Protein AF-A0A9E2CQJ9-F1 (afdb_monomer_lite)

pLDDT: mean 71.68, std 23.21, range [21.97, 98.38]

Structure (mmCIF, N/CA/C/O backbone):
data_AF-A0A9E2CQJ9-F1
#
_entry.id   AF-A0A9E2CQJ9-F1
#
loop_
_atom_site.group_PDB
_atom_site.id
_atom_site.type_symbol
_atom_site.label_atom_id
_atom_site.label_alt_id
_atom_site.label_comp_id
_atom_site.label_asym_id
_atom_site.label_entity_id
_atom_site.label_seq_id
_atom_site.pdbx_PDB_ins_code
_atom_site.Cartn_x
_atom_site.Cartn_y
_atom_site.Cartn_z
_atom_site.occupancy
_atom_site.B_iso_or_equiv
_atom_site.auth_seq_id
_atom_site.auth_comp_id
_atom_site.auth_asym_id
_atom_site.auth_atom_id
_atom_site.pdbx_PDB_model_num
ATOM 1 N N . MET A 1 1 ? 18.942 9.721 -8.033 1.00 93.25 1 MET A N 1
ATOM 2 C CA . MET A 1 1 ? 17.766 8.863 -8.284 1.00 93.25 1 MET A CA 1
ATOM 3 C C . MET A 1 1 ? 18.177 7.683 -9.151 1.00 93.25 1 MET A C 1
ATOM 5 O O . MET A 1 1 ? 19.062 7.837 -9.983 1.00 93.25 1 MET A O 1
ATOM 9 N N . VAL A 1 2 ? 17.564 6.520 -8.953 1.00 93.69 2 VAL A N 1
ATOM 10 C CA . VAL A 1 2 ? 17.642 5.381 -9.880 1.00 93.69 2 VAL A CA 1
ATOM 11 C C . VAL A 1 2 ? 16.269 5.170 -10.501 1.00 93.69 2 VAL A C 1
ATOM 13 O O . VAL A 1 2 ? 15.280 5.188 -9.774 1.00 93.69 2 VAL A O 1
ATOM 16 N N . ILE A 1 3 ? 16.231 4.956 -11.815 1.00 90.19 3 ILE A N 1
ATOM 17 C CA . ILE A 1 3 ? 15.055 4.466 -12.538 1.00 90.19 3 ILE A CA 1
ATOM 18 C C . ILE A 1 3 ? 15.462 3.139 -13.174 1.00 90.19 3 ILE A C 1
ATOM 20 O O . ILE A 1 3 ? 16.250 3.117 -14.122 1.00 90.19 3 ILE A O 1
ATOM 24 N N . GLN A 1 4 ? 14.974 2.043 -12.603 1.00 88.38 4 GLN A N 1
ATOM 25 C CA . GLN A 1 4 ? 15.188 0.702 -13.115 1.00 88.38 4 GLN A CA 1
ATOM 26 C C . GLN A 1 4 ? 14.208 0.451 -14.245 1.00 88.38 4 GLN A C 1
ATOM 28 O O . GLN A 1 4 ? 12.999 0.358 -14.057 1.00 88.38 4 GLN A O 1
ATOM 33 N N . GLN A 1 5 ? 14.778 0.378 -15.434 1.00 75.88 5 GLN A N 1
ATOM 34 C CA . GLN A 1 5 ? 14.078 0.083 -16.663 1.00 75.88 5 GLN A CA 1
ATOM 35 C C . GLN A 1 5 ? 15.041 -0.632 -17.607 1.00 75.88 5 GLN A C 1
ATOM 37 O O . GLN A 1 5 ? 16.269 -0.513 -17.460 1.00 75.88 5 GLN A O 1
ATOM 42 N N . PRO A 1 6 ? 14.519 -1.358 -18.597 1.00 66.25 6 PRO A N 1
ATOM 43 C CA . PRO A 1 6 ? 15.369 -1.929 -19.613 1.00 66.25 6 PRO A CA 1
ATOM 44 C C . PRO A 1 6 ? 15.963 -0.782 -20.450 1.00 66.25 6 PRO A C 1
ATOM 46 O O . PRO A 1 6 ? 15.295 0.185 -20.811 1.00 66.25 6 PRO A O 1
ATOM 49 N N . GLN A 1 7 ? 17.268 -0.846 -20.688 1.00 60.69 7 GLN A N 1
ATOM 50 C CA . GLN A 1 7 ? 18.031 0.230 -21.296 1.00 60.69 7 GLN A CA 1
ATOM 51 C C . GLN A 1 7 ? 17.856 0.236 -22.809 1.00 60.69 7 GLN A C 1
ATOM 53 O O . GLN A 1 7 ? 18.234 -0.706 -23.512 1.00 60.69 7 GLN A O 1
ATOM 58 N N . TYR A 1 8 ? 17.355 1.361 -23.305 1.00 55.41 8 TYR A N 1
ATOM 59 C CA . TYR A 1 8 ? 17.345 1.687 -24.717 1.00 55.41 8 TYR A CA 1
ATOM 60 C C . TYR A 1 8 ? 18.653 2.402 -25.070 1.00 55.41 8 TYR A C 1
ATOM 62 O O . TYR A 1 8 ? 18.799 3.601 -24.843 1.00 55.41 8 TYR A O 1
ATOM 70 N N . THR A 1 9 ? 19.643 1.684 -25.605 1.00 48.25 9 THR A N 1
ATOM 71 C CA . THR A 1 9 ? 20.829 2.357 -26.149 1.00 48.25 9 THR A CA 1
ATOM 72 C C . THR A 1 9 ? 20.501 2.870 -27.551 1.00 48.25 9 THR A C 1
ATOM 74 O O . THR A 1 9 ? 20.291 2.099 -28.482 1.00 48.25 9 THR A O 1
ATOM 77 N N . LEU A 1 10 ? 20.483 4.195 -27.734 1.00 43.69 10 LEU A N 1
ATOM 78 C CA . LEU A 1 10 ? 20.264 4.885 -29.023 1.00 43.69 10 LEU A CA 1
ATOM 79 C C . LEU A 1 10 ? 21.396 4.653 -30.058 1.00 43.69 10 LEU A C 1
ATOM 81 O O . LEU A 1 10 ? 21.592 5.444 -30.987 1.00 43.69 10 LEU A O 1
ATOM 85 N N . ALA A 1 11 ? 22.177 3.581 -29.929 1.00 40.38 11 ALA A N 1
ATOM 86 C CA . ALA A 1 11 ? 23.303 3.286 -30.797 1.00 40.38 11 ALA A CA 1
ATOM 87 C C . ALA A 1 11 ? 22.830 2.785 -32.177 1.00 40.38 11 ALA A C 1
ATOM 89 O O . ALA A 1 11 ? 22.640 1.597 -32.399 1.00 40.38 11 ALA A O 1
ATOM 90 N N . ALA A 1 12 ? 22.715 3.720 -33.125 1.00 41.38 12 ALA A N 1
ATOM 91 C CA . ALA A 1 12 ? 22.618 3.565 -34.587 1.00 41.38 12 ALA A CA 1
ATOM 92 C C . ALA A 1 12 ? 21.462 2.734 -35.189 1.00 41.38 12 ALA A C 1
ATOM 94 O O . ALA A 1 12 ? 21.178 2.940 -36.371 1.00 41.38 12 ALA A O 1
ATOM 95 N N . ASP A 1 13 ? 20.783 1.871 -34.434 1.00 47.75 13 ASP A N 1
ATOM 96 C CA . ASP A 1 13 ? 19.598 1.138 -34.884 1.00 47.75 13 ASP A CA 1
ATOM 97 C C . ASP A 1 13 ? 18.519 1.140 -33.780 1.00 47.75 13 ASP A C 1
ATOM 99 O O . ASP A 1 13 ? 18.658 0.417 -32.792 1.00 47.75 13 ASP A O 1
ATOM 103 N N . PRO A 1 14 ? 17.451 1.953 -33.900 1.00 47.41 14 PRO A N 1
ATOM 104 C CA . PRO A 1 14 ? 16.383 2.101 -32.901 1.00 47.41 14 PRO A CA 1
ATOM 105 C C . PRO A 1 14 ? 15.474 0.858 -32.767 1.00 47.41 14 PRO A C 1
ATOM 107 O O . PRO A 1 14 ? 14.301 0.961 -32.434 1.00 47.41 14 PRO A O 1
ATOM 110 N N . THR A 1 15 ? 15.976 -0.334 -33.079 1.00 46.72 15 THR A N 1
ATOM 111 C CA . THR A 1 15 ? 15.201 -1.583 -33.068 1.00 46.72 15 THR A CA 1
ATOM 112 C C . THR A 1 15 ? 15.815 -2.672 -32.195 1.00 46.72 15 THR A C 1
ATOM 114 O O . THR A 1 15 ? 15.273 -3.774 -32.145 1.00 46.72 15 THR A O 1
ATOM 117 N N . VAL A 1 16 ? 16.948 -2.417 -31.531 1.00 48.59 16 VAL A N 1
ATOM 118 C CA . VAL A 1 16 ? 17.657 -3.440 -30.749 1.00 48.59 16 VAL A CA 1
ATOM 119 C C . VAL A 1 16 ? 17.739 -3.023 -29.289 1.00 48.59 16 VAL A C 1
ATOM 121 O O . VAL A 1 16 ? 18.618 -2.270 -28.884 1.00 48.59 16 VAL A O 1
ATOM 124 N N . TRP A 1 17 ? 16.829 -3.561 -28.486 1.00 52.69 17 TRP A N 1
ATOM 125 C CA . TRP A 1 17 ? 16.977 -3.558 -27.037 1.00 52.69 17 TRP A CA 1
ATOM 126 C C . TRP A 1 17 ? 18.149 -4.462 -26.660 1.00 52.69 17 TRP A C 1
ATOM 128 O O . TRP A 1 17 ? 18.292 -5.560 -27.200 1.00 52.69 17 TRP A O 1
ATOM 138 N N . THR A 1 18 ? 19.002 -4.002 -25.752 1.00 55.12 18 THR A N 1
ATOM 139 C CA . THR A 1 18 ? 20.205 -4.743 -25.340 1.00 55.12 18 THR A CA 1
ATOM 140 C C . THR A 1 18 ? 20.079 -5.377 -23.956 1.00 55.12 18 THR A C 1
ATOM 142 O O . THR A 1 18 ? 21.020 -6.022 -23.507 1.00 55.12 18 THR A O 1
ATOM 145 N N . SER A 1 19 ? 18.949 -5.190 -23.264 1.00 59.41 19 SER A N 1
ATOM 146 C CA . SER A 1 19 ? 18.787 -5.547 -21.846 1.00 59.41 19 SER A CA 1
ATOM 147 C C . SER A 1 19 ? 17.474 -6.275 -21.522 1.00 59.41 19 SER A C 1
ATOM 149 O O . SER A 1 19 ? 16.901 -6.042 -20.459 1.00 59.41 19 SER A O 1
ATOM 151 N N . TYR A 1 20 ? 16.957 -7.085 -22.442 1.00 66.12 20 TYR A N 1
ATOM 152 C CA . TYR A 1 20 ? 15.921 -8.065 -22.109 1.00 66.12 20 TYR A CA 1
ATOM 153 C C . TYR A 1 20 ? 16.565 -9.410 -21.784 1.00 66.12 20 TYR A C 1
ATOM 155 O O . TYR A 1 20 ? 17.633 -9.721 -22.320 1.00 66.12 20 TYR A O 1
ATOM 163 N N . ASP A 1 21 ? 15.895 -10.206 -20.954 1.00 75.69 21 ASP A N 1
ATOM 164 C CA . ASP A 1 21 ? 16.340 -11.568 -20.650 1.00 75.69 21 ASP A CA 1
ATOM 165 C C . ASP A 1 21 ? 16.053 -12.473 -21.852 1.00 75.69 21 ASP A C 1
ATOM 167 O O . ASP A 1 21 ? 16.899 -13.255 -22.281 1.00 75.69 21 ASP A O 1
ATOM 171 N N . TRP A 1 22 ? 14.889 -12.299 -22.486 1.00 87.81 22 TRP A N 1
ATOM 172 C CA . TRP A 1 22 ? 14.509 -13.088 -23.653 1.00 87.81 22 TRP A CA 1
ATOM 173 C C . TRP A 1 22 ? 13.579 -12.328 -24.602 1.00 87.81 22 TRP A C 1
ATOM 175 O O . TRP A 1 22 ? 12.798 -11.475 -24.186 1.00 87.81 22 TRP A O 1
ATOM 185 N N . SER A 1 23 ? 13.659 -12.628 -25.898 1.00 90.56 23 SER A N 1
ATOM 186 C CA . SER A 1 23 ? 12.739 -12.086 -26.902 1.00 90.56 23 SER A CA 1
ATOM 187 C C . SER A 1 23 ? 12.505 -13.064 -28.048 1.00 90.56 23 SER A C 1
ATOM 189 O O . SER A 1 23 ? 13.381 -13.867 -28.391 1.00 90.56 23 SER A O 1
ATOM 191 N N . CYS A 1 24 ? 11.317 -12.999 -28.643 1.00 92.75 24 CYS A N 1
ATOM 192 C CA . CYS A 1 24 ? 10.911 -13.844 -29.764 1.00 92.75 24 CYS A CA 1
ATOM 193 C C . CYS A 1 24 ? 9.740 -13.233 -30.553 1.00 92.75 24 CYS A C 1
ATOM 195 O O . CYS A 1 24 ? 9.156 -12.218 -30.170 1.00 92.75 24 CYS A O 1
ATOM 197 N N . ARG A 1 25 ? 9.375 -13.871 -31.667 1.00 93.81 25 ARG A N 1
ATOM 198 C CA . ARG A 1 25 ? 8.110 -13.600 -32.360 1.00 93.81 25 ARG A CA 1
ATOM 199 C C . ARG A 1 25 ? 7.046 -14.579 -31.904 1.00 93.81 25 ARG A C 1
ATOM 201 O O . ARG A 1 25 ? 7.354 -15.740 -31.652 1.00 93.81 25 ARG A O 1
ATOM 208 N N . ILE A 1 26 ? 5.804 -14.130 -31.872 1.00 93.00 26 ILE A N 1
ATOM 209 C CA . ILE A 1 26 ? 4.653 -14.995 -31.624 1.00 93.00 26 ILE A CA 1
ATOM 210 C C . ILE A 1 26 ? 4.300 -15.729 -32.924 1.00 93.00 26 ILE A C 1
ATOM 212 O O . ILE A 1 26 ? 4.194 -15.115 -33.984 1.00 93.00 26 ILE A O 1
ATOM 216 N N . ASN A 1 27 ? 4.141 -17.050 -32.851 1.00 90.75 27 ASN A N 1
ATOM 217 C CA . ASN A 1 27 ? 3.881 -17.936 -33.987 1.00 90.75 27 ASN A CA 1
ATOM 218 C C . ASN A 1 27 ? 2.525 -18.628 -33.820 1.00 90.75 27 ASN A C 1
ATOM 220 O O . ASN A 1 27 ? 2.421 -19.784 -33.414 1.00 90.75 27 ASN A O 1
ATOM 224 N N . GLY A 1 28 ? 1.469 -17.886 -34.117 1.00 84.06 28 GLY A N 1
ATOM 225 C CA . GLY A 1 28 ? 0.084 -18.291 -33.935 1.00 84.06 28 GLY A CA 1
ATOM 226 C C . GLY A 1 28 ? -0.774 -17.112 -33.499 1.00 84.06 28 GLY A C 1
ATOM 227 O O . GLY A 1 28 ? -0.264 -16.092 -33.051 1.00 84.06 28 GLY A O 1
ATOM 228 N N . ASN A 1 29 ? -2.090 -17.246 -33.648 1.00 75.62 29 ASN A N 1
ATOM 229 C CA . ASN A 1 29 ? -3.021 -16.289 -33.061 1.00 75.62 29 ASN A CA 1
ATOM 230 C C . ASN A 1 29 ? -3.555 -16.865 -31.749 1.00 75.62 29 ASN A C 1
ATOM 232 O O . ASN A 1 29 ? -4.133 -17.956 -31.755 1.00 75.62 29 ASN A O 1
ATOM 236 N N . GLU A 1 30 ? -3.460 -16.085 -30.677 1.00 68.19 30 GLU A N 1
ATOM 237 C CA . GLU A 1 30 ? -4.161 -16.274 -29.401 1.00 68.19 30 GLU A CA 1
ATOM 238 C C . GLU A 1 30 ? -5.655 -15.987 -29.617 1.00 68.19 30 GLU A C 1
ATOM 240 O O . GLU A 1 30 ? -6.196 -14.939 -29.271 1.00 68.19 30 GLU A O 1
ATOM 245 N N . THR A 1 31 ? -6.326 -16.887 -30.335 1.00 54.38 31 THR A N 1
ATOM 246 C CA . THR A 1 31 ? -7.753 -16.720 -30.644 1.00 54.38 31 THR A CA 1
ATOM 247 C C . THR A 1 31 ? -8.645 -17.458 -29.663 1.00 54.38 31 THR A C 1
ATOM 249 O O . THR A 1 31 ? -9.755 -16.994 -29.440 1.00 54.38 31 THR A O 1
ATOM 252 N N . ASP A 1 32 ? -8.163 -18.535 -29.033 1.00 56.69 32 ASP A N 1
ATOM 253 C CA . ASP A 1 32 ? -8.992 -19.400 -28.188 1.00 56.69 32 ASP A CA 1
ATOM 254 C C . ASP A 1 32 ? -8.202 -20.257 -27.179 1.00 56.69 32 ASP A C 1
ATOM 256 O O . ASP A 1 32 ? -8.798 -21.172 -26.612 1.00 56.69 32 ASP A O 1
ATOM 260 N N . ASP A 1 33 ? -6.896 -20.040 -26.968 1.00 54.56 33 ASP A N 1
ATOM 261 C CA . ASP A 1 33 ? -6.081 -21.034 -26.258 1.00 54.56 33 ASP A CA 1
ATOM 262 C C . ASP A 1 33 ? -6.478 -21.150 -24.769 1.00 54.56 33 ASP A C 1
ATOM 264 O O . ASP A 1 33 ? -6.318 -20.198 -23.999 1.00 54.56 33 ASP A O 1
ATOM 268 N N . PRO A 1 34 ? -7.033 -22.297 -24.328 1.00 60.19 34 PRO A N 1
ATOM 269 C CA . PRO A 1 34 ? -7.339 -22.526 -22.926 1.00 60.19 34 PRO A CA 1
ATOM 270 C C . PRO A 1 34 ? -6.083 -22.849 -22.103 1.00 60.19 34 PRO A C 1
ATOM 272 O O . PRO A 1 34 ? -6.226 -23.181 -20.931 1.00 60.19 34 PRO A O 1
ATOM 275 N N . GLU A 1 35 ? -4.870 -22.829 -22.654 1.00 67.62 35 GLU A N 1
ATOM 276 C CA . GLU A 1 35 ? -3.666 -23.279 -21.939 1.00 67.62 35 GLU A CA 1
ATOM 277 C C . GLU A 1 35 ? -2.809 -22.142 -21.362 1.00 67.62 35 GLU A C 1
ATOM 279 O O . GLU A 1 35 ? -1.908 -22.431 -20.579 1.00 67.62 35 GLU A O 1
ATOM 284 N N . ALA A 1 36 ? -3.131 -20.867 -21.636 1.00 81.25 36 ALA A N 1
ATOM 285 C CA . ALA A 1 36 ? -2.325 -19.715 -21.196 1.00 81.25 36 ALA A CA 1
ATOM 286 C C . ALA A 1 36 ? -0.844 -19.852 -21.597 1.00 81.25 36 ALA A C 1
ATOM 288 O O . ALA A 1 36 ? 0.073 -19.628 -20.798 1.00 81.25 36 ALA A O 1
ATOM 289 N N . SER A 1 37 ? -0.626 -20.302 -22.832 1.00 88.50 37 SER A N 1
ATOM 290 C CA . SER A 1 37 ? 0.686 -20.581 -23.396 1.00 88.50 37 SER A CA 1
ATOM 291 C C . SER A 1 37 ? 0.758 -19.998 -24.799 1.00 88.50 37 SER A C 1
ATOM 293 O O . SER A 1 37 ? -0.071 -20.295 -25.658 1.00 88.50 37 SER A O 1
ATOM 295 N N . LEU A 1 38 ? 1.761 -19.163 -25.047 1.00 89.94 38 LEU A N 1
ATOM 296 C CA . LEU A 1 38 ? 1.999 -18.584 -26.360 1.00 89.94 38 LEU A CA 1
ATOM 297 C C . LEU A 1 38 ? 2.861 -19.526 -27.182 1.00 89.94 38 LEU A C 1
ATOM 299 O O . LEU A 1 38 ? 3.974 -19.853 -26.779 1.00 89.94 38 LEU A O 1
ATOM 303 N N . THR A 1 39 ? 2.406 -19.889 -28.381 1.00 91.69 39 THR A N 1
ATOM 304 C CA . THR A 1 39 ? 3.311 -20.488 -29.368 1.00 91.69 39 THR A CA 1
ATOM 305 C C . THR A 1 39 ? 4.248 -19.403 -29.892 1.00 91.69 39 THR A C 1
ATOM 307 O O . THR A 1 39 ? 3.805 -18.362 -30.377 1.00 91.69 39 THR A O 1
ATOM 310 N N . VAL A 1 40 ? 5.551 -19.642 -29.801 1.00 92.38 40 VAL A N 1
ATOM 311 C CA . VAL A 1 40 ? 6.601 -18.667 -30.124 1.00 92.38 40 VAL A CA 1
ATOM 312 C C . VAL A 1 40 ? 7.601 -19.247 -31.114 1.00 92.38 40 VAL A C 1
ATOM 314 O O . VAL A 1 40 ? 7.842 -20.455 -31.166 1.00 92.38 40 VAL A O 1
ATOM 317 N N . ASP A 1 41 ? 8.198 -18.379 -31.920 1.00 89.19 41 ASP A N 1
ATOM 318 C CA . ASP A 1 41 ? 9.393 -18.714 -32.680 1.00 89.19 41 ASP A CA 1
ATOM 319 C C . ASP A 1 41 ? 10.587 -18.877 -31.732 1.00 89.19 41 ASP A C 1
ATOM 321 O O . ASP A 1 41 ? 10.663 -18.223 -30.693 1.00 89.19 41 ASP A O 1
ATOM 325 N N . GLY A 1 42 ? 11.556 -19.715 -32.118 1.00 81.44 42 GLY A N 1
ATOM 326 C CA . GLY A 1 42 ? 12.783 -19.913 -31.342 1.00 81.44 42 GLY A CA 1
ATOM 327 C C . GLY A 1 42 ? 13.434 -18.575 -30.981 1.00 81.44 42 GLY A C 1
ATOM 328 O O . GLY A 1 42 ? 13.840 -17.819 -31.869 1.00 81.44 42 GLY A O 1
ATOM 329 N N . GLY A 1 43 ? 13.495 -18.277 -29.683 1.00 78.25 43 GLY A N 1
ATOM 330 C CA . GLY A 1 43 ? 13.876 -16.959 -29.191 1.00 78.25 43 GLY A CA 1
ATOM 331 C C . GLY A 1 43 ? 15.365 -16.650 -29.326 1.00 78.25 43 GLY A C 1
ATOM 332 O O . GLY A 1 43 ? 16.207 -17.515 -29.591 1.00 78.25 43 GLY A O 1
ATOM 333 N N . SER A 1 44 ? 15.714 -15.383 -29.130 1.00 72.88 44 SER A N 1
ATOM 334 C CA . SER A 1 44 ? 17.100 -14.920 -29.135 1.00 72.88 44 SER A CA 1
ATOM 335 C C . SER A 1 44 ? 17.632 -14.717 -27.717 1.00 72.88 44 SER A C 1
ATOM 337 O O . SER A 1 44 ? 17.528 -13.625 -27.172 1.00 72.88 44 SER A O 1
ATOM 339 N N . HIS A 1 45 ? 18.286 -15.746 -27.163 1.00 71.00 45 HIS A N 1
ATOM 340 C CA . HIS A 1 45 ? 19.276 -15.595 -26.089 1.00 71.00 45 HIS A CA 1
ATOM 341 C C . HIS A 1 45 ? 20.457 -16.564 -26.312 1.00 71.00 45 HIS A C 1
ATOM 343 O O . HIS A 1 45 ? 20.244 -17.775 -26.462 1.00 71.00 45 HIS A O 1
ATOM 349 N N . PRO A 1 46 ? 21.712 -16.086 -26.407 1.00 61.25 46 PRO A N 1
ATOM 350 C CA . PRO A 1 46 ? 22.867 -16.942 -26.659 1.00 61.25 46 PRO A CA 1
ATOM 351 C C . PRO A 1 46 ? 23.256 -17.738 -25.401 1.00 61.25 46 PRO A C 1
ATOM 353 O O . PRO A 1 46 ? 24.189 -17.372 -24.699 1.00 61.25 46 PRO A O 1
ATOM 356 N N . GLY A 1 47 ? 22.581 -18.863 -25.151 1.00 72.12 47 GLY A N 1
ATOM 357 C CA . GLY A 1 47 ? 22.930 -19.785 -24.057 1.00 72.12 47 GLY A CA 1
ATOM 358 C C . GLY A 1 47 ? 21.758 -20.405 -23.300 1.00 72.12 47 GLY A C 1
ATOM 359 O O . GLY A 1 47 ? 22.005 -21.243 -22.440 1.00 72.12 47 GLY A O 1
ATOM 360 N N . GLY A 1 48 ? 20.523 -20.029 -23.643 1.00 81.44 48 GLY A N 1
ATOM 361 C CA . GLY A 1 48 ? 19.368 -20.249 -22.774 1.00 81.44 48 GLY A CA 1
ATOM 362 C C . GLY A 1 48 ? 19.338 -19.233 -21.626 1.00 81.44 48 GLY A C 1
ATOM 363 O O . GLY A 1 48 ? 20.344 -18.565 -21.378 1.00 81.44 48 GLY A O 1
ATOM 364 N N . VAL A 1 49 ? 18.188 -19.061 -20.987 1.00 87.38 49 VAL A N 1
ATOM 365 C CA . VAL A 1 49 ? 17.996 -18.246 -19.779 1.00 87.38 49 VAL A CA 1
ATOM 366 C C . VAL A 1 49 ? 16.849 -18.838 -18.964 1.00 87.38 49 VAL A C 1
ATOM 368 O O . VAL A 1 49 ? 15.897 -19.380 -19.529 1.00 87.38 49 VAL A O 1
ATOM 371 N N . ASP A 1 50 ? 16.954 -18.760 -17.642 1.00 89.31 50 ASP A N 1
ATOM 372 C CA . ASP A 1 50 ? 15.871 -19.140 -16.741 1.00 89.31 50 ASP A CA 1
ATOM 373 C C . ASP A 1 50 ? 14.973 -17.923 -16.500 1.00 89.31 50 ASP A C 1
ATOM 375 O O . ASP A 1 50 ? 15.373 -16.952 -15.851 1.00 89.31 50 ASP A O 1
ATOM 379 N N . LEU A 1 51 ? 13.757 -17.981 -17.041 1.00 91.12 51 LEU A N 1
ATOM 380 C CA . LEU A 1 51 ? 12.693 -17.043 -16.715 1.00 91.12 51 LEU A CA 1
ATOM 381 C C . LEU A 1 51 ? 12.028 -17.493 -15.417 1.00 91.12 51 LEU A C 1
ATOM 383 O O . LEU A 1 51 ? 11.763 -18.680 -15.227 1.00 91.12 51 LEU A O 1
ATOM 387 N N . LEU A 1 52 ? 11.761 -16.543 -14.529 1.00 91.44 52 LEU A N 1
ATOM 388 C CA . LEU A 1 52 ? 11.144 -16.805 -13.233 1.00 91.44 52 LEU A CA 1
ATOM 389 C C . LEU A 1 52 ? 9.683 -16.356 -13.231 1.00 91.44 52 LEU A C 1
ATOM 391 O O . LEU A 1 52 ? 9.330 -15.370 -13.885 1.00 91.44 52 LEU A O 1
ATOM 395 N N . ASP A 1 53 ? 8.864 -17.037 -12.430 1.00 91.12 53 ASP A N 1
ATOM 396 C CA . ASP A 1 53 ? 7.470 -16.647 -12.192 1.00 91.12 53 ASP A CA 1
ATOM 397 C C . ASP A 1 53 ? 7.353 -15.172 -11.768 1.00 91.12 53 ASP A C 1
ATOM 399 O O . ASP A 1 53 ? 8.030 -14.729 -10.838 1.00 91.12 53 ASP A O 1
ATOM 403 N N . GLY A 1 54 ? 6.486 -14.410 -12.434 1.00 91.62 54 GLY A N 1
ATOM 404 C CA . GLY A 1 54 ? 6.243 -12.992 -12.147 1.00 91.62 54 GLY A CA 1
ATOM 405 C C . GLY A 1 54 ? 7.090 -11.994 -12.947 1.00 91.62 54 GLY A C 1
ATOM 406 O O . GLY A 1 54 ? 6.852 -10.788 -12.827 1.00 91.62 54 GLY A O 1
ATOM 407 N N . MET A 1 55 ? 8.036 -12.450 -13.779 1.00 93.31 55 MET A N 1
ATOM 408 C CA . MET A 1 55 ? 8.758 -11.575 -14.716 1.00 93.31 55 MET A CA 1
ATOM 409 C C . MET A 1 55 ? 7.810 -10.925 -15.723 1.00 93.31 55 MET A C 1
ATOM 411 O O . MET A 1 55 ? 6.916 -11.578 -16.251 1.00 93.31 55 MET A O 1
ATOM 415 N N . THR A 1 56 ? 8.020 -9.649 -16.033 1.00 93.38 56 THR A N 1
ATOM 416 C CA . THR A 1 56 ? 7.140 -8.882 -16.922 1.00 93.38 56 THR A CA 1
ATOM 417 C C . THR A 1 56 ? 7.342 -9.267 -18.384 1.00 93.38 56 THR A C 1
ATOM 419 O O . THR A 1 56 ? 8.467 -9.325 -18.877 1.00 93.38 56 THR A O 1
ATOM 422 N N . VAL A 1 57 ? 6.238 -9.464 -19.100 1.00 93.50 57 VAL A N 1
ATOM 423 C CA . VAL A 1 57 ? 6.209 -9.751 -20.536 1.00 93.50 57 VAL A CA 1
ATOM 424 C C . VAL A 1 57 ? 5.525 -8.597 -21.260 1.00 93.50 57 VAL A C 1
ATOM 426 O O . VAL A 1 57 ? 4.405 -8.215 -20.917 1.00 93.50 57 VAL A O 1
ATOM 429 N N . LEU A 1 58 ? 6.202 -8.053 -22.269 1.00 92.62 58 LEU A N 1
ATOM 430 C CA . LEU A 1 58 ? 5.694 -7.012 -23.158 1.00 92.62 58 LEU A CA 1
ATOM 431 C C . LEU A 1 58 ? 5.412 -7.609 -24.536 1.00 92.62 58 LEU A C 1
ATOM 433 O O . LEU A 1 58 ? 6.284 -8.270 -25.110 1.00 92.62 58 LEU A O 1
ATOM 437 N N . ILE A 1 59 ? 4.216 -7.356 -25.069 1.00 93.38 59 ILE A N 1
ATOM 438 C CA . ILE A 1 59 ? 3.796 -7.823 -26.392 1.00 93.38 59 ILE A CA 1
ATOM 439 C C . ILE A 1 59 ? 3.388 -6.630 -27.256 1.00 93.38 59 ILE A C 1
ATOM 441 O O . ILE A 1 59 ? 2.604 -5.777 -26.836 1.00 93.38 59 ILE A O 1
ATOM 445 N N . SER A 1 60 ? 3.906 -6.579 -28.481 1.00 93.75 60 SER A N 1
ATOM 446 C CA . SER A 1 60 ? 3.712 -5.463 -29.407 1.00 93.75 60 SER A CA 1
ATOM 447 C C . SER A 1 60 ? 3.517 -5.918 -30.841 1.00 93.75 60 SER A C 1
ATOM 449 O O . SER A 1 60 ? 4.209 -6.818 -31.307 1.00 93.75 60 SER A O 1
ATOM 451 N N . SER A 1 61 ? 2.682 -5.205 -31.593 1.00 93.94 61 SER A N 1
ATOM 452 C CA . SER A 1 61 ? 2.562 -5.390 -33.044 1.00 93.94 61 SER A CA 1
ATOM 453 C C . SER A 1 61 ? 3.650 -4.651 -33.846 1.00 93.94 61 SER A C 1
ATOM 455 O O . SER A 1 61 ? 3.857 -4.901 -35.038 1.00 93.94 61 SER A O 1
ATOM 457 N N . VAL A 1 62 ? 4.379 -3.729 -33.205 1.00 92.25 62 VAL A N 1
ATOM 458 C CA . VAL A 1 62 ? 5.251 -2.746 -33.864 1.00 92.25 62 VAL A CA 1
ATOM 459 C C . VAL A 1 62 ? 6.725 -3.133 -33.801 1.00 92.25 62 VAL A C 1
ATOM 461 O O . VAL A 1 62 ? 7.387 -3.190 -34.846 1.00 92.25 62 VAL A O 1
ATOM 464 N N . ALA A 1 63 ? 7.255 -3.371 -32.599 1.00 89.50 63 ALA A N 1
ATOM 465 C CA . ALA A 1 63 ? 8.671 -3.658 -32.373 1.00 89.50 63 ALA A CA 1
ATOM 466 C C . ALA A 1 63 ? 8.920 -4.308 -31.004 1.00 89.50 63 ALA A C 1
ATOM 468 O O . ALA A 1 63 ? 8.111 -4.199 -30.088 1.00 89.50 63 ALA A O 1
ATOM 469 N N . TYR A 1 64 ? 10.088 -4.939 -30.839 1.00 87.00 64 TYR A N 1
ATOM 470 C CA . TYR A 1 64 ? 10.529 -5.424 -29.531 1.00 87.00 64 TYR A CA 1
ATOM 471 C C . TYR A 1 64 ? 10.523 -4.294 -28.495 1.00 87.00 64 TYR A C 1
ATOM 473 O O . TYR A 1 64 ? 10.931 -3.176 -28.807 1.00 87.00 64 TYR A O 1
ATOM 481 N N . GLY A 1 65 ? 10.047 -4.610 -27.288 1.00 81.50 65 GLY A N 1
ATOM 482 C CA . GLY A 1 65 ? 10.021 -3.752 -26.100 1.00 81.50 65 GLY A CA 1
ATOM 483 C C . GLY A 1 65 ? 8.974 -2.635 -26.109 1.00 81.50 65 GLY A C 1
ATOM 484 O O . GLY A 1 65 ? 8.856 -1.898 -25.137 1.00 81.50 65 GLY A O 1
ATOM 485 N N . HIS A 1 66 ? 8.179 -2.533 -27.172 1.00 87.38 66 HIS A N 1
ATOM 486 C CA . HIS A 1 66 ? 6.889 -1.849 -27.116 1.00 87.38 66 HIS A CA 1
ATOM 487 C C . HIS A 1 66 ? 5.846 -2.772 -26.458 1.00 87.38 66 HIS A C 1
ATOM 489 O O . HIS A 1 66 ? 6.089 -3.970 -26.297 1.00 87.38 66 HIS A O 1
ATOM 495 N N . TRP A 1 67 ? 4.681 -2.230 -26.097 1.00 90.25 67 TRP A N 1
ATOM 496 C CA . TRP A 1 67 ? 3.608 -2.983 -25.431 1.00 90.25 67 TRP A CA 1
ATOM 497 C C . TRP A 1 67 ? 2.196 -2.585 -25.892 1.00 90.25 67 TRP A C 1
ATOM 499 O O . TRP A 1 67 ? 1.244 -2.602 -25.119 1.00 90.25 67 TRP A O 1
ATOM 509 N N . ASP A 1 68 ? 2.045 -2.183 -27.154 1.00 91.00 68 ASP A N 1
ATOM 510 C CA . ASP A 1 68 ? 0.747 -1.769 -27.706 1.00 91.00 68 ASP A CA 1
ATOM 511 C C . ASP A 1 68 ? -0.289 -2.901 -27.787 1.00 91.00 68 ASP A C 1
ATOM 513 O O . ASP A 1 68 ? -1.478 -2.597 -27.873 1.00 91.00 68 ASP A O 1
ATOM 517 N N . SER A 1 69 ? 0.136 -4.172 -27.754 1.00 91.56 69 SER A N 1
ATOM 518 C CA . SER A 1 69 ? -0.786 -5.313 -27.783 1.00 91.56 69 SER A CA 1
ATOM 519 C C . SER A 1 69 ? -1.197 -5.749 -26.378 1.00 91.56 69 SER A C 1
ATOM 521 O O . SER A 1 69 ? -2.390 -5.839 -26.108 1.00 91.56 69 SER A O 1
ATOM 523 N N . ALA A 1 70 ? -0.233 -6.050 -25.497 1.00 91.81 70 ALA A N 1
ATOM 524 C CA . ALA A 1 70 ? -0.520 -6.553 -24.152 1.00 91.81 70 ALA A CA 1
ATOM 525 C C . ALA A 1 70 ? 0.673 -6.421 -23.195 1.00 91.81 70 ALA A C 1
ATOM 527 O O . ALA A 1 70 ? 1.838 -6.454 -23.612 1.00 91.81 70 ALA A O 1
ATOM 528 N N . VAL A 1 71 ? 0.371 -6.383 -21.894 1.00 91.38 71 VAL A N 1
ATOM 529 C CA . VAL A 1 71 ? 1.344 -6.543 -20.810 1.00 91.38 71 VAL A CA 1
ATOM 530 C C . VAL A 1 71 ? 0.889 -7.680 -19.889 1.00 91.38 71 VAL A C 1
ATOM 532 O O . VAL A 1 71 ? -0.245 -7.715 -19.422 1.00 91.38 71 VAL A O 1
ATOM 535 N N . CYS A 1 72 ? 1.772 -8.636 -19.609 1.00 92.50 72 CYS A N 1
ATOM 536 C CA . CYS A 1 72 ? 1.473 -9.771 -18.729 1.00 92.50 72 CYS A CA 1
ATOM 537 C C . CYS A 1 72 ? 2.712 -10.192 -17.923 1.00 92.50 72 CYS A C 1
ATOM 539 O O . CYS A 1 72 ? 3.684 -9.433 -17.840 1.00 92.50 72 CYS A O 1
ATOM 541 N N . HIS A 1 73 ? 2.679 -11.358 -17.274 1.00 93.25 73 HIS A N 1
ATOM 542 C CA . HIS A 1 73 ? 3.854 -11.930 -16.619 1.00 93.25 73 HIS A CA 1
ATOM 543 C C . HIS A 1 73 ? 4.105 -13.384 -17.025 1.00 93.25 73 HIS A C 1
ATOM 545 O O . HIS A 1 73 ? 3.190 -14.084 -17.457 1.00 93.25 73 HIS A O 1
ATOM 551 N N . VAL A 1 74 ? 5.358 -13.819 -16.894 1.00 93.12 74 VAL A N 1
ATOM 552 C CA . VAL A 1 74 ? 5.770 -15.220 -17.021 1.00 93.12 74 VAL A CA 1
ATOM 553 C C . VAL A 1 74 ? 5.123 -16.005 -15.895 1.00 93.12 74 VAL A C 1
ATOM 555 O O . VAL A 1 74 ? 5.220 -15.598 -14.737 1.00 93.12 74 VAL A O 1
ATOM 558 N N . ARG A 1 75 ? 4.484 -17.120 -16.239 1.00 90.25 75 ARG A N 1
ATOM 559 C CA . ARG A 1 75 ? 3.837 -18.006 -15.277 1.00 90.25 75 ARG A CA 1
ATOM 560 C C . ARG A 1 75 ? 4.727 -19.210 -15.007 1.00 90.25 75 ARG A C 1
ATOM 562 O O . ARG A 1 75 ? 5.059 -19.947 -15.934 1.00 90.25 75 ARG A O 1
ATOM 569 N N . GLY A 1 76 ? 5.085 -19.417 -13.746 1.00 87.19 76 GLY A N 1
ATOM 570 C CA . GLY A 1 76 ? 6.002 -20.483 -13.348 1.00 87.19 76 GLY A CA 1
ATOM 571 C C . GLY A 1 76 ? 7.427 -20.286 -13.881 1.00 87.19 76 GLY A C 1
ATOM 572 O O . GLY A 1 76 ? 7.688 -19.490 -14.781 1.00 87.19 76 GLY A O 1
ATOM 573 N N . ASP A 1 77 ? 8.377 -21.027 -13.315 1.00 89.69 77 ASP A N 1
ATOM 574 C CA . ASP A 1 77 ? 9.757 -20.989 -13.799 1.00 89.69 77 ASP A CA 1
ATOM 575 C C . ASP A 1 77 ? 9.898 -21.760 -15.109 1.00 89.69 77 ASP A C 1
ATOM 577 O O . ASP A 1 77 ? 9.474 -22.915 -15.215 1.00 89.69 77 ASP A O 1
ATOM 581 N N . GLN A 1 78 ? 10.554 -21.151 -16.092 1.00 91.50 78 GLN A N 1
ATOM 582 C CA . GLN A 1 78 ? 10.712 -21.720 -17.424 1.00 91.50 78 GLN A CA 1
ATOM 583 C C . GLN A 1 78 ? 12.128 -21.496 -17.941 1.00 91.50 78 GLN A C 1
ATOM 585 O O . GLN A 1 78 ? 12.616 -20.371 -18.008 1.00 91.50 78 GLN A O 1
ATOM 590 N N . HIS A 1 79 ? 12.778 -22.574 -18.377 1.00 91.94 79 HIS A N 1
ATOM 591 C CA . HIS A 1 79 ? 14.024 -22.460 -19.125 1.00 91.94 79 HIS A CA 1
ATOM 592 C C . HIS A 1 79 ? 13.706 -22.203 -20.595 1.00 91.94 79 HIS A C 1
ATOM 594 O O . HIS A 1 79 ? 13.083 -23.046 -21.251 1.00 91.94 79 HIS A O 1
ATOM 600 N N . VAL A 1 80 ? 14.158 -21.068 -21.123 1.00 90.75 80 VAL A N 1
ATOM 601 C CA . VAL A 1 80 ? 13.945 -20.702 -22.524 1.00 90.75 80 VAL A CA 1
ATOM 602 C C . VAL A 1 80 ? 15.260 -20.590 -23.280 1.00 90.75 80 VAL A C 1
ATOM 604 O O . VAL A 1 80 ? 16.248 -20.064 -22.779 1.00 90.75 80 VAL A O 1
ATOM 607 N N . ASP A 1 81 ? 15.285 -21.069 -24.518 1.00 89.50 81 ASP A N 1
ATOM 608 C CA . ASP A 1 81 ? 16.430 -20.994 -25.417 1.00 89.50 81 ASP A CA 1
ATOM 609 C C . ASP A 1 81 ? 15.980 -20.750 -26.871 1.00 89.50 81 ASP A C 1
ATOM 611 O O . ASP A 1 81 ? 14.852 -20.337 -27.146 1.00 89.50 81 ASP A O 1
ATOM 615 N N . ASN A 1 82 ? 16.880 -20.961 -27.834 1.00 88.19 82 ASN A N 1
ATOM 616 C CA . ASN A 1 82 ? 16.568 -20.794 -29.257 1.00 88.19 82 ASN A CA 1
ATOM 617 C C . ASN A 1 82 ? 15.733 -21.940 -29.860 1.00 88.19 82 ASN A C 1
ATOM 619 O O . ASN A 1 82 ? 15.451 -21.928 -31.060 1.00 88.19 82 ASN A O 1
ATOM 623 N N . THR A 1 83 ? 15.381 -22.941 -29.057 1.00 89.44 83 THR A N 1
ATOM 624 C CA . THR A 1 83 ? 14.518 -24.074 -29.401 1.00 89.44 83 THR A CA 1
ATOM 625 C C . THR A 1 83 ? 13.169 -24.035 -28.693 1.00 89.44 83 THR A C 1
ATOM 627 O O . THR A 1 83 ? 12.313 -24.858 -29.018 1.00 89.44 83 THR A O 1
ATOM 630 N N . THR A 1 84 ? 12.954 -23.083 -27.781 1.00 90.69 84 THR A N 1
ATOM 631 C CA . THR A 1 84 ? 11.657 -22.833 -27.147 1.00 90.69 84 THR A CA 1
ATOM 632 C C . THR A 1 84 ? 10.597 -22.537 -28.200 1.00 90.69 84 THR A C 1
ATOM 634 O O . THR A 1 84 ? 10.788 -21.683 -29.062 1.00 90.69 84 THR A O 1
ATOM 637 N N . VAL A 1 85 ? 9.490 -23.277 -28.127 1.00 91.50 85 VAL A N 1
ATOM 638 C CA . VAL A 1 85 ? 8.333 -23.154 -29.031 1.00 91.50 85 VAL A CA 1
ATOM 639 C C . VAL A 1 85 ? 7.051 -22.757 -28.304 1.00 91.50 85 VAL A C 1
ATOM 641 O O . VAL A 1 85 ? 6.051 -22.476 -28.958 1.00 91.50 85 VAL A O 1
ATOM 644 N N . SER A 1 86 ? 7.080 -22.720 -26.972 1.00 91.81 86 SER A N 1
ATOM 645 C CA . SER A 1 86 ? 5.974 -22.287 -26.123 1.00 91.81 86 SER A CA 1
ATOM 646 C C . SER A 1 86 ? 6.502 -21.463 -24.949 1.00 91.81 86 SER A C 1
ATOM 648 O O . SER A 1 86 ? 7.569 -21.783 -24.423 1.00 91.81 86 SER A O 1
ATOM 650 N N . LEU A 1 87 ? 5.770 -20.424 -24.554 1.00 92.50 87 LEU A N 1
ATOM 651 C CA . LEU A 1 87 ? 6.019 -19.643 -23.343 1.00 92.50 87 LEU A CA 1
ATOM 652 C C . LEU A 1 87 ? 4.729 -19.573 -22.527 1.00 92.50 87 LEU A C 1
ATOM 654 O O . LEU A 1 87 ? 3.735 -19.027 -23.008 1.00 92.50 87 LEU A O 1
ATOM 658 N N . ASP A 1 88 ? 4.762 -20.059 -21.291 1.00 92.12 88 ASP A N 1
ATOM 659 C CA . ASP A 1 88 ? 3.613 -19.978 -20.394 1.00 92.12 88 ASP A CA 1
ATOM 660 C C . ASP A 1 88 ? 3.541 -18.582 -19.764 1.00 92.12 88 ASP A C 1
ATOM 662 O O . ASP A 1 88 ? 4.498 -18.086 -19.162 1.00 92.12 88 ASP A O 1
ATOM 666 N N . ILE A 1 89 ? 2.397 -17.926 -19.922 1.00 91.75 89 ILE A N 1
ATOM 667 C CA . ILE A 1 89 ? 2.163 -16.564 -19.442 1.00 91.75 89 ILE A CA 1
ATOM 668 C C . ILE A 1 89 ? 0.893 -16.511 -18.601 1.00 91.75 89 ILE A C 1
ATOM 670 O O . ILE A 1 89 ? 0.056 -17.412 -18.629 1.00 91.75 89 ILE A O 1
ATOM 674 N N . SER A 1 90 ? 0.729 -15.434 -17.847 1.00 88.75 90 SER A N 1
ATOM 675 C CA . SER A 1 90 ? -0.523 -15.148 -17.163 1.00 88.75 90 SER A CA 1
ATOM 676 C C . SER A 1 90 ? -1.608 -14.733 -18.153 1.00 88.75 90 SER A C 1
ATOM 678 O O . SER A 1 90 ? -1.365 -13.886 -19.016 1.00 88.75 90 SER A O 1
ATOM 680 N N . THR A 1 91 ? -2.830 -15.226 -17.976 1.00 78.38 91 THR A N 1
ATOM 681 C CA . THR A 1 91 ? -3.977 -14.763 -18.766 1.00 78.38 91 THR A CA 1
ATOM 682 C C . THR A 1 91 ? -4.529 -13.448 -18.233 1.00 78.38 91 THR A C 1
ATOM 684 O O . THR A 1 91 ? -4.783 -13.329 -17.036 1.00 78.38 91 THR A O 1
ATOM 687 N N . SER A 1 92 ? -4.828 -12.509 -19.125 1.00 77.19 92 SER A N 1
ATOM 688 C CA . SER A 1 92 ? -5.661 -11.339 -18.833 1.00 77.19 92 SER A CA 1
ATOM 689 C C . SER A 1 92 ? -6.553 -11.021 -20.036 1.00 77.19 92 SER A C 1
ATOM 691 O O . SER A 1 92 ? -6.345 -11.539 -21.140 1.00 77.19 92 SER A O 1
ATOM 693 N N . SER A 1 93 ? -7.548 -10.152 -19.844 1.00 74.81 93 SER A N 1
ATOM 694 C CA . SER A 1 93 ? -8.322 -9.602 -20.964 1.00 74.81 93 SER A CA 1
ATOM 695 C C . SER A 1 93 ? -7.455 -8.816 -21.950 1.00 74.81 93 SER A C 1
ATOM 697 O O . SER A 1 93 ? -7.848 -8.681 -23.100 1.00 74.81 93 SER A O 1
ATOM 699 N N . GLU A 1 94 ? -6.286 -8.329 -21.522 1.00 77.75 94 GLU A N 1
ATOM 700 C CA . GLU A 1 94 ? -5.342 -7.622 -22.394 1.00 77.75 94 GLU A CA 1
ATOM 701 C C . GLU A 1 94 ? -4.604 -8.570 -23.338 1.00 77.75 94 GLU A C 1
ATOM 703 O O . GLU A 1 94 ? -4.224 -8.165 -24.424 1.00 77.75 94 GLU A O 1
ATOM 708 N N . VAL A 1 95 ? -4.414 -9.837 -22.964 1.00 82.19 95 VAL A N 1
ATOM 709 C CA . VAL A 1 95 ? -3.797 -10.839 -23.849 1.00 82.19 95 VAL A CA 1
ATOM 710 C C . VAL A 1 95 ? -4.835 -11.370 -24.843 1.00 82.19 95 VAL A C 1
ATOM 712 O O . VAL A 1 95 ? -4.595 -11.451 -26.053 1.00 82.19 95 VAL A O 1
ATOM 715 N N . ARG A 1 96 ? -6.025 -11.715 -24.339 1.00 81.12 96 ARG A N 1
ATOM 716 C CA . ARG A 1 96 ? -7.029 -12.455 -25.105 1.00 81.12 96 ARG A CA 1
ATOM 717 C C . ARG A 1 96 ? -7.635 -11.607 -26.226 1.00 81.12 96 ARG A C 1
ATOM 719 O O . ARG A 1 96 ? -8.375 -10.664 -25.973 1.00 81.12 96 ARG A O 1
ATOM 726 N N . GLY A 1 97 ? -7.395 -12.005 -27.475 1.00 80.56 97 GLY A N 1
ATOM 727 C CA . GLY A 1 97 ? -7.933 -11.330 -28.664 1.00 80.56 97 GLY A CA 1
ATOM 728 C C . GLY A 1 97 ? -7.136 -10.109 -29.136 1.00 80.56 97 GLY A C 1
ATOM 729 O O . GLY A 1 97 ? -7.486 -9.534 -30.166 1.00 80.56 97 GLY A O 1
ATOM 730 N N . HIS A 1 98 ? -6.062 -9.748 -28.431 1.00 86.31 98 HIS A N 1
ATOM 731 C CA . HIS A 1 98 ? -5.161 -8.651 -28.798 1.00 86.31 98 HIS A CA 1
ATOM 732 C C . HIS A 1 98 ? -3.811 -9.147 -29.327 1.00 86.31 98 HIS A C 1
ATOM 734 O O . HIS A 1 98 ? -3.173 -8.456 -30.118 1.00 86.31 98 HIS A O 1
ATOM 740 N N . VAL A 1 99 ? -3.404 -10.360 -28.947 1.00 89.94 99 VAL A N 1
ATOM 741 C CA . VAL A 1 99 ? -2.150 -10.976 -29.387 1.00 89.94 99 VAL A CA 1
ATOM 742 C C . VAL A 1 99 ? -2.327 -11.709 -30.721 1.00 89.94 99 VAL A C 1
ATOM 744 O O . VAL A 1 99 ? -3.164 -12.606 -30.865 1.00 89.94 99 VAL A O 1
ATOM 747 N N . SER A 1 100 ? -1.518 -11.333 -31.710 1.00 92.12 100 SER A N 1
ATOM 748 C CA . SER A 1 100 ? -1.571 -11.854 -33.079 1.00 92.12 100 SER A CA 1
ATOM 749 C C . SER A 1 100 ? -0.279 -12.556 -33.501 1.00 92.12 100 SER A C 1
ATOM 751 O O . SER A 1 100 ? 0.798 -12.347 -32.946 1.00 92.12 100 SER A O 1
ATOM 753 N N . ASN A 1 101 ? -0.380 -13.380 -34.545 1.00 93.62 101 ASN A N 1
ATOM 754 C CA . ASN A 1 101 ? 0.783 -13.964 -35.199 1.00 93.62 101 ASN A CA 1
ATOM 755 C C . ASN A 1 101 ? 1.724 -12.867 -35.711 1.00 93.62 101 ASN A C 1
ATOM 757 O O . ASN A 1 101 ? 1.271 -11.886 -36.298 1.00 93.62 101 ASN A O 1
ATOM 761 N N . ASP A 1 102 ? 3.024 -13.117 -35.590 1.00 93.75 102 ASP A N 1
ATOM 762 C CA . ASP A 1 102 ? 4.130 -12.202 -35.876 1.00 93.75 102 ASP A CA 1
ATOM 763 C C . ASP A 1 102 ? 4.270 -11.019 -34.902 1.00 93.75 102 ASP A C 1
ATOM 765 O O . ASP A 1 102 ? 5.159 -10.190 -35.113 1.00 93.75 102 ASP A O 1
ATOM 769 N N . ASP A 1 103 ? 3.499 -10.935 -33.814 1.00 94.56 103 ASP A N 1
ATOM 770 C CA . ASP A 1 103 ? 3.757 -9.938 -32.767 1.00 94.56 103 ASP A CA 1
ATOM 771 C C . ASP A 1 103 ? 5.142 -10.158 -32.125 1.00 94.56 103 ASP A C 1
ATOM 773 O O . ASP A 1 103 ? 5.703 -11.259 -32.104 1.00 94.56 103 ASP A O 1
ATOM 777 N N . TYR A 1 104 ? 5.735 -9.073 -31.642 1.00 93.75 104 TYR A N 1
ATOM 778 C CA . TYR A 1 104 ? 6.996 -9.052 -30.915 1.00 93.75 104 TYR A CA 1
ATOM 779 C C . TYR A 1 104 ? 6.736 -9.314 -29.438 1.00 93.75 104 TYR A C 1
ATOM 781 O O . TYR A 1 104 ? 5.918 -8.630 -28.830 1.00 93.75 104 TYR A O 1
ATOM 789 N N . LEU A 1 105 ? 7.491 -10.239 -28.852 1.00 93.50 105 LEU A N 1
ATOM 790 C CA . LEU A 1 105 ? 7.457 -10.530 -27.426 1.00 93.50 105 LEU A CA 1
ATOM 791 C C . LEU A 1 105 ? 8.823 -10.268 -26.802 1.00 93.50 105 LEU A C 1
ATOM 793 O O . LEU A 1 105 ? 9.859 -10.677 -27.338 1.00 93.50 105 LEU A O 1
ATOM 797 N N . VAL A 1 106 ? 8.818 -9.600 -25.651 1.00 92.06 106 VAL A N 1
ATOM 798 C CA . VAL A 1 106 ? 10.002 -9.377 -24.818 1.00 92.06 106 VAL A CA 1
ATOM 799 C C . VAL A 1 106 ? 9.689 -9.733 -23.373 1.00 92.06 106 VAL A C 1
ATOM 801 O O . VAL A 1 106 ? 8.686 -9.282 -22.831 1.00 92.06 106 VAL A O 1
ATOM 804 N N . VAL A 1 107 ? 10.578 -10.494 -22.741 1.00 91.94 107 VAL A N 1
ATOM 805 C CA . VAL A 1 107 ? 10.564 -10.746 -21.299 1.00 91.94 107 VAL A CA 1
ATOM 806 C C . VAL A 1 107 ? 11.611 -9.861 -20.641 1.00 91.94 107 VAL A C 1
ATOM 808 O O . VAL A 1 107 ? 12.794 -9.888 -20.999 1.00 91.94 107 VAL A O 1
ATOM 811 N N . LEU A 1 108 ? 11.154 -9.045 -19.701 1.00 89.88 108 LEU A N 1
ATOM 812 C CA . LEU A 1 108 ? 11.982 -8.148 -18.917 1.00 89.88 108 LEU A CA 1
ATOM 813 C C . LEU A 1 108 ? 12.370 -8.813 -17.602 1.00 89.88 108 LEU A C 1
ATOM 815 O O . LEU A 1 108 ? 11.543 -9.449 -16.948 1.00 89.88 108 LEU A O 1
ATOM 819 N N . ASP A 1 109 ? 13.602 -8.555 -17.172 1.00 87.56 109 ASP A N 1
ATOM 820 C CA . ASP A 1 109 ? 14.041 -8.785 -15.799 1.00 87.56 109 ASP A CA 1
ATOM 821 C C . ASP A 1 109 ? 13.395 -7.756 -14.858 1.00 87.56 109 ASP A C 1
ATOM 823 O O . ASP A 1 109 ? 14.043 -6.856 -14.316 1.00 87.56 109 ASP A O 1
ATOM 827 N N . GLU A 1 110 ? 12.075 -7.826 -14.736 1.00 90.75 110 GLU A N 1
ATOM 828 C CA . GLU A 1 110 ? 11.261 -6.880 -13.993 1.00 90.75 110 GLU A CA 1
ATOM 829 C C . GLU A 1 110 ? 10.077 -7.582 -13.328 1.00 90.75 110 GLU A C 1
ATOM 831 O O . GLU A 1 110 ? 9.214 -8.132 -14.011 1.00 90.75 110 GLU A O 1
ATOM 836 N N . PHE A 1 111 ? 9.990 -7.495 -11.999 1.00 93.38 111 PHE A N 1
ATOM 837 C CA . PHE A 1 111 ? 8.868 -8.030 -11.220 1.00 93.38 111 PHE A CA 1
ATOM 838 C C . PHE A 1 111 ? 7.955 -6.899 -10.767 1.00 93.38 111 PHE A C 1
ATOM 840 O O . PHE A 1 111 ? 8.392 -5.990 -10.056 1.00 93.38 111 PHE A O 1
ATOM 847 N N . ARG A 1 112 ? 6.684 -6.961 -11.159 1.00 92.19 112 ARG A N 1
ATOM 848 C CA . ARG A 1 112 ? 5.658 -5.961 -10.825 1.00 92.19 112 ARG A CA 1
ATOM 849 C C . ARG A 1 112 ? 4.588 -6.551 -9.923 1.00 92.19 112 ARG A C 1
ATOM 851 O O . ARG A 1 112 ? 4.460 -7.778 -9.828 1.00 92.19 112 ARG A O 1
ATOM 858 N N . LEU A 1 113 ? 3.800 -5.680 -9.293 1.00 93.44 113 LEU A N 1
ATOM 859 C CA . LEU A 1 113 ? 2.572 -6.134 -8.667 1.00 93.44 113 LEU A CA 1
ATOM 860 C C . LEU A 1 113 ? 1.614 -6.556 -9.776 1.00 93.44 113 LEU A C 1
ATOM 862 O O . LEU A 1 113 ? 1.356 -5.813 -10.714 1.00 93.44 113 LEU A O 1
ATOM 866 N N . ARG A 1 114 ? 1.108 -7.776 -9.683 1.00 91.00 114 ARG A N 1
ATOM 867 C CA . ARG A 1 114 ? 0.129 -8.340 -10.599 1.00 91.00 114 ARG A CA 1
ATOM 868 C C . ARG A 1 114 ? -0.926 -9.051 -9.784 1.00 91.00 114 ARG A C 1
ATOM 870 O O . ARG A 1 114 ? -0.635 -9.659 -8.752 1.00 91.00 114 ARG A O 1
ATOM 877 N N . GLN A 1 115 ? -2.149 -8.993 -10.283 1.00 90.44 115 GLN A N 1
ATOM 878 C CA . GLN A 1 115 ? -3.201 -9.884 -9.841 1.00 90.44 115 GLN A CA 1
ATOM 879 C C . GLN A 1 115 ? -2.978 -11.273 -10.455 1.00 90.44 115 GLN A C 1
ATOM 881 O O . GLN A 1 115 ? -2.611 -11.387 -11.626 1.00 90.44 115 GLN A O 1
ATOM 886 N N . ARG A 1 116 ? -3.226 -12.323 -9.671 1.00 87.69 116 ARG A N 1
ATOM 887 C CA . ARG A 1 116 ? -3.273 -13.708 -10.148 1.00 87.69 116 ARG A CA 1
ATOM 888 C C . ARG A 1 116 ? -4.714 -14.146 -10.346 1.00 87.69 116 ARG A C 1
ATOM 890 O O . ARG A 1 116 ? -5.566 -13.953 -9.473 1.00 87.69 116 ARG A O 1
ATOM 897 N N . TYR A 1 117 ? -4.973 -14.758 -11.494 1.00 82.31 117 TYR A N 1
ATOM 898 C CA . TYR A 1 117 ? -6.308 -15.175 -11.900 1.00 82.31 117 TYR A CA 1
ATOM 899 C C . TYR A 1 117 ? -6.525 -16.651 -11.567 1.00 82.31 117 TYR A C 1
ATOM 901 O O . TYR A 1 117 ? -5.720 -17.518 -11.910 1.00 82.31 117 TYR A O 1
ATOM 909 N N . GLY A 1 118 ? -7.635 -16.941 -10.888 1.00 82.25 118 GLY A N 1
ATOM 910 C CA . GLY A 1 118 ? -8.107 -18.311 -10.722 1.00 82.25 118 GLY A CA 1
ATOM 911 C C . GLY A 1 118 ? -8.863 -18.771 -11.966 1.00 82.25 118 GLY A C 1
ATOM 912 O O . GLY A 1 118 ? -9.577 -17.983 -12.588 1.00 82.25 118 GLY A O 1
ATOM 913 N N . ARG A 1 119 ? -8.752 -20.055 -12.304 1.00 85.25 119 ARG A N 1
ATOM 914 C CA . ARG A 1 119 ? -9.552 -20.689 -13.360 1.00 85.25 119 ARG A CA 1
ATOM 915 C C . ARG A 1 119 ? -10.469 -21.733 -12.742 1.00 85.25 119 ARG A C 1
ATOM 917 O O . ARG A 1 119 ? -10.069 -22.485 -11.860 1.00 85.25 119 ARG A O 1
ATOM 924 N N . ILE A 1 120 ? -11.705 -21.791 -13.227 1.00 85.75 120 ILE A N 1
ATOM 925 C CA . ILE A 1 120 ? -12.668 -22.829 -12.859 1.00 85.75 120 ILE A CA 1
ATOM 926 C C . ILE A 1 120 ? -12.982 -23.625 -14.117 1.00 85.75 120 ILE A C 1
ATOM 928 O O . ILE A 1 120 ? -13.465 -23.065 -15.101 1.00 85.75 120 ILE A O 1
ATOM 932 N N . GLU A 1 121 ? -12.734 -24.929 -14.086 1.00 87.81 121 GLU A N 1
ATOM 933 C CA . GLU A 1 121 ? -13.081 -25.831 -15.179 1.00 87.81 121 GLU A CA 1
ATOM 934 C C . GLU A 1 121 ? -14.137 -26.840 -14.737 1.00 87.81 121 GLU A C 1
ATOM 936 O O . GLU A 1 121 ? -14.087 -27.381 -13.635 1.00 87.81 121 GLU A O 1
ATOM 941 N N . VAL A 1 122 ? -15.107 -27.108 -15.615 1.00 86.62 122 VAL A N 1
ATOM 942 C CA . VAL A 1 122 ? -16.116 -28.147 -15.392 1.00 86.62 122 VAL A CA 1
ATOM 943 C C . VAL A 1 122 ? -15.809 -29.343 -16.289 1.00 86.62 122 VAL A C 1
ATOM 945 O O . VAL A 1 122 ? -16.292 -29.427 -17.421 1.00 86.62 122 VAL A O 1
ATOM 948 N N . VAL A 1 123 ? -15.020 -30.294 -15.786 1.00 85.62 123 VAL A N 1
ATOM 949 C CA . VAL A 1 123 ? -14.635 -31.507 -16.523 1.00 85.62 123 VAL A CA 1
ATOM 950 C C . VAL A 1 123 ? -15.526 -32.665 -16.094 1.00 85.62 123 VAL A C 1
ATOM 952 O O . VAL A 1 123 ? -15.526 -33.096 -14.947 1.00 85.62 123 VAL A O 1
ATOM 955 N N . GLY A 1 124 ? -16.341 -33.190 -17.012 1.00 87.19 124 GLY A N 1
ATOM 956 C CA . GLY A 1 124 ? -17.176 -34.366 -16.723 1.00 87.19 124 GLY A CA 1
ATOM 957 C C . GLY A 1 124 ? -18.242 -34.160 -15.632 1.00 87.19 124 GLY A C 1
ATOM 958 O O . GLY A 1 124 ? -18.781 -35.143 -15.127 1.00 87.19 124 GLY A O 1
ATOM 959 N N . GLY A 1 125 ? -18.570 -32.906 -15.298 1.00 87.81 125 GLY A N 1
ATOM 960 C CA . GLY A 1 125 ? -19.505 -32.538 -14.227 1.00 87.81 125 GLY A CA 1
ATOM 961 C C . GLY A 1 125 ? -18.850 -32.313 -12.860 1.00 87.81 125 GLY A C 1
ATOM 962 O O . GLY A 1 125 ? -19.562 -31.985 -11.913 1.00 87.81 125 GLY A O 1
ATOM 963 N N . GLU A 1 126 ? -17.531 -32.471 -12.759 1.00 85.94 126 GLU A N 1
ATOM 964 C CA . GLU A 1 126 ? -16.729 -32.075 -11.602 1.00 85.94 126 GLU A CA 1
ATOM 965 C C . GLU A 1 126 ? -16.199 -30.655 -11.809 1.00 85.94 126 GLU A C 1
ATOM 967 O O . GLU A 1 126 ? -15.829 -30.293 -12.925 1.00 85.94 126 GLU A O 1
ATOM 972 N N . ILE A 1 127 ? -16.224 -29.841 -10.752 1.00 84.62 127 ILE A N 1
ATOM 973 C CA . ILE A 1 127 ? -15.714 -28.468 -10.771 1.00 84.62 127 ILE A CA 1
ATOM 974 C C . ILE A 1 127 ? -14.297 -28.507 -10.206 1.00 84.62 127 ILE A C 1
ATOM 976 O O . ILE A 1 127 ? -14.127 -28.754 -9.012 1.00 84.62 127 ILE A O 1
ATOM 980 N N . VAL A 1 128 ? -13.304 -28.249 -11.051 1.00 84.94 128 VAL A N 1
ATOM 981 C CA . VAL A 1 128 ? -11.897 -28.145 -10.658 1.00 84.94 128 VAL A CA 1
ATOM 982 C C . VAL A 1 128 ? -11.522 -26.672 -10.598 1.00 84.94 128 VAL A C 1
ATOM 984 O O . VAL A 1 128 ? -11.793 -25.905 -11.523 1.00 84.94 128 VAL A O 1
ATOM 987 N N . TRP A 1 129 ? -10.933 -26.275 -9.476 1.00 84.31 129 TRP A N 1
ATOM 988 C CA . TRP A 1 129 ? -10.450 -24.923 -9.239 1.00 84.31 129 TRP A CA 1
ATOM 989 C C . TRP A 1 129 ? -8.931 -24.914 -9.358 1.00 84.31 129 TRP A C 1
ATOM 991 O O . TRP A 1 129 ? -8.253 -25.710 -8.706 1.00 84.31 129 TRP A O 1
ATOM 1001 N N . TYR A 1 130 ? -8.422 -23.979 -10.145 1.00 85.88 130 TYR A N 1
ATOM 1002 C CA . TYR A 1 130 ? -7.004 -23.761 -10.376 1.00 85.88 130 TYR A CA 1
ATOM 1003 C C . TYR A 1 130 ? -6.590 -22.395 -9.827 1.00 85.88 130 TYR A C 1
ATOM 1005 O O . TYR A 1 130 ? -7.336 -21.414 -9.962 1.00 85.88 130 TYR A O 1
ATOM 1013 N N . LYS A 1 131 ? -5.396 -22.313 -9.236 1.00 84.81 131 LYS A N 1
ATOM 1014 C CA . LYS A 1 131 ? -4.722 -21.034 -8.960 1.00 84.81 131 LYS A CA 1
ATOM 1015 C C . LYS A 1 131 ? -3.725 -20.731 -10.059 1.00 84.81 131 LYS A C 1
ATOM 1017 O O . LYS A 1 131 ? -3.154 -21.651 -10.631 1.00 84.81 131 LYS A O 1
ATOM 1022 N N . ASP A 1 132 ? -3.552 -19.438 -10.327 1.00 80.38 132 ASP A N 1
ATOM 1023 C CA . ASP A 1 132 ? -2.610 -18.939 -11.332 1.00 80.38 132 ASP A CA 1
ATOM 1024 C C . ASP A 1 132 ? -2.732 -19.702 -12.666 1.00 80.38 132 ASP A C 1
ATOM 1026 O O . ASP A 1 132 ? -1.749 -20.071 -13.287 1.00 80.38 132 ASP A O 1
ATOM 1030 N N . TRP A 1 133 ? -3.979 -19.976 -13.072 1.00 82.44 133 TRP A N 1
ATOM 1031 C CA . TRP A 1 133 ? -4.403 -20.780 -14.228 1.00 82.44 133 TRP A CA 1
ATOM 1032 C C . TRP A 1 133 ? -4.326 -22.317 -14.158 1.00 82.44 133 TRP A C 1
ATOM 1034 O O . TRP A 1 133 ? -5.316 -22.945 -14.537 1.00 82.44 133 TRP A O 1
ATOM 1044 N N . ASP A 1 134 ? -3.225 -22.934 -13.721 1.00 78.81 134 ASP A N 1
ATOM 1045 C CA . ASP A 1 134 ? -3.004 -24.393 -13.858 1.00 78.81 134 ASP A CA 1
ATOM 1046 C C . ASP A 1 134 ? -2.599 -25.132 -12.586 1.00 78.81 134 ASP A C 1
ATOM 1048 O O . ASP A 1 134 ? -2.441 -26.349 -12.630 1.00 78.81 134 ASP A O 1
ATOM 1052 N N . ILE A 1 135 ? -2.492 -24.450 -11.449 1.00 80.94 135 ILE A N 1
ATOM 1053 C CA . ILE A 1 135 ? -2.140 -25.131 -10.205 1.00 80.94 135 ILE A CA 1
ATOM 1054 C C . ILE A 1 135 ? -3.395 -25.754 -9.629 1.00 80.94 135 ILE A C 1
ATOM 1056 O O . ILE A 1 135 ? -4.257 -25.065 -9.063 1.00 80.94 135 ILE A O 1
ATOM 1060 N N . GLU A 1 136 ? -3.496 -27.071 -9.770 1.00 80.94 136 GLU A N 1
ATOM 1061 C CA . GLU A 1 136 ? -4.566 -27.840 -9.162 1.00 80.94 136 GLU A CA 1
ATOM 1062 C C . GLU A 1 136 ? -4.379 -27.890 -7.651 1.00 80.94 136 GLU A C 1
ATOM 1064 O O . GLU A 1 136 ? -3.270 -27.896 -7.116 1.00 80.94 136 GLU A O 1
ATOM 1069 N N . TRP A 1 137 ? -5.498 -27.997 -6.939 1.00 76.38 137 TRP A N 1
ATOM 1070 C CA . TRP A 1 137 ? -5.474 -28.257 -5.501 1.00 76.38 137 TRP A CA 1
ATOM 1071 C C . TRP A 1 137 ? -4.612 -29.482 -5.149 1.00 76.38 137 TRP A C 1
ATOM 1073 O O . TRP A 1 137 ? -3.871 -29.489 -4.164 1.00 76.38 137 TRP A O 1
ATOM 1083 N N . ASP A 1 138 ? -4.682 -30.516 -5.988 1.00 74.69 138 ASP A N 1
ATOM 1084 C CA . ASP A 1 138 ? -3.990 -31.781 -5.779 1.00 74.69 138 ASP A CA 1
ATOM 1085 C C . ASP A 1 138 ? -2.471 -31.700 -6.028 1.00 74.69 138 ASP A C 1
ATOM 1087 O O . ASP A 1 138 ? -1.724 -32.516 -5.464 1.00 74.69 138 ASP A O 1
ATOM 1091 N N . ASP A 1 139 ? -1.997 -30.691 -6.770 1.00 71.81 139 ASP A N 1
ATOM 1092 C CA . ASP A 1 139 ? -0.570 -30.461 -7.046 1.00 71.81 139 ASP A CA 1
ATOM 1093 C C . ASP A 1 139 ? 0.208 -30.046 -5.793 1.00 71.81 139 ASP A C 1
ATOM 1095 O O . ASP A 1 139 ? 1.406 -30.319 -5.677 1.00 71.81 139 ASP A O 1
ATOM 1099 N N . LEU A 1 140 ? -0.485 -29.508 -4.783 1.00 67.44 140 LEU A N 1
ATOM 1100 C CA . LEU A 1 140 ? 0.071 -29.253 -3.449 1.00 67.44 140 LEU A CA 1
ATOM 1101 C C . LEU A 1 140 ? 0.336 -30.548 -2.653 1.00 67.44 140 LEU A C 1
ATOM 1103 O O . LEU A 1 140 ? 0.843 -30.514 -1.534 1.00 67.44 140 LEU A O 1
ATOM 1107 N N . GLY A 1 141 ? 0.043 -31.722 -3.224 1.00 58.53 141 GLY A N 1
ATOM 1108 C CA . GLY A 1 141 ? 0.336 -33.026 -2.637 1.00 58.53 141 GLY A CA 1
ATOM 1109 C C . GLY A 1 141 ? -0.874 -33.685 -1.981 1.00 58.53 141 GLY A C 1
ATOM 1110 O O . GLY A 1 141 ? -0.779 -34.120 -0.832 1.00 58.53 141 GLY A O 1
ATOM 1111 N N . ALA A 1 142 ? -1.959 -33.834 -2.748 1.00 53.12 142 ALA A N 1
ATOM 1112 C CA . ALA A 1 142 ? -3.306 -34.349 -2.434 1.00 53.12 142 ALA A CA 1
ATOM 1113 C C . ALA A 1 142 ? -3.485 -35.385 -1.295 1.00 53.12 142 ALA A C 1
ATOM 1115 O O . ALA A 1 142 ? -4.548 -35.448 -0.669 1.00 53.12 142 ALA A O 1
ATOM 1116 N N . ASN A 1 143 ? -2.479 -36.221 -1.019 1.00 55.97 143 ASN A N 1
ATOM 1117 C CA . ASN A 1 143 ? -2.558 -37.362 -0.101 1.00 55.97 143 ASN A CA 1
ATOM 1118 C C . ASN A 1 143 ? -1.837 -37.175 1.243 1.00 55.97 143 ASN A C 1
ATOM 1120 O O . ASN A 1 143 ? -1.840 -38.110 2.048 1.00 55.97 143 ASN A O 1
ATOM 1124 N N . ASP A 1 144 ? -1.221 -36.019 1.498 1.00 62.28 144 ASP A N 1
ATOM 1125 C CA . ASP A 1 144 ? -0.550 -35.743 2.768 1.00 62.28 144 ASP A CA 1
ATOM 1126 C C . ASP A 1 144 ? -1.266 -34.615 3.531 1.00 62.28 144 ASP A C 1
ATOM 1128 O O . ASP A 1 144 ? -1.150 -33.450 3.156 1.00 62.28 144 ASP A O 1
ATOM 1132 N N . PRO A 1 145 ? -2.008 -34.922 4.612 1.00 58.91 145 PRO A N 1
ATOM 1133 C CA . PRO A 1 145 ? -2.588 -33.907 5.487 1.00 58.91 145 PRO A CA 1
ATOM 1134 C C . PRO A 1 145 ? -1.556 -32.910 6.035 1.00 58.91 145 PRO A C 1
ATOM 1136 O O . PRO A 1 145 ? -1.916 -31.768 6.293 1.00 58.91 145 PRO A O 1
ATOM 1139 N N . ALA A 1 146 ? -0.281 -33.300 6.170 1.00 57.47 146 ALA A N 1
ATOM 1140 C CA . ALA A 1 146 ? 0.786 -32.372 6.547 1.00 57.47 146 ALA A CA 1
ATOM 1141 C C . ALA A 1 146 ? 1.102 -31.363 5.428 1.00 57.47 146 ALA A C 1
ATOM 1143 O O . ALA A 1 146 ? 1.456 -30.229 5.715 1.00 57.47 146 ALA A O 1
ATOM 1144 N N . ARG A 1 147 ? 0.890 -31.721 4.156 1.00 59.44 147 ARG A N 1
ATOM 1145 C CA . ARG A 1 147 ? 1.011 -30.783 3.026 1.00 59.44 147 ARG A CA 1
ATOM 1146 C C . ARG A 1 147 ? -0.201 -29.870 2.861 1.00 59.44 147 ARG A C 1
ATOM 1148 O O . ARG A 1 147 ? -0.077 -28.803 2.278 1.00 59.44 147 ARG A O 1
ATOM 1155 N N . ARG A 1 148 ? -1.355 -30.236 3.428 1.00 57.53 148 ARG A N 1
ATOM 1156 C CA . ARG A 1 148 ? -2.519 -29.335 3.527 1.00 57.53 148 ARG A CA 1
ATOM 1157 C C . ARG A 1 148 ? -2.301 -28.214 4.552 1.00 57.53 148 ARG A C 1
ATOM 1159 O O . ARG A 1 148 ? -2.887 -27.155 4.406 1.00 57.53 148 ARG A O 1
ATOM 1166 N N . LEU A 1 149 ? -1.419 -28.396 5.542 1.00 52.78 149 LEU A N 1
ATOM 1167 C CA . LEU A 1 149 ? -0.918 -27.281 6.366 1.00 52.78 149 LEU A CA 1
ATOM 1168 C C . LEU A 1 149 ? 0.013 -26.359 5.561 1.00 52.78 149 LEU A C 1
ATOM 1170 O O . LEU A 1 149 ? -0.031 -25.142 5.713 1.00 52.78 149 LEU A O 1
ATOM 1174 N N . ALA A 1 150 ? 0.727 -26.928 4.588 1.00 53.50 150 ALA A N 1
ATOM 1175 C CA . ALA A 1 150 ? 1.583 -26.216 3.646 1.00 53.50 150 ALA A CA 1
ATOM 1176 C C . ALA A 1 150 ? 0.812 -25.435 2.547 1.00 53.50 150 ALA A C 1
ATOM 1178 O O . ALA A 1 150 ? 1.404 -24.962 1.576 1.00 53.50 150 ALA A O 1
ATOM 1179 N N . MET A 1 151 ? -0.507 -25.255 2.717 1.00 67.06 151 MET A N 1
ATOM 1180 C CA . MET A 1 151 ? -1.353 -24.311 1.967 1.00 67.06 151 MET A CA 1
ATOM 1181 C C . MET A 1 151 ? -0.842 -22.871 1.999 1.00 67.06 151 MET A C 1
ATOM 1183 O O . MET A 1 151 ? -1.235 -22.041 1.175 1.00 67.06 151 MET A O 1
ATOM 1187 N N . MET A 1 152 ? -0.033 -22.545 3.000 1.00 81.00 152 MET A N 1
ATOM 1188 C CA . MET A 1 152 ? 0.479 -21.208 3.200 1.00 81.00 152 MET A CA 1
ATOM 1189 C C . MET A 1 152 ? 1.984 -21.219 2.963 1.00 81.00 152 MET A C 1
ATOM 1191 O O . MET A 1 152 ? 2.722 -21.631 3.854 1.00 81.00 152 MET A O 1
ATOM 1195 N N . PRO A 1 153 ? 2.467 -20.772 1.791 1.00 83.81 153 PRO A N 1
ATOM 1196 C CA . PRO A 1 153 ? 3.902 -20.717 1.564 1.00 83.81 153 PRO A CA 1
ATOM 1197 C C . PRO A 1 153 ? 4.556 -19.792 2.603 1.00 83.81 153 PRO A C 1
ATOM 1199 O O . PRO A 1 153 ? 3.958 -18.757 2.952 1.00 83.81 153 PRO A O 1
ATOM 1202 N N . PRO A 1 154 ? 5.776 -20.109 3.075 1.00 88.00 154 PRO A N 1
ATOM 1203 C CA . PRO A 1 154 ? 6.484 -19.260 4.022 1.00 88.00 154 PRO A CA 1
ATOM 1204 C C . PRO A 1 154 ? 6.707 -17.870 3.423 1.00 88.00 154 PRO A C 1
ATOM 1206 O O . PRO A 1 154 ? 6.735 -17.699 2.201 1.00 88.00 154 PRO A O 1
ATOM 1209 N N . VAL A 1 155 ? 6.799 -16.863 4.285 1.00 91.44 155 VAL A N 1
ATOM 1210 C CA . VAL A 1 155 ? 6.924 -15.458 3.901 1.00 91.44 155 VAL A CA 1
ATOM 1211 C C . VAL A 1 155 ? 8.405 -15.086 3.832 1.00 91.44 155 VAL A C 1
ATOM 1213 O O . VAL A 1 155 ? 9.069 -15.071 4.873 1.00 91.44 155 VAL A O 1
ATOM 1216 N N . PRO A 1 156 ? 8.931 -14.770 2.637 1.00 92.56 156 PRO A N 1
ATOM 1217 C CA . PRO A 1 156 ? 10.279 -14.248 2.494 1.00 92.56 156 PRO A CA 1
ATOM 1218 C C . PRO A 1 156 ? 10.325 -12.795 2.963 1.00 92.56 156 PRO A C 1
ATOM 1220 O O . PRO A 1 156 ? 9.578 -11.950 2.474 1.00 92.56 156 PRO A O 1
ATOM 1223 N N . ILE A 1 157 ? 11.230 -12.506 3.894 1.00 94.06 157 ILE A N 1
ATOM 1224 C CA . ILE A 1 157 ? 11.572 -11.147 4.314 1.00 94.06 157 ILE A CA 1
ATOM 1225 C C . ILE A 1 157 ? 13.044 -10.942 3.983 1.00 94.06 157 ILE A C 1
ATOM 1227 O O . ILE A 1 157 ? 13.892 -11.673 4.490 1.00 94.06 157 ILE A O 1
ATOM 1231 N N . MET A 1 158 ? 13.354 -9.985 3.111 1.00 91.31 158 MET A N 1
ATOM 1232 C CA . MET A 1 158 ? 14.732 -9.747 2.654 1.00 91.31 158 MET A CA 1
ATOM 1233 C C . MET A 1 158 ? 15.205 -8.300 2.799 1.00 91.31 158 MET A C 1
ATOM 1235 O O . MET A 1 158 ? 16.382 -8.012 2.567 1.00 91.31 158 MET A O 1
ATOM 1239 N N . GLY A 1 159 ? 14.318 -7.393 3.205 1.00 93.31 159 GLY A N 1
ATOM 1240 C CA . GLY A 1 159 ? 14.560 -5.960 3.211 1.00 93.31 159 GLY A CA 1
ATOM 1241 C C . GLY A 1 159 ? 14.232 -5.316 1.860 1.00 93.31 159 GLY A C 1
ATOM 1242 O O . GLY A 1 159 ? 13.927 -6.000 0.881 1.00 93.31 159 GLY A O 1
ATOM 1243 N N . PRO A 1 160 ? 14.296 -3.979 1.776 1.00 95.06 160 PRO A N 1
ATOM 1244 C CA . PRO A 1 160 ? 13.994 -3.245 0.554 1.00 95.06 160 PRO A CA 1
ATOM 1245 C C . PRO A 1 160 ? 15.135 -3.334 -0.474 1.00 95.06 160 PRO A C 1
ATOM 1247 O O . PRO A 1 160 ? 16.236 -3.827 -0.189 1.00 95.06 160 PRO A O 1
ATOM 1250 N N . HIS A 1 161 ? 14.878 -2.791 -1.669 1.00 95.88 161 HIS A N 1
ATOM 1251 C CA . HIS A 1 161 ? 15.896 -2.535 -2.698 1.00 95.88 161 HIS A CA 1
ATOM 1252 C C . HIS A 1 161 ? 17.103 -1.793 -2.107 1.00 95.88 161 HIS A C 1
ATOM 1254 O O . HIS A 1 161 ? 16.961 -1.102 -1.104 1.00 95.88 161 HIS A O 1
ATOM 1260 N N . ALA A 1 162 ? 18.290 -1.926 -2.700 1.00 95.19 162 ALA A N 1
ATOM 1261 C CA . ALA A 1 162 ? 19.523 -1.347 -2.152 1.00 95.19 162 ALA A CA 1
ATOM 1262 C C . ALA A 1 162 ? 20.281 -0.532 -3.197 1.00 95.19 162 ALA A C 1
ATOM 1264 O O . ALA A 1 162 ? 20.331 -0.928 -4.355 1.00 95.19 162 ALA A O 1
ATOM 1265 N N . VAL A 1 163 ? 20.937 0.555 -2.794 1.00 95.19 163 VAL A N 1
ATOM 1266 C CA . VAL A 1 163 ? 21.835 1.321 -3.671 1.00 95.19 163 VAL A CA 1
ATOM 1267 C C . VAL A 1 163 ? 23.151 1.534 -2.942 1.00 95.19 163 VAL A C 1
ATOM 1269 O O . VAL A 1 163 ? 23.146 2.074 -1.839 1.00 95.19 163 VAL A O 1
ATOM 1272 N N . GLU A 1 164 ? 24.259 1.144 -3.565 1.00 94.06 164 GLU A N 1
ATOM 1273 C CA . GLU A 1 164 ? 25.612 1.315 -3.037 1.00 94.06 164 GLU A CA 1
ATOM 1274 C C . GLU A 1 164 ? 26.540 1.933 -4.086 1.00 94.06 164 GLU A C 1
ATOM 1276 O O . GLU A 1 164 ? 26.438 1.665 -5.288 1.00 94.06 164 GLU A O 1
ATOM 1281 N N . PHE A 1 165 ? 27.474 2.764 -3.620 1.00 92.69 165 PHE A N 1
ATOM 1282 C CA . PHE A 1 165 ? 28.490 3.371 -4.476 1.00 92.69 165 PHE A CA 1
ATOM 1283 C C . PHE A 1 165 ? 29.794 2.574 -4.459 1.00 92.69 165 PHE A C 1
ATOM 1285 O O . PHE A 1 165 ? 30.282 2.173 -3.404 1.00 92.69 165 PHE A O 1
ATOM 1292 N N . VAL A 1 166 ? 30.407 2.428 -5.633 1.00 91.12 166 VAL A N 1
ATOM 1293 C CA . VAL A 1 166 ? 31.719 1.802 -5.817 1.00 91.12 166 VAL A CA 1
ATOM 1294 C C . VAL A 1 166 ? 32.776 2.874 -6.077 1.00 91.12 166 VAL A C 1
ATOM 1296 O O . VAL A 1 166 ? 32.733 3.578 -7.088 1.00 91.12 166 VAL A O 1
ATOM 1299 N N . ASP A 1 167 ? 33.764 2.963 -5.185 1.00 84.50 167 ASP A N 1
ATOM 1300 C CA . ASP A 1 167 ? 34.876 3.913 -5.298 1.00 84.50 167 ASP A CA 1
ATOM 1301 C C . ASP A 1 167 ? 35.721 3.699 -6.572 1.00 84.50 167 ASP A C 1
ATOM 1303 O O . ASP A 1 167 ? 35.861 2.581 -7.081 1.00 84.50 167 ASP A O 1
ATOM 1307 N N . ILE A 1 168 ? 36.353 4.775 -7.060 1.00 78.31 168 ILE A N 1
ATOM 1308 C CA . ILE A 1 168 ? 37.253 4.748 -8.227 1.00 78.31 168 ILE A CA 1
ATOM 1309 C C . ILE A 1 168 ? 38.363 3.700 -8.043 1.00 78.31 168 ILE A C 1
ATOM 1311 O O . ILE A 1 168 ? 39.102 3.708 -7.056 1.00 78.31 168 ILE A O 1
ATOM 1315 N N . GLY A 1 169 ? 38.528 2.821 -9.036 1.00 77.69 169 GLY A N 1
ATOM 1316 C CA . GLY A 1 169 ? 39.501 1.725 -9.010 1.00 77.69 169 GLY A CA 1
ATOM 1317 C C . GLY A 1 169 ? 39.022 0.461 -8.285 1.00 77.69 169 GLY A C 1
ATOM 1318 O O . GLY A 1 169 ? 39.712 -0.558 -8.348 1.00 77.69 169 GLY A O 1
ATOM 1319 N N . GLY A 1 170 ? 37.854 0.508 -7.639 1.00 80.94 170 GLY A N 1
ATOM 1320 C CA . GLY A 1 170 ? 37.077 -0.658 -7.230 1.00 80.94 170 GLY A CA 1
ATOM 1321 C C . GLY A 1 170 ? 36.041 -1.044 -8.289 1.00 80.94 170 GLY A C 1
ATOM 1322 O O . GLY A 1 170 ? 35.661 -0.231 -9.137 1.00 80.94 170 GLY A O 1
ATOM 1323 N N . ALA A 1 171 ? 35.595 -2.297 -8.224 1.00 76.06 171 ALA A N 1
ATOM 1324 C CA . ALA A 1 171 ? 34.461 -2.808 -8.997 1.00 76.06 171 ALA A CA 1
ATOM 1325 C C . ALA A 1 171 ? 33.413 -3.501 -8.109 1.00 76.06 171 ALA A C 1
ATOM 1327 O O . ALA A 1 171 ? 32.340 -3.832 -8.593 1.00 76.06 171 ALA A O 1
ATOM 1328 N N . SER A 1 172 ? 33.705 -3.691 -6.815 1.00 86.88 172 SER A N 1
ATOM 1329 C CA . SER A 1 172 ? 32.851 -4.454 -5.915 1.00 86.88 172 SER A CA 1
ATOM 1330 C C . SER A 1 172 ? 31.995 -3.589 -4.999 1.00 86.88 172 SER A C 1
ATOM 1332 O O . SER A 1 172 ? 32.503 -2.624 -4.425 1.00 86.88 172 SER A O 1
ATOM 1334 N N . ALA A 1 173 ? 30.744 -3.998 -4.806 1.00 90.50 173 ALA A N 1
ATOM 1335 C CA . ALA A 1 173 ? 29.838 -3.472 -3.791 1.00 90.50 173 ALA A CA 1
ATOM 1336 C C . ALA A 1 173 ? 29.377 -4.608 -2.871 1.00 90.50 173 ALA A C 1
ATOM 1338 O O . ALA A 1 173 ? 29.124 -5.721 -3.337 1.00 90.50 173 ALA A O 1
ATOM 1339 N N . ASP A 1 174 ? 29.258 -4.303 -1.581 1.00 91.19 174 ASP A N 1
ATOM 1340 C CA . ASP A 1 174 ? 28.777 -5.227 -0.561 1.00 91.19 174 ASP A CA 1
ATOM 1341 C C . ASP A 1 174 ? 27.368 -4.818 -0.127 1.00 91.19 174 ASP A C 1
ATOM 1343 O O . ASP A 1 174 ? 27.143 -3.689 0.302 1.00 91.19 174 ASP A O 1
ATOM 1347 N N . PHE A 1 175 ? 26.430 -5.756 -0.186 1.00 91.75 175 PHE A N 1
ATOM 1348 C CA . PHE A 1 175 ? 25.054 -5.577 0.254 1.00 91.75 175 PHE A CA 1
ATOM 1349 C C . PHE A 1 175 ? 24.783 -6.485 1.446 1.00 91.75 175 PHE A C 1
ATOM 1351 O O . PHE A 1 175 ? 24.959 -7.702 1.375 1.00 91.75 175 PHE A O 1
ATOM 1358 N N . TYR A 1 176 ? 24.346 -5.901 2.557 1.00 91.06 176 TYR A N 1
ATOM 1359 C CA . TYR A 1 176 ? 23.879 -6.678 3.698 1.00 91.06 176 TYR A CA 1
ATOM 1360 C C . TYR A 1 176 ? 22.411 -7.038 3.516 1.00 91.06 176 TYR A C 1
ATOM 1362 O O . TYR A 1 176 ? 21.608 -6.170 3.154 1.00 91.06 176 TYR A O 1
ATOM 1370 N N . PHE A 1 177 ? 22.062 -8.286 3.810 1.00 89.44 177 PHE A N 1
ATOM 1371 C CA . PHE A 1 177 ? 20.680 -8.722 3.902 1.00 89.44 177 PHE A CA 1
ATOM 1372 C C . PHE A 1 177 ? 20.424 -9.458 5.217 1.00 89.44 177 PHE A C 1
ATOM 1374 O O . PHE A 1 177 ? 21.239 -10.270 5.668 1.00 89.44 177 PHE A O 1
ATOM 1381 N N . ASP A 1 178 ? 19.264 -9.178 5.804 1.00 88.50 178 ASP A N 1
ATOM 1382 C CA . ASP A 1 178 ? 18.757 -9.853 6.990 1.00 88.50 178 ASP A CA 1
ATOM 1383 C C . ASP A 1 178 ? 17.453 -10.552 6.647 1.00 88.50 178 ASP A C 1
ATOM 1385 O O . ASP A 1 178 ? 16.476 -9.902 6.286 1.00 88.50 178 ASP A O 1
ATOM 1389 N N . TRP A 1 179 ? 17.474 -11.880 6.709 1.00 88.75 179 TRP A N 1
ATOM 1390 C CA . TRP A 1 179 ? 16.304 -12.700 6.409 1.00 88.75 179 TRP A CA 1
ATOM 1391 C C . TRP A 1 179 ? 15.770 -13.422 7.636 1.00 88.75 179 TRP A C 1
ATOM 1393 O O . TRP A 1 179 ? 14.888 -14.274 7.513 1.00 88.75 179 TRP A O 1
ATOM 1403 N N . SER A 1 180 ? 16.319 -13.109 8.814 1.00 88.19 180 SER A N 1
ATOM 1404 C CA . SER A 1 180 ? 15.929 -13.748 10.071 1.00 88.19 180 SER A CA 1
ATOM 1405 C C . SER A 1 180 ? 14.484 -13.444 10.470 1.00 88.19 180 SER A C 1
ATOM 1407 O O . SER A 1 180 ? 13.903 -14.205 11.239 1.00 88.19 180 SER A O 1
ATOM 1409 N N . ASP A 1 181 ? 13.900 -12.401 9.879 1.00 91.44 181 ASP A N 1
ATOM 1410 C CA . ASP A 1 181 ? 12.493 -12.036 10.017 1.00 91.44 181 ASP A CA 1
ATOM 1411 C C . ASP A 1 181 ? 11.553 -12.860 9.112 1.00 91.44 181 ASP A C 1
ATOM 1413 O O . ASP A 1 181 ? 10.340 -12.720 9.228 1.00 91.44 181 ASP A O 1
ATOM 1417 N N . SER A 1 182 ? 12.064 -13.712 8.209 1.00 92.75 182 SER A N 1
ATOM 1418 C CA . SER A 1 182 ? 11.206 -14.608 7.411 1.00 92.75 182 SER A CA 1
ATOM 1419 C C . SER A 1 182 ? 10.488 -15.608 8.320 1.00 92.75 182 SER A C 1
ATOM 1421 O O . SER A 1 182 ? 11.092 -16.148 9.249 1.00 92.75 182 SER A O 1
ATOM 1423 N N . TYR A 1 183 ? 9.219 -15.905 8.039 1.00 91.50 183 TYR A N 1
ATOM 1424 C CA . TYR A 1 183 ? 8.389 -16.732 8.920 1.00 91.50 183 TYR A CA 1
ATOM 1425 C C . TYR A 1 183 ? 7.469 -17.686 8.154 1.00 91.50 183 TYR A C 1
ATOM 1427 O O . TYR A 1 183 ? 7.123 -17.458 6.996 1.00 91.50 183 TYR A O 1
ATOM 1435 N N . ALA A 1 184 ? 7.053 -18.763 8.822 1.00 88.56 184 ALA A N 1
ATOM 1436 C CA . ALA A 1 184 ? 6.013 -19.660 8.338 1.00 88.56 184 ALA A CA 1
ATOM 1437 C C . ALA A 1 184 ? 4.674 -19.272 9.006 1.00 88.56 184 ALA A C 1
ATOM 1439 O O . ALA A 1 184 ? 4.596 -19.249 10.234 1.00 88.56 184 ALA A O 1
ATOM 1440 N N . PRO A 1 185 ? 3.626 -18.932 8.238 1.00 82.25 185 PRO A N 1
ATOM 1441 C CA . PRO A 1 185 ? 2.328 -18.485 8.771 1.00 82.25 185 PRO A CA 1
ATOM 1442 C C . PRO A 1 185 ? 1.492 -19.621 9.400 1.00 82.25 185 PRO A C 1
ATOM 1444 O O . PRO A 1 185 ? 0.491 -19.376 10.083 1.00 82.25 185 PRO A O 1
ATOM 1447 N N . ALA A 1 186 ? 1.865 -20.880 9.170 1.00 73.81 186 ALA A N 1
ATOM 1448 C CA . ALA A 1 186 ? 1.200 -22.025 9.772 1.00 73.81 186 ALA A CA 1
ATOM 1449 C C . ALA A 1 186 ? 1.706 -22.295 11.205 1.00 73.81 186 ALA A C 1
ATOM 1451 O O . ALA A 1 186 ? 2.858 -22.076 11.574 1.00 73.81 186 ALA A O 1
ATOM 1452 N N . VAL A 1 187 ? 0.788 -22.723 12.074 1.00 66.44 187 VAL A N 1
ATOM 1453 C CA . VAL A 1 187 ? 0.995 -22.777 13.527 1.00 66.44 187 VAL A CA 1
ATOM 1454 C C . VAL A 1 187 ? 1.932 -23.927 13.860 1.00 66.44 187 VAL A C 1
ATOM 1456 O O . VAL A 1 187 ? 1.650 -25.086 13.570 1.00 66.44 187 VAL A O 1
ATOM 1459 N N . GLY A 1 188 ? 3.020 -23.595 14.553 1.00 69.75 188 GLY A N 1
ATOM 1460 C CA . GLY A 1 188 ? 4.043 -24.564 14.939 1.00 69.75 188 GLY A CA 1
ATOM 1461 C C . GLY A 1 188 ? 5.053 -24.868 13.835 1.00 69.75 188 GLY A C 1
ATOM 1462 O O . GLY A 1 188 ? 5.930 -25.701 14.063 1.00 69.75 188 GLY A O 1
ATOM 1463 N N . GLU A 1 189 ? 4.955 -24.189 12.692 1.00 76.12 189 GLU A N 1
ATOM 1464 C CA . GLU A 1 189 ? 5.932 -24.268 11.613 1.00 76.12 189 GLU A CA 1
ATOM 1465 C C . GLU A 1 189 ? 7.040 -23.233 11.817 1.00 76.12 189 GLU A C 1
ATOM 1467 O O . GLU A 1 189 ? 6.848 -22.176 12.425 1.00 76.12 189 GLU A O 1
ATOM 1472 N N . THR A 1 190 ? 8.237 -23.565 11.349 1.00 83.06 190 THR A N 1
ATOM 1473 C CA . THR A 1 190 ? 9.408 -22.692 11.396 1.00 83.06 190 THR A CA 1
ATOM 1474 C C . THR A 1 190 ? 10.070 -22.696 10.039 1.00 83.06 190 THR A C 1
ATOM 1476 O O . THR A 1 190 ? 10.028 -23.699 9.338 1.00 83.06 190 THR A O 1
ATOM 1479 N N . VAL A 1 191 ? 10.724 -21.595 9.688 1.00 86.75 191 VAL A N 1
ATOM 1480 C CA . VAL A 1 191 ? 11.617 -21.595 8.533 1.00 86.75 191 VAL A CA 1
ATOM 1481 C C . VAL A 1 191 ? 12.800 -22.520 8.826 1.00 86.75 191 VAL A C 1
ATOM 1483 O O . VAL A 1 191 ? 13.520 -22.330 9.810 1.00 86.75 191 VAL A O 1
ATOM 1486 N N . ASP A 1 192 ? 12.981 -23.520 7.972 1.00 84.62 192 ASP A N 1
ATOM 1487 C CA . ASP A 1 192 ? 14.024 -24.538 8.066 1.00 84.62 192 ASP A CA 1
ATOM 1488 C C . ASP A 1 192 ? 15.287 -24.121 7.309 1.00 84.62 192 ASP A C 1
ATOM 1490 O O . ASP A 1 192 ? 16.407 -24.417 7.742 1.00 84.62 192 ASP A O 1
ATOM 1494 N N . SER A 1 193 ? 15.129 -23.435 6.174 1.00 86.00 193 SER A N 1
ATOM 1495 C CA . SER A 1 193 ? 16.261 -22.943 5.393 1.00 86.00 193 SER A CA 1
ATOM 1496 C C . SER A 1 193 ? 15.925 -21.719 4.551 1.00 86.00 193 SER A C 1
ATOM 1498 O O . SER A 1 193 ? 14.769 -21.447 4.232 1.00 86.00 193 SER A O 1
ATOM 1500 N N . TRP A 1 194 ? 16.983 -21.010 4.173 1.00 87.06 194 TRP A N 1
ATOM 1501 C CA . TRP A 1 194 ? 16.934 -19.889 3.257 1.00 87.06 194 TRP A CA 1
ATOM 1502 C C . TRP A 1 194 ? 17.979 -20.102 2.171 1.00 87.06 194 TRP A C 1
ATOM 1504 O O . TRP A 1 194 ? 19.132 -20.422 2.473 1.00 87.06 194 TRP A O 1
ATOM 1514 N N . GLU A 1 195 ? 17.597 -19.874 0.926 1.00 86.75 195 GLU A N 1
ATOM 1515 C CA . GLU A 1 195 ? 18.497 -19.895 -0.217 1.00 86.75 195 GLU A CA 1
ATOM 1516 C C . GLU A 1 195 ? 18.396 -18.552 -0.933 1.00 86.75 195 GLU A C 1
ATOM 1518 O O . GLU A 1 195 ? 17.305 -18.119 -1.279 1.00 86.75 195 GLU A O 1
ATOM 1523 N N . SER A 1 196 ? 19.520 -17.871 -1.162 1.00 85.44 196 SER A N 1
ATOM 1524 C CA . SER A 1 196 ? 19.522 -16.723 -2.072 1.00 85.44 196 SER A CA 1
ATOM 1525 C C . SER A 1 196 ? 20.564 -16.852 -3.142 1.00 85.44 196 SER A C 1
ATOM 1527 O O . SER A 1 196 ? 21.668 -17.348 -2.899 1.00 85.44 196 SER A O 1
ATOM 1529 N N . TRP A 1 197 ? 20.262 -16.226 -4.261 1.00 85.56 197 TRP A N 1
ATOM 1530 C CA . TRP A 1 197 ? 21.186 -16.046 -5.352 1.00 85.56 197 TRP A CA 1
ATOM 1531 C C . TRP A 1 197 ? 20.908 -14.709 -6.033 1.00 85.56 197 TRP A C 1
ATOM 1533 O O . TRP A 1 197 ? 19.789 -14.194 -6.028 1.00 85.56 197 TRP A O 1
ATOM 1543 N N . GLY A 1 198 ? 21.963 -14.133 -6.592 1.00 80.31 198 GLY A N 1
ATOM 1544 C CA . GLY A 1 198 ? 21.854 -13.023 -7.522 1.00 80.31 198 GLY A CA 1
ATOM 1545 C C . GLY A 1 198 ? 21.846 -13.539 -8.953 1.00 80.31 198 GLY A C 1
ATOM 1546 O O . GLY A 1 198 ? 22.280 -14.658 -9.232 1.00 80.31 198 GLY A O 1
ATOM 1547 N N . GLU A 1 199 ? 21.367 -12.706 -9.860 1.00 78.50 199 GLU A N 1
ATOM 1548 C CA . GLU A 1 199 ? 21.521 -12.909 -11.295 1.00 78.50 199 GLU A CA 1
ATOM 1549 C C . GLU A 1 199 ? 23.009 -12.996 -11.691 1.00 78.50 199 GLU A C 1
ATOM 1551 O O . GLU A 1 199 ? 23.839 -12.219 -11.212 1.00 78.50 199 GLU A O 1
ATOM 1556 N N . THR A 1 200 ? 23.353 -13.931 -12.581 1.00 63.81 200 THR A N 1
ATOM 1557 C CA . THR A 1 200 ? 24.735 -14.163 -13.042 1.00 63.81 200 THR A CA 1
ATOM 1558 C C . THR A 1 200 ? 25.001 -13.748 -14.489 1.00 63.81 200 THR A C 1
ATOM 1560 O O . THR A 1 200 ? 26.162 -13.670 -14.895 1.00 63.81 200 THR A O 1
ATOM 1563 N N . ASP A 1 201 ? 23.962 -13.478 -15.281 1.00 54.44 201 ASP A N 1
ATOM 1564 C CA . ASP A 1 201 ? 24.057 -13.727 -16.724 1.00 54.44 201 ASP A CA 1
ATOM 1565 C C . ASP A 1 201 ? 24.249 -12.472 -17.592 1.00 54.44 201 ASP A C 1
ATOM 1567 O O . ASP A 1 201 ? 24.744 -12.595 -18.714 1.00 54.44 201 ASP A O 1
ATOM 1571 N N . HIS A 1 202 ? 23.975 -11.258 -17.090 1.00 58.09 202 HIS A N 1
ATOM 1572 C CA . HIS A 1 202 ? 23.889 -10.089 -17.981 1.00 58.09 202 HIS A CA 1
ATOM 1573 C C . HIS A 1 202 ? 24.847 -8.910 -17.725 1.00 58.09 202 HIS A C 1
ATOM 1575 O O . HIS A 1 202 ? 25.132 -8.177 -18.673 1.00 58.09 202 HIS A O 1
ATOM 1581 N N . ALA A 1 203 ? 25.402 -8.709 -16.521 1.00 56.25 203 ALA A N 1
ATOM 1582 C CA . ALA A 1 203 ? 26.351 -7.600 -16.275 1.00 56.25 203 ALA A CA 1
ATOM 1583 C C . ALA A 1 203 ? 27.837 -8.010 -16.344 1.00 56.25 203 ALA A C 1
ATOM 1585 O O . ALA A 1 203 ? 28.722 -7.195 -16.087 1.00 56.25 203 ALA A O 1
ATOM 1586 N N . GLY A 1 204 ? 28.137 -9.277 -16.655 1.00 56.59 204 GLY A N 1
ATOM 1587 C CA . GLY A 1 204 ? 29.511 -9.799 -16.674 1.00 56.59 204 GLY A CA 1
ATOM 1588 C C . GLY A 1 204 ? 30.202 -9.840 -15.301 1.00 56.59 204 GLY A C 1
ATOM 1589 O O . GLY A 1 204 ? 31.408 -10.083 -15.248 1.00 56.59 204 GLY A O 1
ATOM 1590 N N . GLY A 1 205 ? 29.449 -9.605 -14.220 1.00 65.31 205 GLY A N 1
ATOM 1591 C CA . GLY A 1 205 ? 29.895 -9.704 -12.833 1.00 65.31 205 GLY A CA 1
ATOM 1592 C C . GLY A 1 205 ? 29.555 -11.052 -12.204 1.00 65.31 205 GLY A C 1
ATOM 1593 O O . GLY A 1 205 ? 28.583 -11.705 -12.574 1.00 65.31 205 GLY A O 1
ATOM 1594 N N . THR A 1 206 ? 30.362 -11.466 -11.237 1.00 74.69 206 THR A N 1
ATOM 1595 C CA . THR A 1 206 ? 30.118 -12.627 -10.388 1.00 74.69 206 THR A CA 1
ATOM 1596 C C . THR A 1 206 ? 29.402 -12.179 -9.122 1.00 74.69 206 THR A C 1
ATOM 1598 O O . THR A 1 206 ? 29.974 -11.487 -8.277 1.00 74.69 206 THR A O 1
ATOM 1601 N N . TRP A 1 207 ? 28.169 -12.644 -8.940 1.00 82.25 207 TRP A N 1
ATOM 1602 C CA . TRP A 1 207 ? 27.508 -12.559 -7.646 1.00 82.25 207 TRP A CA 1
ATOM 1603 C C . TRP A 1 207 ? 28.119 -13.586 -6.688 1.00 82.25 207 TRP A C 1
ATOM 1605 O O . TRP A 1 207 ? 28.012 -14.797 -6.896 1.00 82.25 207 TRP A O 1
ATOM 1615 N N . THR A 1 208 ? 28.799 -13.119 -5.643 1.00 80.00 208 THR A N 1
ATOM 1616 C CA . THR A 1 208 ? 29.410 -13.993 -4.638 1.00 80.00 208 THR A CA 1
ATOM 1617 C C . THR A 1 208 ? 28.544 -14.022 -3.387 1.00 80.00 208 THR A C 1
ATOM 1619 O O . THR A 1 208 ? 28.497 -13.065 -2.613 1.00 80.00 208 THR A O 1
ATOM 1622 N N . TYR A 1 209 ? 27.889 -15.162 -3.171 1.00 73.31 209 TYR A N 1
ATOM 1623 C CA . TYR A 1 209 ? 27.141 -15.451 -1.954 1.00 73.31 209 TYR A CA 1
ATOM 1624 C C . TYR A 1 209 ? 28.043 -16.099 -0.894 1.00 73.31 209 TYR A C 1
ATOM 1626 O O . TYR A 1 209 ? 28.783 -17.047 -1.178 1.00 73.31 209 TYR A O 1
ATOM 1634 N N . ASN A 1 210 ? 27.973 -15.606 0.345 1.00 67.69 210 ASN A N 1
ATOM 1635 C CA . ASN A 1 210 ? 28.624 -16.241 1.485 1.00 67.69 210 ASN A CA 1
ATOM 1636 C C . ASN A 1 210 ? 27.657 -17.223 2.163 1.00 67.69 210 ASN A C 1
ATOM 1638 O O . ASN A 1 210 ? 26.887 -16.837 3.038 1.00 67.69 210 ASN A O 1
ATOM 1642 N N . ALA A 1 211 ? 27.739 -18.498 1.773 1.00 58.34 211 ALA A N 1
ATOM 1643 C CA . ALA A 1 211 ? 26.851 -19.567 2.242 1.00 58.34 211 ALA A CA 1
ATOM 1644 C C . ALA A 1 211 ? 26.845 -19.818 3.761 1.00 58.34 211 ALA A C 1
ATOM 1646 O O . ALA A 1 211 ? 25.956 -20.503 4.257 1.00 58.34 211 ALA A O 1
ATOM 1647 N N . ASP A 1 212 ? 27.804 -19.260 4.504 1.00 56.19 212 ASP A N 1
ATOM 1648 C CA . ASP A 1 212 ? 27.900 -19.417 5.958 1.00 56.19 212 ASP A CA 1
ATOM 1649 C C . ASP A 1 212 ? 27.231 -18.267 6.751 1.00 56.19 212 ASP A C 1
ATOM 1651 O O . ASP A 1 212 ? 27.295 -18.266 7.984 1.00 56.19 212 ASP A O 1
ATOM 1655 N N . ALA A 1 213 ? 26.620 -17.270 6.095 1.00 55.66 213 ALA A N 1
ATOM 1656 C CA . ALA A 1 213 ? 26.092 -16.065 6.745 1.00 55.66 213 ALA A CA 1
ATOM 1657 C C . ALA A 1 213 ? 24.572 -15.898 6.537 1.00 55.66 213 ALA A C 1
ATOM 1659 O O . ALA A 1 213 ? 24.130 -15.406 5.502 1.00 55.66 213 ALA A O 1
ATOM 1660 N N . ILE A 1 214 ? 23.776 -16.275 7.544 1.00 65.69 214 ILE A N 1
ATOM 1661 C CA . ILE A 1 214 ? 22.341 -15.956 7.638 1.00 65.69 214 ILE A CA 1
ATOM 1662 C C . ILE A 1 214 ? 22.108 -15.302 9.008 1.00 65.69 214 ILE A C 1
ATOM 1664 O O . ILE A 1 214 ? 22.188 -16.014 10.018 1.00 65.69 214 ILE A O 1
ATOM 1668 N N . PRO A 1 215 ? 21.846 -13.981 9.106 1.00 75.56 215 PRO A N 1
ATOM 1669 C CA . PRO A 1 215 ? 22.006 -12.886 8.121 1.00 75.56 215 PRO A CA 1
ATOM 1670 C C . PRO A 1 215 ? 23.427 -12.726 7.557 1.00 75.56 215 PRO A C 1
ATOM 1672 O O . PRO A 1 215 ? 24.393 -13.171 8.187 1.00 75.56 215 PRO A O 1
ATOM 1675 N N . GLY A 1 216 ? 23.590 -12.052 6.410 1.00 83.19 216 GLY A N 1
ATOM 1676 C CA . GLY A 1 216 ? 24.895 -12.004 5.746 1.00 83.19 216 GLY A CA 1
ATOM 1677 C C . GLY A 1 216 ? 25.121 -10.927 4.688 1.00 83.19 216 GLY A C 1
ATOM 1678 O O . GLY A 1 216 ? 24.200 -10.341 4.128 1.00 83.19 216 GLY A O 1
ATOM 1679 N N . TRP A 1 217 ? 26.407 -10.694 4.414 1.00 88.25 217 TRP A N 1
ATOM 1680 C CA . TRP A 1 217 ? 26.882 -9.853 3.317 1.00 88.25 217 TRP A CA 1
ATOM 1681 C C . TRP A 1 217 ? 26.951 -10.652 2.016 1.00 88.25 217 TRP A C 1
ATOM 1683 O O . TRP A 1 217 ? 27.436 -11.787 2.006 1.00 88.25 217 TRP A O 1
ATOM 1693 N N . GLN A 1 218 ? 26.522 -10.026 0.927 1.00 87.69 218 GLN A N 1
ATOM 1694 C CA . GLN A 1 218 ? 26.674 -10.512 -0.439 1.00 87.69 218 GLN A CA 1
ATOM 1695 C C . GLN A 1 218 ? 27.435 -9.482 -1.254 1.00 87.69 218 GLN A C 1
ATOM 1697 O O . GLN A 1 218 ? 27.232 -8.282 -1.077 1.00 87.69 218 GLN A O 1
ATOM 1702 N N . THR A 1 219 ? 28.301 -9.950 -2.142 1.00 88.56 219 THR A N 1
ATOM 1703 C CA . THR A 1 219 ? 29.199 -9.075 -2.894 1.00 88.56 219 THR A CA 1
ATOM 1704 C C . THR A 1 219 ? 28.954 -9.257 -4.382 1.00 88.56 219 THR A C 1
ATOM 1706 O O . THR A 1 219 ? 28.967 -10.382 -4.883 1.00 88.56 219 THR A O 1
ATOM 1709 N N . THR A 1 220 ? 28.800 -8.149 -5.099 1.00 88.00 220 THR A N 1
ATOM 1710 C CA . THR A 1 220 ? 28.976 -8.108 -6.556 1.00 88.00 220 THR A CA 1
ATOM 1711 C C . THR A 1 220 ? 30.357 -7.550 -6.860 1.00 88.00 220 THR A C 1
ATOM 1713 O O . THR A 1 220 ? 30.834 -6.693 -6.120 1.00 88.00 220 THR A O 1
ATOM 1716 N N . ASP A 1 221 ? 31.018 -8.029 -7.911 1.00 87.19 221 ASP A N 1
ATOM 1717 C CA . ASP A 1 221 ? 32.306 -7.516 -8.397 1.00 87.19 221 ASP A CA 1
ATOM 1718 C C . ASP A 1 221 ? 32.172 -6.641 -9.657 1.00 87.19 221 ASP A C 1
ATOM 1720 O O . ASP A 1 221 ? 33.179 -6.341 -10.306 1.00 87.19 221 ASP A O 1
ATOM 1724 N N . ALA A 1 222 ? 30.946 -6.217 -9.983 1.00 86.62 222 ALA A N 1
ATOM 1725 C CA . ALA A 1 222 ? 30.653 -5.355 -11.119 1.00 86.62 222 ALA A CA 1
ATOM 1726 C C . ALA A 1 222 ? 29.680 -4.217 -10.776 1.00 86.62 222 ALA A C 1
ATOM 1728 O O . ALA A 1 222 ? 28.940 -4.244 -9.789 1.00 86.62 222 ALA A O 1
ATOM 1729 N N . ILE A 1 223 ? 29.672 -3.210 -11.650 1.00 88.50 223 ILE A N 1
ATOM 1730 C CA . ILE A 1 223 ? 28.748 -2.074 -11.626 1.00 88.50 223 ILE A CA 1
ATOM 1731 C C . ILE A 1 223 ? 27.511 -2.443 -12.440 1.00 88.50 223 ILE A C 1
ATOM 1733 O O . ILE A 1 223 ? 27.621 -2.735 -13.629 1.00 88.50 223 ILE A O 1
ATOM 1737 N N . SER A 1 224 ? 26.340 -2.418 -11.807 1.00 87.12 224 SER A N 1
ATOM 1738 C CA . SER A 1 224 ? 25.061 -2.740 -12.452 1.00 87.12 224 SER A CA 1
ATOM 1739 C C . SER A 1 224 ? 24.544 -1.621 -13.355 1.00 87.12 224 SER A C 1
ATOM 1741 O O . SER A 1 224 ? 23.696 -1.852 -14.217 1.00 87.12 224 SER A O 1
ATOM 1743 N N . GLY A 1 225 ? 24.975 -0.381 -13.095 1.00 87.56 225 GLY A N 1
ATOM 1744 C CA . GLY A 1 225 ? 24.301 0.809 -13.611 1.00 87.56 225 GLY A CA 1
ATOM 1745 C C . GLY A 1 225 ? 22.840 0.873 -13.152 1.00 87.56 225 GLY A C 1
ATOM 1746 O O . GLY A 1 225 ? 22.453 0.208 -12.184 1.00 87.56 225 GLY A O 1
ATOM 1747 N N . LEU A 1 226 ? 22.011 1.639 -13.863 1.00 87.94 226 LEU A N 1
ATOM 1748 C CA . LEU A 1 226 ? 20.594 1.825 -13.508 1.00 87.94 226 LEU A CA 1
ATOM 1749 C C . LEU A 1 226 ? 19.716 0.587 -13.734 1.00 87.94 226 LEU A C 1
ATOM 1751 O O . LEU A 1 226 ? 18.573 0.590 -13.299 1.00 87.94 226 LEU A O 1
ATOM 1755 N N . ARG A 1 227 ? 20.217 -0.474 -14.384 1.00 84.38 227 ARG A N 1
ATOM 1756 C CA . ARG A 1 227 ? 19.459 -1.734 -14.493 1.00 84.38 227 ARG A CA 1
ATOM 1757 C C . ARG A 1 227 ? 19.332 -2.423 -13.129 1.00 84.38 227 ARG A C 1
ATOM 1759 O O . ARG A 1 227 ? 18.280 -2.971 -12.823 1.00 84.38 227 ARG A O 1
ATOM 1766 N N . GLY A 1 228 ? 20.390 -2.375 -12.320 1.00 88.44 228 GLY A N 1
ATOM 1767 C CA . GLY A 1 228 ? 20.477 -3.150 -11.081 1.00 88.44 228 GLY A CA 1
ATOM 1768 C C . GLY A 1 228 ? 20.777 -4.633 -11.317 1.00 88.44 228 GLY A C 1
ATOM 1769 O O . GLY A 1 228 ? 20.758 -5.114 -12.446 1.00 88.44 228 GLY A O 1
ATOM 1770 N N . PHE A 1 229 ? 21.085 -5.336 -10.231 1.00 88.69 229 PHE A N 1
ATOM 1771 C CA . PHE A 1 229 ? 21.127 -6.793 -10.149 1.00 88.69 229 PHE A CA 1
ATOM 1772 C C . PHE A 1 229 ? 19.856 -7.293 -9.477 1.00 88.69 229 PHE A C 1
ATOM 1774 O O . PHE A 1 229 ? 19.493 -6.790 -8.407 1.00 88.69 229 PHE A O 1
ATOM 1781 N N . ARG A 1 230 ? 19.223 -8.316 -10.052 1.00 91.12 230 ARG A N 1
ATOM 1782 C CA . ARG A 1 230 ? 18.181 -9.076 -9.362 1.00 91.12 230 ARG A CA 1
ATOM 1783 C C . ARG A 1 230 ? 18.803 -9.957 -8.279 1.00 91.12 230 ARG A C 1
ATOM 1785 O O . ARG A 1 230 ? 19.735 -10.713 -8.545 1.00 91.12 230 ARG A O 1
ATOM 1792 N N . VAL A 1 231 ? 18.246 -9.902 -7.075 1.00 91.06 231 VAL A N 1
ATOM 1793 C CA . VAL A 1 231 ? 18.548 -10.801 -5.956 1.00 91.06 231 VAL A CA 1
ATOM 1794 C C . VAL A 1 231 ? 17.265 -11.505 -5.553 1.00 91.06 231 VAL A C 1
ATOM 1796 O O . VAL A 1 231 ? 16.253 -10.852 -5.299 1.00 91.06 231 VAL A O 1
ATOM 1799 N N . VAL A 1 232 ? 17.316 -12.831 -5.491 1.00 91.19 232 VAL A N 1
ATOM 1800 C CA . VAL A 1 232 ? 16.188 -13.689 -5.126 1.00 91.19 232 VAL A CA 1
ATOM 1801 C C . VAL A 1 232 ? 16.469 -14.318 -3.769 1.00 91.19 232 VAL A C 1
ATOM 1803 O O . VAL A 1 232 ? 17.583 -14.776 -3.525 1.00 91.19 232 VAL A O 1
ATOM 1806 N N . LEU A 1 233 ? 15.466 -14.337 -2.897 1.00 90.94 233 LEU A N 1
ATOM 1807 C CA . LEU A 1 233 ? 15.436 -15.116 -1.664 1.00 90.94 233 LEU A CA 1
ATOM 1808 C C . LEU A 1 233 ? 14.336 -16.163 -1.783 1.00 90.94 233 LEU A C 1
ATOM 1810 O O . LEU A 1 233 ? 13.188 -15.802 -2.001 1.00 90.94 233 LEU A O 1
ATOM 1814 N N . GLU A 1 234 ? 14.664 -17.425 -1.567 1.00 89.31 234 GLU A N 1
ATOM 1815 C CA . GLU A 1 234 ? 13.731 -18.533 -1.433 1.00 89.31 234 GLU A CA 1
ATOM 1816 C C . GLU A 1 234 ? 13.750 -19.055 0.006 1.00 89.31 234 GLU A C 1
ATOM 1818 O O . GLU A 1 234 ? 14.814 -19.265 0.595 1.00 89.31 234 GLU A O 1
ATOM 1823 N N . VAL A 1 235 ? 12.565 -19.243 0.586 1.00 88.19 235 VAL A N 1
ATOM 1824 C CA . VAL A 1 235 ? 12.398 -19.707 1.969 1.00 88.19 235 VAL A CA 1
ATOM 1825 C C . VAL A 1 235 ? 11.750 -21.087 1.984 1.00 88.19 235 VAL A C 1
ATOM 1827 O O . VAL A 1 235 ? 10.756 -21.319 1.300 1.00 88.19 235 VAL A O 1
ATOM 1830 N N . ASP A 1 236 ? 12.295 -22.008 2.777 1.00 85.38 236 ASP A N 1
ATOM 1831 C CA . ASP A 1 236 ? 11.744 -23.353 2.971 1.00 85.38 236 ASP A CA 1
ATOM 1832 C C . ASP A 1 236 ? 11.378 -23.571 4.442 1.00 85.38 236 ASP A C 1
ATOM 1834 O O . ASP A 1 236 ? 12.174 -23.277 5.333 1.00 85.38 236 ASP A O 1
ATOM 1838 N N . ASP A 1 237 ? 10.188 -24.107 4.691 1.00 81.00 237 ASP A N 1
ATOM 1839 C CA . ASP A 1 237 ? 9.669 -24.495 6.009 1.00 81.00 237 ASP A CA 1
ATOM 1840 C C . ASP A 1 237 ? 9.901 -25.985 6.329 1.00 81.00 237 ASP A C 1
ATOM 1842 O O . ASP A 1 237 ? 9.528 -26.463 7.398 1.00 81.00 237 ASP A O 1
ATOM 1846 N N . GLY A 1 238 ? 10.510 -26.739 5.405 1.00 74.19 238 GLY A N 1
ATOM 1847 C CA . GLY A 1 238 ? 10.851 -28.148 5.591 1.00 74.19 238 GLY A CA 1
ATOM 1848 C C . GLY A 1 238 ? 9.689 -29.125 5.429 1.00 74.19 238 GLY A C 1
ATOM 1849 O O . GLY A 1 238 ? 9.904 -30.342 5.487 1.00 74.19 238 GLY A O 1
ATOM 1850 N N . ASN A 1 239 ? 8.474 -28.653 5.136 1.00 66.25 239 ASN A N 1
ATOM 1851 C CA . ASN A 1 239 ? 7.269 -29.487 5.055 1.00 66.25 239 ASN A CA 1
ATOM 1852 C C . ASN A 1 239 ? 7.123 -30.266 3.736 1.00 66.25 239 ASN A C 1
ATOM 1854 O O . ASN A 1 239 ? 6.063 -30.795 3.399 1.00 66.25 239 ASN A O 1
ATOM 1858 N N . GLY A 1 240 ? 8.216 -30.419 2.984 1.00 55.84 240 GLY A N 1
ATOM 1859 C CA . GLY A 1 240 ? 8.249 -31.259 1.788 1.00 55.84 240 GLY A CA 1
ATOM 1860 C C . GLY A 1 240 ? 7.548 -30.649 0.572 1.00 55.84 240 GLY A C 1
ATOM 1861 O O . GLY A 1 240 ? 7.294 -31.388 -0.385 1.00 55.84 240 GLY A O 1
ATOM 1862 N N . ASN A 1 241 ? 7.309 -29.332 0.598 1.00 55.25 241 ASN A N 1
ATOM 1863 C CA . ASN A 1 241 ? 6.965 -28.478 -0.550 1.00 55.25 241 ASN A CA 1
ATOM 1864 C C . ASN A 1 241 ? 8.202 -28.055 -1.370 1.00 55.25 241 ASN A C 1
ATOM 1866 O O . ASN A 1 241 ? 8.117 -27.219 -2.266 1.00 55.25 241 ASN A O 1
ATOM 1870 N N . ALA A 1 242 ? 9.351 -28.664 -1.070 1.00 48.06 242 ALA A N 1
ATOM 1871 C CA . ALA A 1 242 ? 10.691 -28.186 -1.379 1.00 48.06 242 ALA A CA 1
ATOM 1872 C C . ALA A 1 242 ? 11.083 -28.059 -2.865 1.00 48.06 242 ALA A C 1
ATOM 1874 O O . ALA A 1 242 ? 12.245 -27.771 -3.134 1.00 48.06 242 ALA A O 1
ATOM 1875 N N . THR A 1 243 ? 10.200 -28.317 -3.837 1.00 48.78 243 THR A N 1
ATOM 1876 C CA . THR A 1 243 ? 10.649 -28.468 -5.235 1.00 48.78 243 THR A CA 1
ATOM 1877 C C . THR A 1 243 ? 9.810 -27.822 -6.333 1.00 48.78 243 THR A C 1
ATOM 1879 O O . THR A 1 243 ? 10.266 -27.874 -7.469 1.00 48.78 243 THR A O 1
ATOM 1882 N N . THR A 1 244 ? 8.625 -27.251 -6.082 1.00 54.03 244 THR A N 1
ATOM 1883 C CA . THR A 1 244 ? 7.749 -26.851 -7.213 1.00 54.03 244 THR A CA 1
ATOM 1884 C C . THR A 1 244 ? 6.943 -25.564 -7.064 1.00 54.03 244 THR A C 1
ATOM 1886 O O . THR A 1 244 ? 6.305 -25.179 -8.036 1.00 54.03 244 THR A O 1
ATOM 1889 N N . LEU A 1 245 ? 6.945 -24.878 -5.917 1.00 64.44 245 LEU A N 1
ATOM 1890 C CA . LEU A 1 245 ? 6.080 -23.704 -5.737 1.00 64.44 245 LEU A CA 1
ATOM 1891 C C . LEU A 1 245 ? 6.899 -22.401 -5.701 1.00 64.44 245 LEU A C 1
ATOM 1893 O O . LEU A 1 245 ? 7.588 -22.158 -4.706 1.00 64.44 245 LEU A O 1
ATOM 1897 N N . PRO A 1 246 ? 6.806 -21.532 -6.729 1.00 63.72 246 PRO A N 1
ATOM 1898 C CA . PRO A 1 246 ? 7.541 -20.261 -6.786 1.00 63.72 246 PRO A CA 1
ATOM 1899 C C . PRO A 1 246 ? 7.102 -19.248 -5.707 1.00 63.72 246 PRO A C 1
ATOM 1901 O O . PRO A 1 246 ? 7.777 -18.254 -5.458 1.00 63.72 246 PRO A O 1
ATOM 1904 N N . TYR A 1 247 ? 6.004 -19.519 -4.996 1.00 73.56 247 TYR A N 1
ATOM 1905 C CA . TYR A 1 247 ? 5.331 -18.612 -4.051 1.00 73.56 247 TYR A CA 1
ATOM 1906 C C . TYR A 1 247 ? 6.020 -18.414 -2.694 1.00 73.56 247 TYR A C 1
ATOM 1908 O O . TYR A 1 247 ? 5.488 -17.736 -1.812 1.00 73.56 247 TYR A O 1
ATOM 1916 N N . ARG A 1 248 ? 7.210 -18.994 -2.530 1.00 82.69 248 ARG A N 1
ATOM 1917 C CA . ARG A 1 248 ? 8.084 -18.840 -1.359 1.00 82.69 248 ARG A CA 1
ATOM 1918 C C . ARG A 1 248 ? 9.274 -17.908 -1.618 1.00 82.69 248 ARG A C 1
ATOM 1920 O O . ARG A 1 248 ? 10.228 -17.894 -0.839 1.00 82.69 248 ARG A O 1
ATOM 1927 N N . ARG A 1 249 ? 9.232 -17.170 -2.735 1.00 89.81 249 ARG A N 1
ATOM 1928 C CA . ARG A 1 249 ? 10.304 -16.281 -3.181 1.00 89.81 249 ARG A CA 1
ATOM 1929 C C . ARG A 1 249 ? 10.002 -14.812 -2.956 1.00 89.81 249 ARG A C 1
ATOM 1931 O O . ARG A 1 249 ? 8.873 -14.373 -3.144 1.00 89.81 249 ARG A O 1
ATOM 1938 N N . GLY A 1 250 ? 11.040 -14.073 -2.594 1.00 93.31 250 GLY A N 1
ATOM 1939 C CA . GLY A 1 250 ? 11.103 -12.620 -2.642 1.00 93.31 250 GLY A CA 1
ATOM 1940 C C . GLY A 1 250 ? 12.184 -12.187 -3.630 1.00 93.31 250 GLY A C 1
ATOM 1941 O O . GLY A 1 250 ? 13.206 -12.857 -3.774 1.00 93.31 250 GLY A O 1
ATOM 1942 N N . VAL A 1 251 ? 11.969 -11.067 -4.313 1.00 93.88 251 VAL A N 1
ATOM 1943 C CA . VAL A 1 251 ? 12.890 -10.489 -5.292 1.00 93.88 251 VAL A CA 1
ATOM 1944 C C . VAL A 1 251 ? 13.150 -9.025 -4.968 1.00 93.88 251 VAL A C 1
ATOM 1946 O O . VAL A 1 251 ? 12.220 -8.228 -4.835 1.00 93.88 251 VAL A O 1
ATOM 1949 N N . ARG A 1 252 ? 14.424 -8.634 -4.893 1.00 93.81 252 ARG A N 1
ATOM 1950 C CA . ARG A 1 252 ? 14.842 -7.226 -4.807 1.00 93.81 252 ARG A CA 1
ATOM 1951 C C . ARG A 1 252 ? 15.862 -6.904 -5.877 1.00 93.81 252 ARG A C 1
ATOM 1953 O O . ARG A 1 252 ? 16.640 -7.751 -6.299 1.00 93.81 252 ARG A O 1
ATOM 1960 N N . TYR A 1 253 ? 15.894 -5.631 -6.238 1.00 94.06 253 TYR A N 1
ATOM 1961 C CA . TYR A 1 253 ? 16.962 -5.060 -7.048 1.00 94.06 253 TYR A CA 1
ATOM 1962 C C . TYR A 1 253 ? 17.979 -4.368 -6.158 1.00 94.06 253 TYR A C 1
ATOM 1964 O O . TYR A 1 253 ? 17.612 -3.608 -5.254 1.00 94.06 253 TYR A O 1
ATOM 1972 N N . VAL A 1 254 ? 19.252 -4.610 -6.439 1.00 93.44 254 VAL A N 1
ATOM 1973 C CA . VAL A 1 254 ? 20.356 -3.858 -5.850 1.00 93.44 254 VAL A CA 1
ATOM 1974 C C . VAL A 1 254 ? 21.151 -3.146 -6.930 1.00 93.44 254 VAL A C 1
ATOM 1976 O O . VAL A 1 254 ? 21.363 -3.682 -8.013 1.00 93.44 254 VAL A O 1
ATOM 1979 N N . PHE A 1 255 ? 21.602 -1.934 -6.641 1.00 93.69 255 PHE A N 1
ATOM 1980 C CA . PHE A 1 255 ? 22.286 -1.083 -7.604 1.00 93.69 255 PHE A CA 1
ATOM 1981 C C . PHE A 1 255 ? 23.698 -0.793 -7.111 1.00 93.69 255 PHE A C 1
ATOM 1983 O O . PHE A 1 255 ? 23.873 -0.178 -6.061 1.00 93.69 255 PHE A O 1
ATOM 1990 N N . SER A 1 256 ? 24.702 -1.232 -7.868 1.00 92.56 256 SER A N 1
ATOM 1991 C CA . SER A 1 256 ? 26.100 -0.844 -7.679 1.00 92.56 256 SER A CA 1
ATOM 1992 C C . SER A 1 256 ? 26.451 0.223 -8.712 1.00 92.56 256 SER A C 1
ATOM 1994 O O . SER A 1 256 ? 26.465 -0.037 -9.917 1.00 92.56 256 SER A O 1
ATOM 1996 N N . LEU A 1 257 ? 26.690 1.447 -8.242 1.00 93.31 257 LEU A N 1
ATOM 1997 C CA . LEU A 1 257 ? 26.831 2.637 -9.087 1.00 93.31 257 LEU A CA 1
ATOM 1998 C C . LEU A 1 257 ? 28.174 3.339 -8.866 1.00 93.31 257 LEU A C 1
ATOM 2000 O O . LEU A 1 257 ? 28.793 3.232 -7.807 1.00 93.31 257 LEU A O 1
ATOM 2004 N N . ARG A 1 258 ? 28.605 4.127 -9.849 1.00 92.81 258 ARG A N 1
ATOM 2005 C CA . ARG A 1 258 ? 29.592 5.196 -9.669 1.00 92.81 258 ARG A CA 1
ATOM 2006 C C . ARG A 1 258 ? 28.926 6.410 -9.043 1.00 92.81 258 ARG A C 1
ATOM 2008 O O . ARG A 1 258 ? 27.735 6.659 -9.247 1.00 92.81 258 ARG A O 1
ATOM 2015 N N . ARG A 1 259 ? 29.704 7.197 -8.300 1.00 92.38 259 ARG A N 1
ATOM 2016 C CA . ARG A 1 259 ? 29.246 8.539 -7.932 1.00 92.38 259 ARG A CA 1
ATOM 2017 C C . ARG A 1 259 ? 29.218 9.427 -9.179 1.00 92.38 259 ARG A C 1
ATOM 2019 O O . ARG A 1 259 ? 29.982 9.174 -10.109 1.00 92.38 259 ARG A O 1
ATOM 2026 N N . PRO A 1 260 ? 28.384 10.478 -9.186 1.00 90.81 260 PRO A N 1
ATOM 2027 C CA . PRO A 1 260 ? 28.328 11.418 -10.299 1.00 90.81 260 PRO A CA 1
ATOM 2028 C C . PRO A 1 260 ? 29.714 11.975 -10.666 1.00 90.81 260 PRO A C 1
ATOM 2030 O O . PRO A 1 260 ? 30.403 12.552 -9.820 1.00 90.81 260 PRO A O 1
ATOM 2033 N N . GLY A 1 261 ? 30.119 11.805 -11.925 1.00 89.44 261 GLY A N 1
ATOM 2034 C CA . GLY A 1 261 ? 31.418 12.209 -12.469 1.00 89.44 261 GLY A CA 1
ATOM 2035 C C . GLY A 1 261 ? 32.590 11.243 -12.232 1.00 89.44 261 GLY A C 1
ATOM 2036 O O . GLY A 1 261 ? 33.723 11.601 -12.567 1.00 89.44 261 GLY A O 1
ATOM 2037 N N . GLU A 1 262 ? 32.369 10.052 -11.667 1.00 90.75 262 GLU A N 1
ATOM 2038 C CA . GLU A 1 262 ? 33.412 9.055 -11.354 1.00 90.75 262 GLU A CA 1
ATOM 2039 C C . GLU A 1 262 ? 33.541 7.919 -12.398 1.00 90.75 262 GLU A C 1
ATOM 2041 O O . GLU A 1 262 ? 34.073 6.855 -12.079 1.00 90.75 262 GLU A O 1
ATOM 2046 N N . THR A 1 263 ? 33.110 8.121 -13.650 1.00 84.25 263 THR A N 1
ATOM 2047 C CA . THR A 1 263 ? 33.217 7.105 -14.724 1.00 84.25 263 THR A CA 1
ATOM 2048 C C . THR A 1 263 ? 34.642 6.577 -14.963 1.00 84.25 263 THR A C 1
ATOM 2050 O O . THR A 1 263 ? 35.607 7.348 -15.027 1.00 84.25 263 THR A O 1
ATOM 2053 N N . GLN A 1 264 ? 34.766 5.274 -15.218 1.00 88.31 264 GLN A N 1
ATOM 2054 C CA . GLN A 1 264 ? 35.994 4.573 -15.598 1.00 88.31 264 GLN A CA 1
ATOM 2055 C C . GLN A 1 264 ? 35.819 3.806 -16.926 1.00 88.31 264 GLN A C 1
ATOM 2057 O O . GLN A 1 264 ? 34.735 3.330 -17.251 1.00 88.31 264 GLN A O 1
ATOM 2062 N N . ASP A 1 265 ? 36.907 3.641 -17.693 1.00 87.88 265 ASP A N 1
ATOM 2063 C CA . ASP A 1 265 ? 36.920 2.775 -18.882 1.00 87.88 265 ASP A CA 1
ATOM 2064 C C . ASP A 1 265 ? 36.428 1.356 -18.530 1.00 87.88 265 ASP A C 1
ATOM 2066 O O . ASP A 1 265 ? 37.060 0.653 -17.735 1.00 87.88 265 ASP A O 1
ATOM 2070 N N . GLY A 1 266 ? 35.335 0.928 -19.168 1.00 84.44 266 GLY A N 1
ATOM 2071 C CA . GLY A 1 266 ? 34.698 -0.375 -18.951 1.00 84.44 266 GLY A CA 1
ATOM 2072 C C . GLY A 1 266 ? 33.448 -0.339 -18.071 1.00 84.44 266 GLY A C 1
ATOM 2073 O O . GLY A 1 266 ? 32.747 -1.346 -18.015 1.00 84.44 266 GLY A O 1
ATOM 2074 N N . ASP A 1 267 ? 33.145 0.794 -17.435 1.00 86.25 267 ASP A N 1
ATOM 2075 C CA . ASP A 1 267 ? 31.859 0.995 -16.770 1.00 86.25 267 ASP A CA 1
ATOM 2076 C C . ASP A 1 267 ? 30.710 1.009 -17.807 1.00 86.25 267 ASP A C 1
ATOM 2078 O O . ASP A 1 267 ? 30.919 1.434 -18.953 1.00 86.25 267 ASP A O 1
ATOM 2082 N N . PRO A 1 268 ? 29.493 0.566 -17.439 1.00 83.88 268 PRO A N 1
ATOM 2083 C CA . PRO A 1 268 ? 28.327 0.695 -18.308 1.00 83.88 268 PRO A CA 1
ATOM 2084 C C . PRO A 1 268 ? 27.974 2.173 -18.556 1.00 83.88 268 PRO A C 1
ATOM 2086 O O . PRO A 1 268 ? 28.266 3.046 -17.740 1.00 83.88 268 PRO A O 1
ATOM 2089 N N . GLU A 1 269 ? 27.299 2.465 -19.673 1.00 80.44 269 GLU A N 1
ATOM 2090 C CA . GLU A 1 269 ? 26.944 3.836 -20.100 1.00 80.44 269 GLU A CA 1
ATOM 2091 C C . GLU A 1 269 ? 26.100 4.609 -19.069 1.00 80.44 269 GLU A C 1
ATOM 2093 O O . GLU A 1 269 ? 26.093 5.840 -19.027 1.00 80.44 269 GLU A O 1
ATOM 2098 N N . ASN A 1 270 ? 25.423 3.884 -18.187 1.00 84.88 270 ASN A N 1
ATOM 2099 C CA . ASN A 1 270 ? 24.597 4.414 -17.118 1.00 84.88 270 ASN A CA 1
ATOM 2100 C C . ASN A 1 270 ? 25.069 3.961 -15.729 1.00 84.88 270 ASN A C 1
ATOM 2102 O O . ASN A 1 270 ? 24.265 3.651 -14.852 1.00 84.88 270 ASN A O 1
ATOM 2106 N N . ALA A 1 271 ? 26.386 3.909 -15.542 1.00 88.06 271 ALA A N 1
ATOM 2107 C CA . ALA A 1 271 ? 27.011 3.599 -14.263 1.00 88.06 271 ALA A CA 1
ATOM 2108 C C . ALA A 1 271 ? 26.671 4.596 -13.143 1.00 88.06 271 ALA A C 1
ATOM 2110 O O . ALA A 1 271 ? 26.862 4.267 -11.979 1.00 88.06 271 ALA A O 1
ATOM 2111 N N . GLU A 1 272 ? 26.191 5.795 -13.471 1.00 91.81 272 GLU A N 1
ATOM 2112 C CA . GLU A 1 272 ? 25.890 6.868 -12.519 1.00 91.81 272 GLU A CA 1
ATOM 2113 C C . GLU A 1 272 ? 24.373 7.027 -12.297 1.00 91.81 272 GLU A C 1
ATOM 2115 O O . GLU A 1 272 ? 23.590 6.742 -13.208 1.00 91.81 272 GLU A O 1
ATOM 2120 N N . PRO A 1 273 ? 23.937 7.477 -11.102 1.00 93.06 273 PRO A N 1
ATOM 2121 C CA . PRO A 1 273 ? 22.536 7.799 -10.838 1.00 93.06 273 PRO A CA 1
ATOM 2122 C C . PRO A 1 273 ? 22.095 9.060 -11.593 1.00 93.06 273 PRO A C 1
ATOM 2124 O O . PRO A 1 273 ? 22.910 9.943 -11.846 1.00 93.06 273 PRO A O 1
ATOM 2127 N N . LEU A 1 274 ? 20.786 9.206 -11.824 1.00 91.50 274 LEU A N 1
ATOM 2128 C CA . LEU A 1 274 ? 20.217 10.461 -12.321 1.00 91.50 274 LEU A CA 1
ATOM 2129 C C . LEU A 1 274 ? 20.340 11.538 -11.236 1.00 91.50 274 LEU A C 1
ATOM 2131 O O . LEU A 1 274 ? 19.904 11.326 -10.092 1.00 91.50 274 LEU A O 1
ATOM 2135 N N . THR A 1 275 ? 20.923 12.681 -11.585 1.00 90.38 275 THR A N 1
ATOM 2136 C CA . THR A 1 275 ? 21.147 13.822 -10.678 1.00 90.38 275 THR A CA 1
ATOM 2137 C C . THR A 1 275 ? 20.404 15.087 -11.092 1.00 90.38 275 THR A C 1
ATOM 2139 O O . THR A 1 275 ? 20.183 15.945 -10.239 1.00 90.38 275 THR A O 1
ATOM 2142 N N . GLU A 1 276 ? 19.981 15.199 -12.352 1.00 89.44 276 GLU A N 1
ATOM 2143 C CA . GLU A 1 276 ? 19.258 16.367 -12.863 1.00 89.44 276 GLU A CA 1
ATOM 2144 C C . GLU A 1 276 ? 17.745 16.138 -12.784 1.00 89.44 276 GLU A C 1
ATOM 2146 O O . GLU A 1 276 ? 17.073 15.807 -13.761 1.00 89.44 276 GLU A O 1
ATOM 2151 N N . PHE A 1 277 ? 17.208 16.293 -11.575 1.00 91.50 277 PHE A N 1
ATOM 2152 C CA . PHE A 1 277 ? 15.774 16.232 -11.311 1.00 91.50 277 PHE A CA 1
ATOM 2153 C C . PHE A 1 277 ? 15.397 17.125 -10.124 1.00 91.50 277 PHE A C 1
ATOM 2155 O O . PHE A 1 277 ? 16.247 17.507 -9.315 1.00 91.50 277 PHE A O 1
ATOM 2162 N N . GLU A 1 278 ? 14.108 17.412 -9.983 1.00 92.12 278 GLU A N 1
ATOM 2163 C CA . GLU A 1 278 ? 13.528 18.033 -8.794 1.00 92.12 278 GLU A CA 1
ATOM 2164 C C . GLU A 1 278 ? 12.343 17.225 -8.257 1.00 92.12 278 GLU A C 1
ATOM 2166 O O . GLU A 1 278 ? 11.687 16.476 -8.984 1.00 92.12 278 GLU A O 1
ATOM 2171 N N . LEU A 1 279 ? 12.070 17.387 -6.962 1.00 93.69 279 LEU A N 1
ATOM 2172 C CA . LEU A 1 279 ? 10.835 16.911 -6.348 1.00 93.69 279 LEU A CA 1
ATOM 2173 C C . LEU A 1 279 ? 9.792 18.021 -6.485 1.00 93.69 279 LEU A C 1
ATOM 2175 O O . LEU A 1 279 ? 9.811 18.987 -5.723 1.00 93.69 279 LEU A O 1
ATOM 2179 N N . ALA A 1 280 ? 8.911 17.897 -7.476 1.00 92.94 280 ALA A N 1
ATOM 2180 C CA . ALA A 1 280 ? 7.819 18.842 -7.695 1.00 92.94 280 ALA A CA 1
ATOM 2181 C C . ALA A 1 280 ? 6.794 18.800 -6.549 1.00 92.94 280 ALA A C 1
ATOM 2183 O O . ALA A 1 280 ? 6.146 19.804 -6.254 1.00 92.94 280 ALA A O 1
ATOM 2184 N N . GLU A 1 281 ? 6.676 17.650 -5.881 1.00 95.44 281 GLU A N 1
ATOM 2185 C CA . GLU A 1 281 ? 5.943 17.491 -4.626 1.00 95.44 281 GLU A CA 1
ATOM 2186 C C . GLU A 1 281 ? 6.828 16.769 -3.598 1.00 95.44 281 GLU A C 1
ATOM 2188 O O . GLU A 1 281 ? 7.602 15.886 -3.980 1.00 95.44 281 GLU A O 1
ATOM 2193 N N . PRO A 1 282 ? 6.733 17.101 -2.296 1.00 96.56 282 PRO A N 1
ATOM 2194 C CA . PRO A 1 282 ? 7.463 16.393 -1.247 1.00 96.56 282 PRO A CA 1
ATOM 2195 C C . PRO A 1 282 ? 7.217 14.877 -1.259 1.00 96.56 282 PRO A C 1
ATOM 2197 O O . PRO A 1 282 ? 6.192 14.400 -1.743 1.00 96.56 282 PRO A O 1
ATOM 2200 N N . VAL A 1 283 ? 8.140 14.108 -0.678 1.00 97.44 283 VAL A N 1
ATOM 2201 C CA . VAL A 1 283 ? 7.909 12.678 -0.423 1.00 97.44 283 VAL A CA 1
ATOM 2202 C C . VAL A 1 283 ? 7.050 12.560 0.825 1.00 97.44 283 VAL A C 1
ATOM 2204 O O . VAL A 1 283 ? 7.546 12.812 1.923 1.00 97.44 283 VAL A O 1
ATOM 2207 N N . ALA A 1 284 ? 5.781 12.199 0.663 1.00 98.06 284 ALA A N 1
ATOM 2208 C CA . ALA A 1 284 ? 4.803 12.213 1.742 1.00 98.06 284 ALA A CA 1
ATOM 2209 C C . ALA A 1 284 ? 4.073 10.874 1.883 1.00 98.06 284 ALA A C 1
ATOM 2211 O O . ALA A 1 284 ? 3.786 10.200 0.892 1.00 98.06 284 ALA A O 1
ATOM 2212 N N . GLY A 1 285 ? 3.761 10.513 3.124 1.00 98.06 285 GLY A N 1
ATOM 2213 C CA . GLY A 1 285 ? 2.915 9.380 3.479 1.00 98.06 285 GLY A CA 1
ATOM 2214 C C . GLY A 1 285 ? 2.053 9.731 4.685 1.00 98.06 285 GLY A C 1
ATOM 2215 O O . GLY A 1 285 ? 2.473 10.489 5.563 1.00 98.06 285 GLY A O 1
ATOM 2216 N N . SER A 1 286 ? 0.836 9.194 4.735 1.00 97.94 286 SER A N 1
ATOM 2217 C CA . SER A 1 286 ? -0.062 9.347 5.884 1.00 97.94 286 SER A CA 1
ATOM 2218 C C . SER A 1 286 ? -0.673 8.010 6.274 1.00 97.94 286 SER A C 1
ATOM 2220 O O . SER A 1 286 ? -0.864 7.149 5.426 1.00 97.94 286 SER A O 1
ATOM 2222 N N . PHE A 1 287 ? -0.986 7.840 7.553 1.00 97.38 287 PHE A N 1
ATOM 2223 C CA . PHE A 1 287 ? -1.647 6.666 8.112 1.00 97.38 287 PHE A CA 1
ATOM 2224 C C . PHE A 1 287 ? -3.038 6.463 7.505 1.00 97.38 287 PHE A C 1
ATOM 2226 O O . PHE A 1 287 ? -3.432 5.334 7.245 1.00 97.38 287 PHE A O 1
ATOM 2233 N N . GLU A 1 288 ? -3.755 7.556 7.228 1.00 96.00 288 GLU A N 1
ATOM 2234 C CA . GLU A 1 288 ? -5.090 7.488 6.631 1.00 96.00 288 GLU A CA 1
ATOM 2235 C C . GLU A 1 288 ? -5.050 6.944 5.201 1.00 96.00 288 GLU A C 1
ATOM 2237 O O . GLU A 1 288 ? -5.865 6.099 4.838 1.00 96.00 288 GLU A O 1
ATOM 2242 N N . GLN A 1 289 ? -4.068 7.393 4.415 1.00 95.69 289 GLN A N 1
ATOM 2243 C CA . GLN A 1 289 ? -3.813 6.881 3.070 1.00 95.69 289 GLN A CA 1
ATOM 2244 C C . GLN A 1 289 ? -3.130 5.503 3.087 1.00 95.69 289 GLN A C 1
ATOM 2246 O O . GLN A 1 289 ? -3.328 4.710 2.177 1.00 95.69 289 GLN A O 1
ATOM 2251 N N . GLY A 1 290 ? -2.292 5.266 4.095 1.00 97.44 290 GLY A N 1
ATOM 2252 C CA . GLY A 1 290 ? -1.527 4.054 4.369 1.00 97.44 290 GLY A CA 1
ATOM 2253 C C . GLY A 1 290 ? -0.401 3.722 3.384 1.00 97.44 290 GLY A C 1
ATOM 2254 O O . GLY A 1 290 ? 0.151 2.627 3.437 1.00 97.44 290 GLY A O 1
ATOM 2255 N N . TYR A 1 291 ? -0.001 4.650 2.513 1.00 97.50 291 TYR A N 1
ATOM 2256 C CA . TYR A 1 291 ? 1.138 4.486 1.600 1.00 97.50 291 TYR A CA 1
ATOM 2257 C C . TYR A 1 291 ? 1.813 5.829 1.272 1.00 97.50 291 TYR A C 1
ATOM 2259 O O . TYR A 1 291 ? 1.369 6.883 1.730 1.00 97.50 291 TYR A O 1
ATOM 2267 N N . TRP A 1 292 ? 2.890 5.798 0.475 1.00 97.94 292 TRP A N 1
ATOM 2268 C CA . TRP A 1 292 ? 3.722 6.964 0.153 1.00 97.94 292 TRP A CA 1
ATOM 2269 C C . TRP A 1 292 ? 3.633 7.377 -1.315 1.00 97.94 292 TRP A C 1
ATOM 2271 O O . TRP A 1 292 ? 3.519 6.531 -2.207 1.00 97.94 292 TRP A O 1
ATOM 2281 N N . ARG A 1 293 ? 3.735 8.685 -1.572 1.00 97.25 293 ARG A N 1
ATOM 2282 C CA . ARG A 1 293 ? 3.769 9.276 -2.918 1.00 97.25 293 ARG A CA 1
ATOM 2283 C C . ARG A 1 293 ? 4.696 10.489 -2.994 1.00 97.25 293 ARG A C 1
ATOM 2285 O O . ARG A 1 293 ? 5.028 11.112 -1.987 1.00 97.25 293 ARG A O 1
ATOM 2292 N N . THR A 1 294 ? 5.110 10.815 -4.212 1.00 96.94 294 THR A N 1
ATOM 2293 C CA . THR A 1 294 ? 5.811 12.055 -4.572 1.00 96.94 294 THR A CA 1
ATOM 2294 C C . THR A 1 294 ? 5.641 12.321 -6.066 1.00 96.94 294 THR A C 1
ATOM 2296 O O . THR A 1 294 ? 5.231 11.432 -6.817 1.00 96.94 294 THR A O 1
ATOM 2299 N N . ARG A 1 295 ? 6.005 13.522 -6.512 1.00 95.25 295 ARG A N 1
ATOM 2300 C CA . ARG A 1 295 ? 6.071 13.887 -7.926 1.00 95.25 295 ARG A CA 1
ATOM 2301 C C . ARG A 1 295 ? 7.480 14.338 -8.269 1.00 95.25 295 ARG A C 1
ATOM 2303 O O . ARG A 1 295 ? 8.044 15.186 -7.577 1.00 95.25 295 ARG A O 1
ATOM 2310 N N . VAL A 1 296 ? 8.027 13.788 -9.346 1.00 93.38 296 VAL A N 1
ATOM 2311 C CA . VAL A 1 296 ? 9.397 14.039 -9.803 1.00 93.38 296 VAL A CA 1
ATOM 2312 C C . VAL A 1 296 ? 9.365 14.679 -11.184 1.00 93.38 296 VAL A C 1
ATOM 2314 O O . VAL A 1 296 ? 8.611 14.237 -12.048 1.00 93.38 296 VAL A O 1
ATOM 2317 N N . THR A 1 297 ? 10.208 15.687 -11.399 1.00 91.81 297 THR A N 1
ATOM 2318 C CA . THR A 1 297 ? 10.493 16.245 -12.728 1.00 91.81 297 THR A CA 1
ATOM 2319 C C . THR A 1 297 ? 11.950 15.975 -13.078 1.00 91.81 297 THR A C 1
ATOM 2321 O O . THR A 1 297 ? 12.838 16.382 -12.334 1.00 91.81 297 THR A O 1
ATOM 2324 N N . VAL A 1 298 ? 12.201 15.292 -14.194 1.00 90.69 298 VAL A N 1
ATOM 2325 C CA . VAL A 1 298 ? 13.538 15.017 -14.743 1.00 90.69 298 VAL A CA 1
ATOM 2326 C C . VAL A 1 298 ? 13.805 15.968 -15.903 1.00 90.69 298 VAL A C 1
ATOM 2328 O O . VAL A 1 298 ? 12.959 16.103 -16.787 1.00 90.69 298 VAL A O 1
ATOM 2331 N N . PHE A 1 299 ? 14.972 16.613 -15.911 1.00 89.00 299 PHE A N 1
ATOM 2332 C CA . PHE A 1 299 ? 15.305 17.623 -16.920 1.00 89.00 299 PHE A CA 1
ATOM 2333 C C . PHE A 1 299 ? 15.797 17.002 -18.245 1.00 89.00 299 PHE A C 1
ATOM 2335 O O . PHE A 1 299 ? 16.289 15.869 -18.246 1.00 89.00 299 PHE A O 1
ATOM 2342 N N . ALA A 1 300 ? 15.667 17.717 -19.376 1.00 79.19 300 ALA A N 1
ATOM 2343 C CA . ALA A 1 300 ? 15.861 17.172 -20.740 1.00 79.19 300 ALA A CA 1
ATOM 2344 C C . ALA A 1 300 ? 17.056 16.253 -20.968 1.00 79.19 300 ALA A C 1
ATOM 2346 O O . ALA A 1 300 ? 16.900 15.214 -21.615 1.00 79.19 300 ALA A O 1
ATOM 2347 N N . ASP A 1 301 ? 18.255 16.664 -20.554 1.00 80.62 301 ASP A N 1
ATOM 2348 C CA . ASP A 1 301 ? 19.481 15.950 -20.918 1.00 80.62 301 ASP A CA 1
ATOM 2349 C C . ASP A 1 301 ? 19.457 14.524 -20.341 1.00 80.62 301 ASP A C 1
ATOM 2351 O O . ASP A 1 301 ? 19.822 13.566 -21.024 1.00 80.62 301 ASP A O 1
ATOM 2355 N N . GLU A 1 302 ? 18.911 14.362 -19.135 1.00 82.25 302 GLU A N 1
ATOM 2356 C CA . GLU A 1 302 ? 18.684 13.065 -18.499 1.00 82.25 302 GLU A CA 1
ATOM 2357 C C . GLU A 1 302 ? 17.416 12.380 -19.039 1.00 82.25 302 GLU A C 1
ATOM 2359 O O . GLU A 1 302 ? 17.449 11.200 -19.398 1.00 82.25 302 GLU A O 1
ATOM 2364 N N . ALA A 1 303 ? 16.300 13.102 -19.164 1.00 79.12 303 ALA A N 1
ATOM 2365 C CA . ALA A 1 303 ? 15.028 12.525 -19.606 1.00 79.12 303 ALA A CA 1
ATOM 2366 C C . ALA A 1 303 ? 15.120 11.911 -21.018 1.00 79.12 303 ALA A C 1
ATOM 2368 O O . ALA A 1 303 ? 14.668 10.787 -21.254 1.00 79.12 303 ALA A O 1
ATOM 2369 N N . SER A 1 304 ? 15.770 12.617 -21.947 1.00 73.81 304 SER A N 1
ATOM 2370 C CA . SER A 1 304 ? 15.977 12.164 -23.328 1.00 73.81 304 SER A CA 1
ATOM 2371 C C . SER A 1 304 ? 16.989 11.023 -23.447 1.00 73.81 304 SER A C 1
ATOM 2373 O O . SER A 1 304 ? 16.860 10.180 -24.336 1.00 73.81 304 SER A O 1
ATOM 2375 N N . LYS A 1 305 ? 17.976 10.966 -22.545 1.00 76.00 305 LYS A N 1
ATOM 2376 C CA . LYS A 1 305 ? 18.996 9.912 -22.512 1.00 76.00 305 LYS A CA 1
ATOM 2377 C C . LYS A 1 305 ? 18.412 8.563 -22.110 1.00 76.00 305 LYS A C 1
ATOM 2379 O O . LYS A 1 305 ? 18.843 7.541 -22.639 1.00 76.00 305 LYS A O 1
ATOM 2384 N N . TYR A 1 306 ? 17.458 8.555 -21.180 1.00 73.81 306 TYR A N 1
ATOM 2385 C CA . TYR A 1 306 ? 16.986 7.319 -20.560 1.00 73.81 306 TYR A CA 1
ATOM 2386 C C . TYR A 1 306 ? 15.651 6.797 -21.088 1.00 73.81 306 TYR A C 1
ATOM 2388 O O . TYR A 1 306 ? 15.353 5.642 -20.810 1.00 73.81 306 TYR A O 1
ATOM 2396 N N . ASN A 1 307 ? 14.878 7.581 -21.851 1.00 75.56 307 ASN A N 1
ATOM 2397 C CA . ASN A 1 307 ? 13.556 7.183 -22.362 1.00 75.56 307 ASN A CA 1
ATOM 2398 C C . ASN A 1 307 ? 12.694 6.516 -21.272 1.00 75.56 307 ASN A C 1
ATOM 2400 O O . ASN A 1 307 ? 12.383 5.329 -21.352 1.00 75.56 307 ASN A O 1
ATOM 2404 N N . ILE A 1 308 ? 12.414 7.284 -20.217 1.00 80.94 308 ILE A N 1
ATOM 2405 C CA . ILE A 1 308 ? 11.758 6.822 -18.988 1.00 80.94 308 ILE A CA 1
ATOM 2406 C C . ILE A 1 308 ? 10.437 6.112 -19.318 1.00 80.94 308 ILE A C 1
ATOM 2408 O O . ILE A 1 308 ? 9.545 6.703 -19.923 1.00 80.94 308 ILE A O 1
ATOM 2412 N N . MET A 1 309 ? 10.321 4.844 -18.923 1.00 79.94 309 MET A N 1
ATOM 2413 C CA . MET A 1 309 ? 9.128 4.029 -19.147 1.00 79.94 309 MET A CA 1
ATOM 2414 C C . MET A 1 309 ? 8.104 4.204 -18.024 1.00 79.94 309 MET A C 1
ATOM 2416 O O . MET A 1 309 ? 8.489 4.266 -16.853 1.00 79.94 309 MET A O 1
ATOM 2420 N N . PRO A 1 310 ? 6.799 4.196 -18.347 1.00 84.81 310 PRO A N 1
ATOM 2421 C CA . PRO A 1 310 ? 5.749 4.028 -17.350 1.00 84.81 310 PRO A CA 1
ATOM 2422 C C . PRO A 1 310 ? 5.968 2.764 -16.513 1.00 84.81 310 PRO A C 1
ATOM 2424 O O . PRO A 1 310 ? 6.544 1.784 -16.986 1.00 84.81 310 PRO A O 1
ATOM 2427 N N . GLU A 1 311 ? 5.501 2.791 -15.266 1.00 88.56 311 GLU A N 1
ATOM 2428 C CA . GLU A 1 311 ? 5.622 1.704 -14.286 1.00 88.56 311 GLU A CA 1
ATOM 2429 C C . GLU A 1 311 ? 7.048 1.320 -13.878 1.00 88.56 311 GLU A C 1
ATOM 2431 O O . GLU A 1 311 ? 7.195 0.466 -13.007 1.00 88.56 311 GLU A O 1
ATOM 2436 N N . ALA A 1 312 ? 8.096 1.964 -14.407 1.00 90.31 312 ALA A N 1
ATOM 2437 C CA . ALA A 1 312 ? 9.478 1.691 -14.017 1.00 90.31 312 ALA A CA 1
ATOM 2438 C C . ALA A 1 312 ? 9.691 1.870 -12.503 1.00 90.31 312 ALA A C 1
ATOM 2440 O O . ALA A 1 312 ? 9.123 2.771 -11.876 1.00 90.31 312 ALA A O 1
ATOM 2441 N N . LEU A 1 313 ? 10.532 1.016 -11.911 1.00 94.75 313 LEU A N 1
ATOM 2442 C CA . LEU A 1 313 ? 10.892 1.100 -10.495 1.00 94.75 313 LEU A CA 1
ATOM 2443 C C . LEU A 1 313 ? 11.800 2.311 -10.266 1.00 94.75 313 LEU A C 1
ATOM 2445 O O . LEU A 1 313 ? 12.850 2.457 -10.886 1.00 94.75 313 LEU A O 1
ATOM 2449 N N . VAL A 1 314 ? 11.423 3.158 -9.320 1.00 95.69 314 VAL A N 1
ATOM 2450 C CA . VAL A 1 314 ? 12.157 4.349 -8.910 1.00 95.69 314 VAL A CA 1
ATOM 2451 C C . VAL A 1 314 ? 12.657 4.171 -7.483 1.00 95.69 314 VAL A C 1
ATOM 2453 O O . VAL A 1 314 ? 11.888 3.902 -6.559 1.00 95.69 314 VAL A O 1
ATOM 2456 N N . VAL A 1 315 ? 13.959 4.382 -7.293 1.00 97.44 315 VAL A N 1
ATOM 2457 C CA . VAL A 1 315 ? 14.575 4.477 -5.966 1.00 97.44 315 VAL A CA 1
ATOM 2458 C C . VAL A 1 315 ? 15.148 5.878 -5.787 1.00 97.44 315 VAL A C 1
ATOM 2460 O O . VAL A 1 315 ? 16.136 6.276 -6.421 1.00 97.44 315 VAL A O 1
ATOM 2463 N N . LEU A 1 316 ? 14.518 6.645 -4.900 1.00 96.31 316 LEU A N 1
ATOM 2464 C CA . LEU A 1 316 ? 15.044 7.912 -4.409 1.00 96.31 316 LEU A CA 1
ATOM 2465 C C . LEU A 1 316 ? 15.953 7.625 -3.219 1.00 96.31 316 LEU A C 1
ATOM 2467 O O . LEU A 1 316 ? 15.560 6.951 -2.269 1.00 96.31 316 LEU A O 1
ATOM 2471 N N . PHE A 1 317 ? 17.173 8.148 -3.263 1.00 95.31 317 PHE A N 1
ATOM 2472 C CA . PHE A 1 317 ? 18.177 7.940 -2.228 1.00 95.31 317 PHE A CA 1
ATOM 2473 C C . PHE A 1 317 ? 19.084 9.167 -2.110 1.00 95.31 317 PHE A C 1
ATOM 2475 O O . PHE A 1 317 ? 19.117 10.009 -3.012 1.00 95.31 317 PHE A O 1
ATOM 2482 N N . THR A 1 318 ? 19.828 9.262 -1.011 1.00 92.06 318 THR A N 1
ATOM 2483 C CA . THR A 1 318 ? 20.734 10.381 -0.728 1.00 92.06 318 THR A CA 1
ATOM 2484 C C . THR A 1 318 ? 22.117 9.905 -0.280 1.00 92.06 318 THR A C 1
ATOM 2486 O O . THR A 1 318 ? 22.289 8.786 0.200 1.00 92.06 318 THR A O 1
ATOM 2489 N N . GLU A 1 319 ? 23.109 10.790 -0.380 1.00 88.94 319 GLU A N 1
ATOM 2490 C CA . GLU A 1 319 ? 24.392 10.658 0.317 1.00 88.94 319 GLU A CA 1
ATOM 2491 C C . GLU A 1 319 ? 24.476 11.786 1.356 1.00 88.94 319 GLU A C 1
ATOM 2493 O O . GLU A 1 319 ? 24.611 12.956 0.997 1.00 88.94 319 GLU A O 1
ATOM 2498 N N . ASP A 1 320 ? 24.356 11.459 2.647 1.00 86.69 320 ASP A N 1
ATOM 2499 C CA . ASP A 1 320 ? 24.309 12.490 3.691 1.00 86.69 320 ASP A CA 1
ATOM 2500 C C . ASP A 1 320 ? 25.705 12.832 4.221 1.00 86.69 320 ASP A C 1
ATOM 2502 O O . ASP A 1 320 ? 26.570 11.973 4.419 1.00 86.69 320 ASP A O 1
ATOM 2506 N N . THR A 1 321 ? 25.917 14.121 4.485 1.00 82.56 321 THR A N 1
ATOM 2507 C CA . THR A 1 321 ? 27.167 14.667 5.018 1.00 82.56 321 THR A CA 1
ATOM 2508 C C . THR A 1 321 ? 26.870 15.549 6.229 1.00 82.56 321 THR A C 1
ATOM 2510 O O . THR A 1 321 ? 26.194 16.566 6.105 1.00 82.56 321 THR A O 1
ATOM 2513 N N . TYR A 1 322 ? 27.390 15.182 7.407 1.00 75.06 322 TYR A N 1
ATOM 2514 C CA . TYR A 1 322 ? 27.036 15.833 8.683 1.00 75.06 322 TYR A CA 1
ATOM 2515 C C . TYR A 1 322 ? 28.081 16.825 9.225 1.00 75.06 322 TYR A C 1
ATOM 2517 O O . TYR A 1 322 ? 27.879 17.407 10.291 1.00 75.06 322 TYR A O 1
ATOM 2525 N N . THR A 1 323 ? 29.206 17.038 8.535 1.00 68.50 323 THR A N 1
ATOM 2526 C CA . THR A 1 323 ? 30.260 17.963 8.988 1.00 68.50 323 THR A CA 1
ATOM 2527 C C . THR A 1 323 ? 30.825 18.793 7.837 1.00 68.50 323 THR A C 1
ATOM 2529 O O . THR A 1 323 ? 30.995 18.309 6.723 1.00 68.50 323 THR A O 1
ATOM 2532 N N . SER A 1 324 ? 31.147 20.059 8.122 1.00 62.19 324 SER A N 1
ATOM 2533 C CA . SER A 1 324 ? 31.808 20.984 7.187 1.00 62.19 324 SER A CA 1
ATOM 2534 C C . SER A 1 324 ? 33.341 20.895 7.211 1.00 62.19 324 SER A C 1
ATOM 2536 O O . SER A 1 324 ? 34.016 21.685 6.550 1.00 62.19 324 SER A O 1
ATOM 2538 N N . ASP A 1 325 ? 33.900 20.008 8.037 1.00 54.03 325 ASP A N 1
ATOM 2539 C CA . ASP A 1 325 ? 35.345 19.853 8.190 1.00 54.03 325 ASP A CA 1
ATOM 2540 C C . ASP A 1 325 ? 35.945 19.064 7.017 1.00 54.03 325 ASP A C 1
ATOM 2542 O O . ASP A 1 325 ? 35.249 18.380 6.275 1.00 54.03 325 ASP A O 1
ATOM 2546 N N . CYS A 1 326 ? 37.267 19.145 6.854 1.00 52.84 326 CYS A N 1
ATOM 2547 C CA . CYS A 1 326 ? 38.035 18.527 5.766 1.00 52.84 326 CYS A CA 1
ATOM 2548 C C . CYS A 1 326 ? 37.990 16.983 5.694 1.00 52.84 326 CYS A C 1
ATOM 2550 O O . CYS A 1 326 ? 38.687 16.406 4.860 1.00 52.84 326 CYS A O 1
ATOM 2552 N N . ASP A 1 327 ? 37.184 16.343 6.541 1.00 56.66 327 ASP A N 1
ATOM 2553 C CA . ASP A 1 327 ? 36.818 14.929 6.495 1.00 56.66 327 ASP A CA 1
ATOM 2554 C C . ASP A 1 327 ? 35.310 14.817 6.824 1.00 56.66 327 ASP A C 1
ATOM 2556 O O . ASP A 1 327 ? 34.935 14.693 7.998 1.00 56.66 327 ASP A O 1
ATOM 2560 N N . PRO A 1 328 ? 34.424 15.020 5.827 1.00 65.94 328 PRO A N 1
ATOM 2561 C CA . PRO A 1 328 ? 32.985 14.963 6.032 1.00 65.94 328 PRO A CA 1
ATOM 2562 C C . PRO A 1 328 ? 32.585 13.581 6.549 1.00 65.94 328 PRO A C 1
ATOM 2564 O O . PRO A 1 328 ? 32.865 12.566 5.910 1.00 65.94 328 PRO A O 1
ATOM 2567 N N . LEU A 1 329 ? 31.898 13.525 7.693 1.00 70.88 329 LEU A N 1
ATOM 2568 C CA . LEU A 1 329 ? 31.336 12.270 8.181 1.00 70.88 329 LEU A CA 1
ATOM 2569 C C . LEU A 1 329 ? 30.173 11.873 7.261 1.00 70.88 329 LEU A C 1
ATOM 2571 O O . LEU A 1 329 ? 29.046 12.339 7.444 1.00 70.88 329 LEU A O 1
ATOM 2575 N N . LYS A 1 330 ? 30.472 11.021 6.277 1.00 76.00 330 LYS A N 1
ATOM 2576 C CA . LYS A 1 330 ? 29.491 10.364 5.414 1.00 76.00 330 LYS A CA 1
ATOM 2577 C C . LYS A 1 330 ? 28.861 9.209 6.175 1.00 76.00 330 LYS A C 1
ATOM 2579 O O . LYS A 1 330 ? 29.495 8.183 6.424 1.00 76.00 330 LYS A O 1
ATOM 2584 N N . ARG A 1 331 ? 27.631 9.410 6.617 1.00 79.19 331 ARG A N 1
ATOM 2585 C CA . ARG A 1 331 ? 26.779 8.388 7.229 1.00 79.19 331 ARG A CA 1
ATOM 2586 C C . ARG A 1 331 ? 25.383 8.637 6.740 1.00 79.19 331 ARG A C 1
ATOM 2588 O O . ARG A 1 331 ? 25.082 9.767 6.404 1.00 79.19 331 ARG A O 1
ATOM 2595 N N . SER A 1 332 ? 24.548 7.619 6.746 1.00 82.56 332 SER A N 1
ATOM 2596 C CA . SER A 1 332 ? 23.148 7.799 6.435 1.00 82.56 332 SER A CA 1
ATOM 2597 C C . SER A 1 332 ? 22.285 7.448 7.640 1.00 82.56 332 SER A C 1
ATOM 2599 O O . SER A 1 332 ? 22.702 6.663 8.493 1.00 82.56 332 SER A O 1
ATOM 2601 N N . VAL A 1 333 ? 21.131 8.102 7.757 1.00 84.56 333 VAL A N 1
ATOM 2602 C CA . VAL A 1 333 ? 20.183 7.907 8.858 1.00 84.56 333 VAL A CA 1
ATOM 2603 C C . VAL A 1 333 ? 18.857 7.434 8.279 1.00 84.56 333 VAL A C 1
ATOM 2605 O O . VAL A 1 333 ? 18.262 8.107 7.443 1.00 84.56 333 VAL A O 1
ATOM 2608 N N . GLY A 1 334 ? 18.386 6.282 8.745 1.00 88.06 334 GLY A N 1
ATOM 2609 C CA . GLY A 1 334 ? 17.151 5.660 8.290 1.00 88.06 334 GLY A CA 1
ATOM 2610 C C . GLY A 1 334 ? 16.717 4.544 9.232 1.00 88.06 334 GLY A C 1
ATOM 2611 O O . GLY A 1 334 ? 17.437 4.183 10.162 1.00 88.06 334 GLY A O 1
ATOM 2612 N N . ALA A 1 335 ? 15.505 4.041 9.011 1.00 89.00 335 ALA A N 1
ATOM 2613 C CA . ALA A 1 335 ? 14.870 3.054 9.885 1.00 89.00 335 ALA A CA 1
ATOM 2614 C C . ALA A 1 335 ? 15.347 1.620 9.607 1.00 89.00 335 ALA A C 1
ATOM 2616 O O . ALA A 1 335 ? 15.244 0.753 10.473 1.00 89.00 335 ALA A O 1
ATOM 2617 N N . VAL A 1 336 ? 15.866 1.374 8.402 1.00 92.62 336 VAL A N 1
ATOM 2618 C CA . VAL A 1 336 ? 16.337 0.064 7.956 1.00 92.62 336 VAL A CA 1
ATOM 2619 C C . VAL A 1 336 ? 17.855 0.087 7.870 1.00 92.62 336 VAL A C 1
ATOM 2621 O O . VAL A 1 336 ? 18.431 0.887 7.133 1.00 92.62 336 VAL A O 1
ATOM 2624 N N . ASN A 1 337 ? 18.492 -0.797 8.634 1.00 90.56 337 ASN A N 1
ATOM 2625 C CA . ASN A 1 337 ? 19.944 -0.906 8.676 1.00 90.56 337 ASN A CA 1
ATOM 2626 C C . ASN A 1 337 ? 20.503 -1.276 7.290 1.00 90.56 337 ASN A C 1
ATOM 2628 O O . ASN A 1 337 ? 19.959 -2.155 6.619 1.00 90.56 337 ASN A O 1
ATOM 2632 N N . HIS A 1 338 ? 21.589 -0.628 6.873 1.00 91.31 338 HIS A N 1
ATOM 2633 C CA . HIS A 1 338 ? 22.205 -0.751 5.540 1.00 91.31 338 HIS A CA 1
ATOM 2634 C C . HIS A 1 338 ? 21.306 -0.345 4.361 1.00 91.31 338 HIS A C 1
ATOM 2636 O O . HIS A 1 338 ? 21.567 -0.726 3.219 1.00 91.31 338 HIS A O 1
ATOM 2642 N N . ARG A 1 339 ? 20.216 0.373 4.629 1.00 93.69 339 ARG A N 1
ATOM 2643 C CA . ARG A 1 339 ? 19.281 0.944 3.643 1.00 93.69 339 ARG A CA 1
ATOM 2644 C C . ARG A 1 339 ? 18.879 2.359 4.047 1.00 93.69 339 ARG A C 1
ATOM 2646 O O . ARG A 1 339 ? 17.875 2.900 3.590 1.00 93.69 339 ARG A O 1
ATOM 2653 N N . GLU A 1 340 ? 19.663 2.968 4.932 1.00 93.31 340 GLU A N 1
ATOM 2654 C CA . GLU A 1 340 ? 19.372 4.260 5.530 1.00 93.31 340 GLU A CA 1
ATOM 2655 C C . GLU A 1 340 ? 19.375 5.380 4.492 1.00 93.31 340 GLU A C 1
ATOM 2657 O O . GLU A 1 340 ? 18.707 6.398 4.679 1.00 93.31 340 GLU A O 1
ATOM 2662 N N . ASN A 1 341 ? 20.107 5.182 3.390 1.00 93.25 341 ASN A N 1
ATOM 2663 C CA . ASN A 1 341 ? 20.228 6.106 2.267 1.00 93.25 341 ASN A CA 1
ATOM 2664 C C . ASN A 1 341 ? 18.925 6.296 1.484 1.00 93.25 341 ASN A C 1
ATOM 2666 O O . ASN A 1 341 ? 18.795 7.290 0.774 1.00 93.25 341 ASN A O 1
ATOM 2670 N N . ILE A 1 342 ? 17.961 5.388 1.616 1.00 95.38 342 ILE A N 1
ATOM 2671 C CA . ILE A 1 342 ? 16.730 5.397 0.828 1.00 95.38 342 ILE A CA 1
ATOM 2672 C C . ILE A 1 342 ? 15.724 6.405 1.389 1.00 95.38 342 ILE A C 1
ATOM 2674 O O . ILE A 1 342 ? 15.427 6.460 2.587 1.00 95.38 342 ILE A O 1
ATOM 2678 N N . LEU A 1 343 ? 15.182 7.213 0.483 1.00 95.50 343 LEU A N 1
ATOM 2679 C CA . LEU A 1 343 ? 14.126 8.177 0.754 1.00 95.50 343 LEU A CA 1
ATOM 2680 C C . LEU A 1 343 ? 12.750 7.624 0.377 1.00 95.50 343 LEU A C 1
ATOM 2682 O O . LEU A 1 343 ? 11.821 7.797 1.160 1.00 95.50 343 LEU A O 1
ATOM 2686 N N . LEU A 1 344 ? 12.646 6.978 -0.789 1.00 97.31 344 LEU A N 1
ATOM 2687 C CA . LEU A 1 344 ? 11.423 6.357 -1.297 1.00 97.31 344 LEU A CA 1
ATOM 2688 C C . LEU A 1 344 ? 11.763 5.228 -2.278 1.00 97.31 344 LEU A C 1
ATOM 2690 O O . LEU A 1 344 ? 12.629 5.398 -3.140 1.00 97.31 344 LEU A O 1
ATOM 2694 N N . VAL A 1 345 ? 11.028 4.126 -2.186 1.00 97.62 345 VAL A N 1
ATOM 2695 C CA . VAL A 1 345 ? 10.914 3.094 -3.221 1.00 97.62 345 VAL A CA 1
ATOM 2696 C C . VAL A 1 345 ? 9.494 3.134 -3.768 1.00 97.62 345 VAL A C 1
ATOM 2698 O O . VAL A 1 345 ? 8.529 3.058 -3.006 1.00 97.62 345 VAL A O 1
ATOM 2701 N N . GLY A 1 346 ? 9.358 3.229 -5.085 1.00 96.50 346 GLY A N 1
ATOM 2702 C CA . GLY A 1 346 ? 8.055 3.218 -5.734 1.00 96.50 346 GLY A CA 1
ATOM 2703 C C . GLY A 1 346 ? 8.140 2.976 -7.230 1.00 96.50 346 GLY A C 1
ATOM 2704 O O . GLY A 1 346 ? 9.216 2.727 -7.760 1.00 96.50 346 GLY A O 1
ATOM 2705 N N . ARG A 1 347 ? 7.008 3.059 -7.919 1.00 95.12 347 ARG A N 1
ATOM 2706 C CA . ARG A 1 347 ? 6.906 2.941 -9.376 1.00 95.12 347 ARG A CA 1
ATOM 2707 C C . ARG A 1 347 ? 6.228 4.161 -9.974 1.00 95.12 347 ARG A C 1
ATOM 2709 O O . ARG A 1 347 ? 5.509 4.884 -9.281 1.00 95.12 347 AR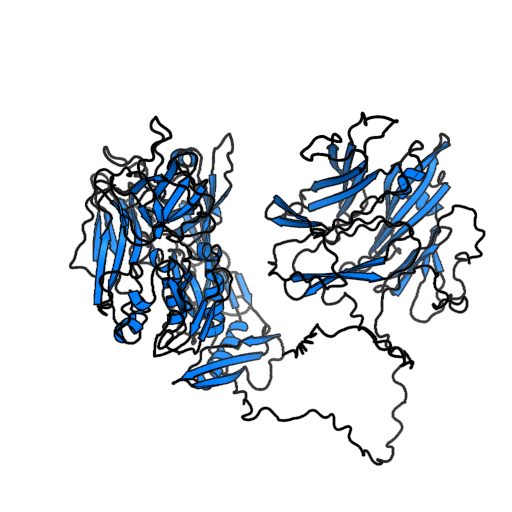G A O 1
ATOM 2716 N N . ILE A 1 348 ? 6.482 4.388 -11.257 1.00 93.81 348 ILE A N 1
ATOM 2717 C CA . ILE A 1 348 ? 5.841 5.455 -12.028 1.00 93.81 348 ILE A CA 1
ATOM 2718 C C . ILE A 1 348 ? 4.384 5.070 -12.308 1.00 93.81 348 ILE A C 1
ATOM 2720 O O . ILE A 1 348 ? 4.145 4.114 -13.034 1.00 93.81 348 ILE A O 1
ATOM 2724 N N . ILE A 1 349 ? 3.413 5.798 -11.754 1.00 90.44 349 ILE A N 1
ATOM 2725 C CA . ILE A 1 349 ? 1.978 5.454 -11.886 1.00 90.44 349 ILE A CA 1
ATOM 2726 C C . ILE A 1 349 ? 1.222 6.342 -12.876 1.00 90.44 349 ILE A C 1
ATOM 2728 O O . ILE A 1 349 ? 0.376 5.871 -13.625 1.00 90.44 349 ILE A O 1
ATOM 2732 N N . ASN A 1 350 ? 1.540 7.633 -12.891 1.00 82.12 350 ASN A N 1
ATOM 2733 C CA . ASN A 1 350 ? 0.984 8.609 -13.809 1.00 82.12 350 ASN A CA 1
ATOM 2734 C C . ASN A 1 350 ? 2.163 9.351 -14.405 1.00 82.12 350 ASN A C 1
ATOM 2736 O O . ASN A 1 350 ? 3.034 9.819 -13.671 1.00 82.12 350 ASN A O 1
ATOM 2740 N N . ASP A 1 351 ? 2.162 9.507 -15.716 1.00 66.88 351 ASP A N 1
ATOM 2741 C CA . ASP A 1 351 ? 3.121 10.359 -16.392 1.00 66.88 351 ASP A CA 1
ATOM 2742 C C . ASP A 1 351 ? 2.363 11.497 -17.068 1.00 66.88 351 ASP A C 1
ATOM 2744 O O . ASP A 1 351 ? 1.333 11.295 -17.717 1.00 66.88 351 ASP A O 1
ATOM 2748 N N . THR A 1 352 ? 2.846 12.719 -16.886 1.00 65.25 352 THR A N 1
ATOM 2749 C CA . THR A 1 352 ? 2.503 13.813 -17.781 1.00 65.25 352 THR A CA 1
ATOM 2750 C C . THR A 1 352 ? 3.782 14.229 -18.480 1.00 65.25 352 THR A C 1
ATOM 2752 O O . THR A 1 352 ? 4.536 15.073 -17.992 1.00 65.25 352 THR A O 1
ATOM 2755 N N . ILE A 1 353 ? 3.977 13.696 -19.683 1.00 58.88 353 ILE A N 1
ATOM 2756 C CA . ILE A 1 353 ? 5.074 14.117 -20.546 1.00 58.88 353 ILE A CA 1
ATOM 2757 C C . ILE A 1 353 ? 4.771 15.538 -21.032 1.00 58.88 353 ILE A C 1
ATOM 2759 O O . ILE A 1 353 ? 4.058 15.757 -22.016 1.00 58.88 353 ILE A O 1
ATOM 2763 N N . ARG A 1 354 ? 5.294 16.536 -20.318 1.00 61.22 354 ARG A N 1
ATOM 2764 C CA . ARG A 1 354 ? 5.271 17.935 -20.745 1.00 61.22 354 ARG A CA 1
ATOM 2765 C C . ARG A 1 354 ? 6.552 18.244 -21.493 1.00 61.22 354 ARG A C 1
ATOM 2767 O O . ARG A 1 354 ? 7.477 18.810 -20.934 1.00 61.22 354 ARG A O 1
ATOM 2774 N N . VAL A 1 355 ? 6.564 17.927 -22.785 1.00 53.56 355 VAL A N 1
ATOM 2775 C CA . VAL A 1 355 ? 7.667 18.341 -23.655 1.00 53.56 355 VAL A CA 1
ATOM 2776 C C . VAL A 1 355 ? 7.598 19.854 -23.853 1.00 53.56 355 VAL A C 1
ATOM 2778 O O . VAL A 1 355 ? 6.877 20.350 -24.722 1.00 53.56 355 VAL A O 1
ATOM 2781 N N . ASP A 1 356 ? 8.342 20.597 -23.042 1.00 62.06 356 ASP A N 1
ATOM 2782 C CA . ASP A 1 356 ? 8.670 21.979 -23.362 1.00 62.06 356 ASP A CA 1
ATOM 2783 C C . ASP A 1 356 ? 9.683 21.955 -24.525 1.00 62.06 356 ASP A C 1
ATOM 2785 O O . ASP A 1 356 ? 10.746 21.350 -24.400 1.00 62.06 356 ASP A O 1
ATOM 2789 N N . PRO A 1 357 ? 9.393 22.557 -25.689 1.00 57.53 357 PRO A N 1
ATOM 2790 C CA . PRO A 1 357 ? 10.334 22.573 -26.808 1.00 57.53 357 PRO A CA 1
ATOM 2791 C C . PRO A 1 357 ? 11.643 23.326 -26.506 1.00 57.53 357 PRO A C 1
ATOM 2793 O O . PRO A 1 357 ? 12.596 23.188 -27.276 1.00 57.53 357 PRO A O 1
ATOM 2796 N N . GLU A 1 358 ? 11.700 24.123 -25.434 1.00 67.00 358 GLU A N 1
ATOM 2797 C CA . GLU A 1 358 ? 12.920 24.771 -24.948 1.00 67.00 358 GLU A CA 1
ATOM 2798 C C . GLU A 1 358 ? 13.660 23.938 -23.890 1.00 67.00 358 GLU A C 1
ATOM 2800 O O . GLU A 1 358 ? 14.893 23.946 -23.914 1.00 67.00 358 GLU A O 1
ATOM 2805 N N . THR A 1 359 ? 12.954 23.223 -22.997 1.00 71.94 359 THR A N 1
ATOM 2806 C CA . THR A 1 359 ? 13.581 22.520 -21.853 1.00 71.94 359 THR A CA 1
ATOM 2807 C C . THR A 1 359 ? 13.494 21.001 -21.866 1.00 71.94 359 THR A C 1
ATOM 2809 O O . THR A 1 359 ? 14.328 20.404 -21.218 1.00 71.94 359 THR A O 1
ATOM 2812 N N . GLY A 1 360 ? 12.568 20.374 -22.602 1.00 75.81 360 GLY A N 1
ATOM 2813 C CA . GLY A 1 360 ? 12.447 18.921 -22.813 1.00 75.81 360 GLY A CA 1
ATOM 2814 C C . GLY A 1 360 ? 12.245 18.054 -21.561 1.00 75.81 360 GLY A C 1
ATOM 2815 O O . GLY A 1 360 ? 12.631 16.887 -21.571 1.00 75.81 360 GLY A O 1
ATOM 2816 N N . ASP A 1 361 ? 11.652 18.609 -20.506 1.00 85.25 361 ASP A N 1
ATOM 2817 C CA . ASP A 1 361 ? 11.487 17.945 -19.207 1.00 85.25 361 ASP A CA 1
ATOM 2818 C C . ASP A 1 361 ? 10.376 16.871 -19.204 1.00 85.25 361 ASP A C 1
ATOM 2820 O O . ASP A 1 361 ? 9.452 16.890 -20.020 1.00 85.25 361 ASP A O 1
ATOM 2824 N N . VAL A 1 362 ? 10.441 15.929 -18.256 1.00 86.38 362 VAL A N 1
ATOM 2825 C CA . VAL A 1 362 ? 9.414 14.892 -18.038 1.00 86.38 362 VAL A CA 1
ATOM 2826 C C . VAL A 1 362 ? 8.999 14.887 -16.570 1.00 86.38 362 VAL A C 1
ATOM 2828 O O . VAL A 1 362 ? 9.858 14.825 -15.691 1.00 86.38 362 VAL A O 1
ATOM 2831 N N . THR A 1 363 ? 7.692 14.937 -16.294 1.00 90.31 363 THR A N 1
ATOM 2832 C CA . THR A 1 363 ? 7.146 14.974 -14.929 1.00 90.31 363 THR A CA 1
ATOM 2833 C C . THR A 1 363 ? 6.200 13.806 -14.687 1.00 90.31 363 THR A C 1
ATOM 2835 O O . THR A 1 363 ? 5.190 13.671 -15.376 1.00 90.31 363 THR A O 1
ATOM 2838 N N . PHE A 1 364 ? 6.462 13.028 -13.639 1.00 92.19 364 PHE A N 1
ATOM 2839 C CA . PHE A 1 364 ? 5.669 11.849 -13.298 1.00 92.19 364 PHE A CA 1
ATOM 2840 C C . PHE A 1 364 ? 5.467 11.671 -11.790 1.00 92.19 364 PHE A C 1
ATOM 2842 O O . PHE A 1 364 ? 6.237 12.162 -10.959 1.00 92.19 364 PHE A O 1
ATOM 2849 N N . ASP A 1 365 ? 4.410 10.939 -11.447 1.00 94.94 365 ASP A N 1
ATOM 2850 C CA . ASP A 1 365 ? 4.078 10.537 -10.084 1.00 94.94 365 ASP A CA 1
ATOM 2851 C C . ASP A 1 365 ? 4.784 9.224 -9.745 1.00 94.94 365 ASP A C 1
ATOM 2853 O O . ASP A 1 365 ? 4.667 8.235 -10.474 1.00 94.94 365 ASP A O 1
ATOM 2857 N N . VAL A 1 366 ? 5.469 9.201 -8.604 1.00 95.69 366 VAL A N 1
ATOM 2858 C CA . VAL A 1 366 ? 6.081 7.996 -8.039 1.00 95.69 366 VAL A CA 1
ATOM 2859 C C . VAL A 1 366 ? 5.278 7.568 -6.820 1.00 95.69 366 VAL A C 1
ATOM 2861 O O . VAL A 1 366 ? 5.060 8.354 -5.894 1.00 95.69 366 VAL A O 1
ATOM 2864 N N . ALA A 1 367 ? 4.855 6.309 -6.805 1.00 96.12 367 ALA A N 1
ATOM 2865 C CA . ALA A 1 367 ? 4.002 5.750 -5.764 1.00 96.12 367 ALA A CA 1
ATOM 2866 C C . ALA A 1 367 ? 4.631 4.495 -5.167 1.00 96.12 367 ALA A C 1
ATOM 2868 O O . ALA A 1 367 ? 5.146 3.659 -5.908 1.00 96.12 367 ALA A O 1
ATOM 2869 N N . SER A 1 368 ? 4.592 4.345 -3.842 1.00 97.19 368 SER A N 1
ATOM 2870 C CA . SER A 1 368 ? 5.066 3.113 -3.206 1.00 97.19 368 SER A CA 1
ATOM 2871 C C . SER A 1 368 ? 4.195 1.910 -3.607 1.00 97.19 368 SER A C 1
ATOM 2873 O O . SER A 1 368 ? 3.059 2.099 -4.055 1.00 97.19 368 SER A O 1
ATOM 2875 N N . PRO A 1 369 ? 4.669 0.666 -3.414 1.00 96.38 369 PRO A N 1
ATOM 2876 C CA . PRO A 1 369 ? 3.889 -0.535 -3.720 1.00 96.38 369 PRO A CA 1
ATOM 2877 C C . PRO A 1 369 ? 2.479 -0.561 -3.100 1.00 96.38 369 PRO A C 1
ATOM 2879 O O . PRO A 1 369 ? 1.570 -1.161 -3.664 1.00 96.38 369 PRO A O 1
ATOM 2882 N N . GLY A 1 370 ? 2.254 0.110 -1.960 1.00 96.06 370 GLY A N 1
ATOM 2883 C CA . GLY A 1 370 ? 0.914 0.246 -1.370 1.00 96.06 370 GLY A CA 1
ATOM 2884 C C . GLY A 1 370 ? -0.051 1.061 -2.232 1.00 96.06 370 GLY A C 1
ATOM 2885 O O . GLY A 1 370 ? -1.204 0.679 -2.400 1.00 96.06 370 GLY A O 1
ATOM 2886 N N . ALA A 1 371 ? 0.436 2.139 -2.850 1.00 95.25 371 ALA A N 1
ATOM 2887 C CA . ALA A 1 371 ? -0.350 2.926 -3.793 1.00 95.25 371 ALA A CA 1
ATOM 2888 C C . ALA A 1 371 ? -0.623 2.157 -5.090 1.00 95.25 371 ALA A C 1
ATOM 2890 O O . ALA A 1 371 ? -1.695 2.312 -5.664 1.00 95.25 371 ALA A O 1
ATOM 2891 N N . GLU A 1 372 ? 0.347 1.358 -5.543 1.00 94.19 372 GLU A N 1
ATOM 2892 C CA . GLU A 1 372 ? 0.209 0.467 -6.697 1.00 94.19 372 GLU A CA 1
ATOM 2893 C C . GLU A 1 372 ? -0.861 -0.605 -6.426 1.00 94.19 372 GLU A C 1
ATOM 2895 O O . GLU A 1 372 ? -1.731 -0.836 -7.261 1.00 94.19 372 GLU A O 1
ATOM 2900 N N . ALA A 1 373 ? -0.887 -1.192 -5.226 1.00 95.50 373 ALA A N 1
ATOM 2901 C CA . ALA A 1 373 ? -1.916 -2.152 -4.825 1.00 95.50 373 ALA A CA 1
ATOM 2902 C C . ALA A 1 373 ? -3.341 -1.575 -4.850 1.00 95.50 373 ALA A C 1
ATOM 2904 O O . ALA A 1 373 ? -4.283 -2.310 -5.131 1.00 95.50 373 ALA A O 1
ATOM 2905 N N . ALA A 1 374 ? -3.504 -0.270 -4.629 1.00 94.94 374 ALA A N 1
ATOM 2906 C CA . ALA A 1 374 ? -4.799 0.402 -4.745 1.00 94.94 374 ALA A CA 1
ATOM 2907 C C . ALA A 1 374 ? -5.263 0.615 -6.202 1.00 94.94 374 ALA A C 1
ATOM 2909 O O . ALA A 1 374 ? -6.383 1.061 -6.436 1.00 94.94 374 ALA A O 1
ATOM 2910 N N . MET A 1 375 ? -4.408 0.336 -7.193 1.00 92.06 375 MET A N 1
ATOM 2911 C CA . MET A 1 375 ? -4.731 0.471 -8.622 1.00 92.06 375 MET A CA 1
ATOM 2912 C C . MET A 1 375 ? -5.159 -0.846 -9.260 1.00 92.06 375 MET A C 1
ATOM 2914 O O . MET A 1 375 ? -5.832 -0.842 -10.289 1.00 92.06 375 MET A O 1
ATOM 2918 N N . TYR A 1 376 ? -4.768 -1.970 -8.663 1.00 91.12 376 TYR A N 1
ATOM 2919 C CA . TYR A 1 376 ? -5.087 -3.288 -9.183 1.00 91.12 376 TYR A CA 1
ATOM 2920 C C . TYR A 1 376 ? -6.398 -3.791 -8.598 1.00 91.12 376 TYR A C 1
ATOM 2922 O O . TYR A 1 376 ? -6.565 -3.905 -7.384 1.00 91.12 376 TYR A O 1
ATOM 2930 N N . HIS A 1 377 ? -7.307 -4.133 -9.500 1.00 90.81 377 HIS A N 1
ATOM 2931 C CA . HIS A 1 377 ? -8.560 -4.791 -9.181 1.00 90.81 377 HIS A CA 1
ATOM 2932 C C . HIS A 1 377 ? -8.330 -6.175 -8.558 1.00 90.81 377 HIS A C 1
ATOM 2934 O O . HIS A 1 377 ? -7.314 -6.828 -8.812 1.00 90.81 377 HIS A O 1
ATOM 2940 N N . ASN A 1 378 ? -9.281 -6.636 -7.750 1.00 88.69 378 ASN A N 1
ATOM 2941 C CA . ASN A 1 378 ? -9.330 -7.998 -7.247 1.00 88.69 378 ASN A CA 1
ATOM 2942 C C . ASN A 1 378 ? -10.650 -8.699 -7.605 1.00 88.69 378 ASN A C 1
ATOM 2944 O O . ASN A 1 378 ? -11.652 -8.063 -7.901 1.00 88.69 378 ASN A O 1
ATOM 2948 N N . TYR A 1 379 ? -10.658 -10.030 -7.532 1.00 86.38 379 TYR A N 1
ATOM 2949 C CA . TYR A 1 379 ? -11.888 -10.816 -7.641 1.00 86.38 379 TYR A CA 1
ATOM 2950 C C . TYR A 1 379 ? -12.394 -11.213 -6.265 1.00 86.38 379 TYR A C 1
ATOM 2952 O O . TYR A 1 379 ? -11.584 -11.360 -5.342 1.00 86.38 379 TYR A O 1
ATOM 2960 N N . PRO A 1 380 ? -13.706 -11.472 -6.135 1.00 89.81 380 PRO A N 1
ATOM 2961 C CA . PRO A 1 380 ? -14.243 -11.962 -4.889 1.00 89.81 380 PRO A CA 1
ATOM 2962 C C . PRO A 1 380 ? -13.680 -13.350 -4.573 1.00 89.81 380 PRO A C 1
ATOM 2964 O O . PRO A 1 380 ? -13.671 -14.251 -5.418 1.00 89.81 380 PRO A O 1
ATOM 2967 N N . ILE A 1 381 ? -13.206 -13.525 -3.343 1.00 90.50 381 ILE A N 1
ATOM 2968 C CA . ILE A 1 381 ? -12.566 -14.753 -2.869 1.00 90.50 381 ILE A CA 1
ATOM 2969 C C . ILE A 1 381 ? -13.216 -15.153 -1.558 1.00 90.50 381 ILE A C 1
ATOM 2971 O O . ILE A 1 381 ? -13.249 -14.378 -0.607 1.00 90.50 381 ILE A O 1
ATOM 2975 N N . VAL A 1 382 ? -13.685 -16.393 -1.502 1.00 91.75 382 VAL A N 1
ATOM 2976 C CA . VAL A 1 382 ? -14.253 -16.984 -0.294 1.00 91.75 382 VAL A CA 1
ATOM 2977 C C . VAL A 1 382 ? -13.236 -17.941 0.297 1.00 91.75 382 VAL A C 1
ATOM 2979 O O . VAL A 1 382 ? -12.711 -18.804 -0.409 1.00 91.75 382 VAL A O 1
ATOM 2982 N N . ILE A 1 383 ? -12.984 -17.801 1.592 1.00 93.12 383 ILE A N 1
ATOM 2983 C CA . ILE A 1 383 ? -12.200 -18.754 2.371 1.00 93.12 383 ILE A CA 1
ATOM 2984 C C . ILE A 1 383 ? -12.933 -19.108 3.659 1.00 93.12 383 ILE A C 1
ATOM 2986 O O . ILE A 1 383 ? -13.573 -18.267 4.291 1.00 93.12 383 ILE A O 1
ATOM 2990 N N . GLN A 1 384 ? -12.829 -20.363 4.068 1.00 93.25 384 GLN A N 1
ATOM 2991 C CA . GLN A 1 384 ? -13.451 -20.894 5.270 1.00 93.25 384 GLN A CA 1
ATOM 2992 C C . GLN A 1 384 ? -12.473 -21.751 6.061 1.00 93.25 384 GLN A C 1
ATOM 2994 O O . GLN A 1 384 ? -11.515 -22.302 5.522 1.00 93.25 384 GLN A O 1
ATOM 2999 N N . ASN A 1 385 ? -12.735 -21.855 7.357 1.00 91.44 385 ASN A N 1
ATOM 3000 C CA . ASN A 1 385 ? -11.971 -22.683 8.263 1.00 91.44 385 ASN A CA 1
ATOM 3001 C C . ASN A 1 385 ? -12.472 -24.130 8.209 1.00 91.44 385 ASN A C 1
ATOM 3003 O O . ASN A 1 385 ? -13.561 -24.426 8.708 1.00 91.44 385 ASN A O 1
ATOM 3007 N N . ASP A 1 386 ? -11.680 -25.017 7.609 1.00 88.25 386 ASP A N 1
ATOM 3008 C CA . ASP A 1 386 ? -11.956 -26.454 7.562 1.00 88.25 386 ASP A CA 1
ATOM 3009 C C . ASP A 1 386 ? -10.661 -27.264 7.726 1.00 88.25 386 ASP A C 1
ATOM 3011 O O . ASP A 1 386 ? -9.765 -27.231 6.880 1.00 88.25 386 ASP A O 1
ATOM 3015 N N . ASP A 1 387 ? -10.601 -28.046 8.807 1.00 82.00 387 ASP A N 1
ATOM 3016 C CA . ASP A 1 387 ? -9.493 -28.945 9.148 1.00 82.00 387 ASP A CA 1
ATOM 3017 C C . ASP A 1 387 ? -9.217 -29.997 8.060 1.00 82.00 387 ASP A C 1
ATOM 3019 O O . ASP A 1 387 ? -8.129 -30.578 8.002 1.00 82.00 387 ASP A O 1
ATOM 3023 N N . ALA A 1 388 ? -10.212 -30.313 7.225 1.00 79.38 388 ALA A N 1
ATOM 3024 C CA . ALA A 1 388 ? -10.070 -31.320 6.188 1.00 79.38 388 ALA A CA 1
ATOM 3025 C C . ALA A 1 388 ? -9.272 -30.816 4.981 1.00 79.38 388 ALA A C 1
ATOM 3027 O O . ALA A 1 388 ? -8.620 -31.650 4.346 1.00 79.38 388 ALA A O 1
ATOM 3028 N N . GLY A 1 389 ? -9.309 -29.517 4.656 1.00 75.12 389 GLY A N 1
ATOM 3029 C CA . GLY A 1 389 ? -8.645 -28.944 3.478 1.00 75.12 389 GLY A CA 1
ATOM 3030 C C . GLY A 1 389 ? -8.958 -29.732 2.201 1.00 75.12 389 GLY A C 1
ATOM 3031 O O . GLY A 1 389 ? -8.115 -30.492 1.717 1.00 75.12 389 GLY A O 1
ATOM 3032 N N . THR A 1 390 ? -10.189 -29.664 1.690 1.00 79.69 390 THR A N 1
ATOM 3033 C CA . THR A 1 390 ? -10.591 -30.459 0.510 1.00 79.69 390 THR A CA 1
ATOM 3034 C C . THR A 1 390 ? -10.614 -29.672 -0.789 1.00 79.69 390 THR A C 1
ATOM 3036 O O . THR A 1 390 ? -10.757 -30.267 -1.855 1.00 79.69 390 THR A O 1
ATOM 3039 N N . SER A 1 391 ? -10.476 -28.356 -0.707 1.00 83.56 391 SER A N 1
ATOM 3040 C CA . SER A 1 391 ? -10.573 -27.447 -1.835 1.00 83.56 391 SER A CA 1
ATOM 3041 C C . SER A 1 391 ? -9.834 -26.145 -1.542 1.00 83.56 391 SER A C 1
ATOM 3043 O O . SER A 1 391 ? -9.528 -25.843 -0.392 1.00 83.56 391 SER A O 1
ATOM 3045 N N . TRP A 1 392 ? -9.621 -25.325 -2.574 1.00 85.75 392 TRP A N 1
ATOM 3046 C CA . TRP A 1 392 ? -8.964 -24.025 -2.426 1.00 85.75 392 TRP A CA 1
ATOM 3047 C C . TRP A 1 392 ? -9.642 -23.085 -1.428 1.00 85.75 392 TRP A C 1
ATOM 3049 O O . TRP A 1 392 ? -8.963 -22.215 -0.893 1.00 85.75 392 TRP A O 1
ATOM 3059 N N . ILE A 1 393 ? -10.940 -23.236 -1.168 1.00 88.94 393 ILE A N 1
ATOM 3060 C CA . ILE A 1 393 ? -11.657 -22.387 -0.209 1.00 88.94 393 ILE A CA 1
ATOM 3061 C C . ILE A 1 393 ? -11.433 -22.824 1.248 1.00 88.94 393 ILE A C 1
ATOM 3063 O O . ILE A 1 393 ? -11.727 -22.058 2.157 1.00 88.94 393 ILE A O 1
ATOM 3067 N N . ASP A 1 394 ? -10.896 -24.021 1.488 1.00 87.62 394 ASP A N 1
ATOM 3068 C CA . ASP A 1 394 ? -10.754 -24.618 2.818 1.00 87.62 394 ASP A CA 1
ATOM 3069 C C . ASP A 1 394 ? -9.352 -24.359 3.372 1.00 87.62 394 ASP A C 1
ATOM 3071 O O . ASP A 1 394 ? -8.399 -24.959 2.890 1.00 87.62 394 ASP A O 1
ATOM 3075 N N . THR A 1 395 ? -9.210 -23.512 4.395 1.00 86.75 395 THR A N 1
ATOM 3076 C CA . THR A 1 395 ? -7.931 -23.255 5.085 1.00 86.75 395 THR A CA 1
ATOM 3077 C C . THR A 1 395 ? -8.009 -23.717 6.545 1.00 86.75 395 THR A C 1
ATOM 3079 O O . THR A 1 395 ? -8.821 -23.168 7.288 1.00 86.75 395 THR A O 1
ATOM 3082 N N . PRO A 1 396 ? -7.186 -24.677 7.007 1.00 84.31 396 PRO A N 1
ATOM 3083 C CA . PRO A 1 396 ? -7.186 -25.096 8.410 1.00 84.31 396 PRO A CA 1
ATOM 3084 C C . PRO A 1 396 ? -6.693 -23.962 9.320 1.00 84.31 396 PRO A C 1
ATOM 3086 O O . PRO A 1 396 ? -5.906 -23.117 8.886 1.00 84.31 396 PRO A O 1
ATOM 3089 N N . ASP A 1 397 ? -7.159 -23.935 10.573 1.00 87.25 397 ASP A N 1
ATOM 3090 C CA . ASP A 1 397 ? -6.916 -22.889 11.589 1.00 87.25 397 ASP A CA 1
ATOM 3091 C C . ASP A 1 397 ? -6.883 -21.458 11.017 1.00 87.25 397 ASP A C 1
ATOM 3093 O O . ASP A 1 397 ? -5.963 -20.678 11.273 1.00 87.25 397 ASP A O 1
ATOM 3097 N N . LEU A 1 398 ? -7.864 -21.112 10.182 1.00 91.75 398 LEU A N 1
ATOM 3098 C CA . LEU A 1 398 ? -7.920 -19.808 9.530 1.00 91.75 398 LEU A CA 1
ATOM 3099 C C . LEU A 1 398 ? -7.940 -18.673 10.572 1.00 91.75 398 LEU A C 1
ATOM 3101 O O . LEU A 1 398 ? -8.920 -18.514 11.295 1.00 91.75 398 LEU A O 1
ATOM 3105 N N . THR A 1 399 ? -6.877 -17.866 10.626 1.00 93.81 399 THR A N 1
ATOM 3106 C CA . THR A 1 399 ? -6.794 -16.602 11.382 1.00 93.81 399 THR A CA 1
ATOM 3107 C C . THR A 1 399 ? -6.877 -15.400 10.441 1.00 93.81 399 THR A C 1
ATOM 3109 O O . THR A 1 399 ? -6.860 -15.561 9.218 1.00 93.81 399 THR A O 1
ATOM 3112 N N . VAL A 1 400 ? -6.941 -14.182 10.989 1.00 95.00 400 VAL A N 1
ATOM 3113 C CA . VAL A 1 400 ? -6.888 -12.947 10.184 1.00 95.00 400 VAL A CA 1
ATOM 3114 C C . VAL A 1 400 ? -5.582 -12.866 9.388 1.00 95.00 400 VAL A C 1
ATOM 3116 O O . VAL A 1 400 ? -5.610 -12.644 8.181 1.00 95.00 400 VAL A O 1
ATOM 3119 N N . ASP A 1 401 ? -4.447 -13.143 10.025 1.00 94.75 401 ASP A N 1
ATOM 3120 C CA . ASP A 1 401 ? -3.146 -13.144 9.354 1.00 94.75 401 ASP A CA 1
ATOM 3121 C C . ASP A 1 401 ? -3.058 -14.219 8.263 1.00 94.75 401 ASP A C 1
ATOM 3123 O O . ASP A 1 401 ? -2.605 -13.944 7.147 1.00 94.75 401 ASP A O 1
ATOM 3127 N N . ARG A 1 402 ? -3.564 -15.433 8.524 1.00 92.06 402 ARG A N 1
ATOM 3128 C CA . ARG A 1 402 ? -3.641 -16.477 7.491 1.00 92.06 402 ARG A CA 1
ATOM 3129 C C . ARG A 1 402 ? -4.537 -16.044 6.332 1.00 92.06 402 ARG A C 1
ATOM 3131 O O . ARG A 1 402 ? -4.152 -16.215 5.183 1.00 92.06 402 ARG A O 1
ATOM 3138 N N . ALA A 1 403 ? -5.681 -15.421 6.589 1.00 94.56 403 ALA A N 1
ATOM 3139 C CA . ALA A 1 403 ? -6.533 -14.896 5.523 1.00 94.56 403 ALA A CA 1
ATOM 3140 C C . ALA A 1 403 ? -5.786 -13.882 4.634 1.00 94.56 403 ALA A C 1
ATOM 3142 O O . ALA A 1 403 ? -5.804 -14.013 3.408 1.00 94.56 403 ALA A O 1
ATOM 3143 N N . VAL A 1 404 ? -5.055 -12.934 5.236 1.00 95.06 404 VAL A N 1
ATOM 3144 C CA . VAL A 1 404 ? -4.221 -11.964 4.501 1.00 95.06 404 VAL A CA 1
ATOM 3145 C C . VAL A 1 404 ? -3.126 -12.665 3.695 1.00 95.06 404 VAL A C 1
ATOM 3147 O O . VAL A 1 404 ? -2.942 -12.368 2.515 1.00 95.06 404 VAL A O 1
ATOM 3150 N N . ARG A 1 405 ? -2.408 -13.628 4.287 1.00 93.12 405 ARG A N 1
ATOM 3151 C CA . ARG A 1 405 ? -1.347 -14.358 3.576 1.00 93.12 405 ARG A CA 1
ATOM 3152 C C . ARG A 1 405 ? -1.892 -15.203 2.439 1.00 93.12 405 ARG A C 1
ATOM 3154 O O . ARG A 1 405 ? -1.278 -15.217 1.378 1.00 93.12 405 ARG A O 1
ATOM 3161 N N . TYR A 1 406 ? -3.018 -15.882 2.640 1.00 91.81 406 TYR A N 1
ATOM 3162 C CA . TYR A 1 406 ? -3.677 -16.658 1.595 1.00 91.81 406 TYR A CA 1
ATOM 3163 C C . TYR A 1 406 ? -3.963 -15.759 0.394 1.00 91.81 406 TYR A C 1
ATOM 3165 O O . TYR A 1 406 ? -3.598 -16.078 -0.737 1.00 91.81 406 TYR A O 1
ATOM 3173 N N . TYR A 1 407 ? -4.560 -14.599 0.661 1.00 93.44 407 TYR A N 1
ATOM 3174 C CA . TYR A 1 407 ? -4.888 -13.621 -0.359 1.00 93.44 407 TYR A CA 1
ATOM 3175 C C . TYR A 1 407 ? -3.627 -13.128 -1.090 1.00 93.44 407 TYR A C 1
ATOM 3177 O O . TYR A 1 407 ? -3.535 -13.212 -2.313 1.00 93.44 407 TYR A O 1
ATOM 3185 N N . ILE A 1 408 ? -2.611 -12.676 -0.352 1.00 93.12 408 ILE A N 1
ATOM 3186 C CA . ILE A 1 408 ? -1.376 -12.124 -0.927 1.00 93.12 408 ILE A CA 1
ATOM 3187 C C . ILE A 1 408 ? -0.559 -13.173 -1.693 1.00 93.12 408 ILE A C 1
ATOM 3189 O O . ILE A 1 408 ? 0.062 -12.837 -2.694 1.00 93.12 408 ILE A O 1
ATOM 3193 N N . ALA A 1 409 ? -0.524 -14.424 -1.236 1.00 89.94 409 ALA A N 1
ATOM 3194 C CA . ALA A 1 409 ? 0.262 -15.473 -1.880 1.00 89.94 409 ALA A CA 1
ATOM 3195 C C . ALA A 1 409 ? -0.408 -15.993 -3.158 1.00 89.94 409 ALA A C 1
ATOM 3197 O O . ALA A 1 409 ? 0.261 -16.178 -4.173 1.00 89.94 409 ALA A O 1
ATOM 3198 N N . TRP A 1 410 ? -1.723 -16.225 -3.119 1.00 89.19 410 TRP A N 1
ATOM 3199 C CA . TRP A 1 410 ? -2.426 -16.952 -4.180 1.00 89.19 410 TRP A CA 1
ATOM 3200 C C . TRP A 1 410 ? -3.165 -16.061 -5.176 1.00 89.19 410 TRP A C 1
ATOM 3202 O O . TRP A 1 410 ? -3.531 -16.535 -6.249 1.00 89.19 410 TRP A O 1
ATOM 3212 N N . HIS A 1 411 ? -3.393 -14.790 -4.842 1.00 90.88 411 HIS A N 1
ATOM 3213 C CA . HIS A 1 411 ? -4.159 -13.864 -5.682 1.00 90.88 411 HIS A CA 1
ATOM 3214 C C . HIS A 1 411 ? -3.374 -12.640 -6.134 1.00 90.88 411 HIS A C 1
ATOM 3216 O O . HIS A 1 411 ? -3.880 -11.856 -6.937 1.00 90.88 411 HIS A O 1
ATOM 3222 N N . THR A 1 412 ? -2.137 -12.475 -5.666 1.00 93.06 412 THR A N 1
ATOM 3223 C CA . THR A 1 412 ? -1.269 -11.377 -6.085 1.00 93.06 412 THR A CA 1
ATOM 3224 C C . THR A 1 412 ? 0.188 -11.834 -6.159 1.00 93.06 412 THR A C 1
ATOM 3226 O O . THR A 1 412 ? 0.554 -12.884 -5.632 1.00 93.06 412 THR A O 1
ATOM 3229 N N . THR A 1 413 ? 1.041 -11.036 -6.795 1.00 93.00 413 THR A N 1
ATOM 3230 C CA . THR A 1 413 ? 2.506 -11.176 -6.729 1.00 93.00 413 THR A CA 1
ATOM 3231 C C . THR A 1 413 ? 3.120 -10.299 -5.631 1.00 93.00 413 THR A C 1
ATOM 3233 O O . THR A 1 413 ? 4.334 -10.122 -5.590 1.00 93.00 413 THR A O 1
ATOM 3236 N N . LEU A 1 414 ? 2.325 -9.743 -4.707 1.00 94.31 414 LEU A N 1
ATOM 3237 C CA . LEU A 1 414 ? 2.804 -8.735 -3.755 1.00 94.31 414 LEU A CA 1
ATOM 3238 C C . LEU A 1 414 ? 3.951 -9.247 -2.875 1.00 94.31 414 LEU A C 1
ATOM 3240 O O . LEU A 1 414 ? 4.959 -8.563 -2.722 1.00 94.31 414 LEU A O 1
ATOM 3244 N N . SER A 1 415 ? 3.841 -10.476 -2.361 1.00 91.62 415 SER A N 1
ATOM 3245 C CA . SER A 1 415 ? 4.912 -11.071 -1.541 1.00 91.62 415 SER A CA 1
ATOM 3246 C C . SER A 1 415 ? 6.199 -11.390 -2.304 1.00 91.62 415 SER A C 1
ATOM 3248 O O . SER A 1 415 ? 7.235 -11.605 -1.681 1.00 91.62 415 SER A O 1
ATOM 3250 N N . LEU A 1 416 ? 6.151 -11.387 -3.639 1.00 92.81 416 LEU A N 1
ATOM 3251 C CA . LEU A 1 416 ? 7.342 -11.518 -4.468 1.00 92.81 416 LEU A CA 1
ATOM 3252 C C . LEU A 1 416 ? 8.146 -10.215 -4.452 1.00 92.81 416 LEU A C 1
ATOM 3254 O O . LEU A 1 416 ? 9.365 -10.240 -4.337 1.00 92.81 416 LEU A O 1
ATOM 3258 N N . ILE A 1 417 ? 7.480 -9.062 -4.515 1.00 94.69 417 ILE A N 1
ATOM 3259 C CA . ILE A 1 417 ? 8.144 -7.763 -4.710 1.00 94.69 417 ILE A CA 1
ATOM 3260 C C . ILE A 1 417 ? 8.300 -6.927 -3.435 1.00 94.69 417 ILE A C 1
ATOM 3262 O O . ILE A 1 417 ? 9.089 -5.986 -3.429 1.00 94.69 417 ILE A O 1
ATOM 3266 N N . ALA A 1 418 ? 7.596 -7.270 -2.354 1.00 96.06 418 ALA A N 1
ATOM 3267 C CA . ALA A 1 418 ? 7.603 -6.515 -1.104 1.00 96.06 418 ALA A CA 1
ATOM 3268 C C . ALA A 1 418 ? 7.621 -7.435 0.125 1.00 96.06 418 ALA A C 1
ATOM 3270 O O . ALA A 1 418 ? 7.109 -8.553 0.090 1.00 96.06 418 ALA A O 1
ATOM 3271 N N . ASP A 1 419 ? 8.231 -6.961 1.216 1.00 96.62 419 ASP A N 1
ATOM 3272 C CA . ASP A 1 419 ? 8.170 -7.644 2.512 1.00 96.62 419 ASP A CA 1
ATOM 3273 C C . ASP A 1 419 ? 6.792 -7.366 3.121 1.00 96.62 419 ASP A C 1
ATOM 3275 O O . ASP A 1 419 ? 6.337 -6.222 3.086 1.00 96.62 419 ASP A O 1
ATOM 3279 N N . VAL A 1 420 ? 6.131 -8.379 3.685 1.00 96.38 420 VAL A N 1
ATOM 3280 C CA . VAL A 1 420 ? 4.813 -8.226 4.323 1.00 96.38 420 VAL A CA 1
ATOM 3281 C C . VAL A 1 420 ? 4.879 -8.753 5.752 1.00 96.38 420 VAL A C 1
ATOM 3283 O O . VAL A 1 420 ? 4.952 -9.962 5.990 1.00 96.38 420 VAL A O 1
ATOM 3286 N N . TYR A 1 421 ? 4.832 -7.836 6.710 1.00 96.62 421 TYR A N 1
ATOM 3287 C CA . TYR A 1 421 ? 4.753 -8.131 8.135 1.00 96.62 421 TYR A CA 1
ATOM 3288 C C . TYR A 1 421 ? 3.287 -8.259 8.566 1.00 96.62 421 TYR A C 1
ATOM 3290 O O . TYR A 1 421 ? 2.428 -7.493 8.124 1.00 96.62 421 TYR A O 1
ATOM 3298 N N . GLN A 1 422 ? 3.006 -9.247 9.410 1.00 94.69 422 GLN A N 1
ATOM 3299 C CA . GLN A 1 422 ? 1.666 -9.583 9.898 1.00 94.69 422 GLN A CA 1
ATOM 3300 C C . GLN A 1 422 ? 1.384 -9.008 11.292 1.00 94.69 422 GLN A C 1
ATOM 3302 O O . GLN A 1 422 ? 2.282 -8.464 11.931 1.00 94.69 422 GLN A O 1
ATOM 3307 N N . THR A 1 423 ? 0.136 -9.127 11.759 1.00 94.88 423 THR A N 1
ATOM 3308 C CA . THR A 1 423 ? -0.281 -8.597 13.073 1.00 94.88 423 THR A CA 1
ATOM 3309 C C . THR A 1 423 ? 0.132 -9.477 14.260 1.00 94.88 423 THR A C 1
ATOM 3311 O O . THR A 1 423 ? -0.015 -9.051 15.408 1.00 94.88 423 THR A O 1
ATOM 3314 N N . ASP A 1 424 ? 0.615 -10.694 13.994 1.00 92.19 424 ASP A N 1
ATOM 3315 C CA . ASP A 1 424 ? 0.792 -11.795 14.951 1.00 92.19 424 ASP A CA 1
ATOM 3316 C C . ASP A 1 424 ? -0.529 -12.227 15.630 1.00 92.19 424 ASP A C 1
ATOM 3318 O O . ASP A 1 424 ? -0.557 -12.732 16.764 1.00 92.19 424 ASP A O 1
ATOM 3322 N N . ASP A 1 425 ? -1.660 -12.031 14.947 1.00 91.25 425 ASP A N 1
ATOM 3323 C CA . ASP A 1 425 ? -2.969 -12.437 15.428 1.00 91.25 425 ASP A CA 1
ATOM 3324 C C . ASP A 1 425 ? -3.184 -13.948 15.298 1.00 91.25 425 ASP A C 1
ATOM 3326 O O . ASP A 1 425 ? -3.096 -14.569 14.238 1.00 91.25 425 ASP A O 1
ATOM 3330 N N . THR A 1 426 ? -3.553 -14.544 16.427 1.00 91.88 426 THR A N 1
ATOM 3331 C CA . THR A 1 426 ? -3.778 -15.987 16.563 1.00 91.88 426 THR A CA 1
ATOM 3332 C C . THR A 1 426 ? -5.256 -16.339 16.713 1.00 91.88 426 THR A C 1
ATOM 3334 O O . THR A 1 426 ? -5.584 -17.481 17.036 1.00 91.88 426 THR A O 1
ATOM 3337 N N . LYS A 1 427 ? -6.171 -15.375 16.546 1.00 92.38 427 LYS A N 1
ATOM 3338 C CA . LYS A 1 427 ? -7.603 -15.619 16.730 1.00 92.38 427 LYS A CA 1
ATOM 3339 C C . LYS A 1 427 ? -8.157 -16.258 15.465 1.00 92.38 427 LYS A C 1
ATOM 3341 O O . LYS A 1 427 ? -8.075 -15.693 14.377 1.00 92.38 427 LYS A O 1
ATOM 3346 N N . GLU A 1 428 ? -8.751 -17.432 15.622 1.00 92.19 428 GLU A N 1
ATOM 3347 C CA . GLU A 1 428 ? -9.407 -18.106 14.510 1.00 92.19 428 GLU A CA 1
ATOM 3348 C C . GLU A 1 428 ? -10.694 -17.375 14.105 1.00 92.19 428 GLU A C 1
ATOM 3350 O O . GLU A 1 428 ? -11.462 -16.884 14.942 1.00 92.19 428 GLU A O 1
ATOM 3355 N N . ILE A 1 429 ? -10.950 -17.353 12.803 1.00 94.38 429 ILE A N 1
ATOM 3356 C CA . ILE A 1 429 ? -12.185 -16.897 12.176 1.00 94.38 429 ILE A CA 1
ATOM 3357 C C . ILE A 1 429 ? -12.843 -18.078 11.459 1.00 94.38 429 ILE A C 1
ATOM 3359 O O . ILE A 1 429 ? -12.178 -19.021 11.040 1.00 94.38 429 ILE A O 1
ATOM 3363 N N . TYR A 1 430 ? -14.171 -18.045 11.349 1.00 93.81 430 TYR A N 1
ATOM 3364 C CA . TYR A 1 430 ? -14.928 -19.123 10.708 1.00 93.81 430 TYR A CA 1
ATOM 3365 C C . TYR A 1 430 ? -14.806 -19.085 9.182 1.00 93.81 430 TYR A C 1
ATOM 3367 O O . TYR A 1 430 ? -14.555 -20.107 8.556 1.00 93.81 430 TYR A O 1
ATOM 3375 N N . ALA A 1 431 ? -15.009 -17.910 8.592 1.00 93.62 431 ALA A N 1
ATOM 3376 C CA . ALA A 1 431 ? -14.923 -17.681 7.159 1.00 93.62 431 ALA A CA 1
ATOM 3377 C C . ALA A 1 431 ? -14.723 -16.189 6.880 1.00 93.62 431 ALA A C 1
ATOM 3379 O O . ALA A 1 431 ? -15.068 -15.343 7.717 1.00 93.62 431 ALA A O 1
ATOM 3380 N N . GLN A 1 432 ? -14.189 -15.887 5.703 1.00 94.25 432 GLN A N 1
ATOM 3381 C CA . GLN A 1 432 ? -14.071 -14.542 5.168 1.00 94.25 432 GLN A CA 1
ATOM 3382 C C . GLN A 1 432 ? -14.385 -14.541 3.676 1.00 94.25 432 GLN A C 1
ATOM 3384 O O . GLN A 1 432 ? -13.829 -15.333 2.916 1.00 94.25 432 GLN A O 1
ATOM 3389 N N . ASP A 1 433 ? -15.195 -13.564 3.282 1.00 93.56 433 ASP A N 1
ATOM 3390 C CA . ASP A 1 433 ? -15.433 -13.227 1.887 1.00 93.56 433 ASP A CA 1
ATOM 3391 C C . ASP A 1 433 ? -14.685 -11.926 1.595 1.00 93.56 433 ASP A C 1
ATOM 3393 O O . ASP A 1 433 ? -15.019 -10.865 2.127 1.00 93.56 433 ASP A O 1
ATOM 3397 N N . PHE A 1 434 ? -13.627 -11.995 0.799 1.00 93.69 434 PHE A N 1
ATOM 3398 C CA . PHE A 1 434 ? -13.038 -10.808 0.194 1.00 93.69 434 PHE A CA 1
ATOM 3399 C C . PHE A 1 434 ? -13.935 -10.418 -0.969 1.00 93.69 434 PHE A C 1
ATOM 3401 O O . PHE A 1 434 ? -14.143 -11.223 -1.874 1.00 93.69 434 PHE A O 1
ATOM 3408 N N . LEU A 1 435 ? -14.526 -9.230 -0.906 1.00 91.56 435 LEU A N 1
ATOM 3409 C CA . LEU A 1 435 ? -15.373 -8.721 -1.976 1.00 91.56 435 LEU A CA 1
ATOM 3410 C C . LEU A 1 435 ? -14.519 -8.159 -3.115 1.00 91.56 435 LEU A C 1
ATOM 3412 O O . LEU A 1 435 ? -13.323 -7.920 -2.961 1.00 91.56 435 LEU A O 1
ATOM 3416 N N . GLU A 1 436 ? -15.173 -7.969 -4.253 1.00 92.06 436 GLU A N 1
ATOM 3417 C CA . GLU A 1 436 ? -14.611 -7.283 -5.409 1.00 92.06 436 GLU A CA 1
ATOM 3418 C C . GLU A 1 436 ? -14.342 -5.798 -5.093 1.00 92.06 436 GLU A C 1
ATOM 3420 O O . GLU A 1 436 ? -15.166 -5.124 -4.469 1.00 92.06 436 GLU A O 1
ATOM 3425 N N . GLY A 1 437 ? -13.193 -5.295 -5.532 1.00 93.44 437 GLY A N 1
ATOM 3426 C CA . GLY A 1 437 ? -12.632 -3.989 -5.200 1.00 93.44 437 GLY A CA 1
ATOM 3427 C C . GLY A 1 437 ? -11.202 -3.857 -5.733 1.00 93.44 437 GLY A C 1
ATOM 3428 O O . GLY A 1 437 ? -10.836 -4.497 -6.719 1.00 93.44 437 GLY A O 1
ATOM 3429 N N . ASP A 1 438 ? -10.384 -3.015 -5.106 1.00 94.94 438 ASP A N 1
ATOM 3430 C CA . ASP A 1 438 ? -8.932 -3.016 -5.307 1.00 94.94 438 ASP A CA 1
ATOM 3431 C C . ASP A 1 438 ? -8.221 -3.844 -4.222 1.00 94.94 438 ASP A C 1
ATOM 3433 O O . ASP A 1 438 ? -8.759 -4.095 -3.135 1.00 94.94 438 ASP A O 1
ATOM 3437 N N . ILE A 1 439 ? -7.006 -4.307 -4.530 1.00 95.19 439 ILE A N 1
ATOM 3438 C CA . ILE A 1 439 ? -6.218 -5.181 -3.648 1.00 95.19 439 ILE A CA 1
ATOM 3439 C C . ILE A 1 439 ? -5.962 -4.520 -2.290 1.00 95.19 439 ILE A C 1
ATOM 3441 O O . ILE A 1 439 ? -6.049 -5.197 -1.262 1.00 95.19 439 ILE A O 1
ATOM 3445 N N . TYR A 1 440 ? -5.642 -3.226 -2.276 1.00 96.75 440 TYR A N 1
ATOM 3446 C CA . TYR A 1 440 ? -5.281 -2.513 -1.056 1.00 96.75 440 TYR A CA 1
ATOM 3447 C C . TYR A 1 440 ? -6.492 -2.309 -0.140 1.00 96.75 440 TYR A C 1
ATOM 3449 O O . TYR A 1 440 ? -6.476 -2.784 0.995 1.00 96.75 440 TYR A O 1
ATOM 3457 N N . SER A 1 441 ? -7.561 -1.673 -0.623 1.00 95.88 441 SER A N 1
ATOM 3458 C CA . SER A 1 441 ? -8.758 -1.381 0.171 1.00 95.88 441 SER A CA 1
ATOM 3459 C C . SER A 1 441 ? -9.481 -2.642 0.625 1.00 95.88 441 SER A C 1
ATOM 3461 O O . SER A 1 441 ? -10.043 -2.653 1.717 1.00 95.88 441 SER A O 1
ATOM 3463 N N . THR A 1 442 ? -9.422 -3.730 -0.148 1.00 96.12 442 THR A N 1
ATOM 3464 C CA . THR A 1 442 ? -9.992 -5.013 0.287 1.00 96.12 442 THR A CA 1
ATOM 3465 C C . THR A 1 442 ? -9.247 -5.590 1.493 1.00 96.12 442 THR A C 1
ATOM 3467 O O . THR A 1 442 ? -9.876 -6.053 2.446 1.00 96.12 442 THR A O 1
ATOM 3470 N N . LEU A 1 443 ? -7.911 -5.553 1.480 1.00 96.75 443 LEU A N 1
ATOM 3471 C CA . LEU A 1 443 ? -7.097 -6.030 2.601 1.00 96.75 443 LEU A CA 1
ATOM 3472 C C . LEU A 1 443 ? -7.168 -5.088 3.809 1.00 96.75 443 LEU A C 1
ATOM 3474 O O . LEU A 1 443 ? -7.324 -5.566 4.932 1.00 96.75 443 LEU A O 1
ATOM 3478 N N . ASP A 1 444 ? -7.084 -3.773 3.589 1.00 97.38 444 ASP A N 1
ATOM 3479 C CA . ASP A 1 444 ? -7.174 -2.757 4.645 1.00 97.38 444 ASP A CA 1
ATOM 3480 C C . ASP A 1 444 ? -8.546 -2.792 5.331 1.00 97.38 444 ASP A C 1
ATOM 3482 O O . ASP A 1 444 ? -8.618 -2.866 6.555 1.00 97.38 444 ASP A O 1
ATOM 3486 N N . GLY A 1 445 ? -9.636 -2.856 4.557 1.00 96.06 445 GLY A N 1
ATOM 3487 C CA . GLY A 1 445 ? -10.996 -2.985 5.084 1.00 96.06 445 GLY A CA 1
ATOM 3488 C C . GLY A 1 445 ? -11.192 -4.272 5.886 1.00 96.06 445 GLY A C 1
ATOM 3489 O O . GLY A 1 445 ? -11.720 -4.237 6.995 1.00 96.06 445 GLY A O 1
ATOM 3490 N N . PHE A 1 446 ? -10.681 -5.405 5.390 1.00 96.44 446 PHE A N 1
ATOM 3491 C CA . PHE A 1 446 ? -10.713 -6.666 6.135 1.00 96.44 446 PHE A CA 1
ATOM 3492 C C . PHE A 1 446 ? -9.960 -6.577 7.473 1.00 96.44 446 PHE A C 1
ATOM 3494 O O . PHE A 1 446 ? -10.480 -6.999 8.509 1.00 96.44 446 PHE A O 1
ATOM 3501 N N . LEU A 1 447 ? -8.747 -6.021 7.473 1.00 97.38 447 LEU A N 1
ATOM 3502 C CA . LEU A 1 447 ? -7.951 -5.824 8.687 1.00 97.38 447 LEU A CA 1
ATOM 3503 C C . LEU A 1 447 ? -8.645 -4.877 9.675 1.00 97.38 447 LEU A C 1
ATOM 3505 O O . LEU A 1 447 ? -8.665 -5.151 10.884 1.00 97.38 447 LEU A O 1
ATOM 3509 N N . HIS A 1 448 ? -9.259 -3.809 9.170 1.00 96.44 448 HIS A N 1
ATOM 3510 C CA . HIS A 1 448 ? -9.987 -2.838 9.975 1.00 96.44 448 HIS A CA 1
ATOM 3511 C C . HIS A 1 448 ? -11.206 -3.478 10.644 1.00 96.44 448 HIS A C 1
ATOM 3513 O O . HIS A 1 448 ? -11.336 -3.424 11.869 1.00 96.44 448 HIS A O 1
ATOM 3519 N N . ASP A 1 449 ? -12.033 -4.183 9.873 1.00 95.56 449 ASP A N 1
ATOM 3520 C CA . ASP A 1 449 ? -13.264 -4.814 10.354 1.00 95.56 449 ASP A CA 1
ATOM 3521 C C . ASP A 1 449 ? -13.002 -5.959 11.342 1.00 95.56 449 ASP A C 1
ATOM 3523 O O . ASP A 1 449 ? -13.818 -6.233 12.228 1.00 95.56 449 ASP A O 1
ATOM 3527 N N . ARG A 1 450 ? -11.870 -6.665 11.209 1.00 96.44 450 ARG A N 1
ATOM 3528 C CA . ARG A 1 450 ? -11.548 -7.801 12.087 1.00 96.44 450 ARG A CA 1
ATOM 3529 C C . ARG A 1 450 ? -10.757 -7.417 13.327 1.00 96.44 450 ARG A C 1
ATOM 3531 O O . ARG A 1 450 ? -10.995 -8.025 14.373 1.00 96.44 450 ARG A O 1
ATOM 3538 N N . LEU A 1 451 ? -9.830 -6.464 13.239 1.00 96.62 451 LEU A N 1
ATOM 3539 C CA . LEU A 1 451 ? -8.853 -6.193 14.303 1.00 96.62 451 LEU A CA 1
ATOM 3540 C C . LEU A 1 451 ? -8.673 -4.707 14.646 1.00 96.62 451 LEU A C 1
ATOM 3542 O O . LEU A 1 451 ? -7.860 -4.412 15.522 1.00 96.62 451 LEU A O 1
ATOM 3546 N N . PHE A 1 452 ? -9.382 -3.784 13.985 1.00 96.81 452 PHE A N 1
ATOM 3547 C CA . PHE A 1 452 ? -8.989 -2.367 13.917 1.00 96.81 452 PHE A CA 1
ATOM 3548 C C . PHE A 1 452 ? -7.532 -2.191 13.460 1.00 96.81 452 PHE A C 1
ATOM 3550 O O . PHE A 1 452 ? -6.810 -1.301 13.915 1.00 96.81 452 PHE A O 1
ATOM 3557 N N . ALA A 1 453 ? -7.082 -3.093 12.590 1.00 97.44 453 ALA A N 1
ATOM 3558 C CA . ALA A 1 453 ? -5.774 -3.023 11.973 1.00 97.44 453 ALA A CA 1
ATOM 3559 C C . ALA A 1 453 ? -5.843 -2.281 10.642 1.00 97.44 453 ALA A C 1
ATOM 3561 O O . ALA A 1 453 ? -6.914 -2.117 10.063 1.00 97.44 453 ALA A O 1
ATOM 3562 N N . ARG A 1 454 ? -4.688 -1.819 10.178 1.00 97.69 454 ARG A N 1
ATOM 3563 C CA . ARG A 1 454 ? -4.511 -1.206 8.864 1.00 97.69 454 ARG A CA 1
ATOM 3564 C C . ARG A 1 454 ? -3.419 -1.941 8.102 1.00 97.69 454 ARG A C 1
ATOM 3566 O O . ARG A 1 454 ? -2.497 -2.493 8.710 1.00 97.69 454 ARG A O 1
ATOM 3573 N N . LEU A 1 455 ? -3.520 -1.926 6.780 1.00 98.06 455 LEU A N 1
ATOM 3574 C CA . LEU A 1 455 ? -2.437 -2.307 5.883 1.00 98.06 455 LEU A CA 1
ATOM 3575 C C . LEU A 1 455 ? -1.609 -1.060 5.569 1.00 98.06 455 LEU A C 1
ATOM 3577 O O . LEU A 1 455 ? -2.044 -0.203 4.812 1.00 98.06 455 LEU A O 1
ATOM 3581 N N . LEU A 1 456 ? -0.405 -0.943 6.115 1.00 98.38 456 LEU A N 1
ATOM 3582 C CA . LEU A 1 456 ? 0.446 0.229 5.905 1.00 98.38 456 LEU A CA 1
ATOM 3583 C C . LEU A 1 456 ? 1.670 -0.135 5.070 1.00 98.38 456 LEU A C 1
ATOM 3585 O O . LEU A 1 456 ? 2.309 -1.148 5.321 1.00 98.38 456 LEU A O 1
ATOM 3589 N N . CYS A 1 457 ? 2.034 0.701 4.107 1.00 98.12 457 CYS A N 1
ATOM 3590 C CA . CYS A 1 457 ? 3.276 0.597 3.353 1.00 98.12 457 CYS A CA 1
ATOM 3591 C C . CYS A 1 457 ? 4.235 1.691 3.823 1.00 98.12 457 CYS A C 1
ATOM 3593 O O . CYS A 1 457 ? 3.906 2.873 3.738 1.00 98.12 457 CYS A O 1
ATOM 3595 N N . ASP A 1 458 ? 5.430 1.313 4.271 1.00 97.81 458 ASP A N 1
ATOM 3596 C CA . ASP A 1 458 ? 6.489 2.272 4.586 1.00 97.81 458 ASP A CA 1
ATOM 3597 C C . ASP A 1 458 ? 7.109 2.861 3.304 1.00 97.81 458 ASP A C 1
ATOM 3599 O O . ASP A 1 458 ? 6.846 2.400 2.183 1.00 97.81 458 ASP A O 1
ATOM 3603 N N . LYS A 1 459 ? 7.956 3.887 3.436 1.00 96.62 459 LYS A N 1
ATOM 3604 C CA . LYS A 1 459 ? 8.592 4.514 2.259 1.00 96.62 459 LYS A CA 1
ATOM 3605 C C . LYS A 1 459 ? 9.645 3.624 1.595 1.00 96.62 459 LYS A C 1
ATOM 3607 O O . LYS A 1 459 ? 10.101 3.928 0.496 1.00 96.62 459 LYS A O 1
ATOM 3612 N N . TYR A 1 460 ? 10.061 2.546 2.256 1.00 97.19 460 TYR A N 1
ATOM 3613 C CA . TYR A 1 460 ? 10.998 1.562 1.720 1.00 97.19 460 TYR A CA 1
ATOM 3614 C C . TYR A 1 460 ? 10.283 0.486 0.885 1.00 97.19 460 TYR A C 1
ATOM 3616 O O . TYR A 1 460 ? 10.951 -0.357 0.287 1.00 97.19 460 TYR A O 1
ATOM 3624 N N . GLY A 1 461 ? 8.948 0.527 0.809 1.00 96.56 461 GLY A N 1
ATOM 3625 C CA . GLY A 1 461 ? 8.129 -0.412 0.047 1.00 96.56 461 GLY A CA 1
ATOM 3626 C C . GLY A 1 461 ? 7.804 -1.707 0.791 1.00 96.56 461 GLY A C 1
ATOM 3627 O O . GLY A 1 461 ? 7.514 -2.712 0.148 1.00 96.56 461 GLY A O 1
ATOM 3628 N N . ARG A 1 462 ? 7.873 -1.711 2.127 1.00 97.44 462 ARG A N 1
ATOM 3629 C CA . ARG A 1 462 ? 7.496 -2.852 2.976 1.00 97.44 462 ARG A CA 1
ATOM 3630 C C . ARG A 1 462 ? 6.103 -2.638 3.557 1.00 97.44 462 ARG A C 1
ATOM 3632 O O . ARG A 1 462 ? 5.773 -1.531 3.979 1.00 97.44 462 ARG A O 1
ATOM 3639 N N . PHE A 1 463 ? 5.311 -3.700 3.612 1.00 98.19 463 PHE A N 1
ATOM 3640 C CA . PHE A 1 463 ? 3.961 -3.697 4.161 1.00 98.19 463 PHE A CA 1
ATOM 3641 C C . PHE A 1 463 ? 3.941 -4.169 5.606 1.00 98.19 463 PHE A C 1
ATOM 3643 O O . PHE A 1 463 ? 4.612 -5.131 5.967 1.00 98.19 463 PHE A O 1
ATOM 3650 N N . PHE A 1 464 ? 3.100 -3.535 6.407 1.00 98.19 464 PHE A N 1
ATOM 3651 C CA . PHE A 1 464 ? 2.868 -3.829 7.808 1.00 98.19 464 PHE A CA 1
ATOM 3652 C C . PHE A 1 464 ? 1.364 -3.931 8.029 1.00 98.19 464 PHE A C 1
ATOM 3654 O O . PHE A 1 464 ? 0.634 -2.959 7.841 1.00 98.19 464 PHE A O 1
ATOM 3661 N N . CYS A 1 465 ? 0.898 -5.112 8.418 1.00 97.88 465 CYS A N 1
ATOM 3662 C CA . CYS A 1 465 ? -0.438 -5.281 8.969 1.00 97.88 465 CYS A CA 1
ATOM 3663 C C . CYS A 1 465 ? -0.332 -4.986 10.465 1.00 97.88 465 CYS A C 1
ATOM 3665 O O . CYS A 1 465 ? 0.252 -5.774 11.206 1.00 97.88 465 CYS A O 1
ATOM 3667 N N . GLU A 1 466 ? -0.858 -3.853 10.920 1.00 97.12 466 GLU A N 1
ATOM 3668 C CA . GLU A 1 466 ? -0.724 -3.434 12.318 1.00 97.12 466 GLU A CA 1
ATOM 3669 C C . GLU A 1 466 ? -2.058 -2.961 12.876 1.00 97.12 466 GLU A C 1
ATOM 3671 O O . GLU A 1 466 ? -2.764 -2.178 12.244 1.00 97.12 466 GLU A O 1
ATOM 3676 N N . VAL A 1 467 ? -2.380 -3.391 14.099 1.00 97.31 467 VAL A N 1
ATOM 3677 C CA . VAL A 1 467 ? -3.449 -2.769 14.893 1.00 97.31 467 VAL A CA 1
ATOM 3678 C C . VAL A 1 467 ? -3.111 -1.290 15.067 1.00 97.31 467 VAL A C 1
ATOM 3680 O O . VAL A 1 467 ? -1.964 -0.972 15.395 1.00 97.31 467 VAL A O 1
ATOM 3683 N N . ASP A 1 468 ? -4.072 -0.388 14.858 1.00 97.25 468 ASP A N 1
ATOM 3684 C CA . ASP A 1 468 ? -3.853 1.046 15.077 1.00 97.25 468 ASP A CA 1
ATOM 3685 C C . ASP A 1 468 ? -3.251 1.271 16.473 1.00 97.25 468 ASP A C 1
ATOM 3687 O O . ASP A 1 468 ? -3.753 0.759 17.475 1.00 97.25 468 ASP A O 1
ATOM 3691 N N . ALA A 1 469 ? -2.156 2.022 16.542 1.00 96.75 469 ALA A N 1
ATOM 3692 C CA . ALA A 1 469 ? -1.478 2.405 17.770 1.00 96.75 469 ALA A CA 1
ATOM 3693 C C . ALA A 1 469 ? -2.431 2.985 18.833 1.00 96.75 469 ALA A C 1
ATOM 3695 O O . ALA A 1 469 ? -2.204 2.755 20.019 1.00 96.75 469 ALA A O 1
ATOM 3696 N N . GLN A 1 470 ? -3.514 3.668 18.438 1.00 95.88 470 GLN A N 1
ATOM 3697 C CA . GLN A 1 470 ? -4.540 4.153 19.376 1.00 95.88 470 GLN A CA 1
ATOM 3698 C C . GLN A 1 470 ? -5.430 3.046 19.964 1.00 95.88 470 GLN A C 1
ATOM 3700 O O . GLN A 1 470 ? -6.030 3.232 21.021 1.00 95.88 470 GLN A O 1
ATOM 3705 N N . GLU A 1 471 ? -5.534 1.900 19.294 1.00 96.00 471 GLU A N 1
ATOM 3706 C CA . GLU A 1 471 ? -6.333 0.742 19.722 1.00 96.00 471 GLU A CA 1
ATOM 3707 C C . GLU A 1 471 ? -5.509 -0.277 20.524 1.00 96.00 471 GLU A C 1
ATOM 3709 O O . GLU A 1 471 ? -6.045 -1.172 21.200 1.00 96.00 471 GLU A O 1
ATOM 3714 N N . GLN A 1 472 ? -4.184 -0.138 20.479 1.00 95.31 472 GLN A N 1
ATOM 3715 C CA . GLN A 1 472 ? -3.260 -0.908 21.296 1.00 95.31 472 GLN A CA 1
ATOM 3716 C C . GLN A 1 472 ? -3.321 -0.474 22.767 1.00 95.31 472 GLN A C 1
ATOM 3718 O O . GLN A 1 472 ? -3.937 0.519 23.147 1.00 95.31 472 GLN A O 1
ATOM 3723 N N . ALA A 1 473 ? -2.718 -1.274 23.648 1.00 94.44 473 ALA A N 1
ATOM 3724 C CA . ALA A 1 473 ? -2.651 -0.899 25.055 1.00 94.44 473 ALA A CA 1
ATOM 3725 C C . ALA A 1 473 ? -1.700 0.292 25.242 1.00 94.44 473 ALA A C 1
ATOM 3727 O O . ALA A 1 473 ? -0.587 0.272 24.710 1.00 94.44 473 ALA A O 1
ATOM 3728 N N . PHE A 1 474 ? -2.093 1.275 26.051 1.00 93.88 474 PHE A N 1
ATOM 3729 C CA . PHE A 1 474 ? -1.278 2.471 26.279 1.00 93.88 474 PHE A CA 1
ATOM 3730 C C . PHE A 1 474 ? 0.170 2.134 26.679 1.00 93.88 474 PHE A C 1
ATOM 3732 O O . PHE A 1 474 ? 0.418 1.359 27.613 1.00 93.88 474 PHE A O 1
ATOM 3739 N N . GLY A 1 475 ? 1.131 2.751 25.994 1.00 91.69 475 GLY A N 1
ATOM 3740 C CA . GLY A 1 475 ? 2.564 2.613 26.242 1.00 91.69 475 GLY A CA 1
ATOM 3741 C C . GLY A 1 475 ? 3.188 1.325 25.700 1.00 91.69 475 GLY A C 1
ATOM 3742 O O . GLY A 1 475 ? 4.324 1.013 26.063 1.00 91.69 475 GLY A O 1
ATOM 3743 N N . THR A 1 476 ? 2.469 0.560 24.872 1.00 94.69 476 THR A N 1
ATOM 3744 C CA . THR A 1 476 ? 3.032 -0.606 24.163 1.00 94.69 476 THR A CA 1
ATOM 3745 C C . THR A 1 476 ? 3.673 -0.241 22.829 1.00 94.69 476 THR A C 1
ATOM 3747 O O . THR A 1 476 ? 4.611 -0.918 22.402 1.00 94.69 476 THR A O 1
ATOM 3750 N N . VAL A 1 477 ? 3.243 0.865 22.218 1.00 95.69 477 VAL A N 1
ATOM 3751 C CA . VAL A 1 477 ? 3.833 1.382 20.984 1.00 95.69 477 VAL A CA 1
ATOM 3752 C C . VAL A 1 477 ? 5.249 1.877 21.272 1.00 95.69 477 VAL A C 1
ATOM 3754 O O . VAL A 1 477 ? 5.514 2.584 22.246 1.00 95.69 477 VAL A O 1
ATOM 3757 N N . THR A 1 478 ? 6.203 1.480 20.432 1.00 96.25 478 THR A N 1
ATOM 3758 C CA . THR A 1 478 ? 7.613 1.793 20.685 1.00 96.25 478 THR A CA 1
ATOM 3759 C C . THR A 1 478 ? 7.894 3.277 20.481 1.00 96.25 478 THR A C 1
ATOM 3761 O O . THR A 1 478 ? 7.575 3.843 19.434 1.00 96.25 478 THR A O 1
ATOM 3764 N N . THR A 1 479 ? 8.573 3.889 21.452 1.00 96.44 479 THR A N 1
ATOM 3765 C CA . THR A 1 479 ? 9.075 5.258 21.327 1.00 96.44 479 THR A CA 1
ATOM 3766 C C . THR A 1 479 ? 10.249 5.326 20.354 1.00 96.44 479 THR A C 1
ATOM 3768 O O . THR A 1 479 ? 11.280 4.696 20.583 1.00 96.44 479 THR A O 1
ATOM 3771 N N . LEU A 1 480 ? 10.099 6.119 19.294 1.00 95.38 480 LEU A N 1
ATOM 3772 C CA . LEU A 1 480 ? 11.123 6.362 18.284 1.00 95.38 480 LEU A CA 1
ATOM 3773 C C . LEU A 1 480 ? 12.223 7.287 18.819 1.00 95.38 480 LEU A C 1
ATOM 3775 O O . LEU A 1 480 ? 13.405 6.956 18.763 1.00 95.38 480 LEU A O 1
ATOM 3779 N N . PHE A 1 481 ? 11.829 8.431 19.377 1.00 94.44 481 PHE A N 1
ATOM 3780 C CA . PHE A 1 481 ? 12.725 9.374 20.041 1.00 94.44 481 PHE A CA 1
ATOM 3781 C C . PHE A 1 481 ? 11.971 10.210 21.082 1.00 94.44 481 PHE A C 1
ATOM 3783 O O . PHE A 1 481 ? 10.738 10.259 21.106 1.00 94.44 481 PHE A O 1
ATOM 3790 N N . THR A 1 482 ? 12.729 10.861 21.964 1.00 94.38 482 THR A N 1
ATOM 3791 C CA . THR A 1 482 ? 12.207 11.862 22.899 1.00 94.38 482 THR A CA 1
ATOM 3792 C C . THR A 1 482 ? 12.550 13.243 22.370 1.00 94.38 482 THR A C 1
ATOM 3794 O O . THR A 1 482 ? 13.730 13.556 22.232 1.00 94.38 482 THR A O 1
ATOM 3797 N N . MET A 1 483 ? 11.532 14.052 22.104 1.00 91.81 483 MET A N 1
ATOM 3798 C CA . MET A 1 483 ? 11.678 15.414 21.606 1.00 91.81 483 MET A CA 1
ATOM 3799 C C . MET A 1 483 ? 12.177 16.353 22.713 1.00 91.81 483 MET A C 1
ATOM 3801 O O . MET A 1 483 ? 11.639 16.366 23.828 1.00 91.81 483 MET A O 1
ATOM 3805 N N . MET A 1 484 ? 13.205 17.137 22.399 1.00 88.19 484 MET A N 1
ATOM 3806 C CA . MET A 1 484 ? 13.825 18.150 23.254 1.00 88.19 484 MET A CA 1
ATOM 3807 C C . MET A 1 484 ? 13.713 19.548 22.634 1.00 88.19 484 MET A C 1
ATOM 3809 O O . MET A 1 484 ? 13.557 19.698 21.424 1.00 88.19 484 MET A O 1
ATOM 3813 N N . ASP A 1 485 ? 13.840 20.586 23.468 1.00 83.00 485 ASP A N 1
ATOM 3814 C CA . ASP A 1 485 ? 13.904 21.975 23.001 1.00 83.00 485 ASP A CA 1
ATOM 3815 C C . ASP A 1 485 ? 15.008 22.147 21.944 1.00 83.00 485 ASP A C 1
ATOM 3817 O O . ASP A 1 485 ? 16.194 21.957 22.231 1.00 83.00 485 ASP A O 1
ATOM 3821 N N . GLY A 1 486 ? 14.612 22.568 20.740 1.00 85.44 486 GLY A N 1
ATOM 3822 C CA . GLY A 1 486 ? 15.507 22.775 19.598 1.00 85.44 486 GLY A CA 1
ATOM 3823 C C . GLY A 1 486 ? 15.523 21.642 18.569 1.00 85.44 486 GLY A C 1
ATOM 3824 O O . GLY A 1 486 ? 16.188 21.800 17.548 1.00 85.44 486 GLY A O 1
ATOM 3825 N N . ASP A 1 487 ? 14.786 20.549 18.797 1.00 90.62 487 ASP A N 1
ATOM 3826 C CA . ASP A 1 487 ? 14.619 19.465 17.813 1.00 90.62 487 ASP A CA 1
ATOM 3827 C C . ASP A 1 487 ? 13.602 19.802 16.710 1.00 90.62 487 ASP A C 1
ATOM 3829 O O . ASP A 1 487 ? 13.513 19.082 15.719 1.00 90.62 487 ASP A O 1
ATOM 3833 N N . TRP A 1 488 ? 12.845 20.892 16.851 1.00 91.12 488 TRP A N 1
ATOM 3834 C CA . TRP A 1 488 ? 11.926 21.410 15.836 1.00 91.12 488 TRP A CA 1
ATOM 3835 C C . TRP A 1 488 ? 12.338 22.813 15.377 1.00 91.12 488 TRP A C 1
ATOM 3837 O O . TRP A 1 488 ? 13.040 23.546 16.084 1.00 91.12 488 TRP A O 1
ATOM 3847 N N . LEU A 1 489 ? 11.911 23.175 14.174 1.00 89.38 489 LEU A N 1
ATOM 3848 C CA . LEU A 1 489 ? 12.066 24.493 13.575 1.00 89.38 489 LEU A CA 1
ATOM 3849 C C . LEU A 1 489 ? 10.785 25.302 13.767 1.00 89.38 489 LEU A C 1
ATOM 3851 O O . LEU A 1 489 ? 9.698 24.748 13.899 1.00 89.38 489 LEU A O 1
ATOM 3855 N N . ASP A 1 490 ? 10.950 26.622 13.776 1.00 87.69 490 ASP A N 1
ATOM 3856 C CA . ASP A 1 490 ? 9.864 27.598 13.767 1.00 87.69 490 ASP A CA 1
ATOM 3857 C C . ASP A 1 490 ? 8.761 27.344 14.815 1.00 87.69 490 ASP A C 1
ATOM 3859 O O . ASP A 1 490 ? 9.037 27.359 16.022 1.00 87.69 490 ASP A O 1
ATOM 3863 N N . GLU A 1 491 ? 7.507 27.219 14.378 1.00 90.19 491 GLU A N 1
ATOM 3864 C CA . GLU A 1 491 ? 6.333 27.060 15.233 1.00 90.19 491 GLU A CA 1
ATOM 3865 C C . GLU A 1 491 ? 5.820 25.617 15.244 1.00 90.19 491 GLU A C 1
ATOM 3867 O O . GLU A 1 491 ? 5.876 24.913 14.243 1.00 90.19 491 GLU A O 1
ATOM 3872 N N . VAL A 1 492 ? 5.304 25.190 16.399 1.00 91.75 492 VAL A N 1
ATOM 3873 C CA . VAL A 1 492 ? 4.565 23.930 16.543 1.00 91.75 492 VAL A CA 1
ATOM 3874 C C . VAL A 1 492 ? 3.085 24.277 16.522 1.00 91.75 492 VAL A C 1
ATOM 3876 O O . VAL A 1 492 ? 2.629 25.028 17.395 1.00 91.75 492 VAL A O 1
ATOM 3879 N N . ASP A 1 493 ? 2.340 23.739 15.558 1.00 94.06 493 ASP A N 1
ATOM 3880 C CA . ASP A 1 493 ? 0.883 23.866 15.557 1.00 94.06 493 ASP A CA 1
ATOM 3881 C C . ASP A 1 493 ? 0.286 22.774 16.444 1.00 94.06 493 ASP A C 1
ATOM 3883 O O . ASP A 1 493 ? 0.616 21.598 16.317 1.00 94.06 493 ASP A O 1
ATOM 3887 N N . VAL A 1 494 ? -0.568 23.170 17.385 1.00 94.56 494 VAL A N 1
ATOM 3888 C CA . VAL A 1 494 ? -1.221 22.251 18.319 1.00 94.56 494 VAL A CA 1
ATOM 3889 C C . VAL A 1 494 ? -2.710 22.514 18.298 1.00 94.56 494 VAL A C 1
ATOM 3891 O O . VAL A 1 494 ? -3.200 23.557 18.757 1.00 94.56 494 VAL A O 1
ATOM 3894 N N . ARG A 1 495 ? -3.458 21.502 17.877 1.00 95.12 495 ARG A N 1
ATOM 3895 C CA . ARG A 1 495 ? -4.912 21.524 17.871 1.00 95.12 495 ARG A CA 1
ATOM 3896 C C . ARG A 1 495 ? -5.457 20.726 19.048 1.00 95.12 495 ARG A C 1
ATOM 3898 O O . ARG A 1 495 ? -5.210 19.537 19.185 1.00 95.12 495 ARG A O 1
ATOM 3905 N N . GLN A 1 496 ? -6.253 21.392 19.887 1.00 94.75 496 GLN A N 1
ATOM 3906 C CA . GLN A 1 496 ? -6.936 20.774 21.028 1.00 94.75 496 GLN A CA 1
ATOM 3907 C C . GLN A 1 496 ? -8.429 20.561 20.755 1.00 94.75 496 GLN A C 1
ATOM 3909 O O . GLN A 1 496 ? -9.171 21.515 20.475 1.00 94.75 496 GLN A O 1
ATOM 3914 N N . PHE A 1 497 ? -8.904 19.339 20.975 1.00 93.38 497 PHE A N 1
ATOM 3915 C CA . PHE A 1 497 ? -10.313 18.967 20.913 1.00 93.38 497 PHE A CA 1
ATOM 3916 C C . PHE A 1 497 ? -10.967 19.073 22.294 1.00 93.38 497 PHE A C 1
ATOM 3918 O O . PHE A 1 497 ? -10.881 18.195 23.141 1.00 93.38 497 PHE A O 1
ATOM 3925 N N . ASN A 1 498 ? -11.691 20.171 22.523 1.00 90.12 498 ASN A N 1
ATOM 3926 C CA . ASN A 1 498 ? -12.342 20.443 23.815 1.00 90.12 498 ASN A CA 1
ATOM 3927 C C . ASN A 1 498 ? -13.687 19.716 24.016 1.00 90.12 498 ASN A C 1
ATOM 3929 O O . ASN A 1 498 ? -14.367 19.927 25.023 1.00 90.12 498 ASN A O 1
ATOM 3933 N N . GLN A 1 499 ? -14.147 18.951 23.026 1.00 92.25 499 GLN A N 1
ATOM 3934 C CA . GLN A 1 499 ? -15.446 18.282 23.051 1.00 92.25 499 GLN A CA 1
ATOM 3935 C C . GLN A 1 499 ? -15.296 16.860 22.527 1.00 92.25 499 GLN A C 1
ATOM 3937 O O . GLN A 1 499 ? -14.612 16.650 21.530 1.00 92.25 499 GLN A O 1
ATOM 3942 N N . SER A 1 500 ? -15.980 15.909 23.168 1.00 93.94 500 SER A N 1
ATOM 3943 C CA . SER A 1 500 ? -16.054 14.540 22.664 1.00 93.94 500 SER A CA 1
ATOM 3944 C C . SER A 1 500 ? -16.719 14.524 21.288 1.00 93.94 500 SER A C 1
ATOM 3946 O O . SER A 1 500 ? -17.836 15.025 21.130 1.00 93.94 500 SER A O 1
ATOM 3948 N N . ARG A 1 501 ? -16.015 13.954 20.311 1.00 95.50 501 ARG A N 1
ATOM 3949 C CA . ARG A 1 501 ? -16.506 13.721 18.948 1.00 95.50 501 ARG A CA 1
ATOM 3950 C C . ARG A 1 501 ? -17.452 12.532 18.909 1.00 95.50 501 ARG A C 1
ATOM 3952 O O . ARG A 1 501 ? -18.461 12.584 18.215 1.00 95.50 501 ARG A O 1
ATOM 3959 N N . VAL A 1 502 ? -17.161 11.516 19.721 1.00 97.56 502 VAL A N 1
ATOM 3960 C CA . VAL A 1 502 ? -17.950 10.287 19.829 1.00 97.56 502 VAL A CA 1
ATOM 3961 C C . VAL A 1 502 ? -18.462 10.138 21.253 1.00 97.56 502 VAL A C 1
ATOM 3963 O O . VAL A 1 502 ? -17.697 10.213 22.219 1.00 97.56 502 VAL A O 1
ATOM 3966 N N . ASN A 1 503 ? -19.775 9.976 21.399 1.00 96.81 503 ASN A N 1
ATOM 3967 C CA . ASN A 1 503 ? -20.417 9.913 22.706 1.00 96.81 503 ASN A CA 1
ATOM 3968 C C . ASN A 1 503 ? -20.510 8.490 23.268 1.00 96.81 503 ASN A C 1
ATOM 3970 O O . ASN A 1 503 ? -20.517 8.323 24.492 1.00 96.81 503 ASN A O 1
ATOM 3974 N N . ALA A 1 504 ? -20.578 7.498 22.386 1.00 97.19 504 ALA A N 1
ATOM 3975 C CA . ALA A 1 504 ? -20.669 6.088 22.700 1.00 97.19 504 ALA A CA 1
ATOM 3976 C C . ALA A 1 504 ? -20.229 5.249 21.501 1.00 97.19 504 ALA A C 1
ATOM 3978 O O . ALA A 1 504 ? -20.402 5.653 20.351 1.00 97.19 504 ALA A O 1
ATOM 3979 N N . VAL A 1 505 ? -19.696 4.074 21.809 1.00 97.69 505 VAL A N 1
ATOM 3980 C CA . VAL A 1 505 ? -19.303 3.055 20.839 1.00 97.69 505 VAL A CA 1
ATOM 3981 C C . VAL A 1 505 ? -20.009 1.760 21.211 1.00 97.69 505 VAL A C 1
ATOM 3983 O O . VAL A 1 505 ? -19.999 1.379 22.386 1.00 97.69 505 VAL A O 1
ATOM 3986 N N . GLU A 1 506 ? -20.588 1.077 20.231 1.00 97.38 506 GLU A N 1
ATOM 3987 C CA . GLU A 1 506 ? -21.036 -0.311 20.365 1.00 97.38 506 GLU A CA 1
ATOM 3988 C C . GLU A 1 506 ? -20.131 -1.215 19.519 1.00 97.38 506 GLU A C 1
ATOM 3990 O O . GLU A 1 506 ? -19.945 -0.981 18.330 1.00 97.38 506 GLU A O 1
ATOM 3995 N N . CYS A 1 507 ? -19.528 -2.230 20.140 1.00 97.56 507 CYS A N 1
ATOM 3996 C CA . CYS A 1 507 ? -18.664 -3.184 19.451 1.00 97.56 507 CYS A CA 1
ATOM 3997 C C . CYS A 1 507 ? -19.293 -4.577 19.454 1.00 97.56 507 CYS A C 1
ATOM 3999 O O . CYS A 1 507 ? -19.675 -5.091 20.511 1.00 97.56 507 CYS A O 1
ATOM 4001 N N . GLY A 1 508 ? -19.333 -5.216 18.291 1.00 97.31 508 GLY A N 1
ATOM 4002 C CA . GLY A 1 508 ? -19.718 -6.606 18.104 1.00 97.31 508 GLY A CA 1
ATOM 4003 C C . GLY A 1 508 ? -18.563 -7.439 17.568 1.00 97.31 508 GLY A C 1
ATOM 4004 O O . GLY A 1 508 ? -17.820 -7.002 16.696 1.00 97.31 508 GLY A O 1
ATOM 4005 N N . GLY A 1 509 ? -18.422 -8.657 18.085 1.00 95.94 509 GLY A N 1
ATOM 4006 C CA . GLY A 1 509 ? -17.389 -9.584 17.639 1.00 95.94 509 GLY A CA 1
ATOM 4007 C C . GLY A 1 509 ? -17.807 -11.043 17.750 1.00 95.94 509 GLY A C 1
ATOM 4008 O O . GLY A 1 509 ? -18.772 -11.388 18.443 1.00 95.94 509 GLY A O 1
ATOM 4009 N N . LEU A 1 510 ? -17.062 -11.905 17.069 1.00 95.88 510 LEU A N 1
ATOM 4010 C CA . LEU A 1 510 ? -17.272 -13.347 17.036 1.00 95.88 510 LEU A CA 1
ATOM 4011 C C . LEU A 1 510 ? -16.086 -14.062 17.686 1.00 95.88 510 LEU A C 1
ATOM 4013 O O . LEU A 1 510 ? -14.928 -13.753 17.414 1.00 95.88 510 LEU A O 1
ATOM 4017 N N . ILE A 1 511 ? -16.391 -15.035 18.545 1.00 95.75 511 ILE A N 1
ATOM 4018 C CA . ILE A 1 511 ? -15.425 -16.036 19.001 1.00 95.75 511 ILE A CA 1
ATOM 4019 C C . ILE A 1 511 ? -15.687 -17.294 18.181 1.00 95.75 511 ILE A C 1
ATOM 4021 O O . ILE A 1 511 ? -16.789 -17.845 18.267 1.00 95.75 511 ILE A O 1
ATOM 4025 N N . TYR A 1 512 ? -14.696 -17.753 17.424 1.00 94.25 512 TYR A N 1
ATOM 4026 C CA . TYR A 1 512 ? -14.722 -19.066 16.794 1.00 94.25 512 TYR A CA 1
ATOM 4027 C C . TYR A 1 512 ? -13.780 -20.004 17.547 1.00 94.25 512 TYR A C 1
ATOM 4029 O O . TYR A 1 512 ? -12.620 -19.677 17.778 1.00 94.25 512 TYR A O 1
ATOM 4037 N N . ALA A 1 513 ? -14.309 -21.134 18.016 1.00 89.12 513 ALA A N 1
ATOM 4038 C CA . ALA A 1 513 ? -13.515 -22.154 18.691 1.00 89.12 513 ALA A CA 1
ATOM 4039 C C . ALA A 1 513 ? -14.141 -23.535 18.483 1.00 89.12 513 ALA A C 1
ATOM 4041 O O . ALA A 1 513 ? -15.310 -23.744 18.825 1.00 89.12 513 ALA A O 1
ATOM 4042 N N . ALA A 1 514 ? -13.355 -24.482 17.963 1.00 84.12 514 ALA A N 1
ATOM 4043 C CA . ALA A 1 514 ? -13.758 -25.878 17.760 1.00 84.12 514 ALA A CA 1
ATOM 4044 C C . ALA A 1 514 ? -15.114 -26.021 17.033 1.00 84.12 514 ALA A C 1
ATOM 4046 O O . ALA A 1 514 ? -16.024 -26.707 17.510 1.00 84.12 514 ALA A O 1
ATOM 4047 N N . GLY A 1 515 ? -15.282 -25.305 15.916 1.00 85.69 515 GLY A N 1
ATOM 4048 C CA . GLY A 1 515 ? -16.503 -25.339 15.104 1.00 85.69 515 GLY A CA 1
ATOM 4049 C C . GLY A 1 515 ? -17.702 -24.583 15.687 1.00 85.69 515 GLY A C 1
ATOM 4050 O O . GLY A 1 515 ? -18.783 -24.611 15.104 1.00 85.69 515 GLY A O 1
ATOM 4051 N N . THR A 1 516 ? -17.559 -23.916 16.838 1.00 90.94 516 THR A N 1
ATOM 4052 C CA . THR A 1 516 ? -18.643 -23.145 17.466 1.00 90.94 516 THR A CA 1
ATOM 4053 C C . THR A 1 516 ? -18.405 -21.648 17.302 1.00 90.94 516 THR A C 1
ATOM 4055 O O . THR A 1 516 ? -17.400 -21.123 17.779 1.00 90.94 516 THR A O 1
ATOM 4058 N N . VAL A 1 517 ? -19.366 -20.947 16.693 1.00 94.25 517 VAL A N 1
ATOM 4059 C CA . VAL A 1 517 ? -19.390 -19.479 16.602 1.00 94.25 517 VAL A CA 1
ATOM 4060 C C . VAL A 1 517 ? -20.203 -18.917 17.767 1.00 94.25 517 VAL A C 1
ATOM 4062 O O . VAL A 1 517 ? -21.377 -19.246 17.930 1.00 94.25 517 VAL A O 1
ATOM 4065 N N . THR A 1 518 ? -19.596 -18.060 18.589 1.00 95.25 518 THR A N 1
ATOM 4066 C CA . THR A 1 518 ? -20.274 -17.390 19.708 1.00 95.25 518 THR A CA 1
ATOM 4067 C C . THR A 1 518 ? -20.214 -15.869 19.540 1.00 95.25 518 THR A C 1
ATOM 4069 O O . THR A 1 518 ? -19.139 -15.293 19.738 1.00 95.25 518 THR A O 1
ATOM 4072 N N . PRO A 1 519 ? -21.338 -15.191 19.249 1.00 95.38 519 PRO A N 1
ATOM 4073 C CA . PRO A 1 519 ? -21.362 -13.737 19.160 1.00 95.38 519 PRO A CA 1
ATOM 4074 C C . PRO A 1 519 ? -21.235 -13.084 20.541 1.00 95.38 519 PRO A C 1
ATOM 4076 O O . PRO A 1 519 ? -21.680 -13.628 21.562 1.00 95.38 519 PRO A O 1
ATOM 4079 N N . LYS A 1 520 ? -20.616 -11.903 20.574 1.00 96.88 520 LYS A N 1
ATOM 4080 C CA . LYS A 1 520 ? -20.465 -11.045 21.755 1.00 96.88 520 LYS A CA 1
ATOM 4081 C C . LYS A 1 520 ? -20.711 -9.593 21.374 1.00 96.88 520 LYS A C 1
ATOM 4083 O O . LYS A 1 520 ? -20.335 -9.168 20.287 1.00 96.88 520 LYS A O 1
ATOM 4088 N N . LEU A 1 521 ? -21.301 -8.843 22.300 1.00 97.38 521 LEU A N 1
ATOM 4089 C CA . LEU A 1 521 ? -21.587 -7.420 22.146 1.00 97.38 521 LEU A CA 1
ATOM 4090 C C . LEU A 1 521 ? -21.086 -6.651 23.373 1.00 97.38 521 LEU A C 1
ATOM 4092 O O . LEU A 1 521 ? -21.152 -7.142 24.508 1.00 97.38 521 LEU A O 1
ATOM 4096 N N . SER A 1 522 ? -20.591 -5.440 23.156 1.00 97.69 522 SER A N 1
ATOM 4097 C CA . SER A 1 522 ? -20.130 -4.523 24.196 1.00 97.69 522 SER A CA 1
ATOM 4098 C C . SER A 1 522 ? -20.496 -3.083 23.862 1.00 97.69 522 SER A C 1
ATOM 4100 O O . SER A 1 522 ? -20.676 -2.744 22.697 1.00 97.69 522 SER A O 1
ATOM 4102 N N . ARG A 1 523 ? -20.585 -2.232 24.886 1.00 97.56 523 ARG A N 1
ATOM 4103 C CA . ARG A 1 523 ? -20.799 -0.791 24.733 1.00 97.56 523 ARG A CA 1
ATOM 4104 C C . ARG A 1 523 ? -19.962 0.024 25.705 1.00 97.56 523 ARG A C 1
ATOM 4106 O O . ARG A 1 523 ? -19.981 -0.237 26.909 1.00 97.56 523 ARG A O 1
ATOM 4113 N N . ALA A 1 524 ? -19.302 1.064 25.211 1.00 97.25 524 ALA A N 1
ATOM 4114 C CA . ALA A 1 524 ? -18.543 2.034 25.999 1.00 97.25 524 ALA A CA 1
ATOM 4115 C C . ALA A 1 524 ? -19.177 3.440 25.891 1.00 97.25 524 ALA A C 1
ATOM 4117 O O . ALA A 1 524 ? -19.723 3.775 24.840 1.00 97.25 524 ALA A O 1
ATOM 4118 N N . PRO A 1 525 ? -19.135 4.287 26.946 1.00 93.75 525 PRO A N 1
ATOM 4119 C CA . PRO A 1 525 ? -18.446 4.110 28.233 1.00 93.75 525 PRO A CA 1
ATOM 4120 C C . PRO A 1 525 ? -19.285 3.364 29.293 1.00 93.75 525 PRO A C 1
ATOM 4122 O O . PRO A 1 525 ? -19.012 3.455 30.491 1.00 93.75 525 PRO A O 1
ATOM 4125 N N . GLY A 1 526 ? -20.347 2.667 28.886 1.00 89.12 526 GLY A N 1
ATOM 4126 C CA . GLY A 1 526 ? -21.225 1.919 29.777 1.00 89.12 526 GLY A CA 1
ATOM 4127 C C . GLY A 1 526 ? -22.678 1.963 29.314 1.00 89.12 526 GLY A C 1
ATOM 4128 O O . GLY A 1 526 ? -22.963 1.958 28.123 1.00 89.12 526 GLY A O 1
ATOM 4129 N N . LEU A 1 527 ? -23.612 2.034 30.269 1.00 86.25 527 LEU A N 1
ATOM 4130 C CA . LEU A 1 527 ? -25.054 2.114 29.981 1.00 86.25 527 LEU A CA 1
ATOM 4131 C C . LEU A 1 527 ? -25.532 3.511 29.553 1.00 86.25 527 LEU A C 1
ATOM 4133 O O . LEU A 1 527 ? -26.646 3.645 29.052 1.00 86.25 527 LEU A O 1
ATOM 4137 N N . TYR A 1 528 ? -24.727 4.547 29.795 1.00 91.06 528 TYR A N 1
ATOM 4138 C CA . TYR A 1 528 ? -25.083 5.937 29.528 1.00 91.06 528 TYR A CA 1
ATOM 4139 C C . TYR A 1 528 ? -24.053 6.572 28.601 1.00 91.06 528 TYR A C 1
ATOM 4141 O O . TYR A 1 528 ? -22.850 6.456 28.840 1.00 91.06 528 TYR A O 1
ATOM 4149 N N . ASP A 1 529 ? -24.545 7.268 27.581 1.00 94.50 529 ASP A N 1
ATOM 4150 C CA . ASP A 1 529 ? -23.713 7.945 26.589 1.00 94.50 529 ASP A CA 1
ATOM 4151 C C . ASP A 1 529 ? -23.100 9.223 27.179 1.00 94.50 529 ASP A C 1
ATOM 4153 O O . ASP A 1 529 ? -23.638 9.824 28.121 1.00 94.50 529 ASP A O 1
ATOM 4157 N N . ARG A 1 530 ? -21.971 9.674 26.620 1.00 94.44 530 ARG A N 1
ATOM 4158 C CA . ARG A 1 530 ? -21.438 11.008 26.934 1.00 94.44 530 ARG A CA 1
ATOM 4159 C C . ARG A 1 530 ? -22.423 12.082 26.448 1.00 94.44 530 ARG A C 1
ATOM 4161 O O . ARG A 1 530 ? -23.246 11.870 25.564 1.00 94.44 530 ARG A O 1
ATOM 4168 N N . TYR A 1 531 ? -22.326 13.281 27.019 1.00 93.81 531 TYR A N 1
ATOM 4169 C CA . TYR A 1 531 ? -23.267 14.371 26.725 1.00 93.81 531 TYR A CA 1
ATOM 4170 C C . TYR A 1 531 ? -23.189 14.904 25.276 1.00 93.81 531 TYR A C 1
ATOM 4172 O O . TYR A 1 531 ? -24.146 15.509 24.799 1.00 93.81 531 TYR A O 1
ATOM 4180 N N . ARG A 1 532 ? -22.051 14.733 24.588 1.00 93.56 532 ARG A N 1
ATOM 4181 C CA . ARG A 1 532 ? -21.796 15.234 23.225 1.00 93.56 532 ARG A CA 1
ATOM 4182 C C . ARG A 1 532 ? -21.055 14.199 22.393 1.00 93.56 532 ARG A C 1
ATOM 4184 O O . ARG A 1 532 ? -20.299 13.414 22.961 1.00 93.56 532 ARG A O 1
ATOM 4191 N N . GLY A 1 533 ? -21.253 14.282 21.082 1.00 95.19 533 GLY A N 1
ATOM 4192 C CA . GLY A 1 533 ? -20.655 13.413 20.074 1.00 95.19 533 GLY A CA 1
ATOM 4193 C C . GLY A 1 533 ? -21.705 12.573 19.350 1.00 95.19 533 GLY A C 1
ATOM 4194 O O . GLY A 1 533 ? -22.860 12.522 19.779 1.00 95.19 533 GLY A O 1
ATOM 4195 N N . SER A 1 534 ? -21.306 11.938 18.254 1.00 96.31 534 SER A N 1
ATOM 4196 C CA . SER A 1 534 ? -22.103 10.918 17.566 1.00 96.31 534 SER A CA 1
ATOM 4197 C C . SER A 1 534 ? -21.901 9.542 18.204 1.00 96.31 534 SER A C 1
ATOM 4199 O O . SER A 1 534 ? -20.913 9.313 18.904 1.00 96.31 534 SER A O 1
ATOM 4201 N N . ARG A 1 535 ? -22.847 8.629 17.977 1.00 96.25 535 ARG A N 1
ATOM 4202 C CA . ARG A 1 535 ? -22.655 7.207 18.271 1.00 96.25 535 ARG A CA 1
ATOM 4203 C C . ARG A 1 535 ? -21.897 6.565 17.111 1.00 96.25 535 ARG A C 1
ATOM 4205 O O . ARG A 1 535 ? -22.151 6.925 15.965 1.00 96.25 535 ARG A O 1
ATOM 4212 N N . GLN A 1 536 ? -21.002 5.639 17.428 1.00 97.50 536 GLN A N 1
ATOM 4213 C CA . GLN A 1 536 ? -20.295 4.803 16.461 1.00 97.50 536 GLN A CA 1
ATOM 4214 C C . GLN A 1 536 ? -20.545 3.328 16.761 1.00 97.50 536 GLN A C 1
ATOM 4216 O O . GLN A 1 536 ? -20.827 2.955 17.905 1.00 97.50 536 GLN A O 1
ATOM 4221 N N . GLU A 1 537 ? -20.433 2.498 15.735 1.00 96.25 537 GLU A N 1
ATOM 4222 C CA . GLU A 1 537 ? -20.611 1.056 15.835 1.00 96.25 537 GLU A CA 1
ATOM 4223 C C . GLU A 1 537 ? -19.495 0.364 15.057 1.00 96.25 537 GLU A C 1
ATOM 4225 O O . GLU A 1 537 ? -19.135 0.795 13.967 1.00 96.25 537 GLU A O 1
ATOM 4230 N N . ALA A 1 538 ? -18.950 -0.704 15.628 1.00 95.00 538 ALA A N 1
ATOM 4231 C CA . ALA A 1 538 ? -17.979 -1.567 14.974 1.00 95.00 538 ALA A CA 1
ATOM 4232 C C . ALA A 1 538 ? -18.447 -3.008 15.131 1.00 95.00 538 ALA A C 1
ATOM 4234 O O . ALA A 1 538 ? -18.728 -3.456 16.242 1.00 95.00 538 ALA A O 1
ATOM 4235 N N . THR A 1 539 ? -18.566 -3.745 14.037 1.00 93.81 539 THR A N 1
ATOM 4236 C CA . THR A 1 539 ? -19.089 -5.116 14.061 1.00 93.81 539 THR A CA 1
ATOM 4237 C C . THR A 1 539 ? -18.072 -6.083 13.471 1.00 93.81 539 THR A C 1
ATOM 4239 O O . THR A 1 539 ? -17.071 -5.665 12.911 1.00 93.81 539 THR A O 1
ATOM 4242 N N . SER A 1 540 ? -18.313 -7.387 13.624 1.00 92.88 540 SER A N 1
ATOM 4243 C CA . SER A 1 540 ? -17.501 -8.442 12.999 1.00 92.88 540 SER A CA 1
ATOM 4244 C C . SER A 1 540 ? -16.053 -8.595 13.495 1.00 92.88 540 SER A C 1
ATOM 4246 O O . SER A 1 540 ? -15.294 -9.359 12.893 1.00 92.88 540 SER A O 1
ATOM 4248 N N . LEU A 1 541 ? -15.699 -8.015 14.646 1.00 96.69 541 LEU A N 1
ATOM 4249 C CA . LEU A 1 541 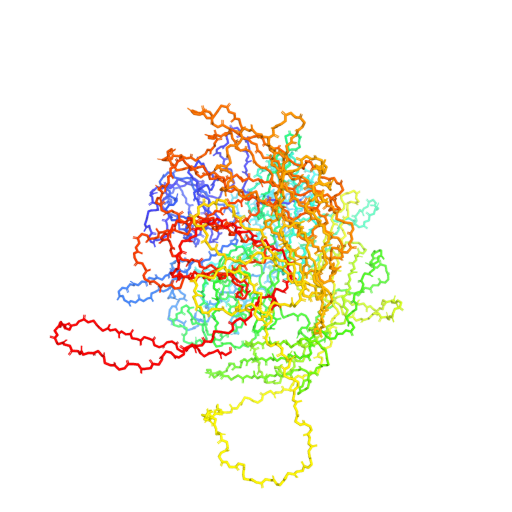? -14.365 -8.156 15.241 1.00 96.69 541 LEU A CA 1
ATOM 4250 C C . LEU A 1 541 ? -14.022 -9.619 15.575 1.00 96.69 541 LEU A C 1
ATOM 4252 O O . LEU A 1 541 ? -14.834 -10.346 16.163 1.00 96.69 541 LEU A O 1
ATOM 4256 N N . ALA A 1 542 ? -12.788 -10.031 15.288 1.00 96.06 542 ALA A N 1
ATOM 4257 C CA . ALA A 1 542 ? -12.221 -11.288 15.762 1.00 96.06 542 ALA A CA 1
ATOM 4258 C C . ALA A 1 542 ? -11.773 -11.120 17.223 1.00 96.06 542 ALA A C 1
ATOM 4260 O O . ALA A 1 542 ? -10.883 -10.329 17.545 1.00 96.06 542 ALA A O 1
ATOM 4261 N N . ILE A 1 543 ? -12.399 -11.851 18.149 1.00 95.88 543 ILE A N 1
ATOM 4262 C CA . ILE A 1 543 ? -12.183 -11.656 19.591 1.00 95.88 543 ILE A CA 1
ATOM 4263 C C . ILE A 1 543 ? -11.900 -12.961 20.330 1.00 95.88 543 ILE A C 1
ATOM 4265 O O . ILE A 1 543 ? -12.435 -14.018 20.020 1.00 95.88 543 ILE A O 1
ATOM 4269 N N . ALA A 1 544 ? -11.090 -12.869 21.387 1.00 95.06 544 ALA A N 1
ATOM 4270 C CA . ALA A 1 544 ? -10.758 -14.020 22.229 1.00 95.06 544 ALA A CA 1
ATOM 4271 C C . ALA A 1 544 ? -11.761 -14.237 23.380 1.00 95.06 544 ALA A C 1
ATOM 4273 O O . ALA A 1 544 ? -11.895 -15.337 23.911 1.00 95.06 544 ALA A O 1
ATOM 4274 N N . SER A 1 545 ? -12.434 -13.175 23.843 1.00 96.38 545 SER A N 1
ATOM 4275 C CA . SER A 1 545 ? -13.393 -13.244 24.953 1.00 96.38 545 SER A CA 1
ATOM 4276 C C . SER A 1 545 ? -14.269 -11.990 25.046 1.00 96.38 545 SER A C 1
ATOM 4278 O O . SER A 1 545 ? -13.927 -10.940 24.509 1.00 96.38 545 SER A O 1
ATOM 4280 N N . GLN A 1 546 ? -15.356 -12.063 25.824 1.00 96.81 546 GLN A N 1
ATOM 4281 C CA . GLN A 1 546 ? -16.175 -10.889 26.162 1.00 96.81 546 GLN A CA 1
ATOM 4282 C C . GLN A 1 546 ? -15.372 -9.793 26.882 1.00 96.81 546 GLN A C 1
ATOM 4284 O O . GLN A 1 546 ? -15.606 -8.612 26.654 1.00 96.81 546 GLN A O 1
ATOM 4289 N N . ASN A 1 547 ? -14.439 -10.168 27.764 1.00 96.75 547 ASN A N 1
ATOM 4290 C CA . ASN A 1 547 ? -13.625 -9.188 28.483 1.00 96.75 547 ASN A CA 1
ATOM 4291 C C . ASN A 1 547 ? -12.674 -8.459 27.533 1.00 96.75 547 ASN A C 1
ATOM 4293 O O . ASN A 1 547 ? -12.523 -7.250 27.660 1.00 96.75 547 ASN A O 1
ATOM 4297 N N . ALA A 1 548 ? -12.087 -9.182 26.573 1.00 95.56 548 ALA A N 1
ATOM 4298 C CA . ALA A 1 548 ? -11.270 -8.575 25.529 1.00 95.56 548 ALA A CA 1
ATOM 4299 C C . ALA A 1 548 ? -12.096 -7.572 24.712 1.00 95.56 548 ALA A C 1
ATOM 4301 O O . ALA A 1 548 ? -11.686 -6.425 24.600 1.00 95.56 548 ALA A O 1
ATOM 4302 N N . LEU A 1 549 ? -13.303 -7.954 24.270 1.00 97.00 549 LEU A N 1
ATOM 4303 C CA . LEU A 1 549 ? -14.210 -7.048 23.554 1.00 97.00 549 LEU A CA 1
ATOM 4304 C C . LEU A 1 549 ? -14.572 -5.803 24.383 1.00 97.00 549 LEU A C 1
ATOM 4306 O O . LEU A 1 549 ? -14.595 -4.701 23.851 1.00 97.00 549 LEU A O 1
ATOM 4310 N N . ASN A 1 550 ? -14.828 -5.955 25.686 1.00 97.44 550 ASN A N 1
ATOM 4311 C CA . ASN A 1 550 ? -15.108 -4.821 26.570 1.00 97.44 550 ASN A CA 1
ATOM 4312 C C . ASN A 1 550 ? -13.913 -3.861 26.662 1.00 97.44 550 ASN A C 1
ATOM 4314 O O . ASN A 1 550 ? -14.102 -2.647 26.612 1.00 97.44 550 ASN A O 1
ATOM 4318 N N . THR A 1 551 ? -12.692 -4.385 26.788 1.00 96.31 551 THR A N 1
ATOM 4319 C CA . THR A 1 551 ? -11.478 -3.561 26.781 1.00 96.31 551 THR A CA 1
ATOM 4320 C C . THR A 1 551 ? -11.298 -2.859 25.438 1.00 96.31 551 THR A C 1
ATOM 4322 O O . THR A 1 551 ? -11.153 -1.643 25.430 1.00 96.31 551 THR A O 1
ATOM 4325 N N . THR A 1 552 ? -11.392 -3.584 24.322 1.00 95.94 552 THR A N 1
ATOM 4326 C CA . THR A 1 552 ? -11.280 -3.016 22.970 1.00 95.94 552 THR A CA 1
ATOM 4327 C C . THR A 1 552 ? -12.329 -1.931 22.719 1.00 95.94 552 THR A C 1
ATOM 4329 O O . THR A 1 552 ? -11.988 -0.856 22.259 1.00 95.94 552 THR A O 1
ATOM 4332 N N . CYS A 1 553 ? -13.589 -2.141 23.109 1.00 97.19 553 CYS A N 1
ATOM 4333 C CA . CYS A 1 553 ? -14.651 -1.138 22.959 1.00 97.19 553 CYS A CA 1
ATOM 4334 C C . CYS A 1 553 ? -14.374 0.148 23.763 1.00 97.19 553 CYS A C 1
ATOM 4336 O O . CYS A 1 553 ? -14.653 1.256 23.303 1.00 97.19 553 CYS A O 1
ATOM 4338 N N . GLY A 1 554 ? -13.810 0.005 24.969 1.00 96.75 554 GLY A N 1
ATOM 4339 C CA . GLY A 1 554 ? -13.377 1.138 25.792 1.00 96.75 554 GLY A CA 1
ATOM 4340 C C . GLY A 1 554 ? -12.226 1.922 25.161 1.00 96.75 554 GLY A C 1
ATOM 4341 O O . GLY A 1 554 ? -12.288 3.153 25.130 1.00 96.75 554 GLY A O 1
ATOM 4342 N N . ARG A 1 555 ? -11.232 1.207 24.617 1.00 96.62 555 ARG A N 1
ATOM 4343 C CA . ARG A 1 555 ? -10.103 1.785 23.875 1.00 96.62 555 ARG A CA 1
ATOM 4344 C C . ARG A 1 555 ? -10.569 2.517 22.630 1.00 96.62 555 ARG A C 1
ATOM 4346 O O . ARG A 1 555 ? -10.293 3.703 22.526 1.00 96.62 555 ARG A O 1
ATOM 4353 N N . HIS A 1 556 ? -11.404 1.888 21.808 1.00 97.19 556 HIS A N 1
ATOM 4354 C CA . HIS A 1 556 ? -11.921 2.489 20.580 1.00 97.19 556 HIS A CA 1
ATOM 4355 C C . HIS A 1 556 ? -12.678 3.798 20.836 1.00 97.19 556 HIS A C 1
ATOM 4357 O O . HIS A 1 556 ? -12.466 4.811 20.170 1.00 97.19 556 HIS A O 1
ATOM 4363 N N . LEU A 1 557 ? -13.507 3.851 21.888 1.00 97.31 557 LEU A N 1
ATOM 4364 C CA . LEU A 1 557 ? -14.153 5.106 22.288 1.00 97.31 557 LEU A CA 1
ATOM 4365 C C . LEU A 1 557 ? -13.137 6.200 22.649 1.00 97.31 557 LEU A C 1
ATOM 4367 O O . LEU A 1 557 ? -13.391 7.381 22.400 1.00 97.31 557 LEU A O 1
ATOM 4371 N N . ASN A 1 558 ? -12.040 5.838 23.304 1.00 95.81 558 ASN A N 1
ATOM 4372 C CA . ASN A 1 558 ? -10.999 6.779 23.690 1.00 95.81 558 ASN A CA 1
ATOM 4373 C C . ASN A 1 558 ? -10.124 7.200 22.507 1.00 95.81 558 ASN A C 1
ATOM 4375 O O . ASN A 1 558 ? -9.872 8.397 22.382 1.00 95.81 558 ASN A O 1
ATOM 4379 N N . ALA A 1 559 ? -9.766 6.273 21.619 1.00 95.94 559 ALA A N 1
ATOM 4380 C CA . ALA A 1 559 ? -9.083 6.530 20.355 1.00 95.94 559 ALA A CA 1
ATOM 4381 C C . ALA A 1 559 ? -9.840 7.585 19.535 1.00 95.94 559 ALA A C 1
ATOM 4383 O O . ALA A 1 559 ? -9.302 8.637 19.203 1.00 95.94 559 ALA A O 1
ATOM 4384 N N . LEU A 1 560 ? -11.153 7.414 19.356 1.00 96.50 560 LEU A N 1
ATOM 4385 C CA . LEU A 1 560 ? -12.012 8.379 18.650 1.00 96.50 560 LEU A CA 1
ATOM 4386 C C . LEU A 1 560 ? -12.138 9.748 19.357 1.00 96.50 560 LEU A C 1
ATOM 4388 O O . LEU A 1 560 ? -12.646 10.726 18.797 1.00 96.50 560 LEU A O 1
ATOM 4392 N N . ASN A 1 561 ? -11.685 9.855 20.605 1.00 96.38 561 ASN A N 1
ATOM 4393 C CA . ASN A 1 561 ? -11.775 11.049 21.442 1.00 96.38 561 ASN A CA 1
ATOM 4394 C C . ASN A 1 561 ? -10.405 11.534 21.949 1.00 96.38 561 ASN A C 1
ATOM 4396 O O . ASN A 1 561 ? -10.358 12.121 23.034 1.00 96.38 561 ASN A O 1
ATOM 4400 N N . TYR A 1 562 ? -9.322 11.330 21.188 1.00 95.50 562 TYR A N 1
ATOM 4401 C CA . TYR A 1 562 ? -8.026 11.927 21.522 1.00 95.50 562 TYR A CA 1
ATOM 4402 C C . TYR A 1 562 ? -8.098 13.455 21.683 1.00 95.50 562 TYR A C 1
ATOM 4404 O O . TYR A 1 562 ? -8.932 14.125 21.064 1.00 95.50 562 TYR A O 1
ATOM 4412 N N . GLU A 1 563 ? -7.251 14.012 22.555 1.00 94.25 563 GLU A N 1
ATOM 4413 C CA . GLU A 1 563 ? -7.344 15.425 22.944 1.00 94.25 563 GLU A CA 1
ATOM 4414 C C . GLU A 1 563 ? -6.495 16.353 22.067 1.00 94.25 563 GLU A C 1
ATOM 4416 O O . GLU A 1 563 ? -6.939 17.467 21.773 1.00 94.25 563 GLU A O 1
ATOM 4421 N N . PHE A 1 564 ? -5.309 15.911 21.633 1.00 95.88 564 PHE A N 1
ATOM 4422 C CA . PHE A 1 564 ? -4.370 16.746 20.879 1.00 95.88 564 PHE A CA 1
ATOM 4423 C C . PHE A 1 564 ? -3.938 16.128 19.555 1.00 95.88 564 PHE A C 1
ATOM 4425 O O . PHE A 1 564 ? -3.599 14.948 19.488 1.00 95.88 564 PHE A O 1
ATOM 4432 N N . GLU A 1 565 ? -3.870 16.992 18.550 1.00 95.94 565 GLU A N 1
ATOM 4433 C CA . GLU A 1 565 ? -3.030 16.851 17.362 1.00 95.94 565 GLU A CA 1
ATOM 4434 C C . GLU A 1 565 ? -1.892 17.865 17.469 1.00 95.94 565 GLU A C 1
ATOM 4436 O O . GLU A 1 565 ? -2.105 18.987 17.952 1.00 95.94 565 GLU A O 1
ATOM 4441 N N . ALA A 1 566 ? -0.697 17.481 17.037 1.00 95.06 566 ALA A N 1
ATOM 4442 C CA . ALA A 1 566 ? 0.442 18.382 16.988 1.00 95.06 566 ALA A CA 1
ATOM 4443 C C . ALA A 1 566 ? 1.302 18.127 15.748 1.00 95.06 566 ALA A C 1
ATOM 4445 O O . ALA A 1 566 ? 1.688 16.984 15.481 1.00 95.06 566 ALA A O 1
ATOM 4446 N N . ASP A 1 567 ? 1.634 19.211 15.053 1.00 96.12 567 ASP A N 1
ATOM 4447 C CA . ASP A 1 567 ? 2.427 19.209 13.830 1.00 96.12 567 ASP A CA 1
ATOM 4448 C C . ASP A 1 567 ? 3.796 19.833 14.113 1.00 96.12 567 ASP A C 1
ATOM 4450 O O . ASP A 1 567 ? 3.903 20.931 14.671 1.00 96.12 567 ASP A O 1
ATOM 4454 N N . PHE A 1 568 ? 4.855 19.118 13.736 1.00 95.31 568 PHE A N 1
ATOM 4455 C CA . PHE A 1 568 ? 6.237 19.515 13.984 1.00 95.31 568 PHE A CA 1
ATOM 4456 C C . PHE A 1 568 ? 7.027 19.519 12.686 1.00 95.31 568 PHE A C 1
ATOM 4458 O O . PHE A 1 568 ? 7.161 18.484 12.036 1.00 95.31 568 PHE A O 1
ATOM 4465 N N . GLN A 1 569 ? 7.651 20.648 12.375 1.00 95.31 569 GLN A N 1
ATOM 4466 C CA . GLN A 1 569 ? 8.748 20.685 11.419 1.00 95.31 569 GLN A CA 1
ATOM 4467 C C . GLN A 1 569 ? 10.052 20.377 12.155 1.00 95.31 569 GLN A C 1
ATOM 4469 O O . GLN A 1 569 ? 10.463 21.134 13.030 1.00 95.31 569 GLN A O 1
ATOM 4474 N N . LEU A 1 570 ? 10.711 19.264 11.848 1.00 94.75 570 LEU A N 1
ATOM 4475 C CA . LEU A 1 570 ? 11.881 18.812 12.602 1.00 94.75 570 LEU A CA 1
ATOM 4476 C C . LEU A 1 570 ? 13.177 19.499 12.141 1.00 94.75 570 LEU A C 1
ATOM 4478 O O . LEU A 1 570 ? 13.442 19.683 10.951 1.00 94.75 570 LEU A O 1
ATOM 4482 N N . ALA A 1 571 ? 14.031 19.848 13.102 1.00 90.81 571 ALA A N 1
ATOM 4483 C CA . ALA A 1 571 ? 15.320 20.487 12.877 1.00 90.81 571 ALA A CA 1
ATOM 4484 C C . ALA A 1 571 ? 16.391 19.450 12.520 1.00 90.81 571 ALA A C 1
ATOM 4486 O O . ALA A 1 571 ? 16.984 18.814 13.391 1.00 90.81 571 ALA A O 1
ATOM 4487 N N . GLY A 1 572 ? 16.667 19.291 11.226 1.00 85.81 572 GLY A N 1
ATOM 4488 C CA . GLY A 1 572 ? 17.708 18.400 10.704 1.00 85.81 572 GLY A CA 1
ATOM 4489 C C . GLY A 1 572 ? 17.150 17.265 9.848 1.00 85.81 572 GLY A C 1
ATOM 4490 O O . GLY A 1 572 ? 16.006 17.306 9.410 1.00 85.81 572 GLY A O 1
ATOM 4491 N N . ASN A 1 573 ? 17.975 16.246 9.597 1.00 87.25 573 ASN A N 1
ATOM 4492 C CA . ASN A 1 573 ? 17.584 15.091 8.788 1.00 87.25 573 ASN A CA 1
ATOM 4493 C C . ASN A 1 573 ? 16.938 14.011 9.676 1.00 87.25 573 ASN A C 1
ATOM 4495 O O . ASN A 1 573 ? 17.645 13.189 10.265 1.00 87.25 573 ASN A O 1
ATOM 4499 N N . TRP A 1 574 ? 15.605 14.022 9.759 1.00 92.19 574 TRP A N 1
ATOM 4500 C CA . TRP A 1 574 ? 14.795 13.096 10.567 1.00 92.19 574 TRP A CA 1
ATOM 4501 C C . TRP A 1 574 ? 14.025 12.086 9.721 1.00 92.19 574 TRP A C 1
ATOM 4503 O O . TRP A 1 574 ? 13.029 11.515 10.161 1.00 92.19 574 TRP A O 1
ATOM 4513 N N . ARG A 1 575 ? 14.518 11.800 8.515 1.00 90.62 575 ARG A N 1
ATOM 4514 C CA . ARG A 1 575 ? 13.828 10.948 7.544 1.00 90.62 575 ARG A CA 1
ATOM 4515 C C . ARG A 1 575 ? 13.597 9.500 7.979 1.00 90.62 575 ARG A C 1
ATOM 4517 O O . ARG A 1 575 ? 13.040 8.729 7.213 1.00 90.62 575 ARG A O 1
ATOM 4524 N N . TYR A 1 576 ? 14.101 9.088 9.135 1.00 92.06 576 TYR A N 1
ATOM 4525 C CA . TYR A 1 576 ? 13.814 7.778 9.706 1.00 92.06 576 TYR A CA 1
ATOM 4526 C C . TYR A 1 576 ? 12.422 7.719 10.364 1.00 92.06 576 TYR A C 1
ATOM 4528 O O . TYR A 1 576 ? 11.985 6.628 10.719 1.00 92.06 576 TYR A O 1
ATOM 4536 N N . CYS A 1 577 ? 11.735 8.861 10.512 1.00 96.25 577 CYS A N 1
ATOM 4537 C CA . CYS A 1 577 ? 10.301 8.896 10.788 1.00 96.25 577 CYS A CA 1
ATOM 4538 C C . CYS A 1 577 ? 9.538 8.308 9.596 1.00 96.25 577 CYS A C 1
ATOM 4540 O O . CYS A 1 577 ? 9.832 8.637 8.445 1.00 96.25 577 CYS A O 1
ATOM 4542 N N . ASP A 1 578 ? 8.562 7.458 9.885 1.00 97.12 578 ASP A N 1
ATOM 4543 C CA . ASP A 1 578 ? 7.723 6.793 8.893 1.00 97.12 578 ASP A CA 1
ATOM 4544 C C . ASP A 1 578 ? 6.315 6.591 9.477 1.00 97.12 578 ASP A C 1
ATOM 4546 O O . ASP A 1 578 ? 6.118 6.747 10.686 1.00 97.12 578 ASP A O 1
ATOM 4550 N N . ILE A 1 579 ? 5.348 6.252 8.627 1.00 97.19 579 ILE A N 1
ATOM 4551 C CA . ILE A 1 579 ? 3.992 5.867 9.043 1.00 97.19 579 ILE A CA 1
ATOM 4552 C C . ILE A 1 579 ? 3.925 4.396 9.474 1.00 97.19 579 ILE A C 1
ATOM 4554 O O . ILE A 1 579 ? 3.010 4.023 10.204 1.00 97.19 579 ILE A O 1
ATOM 4558 N N . ALA A 1 580 ? 4.893 3.576 9.044 1.00 97.12 580 ALA A N 1
ATOM 4559 C CA . ALA A 1 580 ? 4.983 2.156 9.367 1.00 97.12 580 ALA A CA 1
ATOM 4560 C C . ALA A 1 580 ? 6.446 1.692 9.572 1.00 97.12 580 ALA A C 1
ATOM 4562 O O . ALA A 1 580 ? 7.343 2.167 8.871 1.00 97.12 580 ALA A O 1
ATOM 4563 N N . PRO A 1 581 ? 6.725 0.764 10.510 1.00 97.12 581 PRO A N 1
ATOM 4564 C CA . PRO A 1 581 ? 5.822 0.341 11.582 1.00 97.12 581 PRO A CA 1
ATOM 4565 C C . PRO A 1 581 ? 5.444 1.536 12.463 1.00 97.12 581 PRO A C 1
ATOM 4567 O O . PRO A 1 581 ? 6.240 2.468 12.613 1.00 97.12 581 PRO A O 1
ATOM 4570 N N . GLN A 1 582 ? 4.251 1.527 13.047 1.00 97.38 582 GLN A N 1
ATOM 4571 C CA . GLN A 1 582 ? 3.767 2.644 13.857 1.00 97.38 582 GLN A CA 1
ATOM 4572 C C . GLN A 1 582 ? 4.674 2.880 15.071 1.00 97.38 582 GLN A C 1
ATOM 4574 O O . GLN A 1 582 ? 5.008 1.969 15.837 1.00 97.38 582 GLN A O 1
ATOM 4579 N N . ARG A 1 583 ? 5.079 4.136 15.274 1.00 97.31 583 ARG A N 1
ATOM 4580 C CA . ARG A 1 583 ? 5.909 4.556 16.410 1.00 97.31 583 ARG A CA 1
ATOM 4581 C C . ARG A 1 583 ? 5.362 5.824 17.045 1.00 97.31 583 ARG A C 1
ATOM 4583 O O . ARG A 1 583 ? 4.662 6.614 16.412 1.00 97.31 583 ARG A O 1
ATOM 4590 N N . VAL A 1 584 ? 5.754 6.039 18.298 1.00 97.06 584 VAL A N 1
ATOM 4591 C CA . VAL A 1 584 ? 5.454 7.276 19.024 1.00 97.06 584 VAL A CA 1
ATOM 4592 C C . VAL A 1 584 ? 6.693 8.133 19.198 1.00 97.06 584 VAL A C 1
ATOM 4594 O O . VAL A 1 584 ? 7.794 7.647 19.454 1.00 97.06 584 VAL A O 1
ATOM 4597 N N . MET A 1 585 ? 6.503 9.435 19.140 1.00 96.25 585 MET A N 1
ATOM 4598 C CA . MET A 1 585 ? 7.428 10.418 19.665 1.00 96.25 585 MET A CA 1
ATOM 4599 C C . MET A 1 585 ? 7.036 10.749 21.104 1.00 96.25 585 MET A C 1
ATOM 4601 O O . MET A 1 585 ? 5.869 10.999 21.395 1.00 96.25 585 MET A O 1
ATOM 4605 N N . ASN A 1 586 ? 7.998 10.776 22.023 1.00 96.19 586 ASN A N 1
ATOM 4606 C CA . ASN A 1 586 ? 7.731 11.208 23.392 1.00 96.19 586 ASN A CA 1
ATOM 4607 C C . ASN A 1 586 ? 8.041 12.701 23.551 1.00 96.19 586 ASN A C 1
ATOM 4609 O O . ASN A 1 586 ? 9.183 13.120 23.370 1.00 96.19 586 ASN A O 1
ATOM 4613 N N . ILE A 1 587 ? 7.048 13.494 23.937 1.00 93.38 587 ILE A N 1
ATOM 4614 C CA . ILE A 1 587 ? 7.223 14.892 24.328 1.00 93.38 587 ILE A CA 1
ATOM 4615 C C . ILE A 1 587 ? 7.445 14.934 25.836 1.00 93.38 587 ILE A C 1
ATOM 4617 O O . ILE A 1 587 ? 6.540 14.639 26.622 1.00 93.38 587 ILE A O 1
ATOM 4621 N N . GLY A 1 588 ? 8.655 15.326 26.246 1.00 87.44 588 GLY A N 1
ATOM 4622 C CA . GLY A 1 588 ? 8.996 15.460 27.660 1.00 87.44 588 GLY A CA 1
ATOM 4623 C C . GLY A 1 588 ? 8.163 16.545 28.342 1.00 87.44 588 GLY A C 1
ATOM 4624 O O . GLY A 1 588 ? 7.421 16.271 29.284 1.00 87.44 588 GLY A O 1
ATOM 4625 N N . THR A 1 589 ? 8.284 17.791 27.881 1.00 87.69 589 THR A N 1
ATOM 4626 C CA . THR A 1 589 ? 7.422 18.913 28.283 1.00 87.69 589 THR A CA 1
ATOM 4627 C C . THR A 1 589 ? 7.478 19.996 27.213 1.00 87.69 589 THR A C 1
ATOM 4629 O O . THR A 1 589 ? 8.533 20.590 27.018 1.00 87.69 589 THR A O 1
ATOM 4632 N N . LEU A 1 590 ? 6.347 20.288 26.571 1.00 88.69 590 LEU A N 1
ATOM 4633 C CA . LEU A 1 590 ? 6.185 21.433 25.674 1.00 88.69 590 LEU A CA 1
ATOM 4634 C C . LEU A 1 590 ? 5.234 22.445 26.321 1.00 88.69 590 LEU A C 1
ATOM 4636 O O . LEU A 1 590 ? 4.040 22.190 26.475 1.00 88.69 590 LEU A O 1
ATOM 4640 N N . VAL A 1 591 ? 5.768 23.594 26.733 1.00 88.56 591 VAL A N 1
ATOM 4641 C CA . VAL A 1 591 ? 4.999 24.631 27.437 1.00 88.56 591 VAL A CA 1
ATOM 4642 C C . VAL A 1 591 ? 4.201 25.457 26.431 1.00 88.56 591 VAL A C 1
ATOM 4644 O O . VAL A 1 591 ? 4.782 26.213 25.652 1.00 88.56 591 VAL A O 1
ATOM 4647 N N . THR A 1 592 ? 2.869 25.382 26.483 1.00 86.12 592 THR A N 1
ATOM 4648 C CA . THR A 1 592 ? 1.989 26.263 25.697 1.00 86.12 592 THR A CA 1
ATOM 4649 C C . THR A 1 592 ? 1.336 27.324 26.591 1.00 86.12 592 THR A C 1
ATOM 4651 O O . THR A 1 592 ? 1.235 27.147 27.807 1.00 86.12 592 THR A O 1
ATOM 4654 N N . PRO A 1 593 ? 0.809 28.431 26.032 1.00 87.88 593 PRO A N 1
ATOM 4655 C CA . PRO A 1 593 ? 0.079 29.427 26.820 1.00 87.88 593 PRO A CA 1
ATOM 4656 C C . PRO A 1 593 ? -1.175 28.897 27.536 1.00 87.88 593 PRO A C 1
ATOM 4658 O O . PRO A 1 593 ? -1.693 29.581 28.421 1.00 87.88 593 PRO A O 1
ATOM 4661 N N . ARG A 1 594 ? -1.705 27.734 27.130 1.00 85.31 594 ARG A N 1
ATOM 4662 C CA . ARG A 1 594 ? -2.910 27.130 27.719 1.00 85.31 594 ARG A CA 1
ATOM 4663 C C . ARG A 1 594 ? -2.580 26.032 28.724 1.00 85.31 594 ARG A C 1
ATOM 4665 O O . ARG A 1 594 ? -3.179 26.023 29.797 1.00 85.31 594 ARG A O 1
ATOM 4672 N N . GLN A 1 595 ? -1.660 25.137 28.376 1.00 87.56 595 GLN A N 1
ATOM 4673 C CA . GLN A 1 595 ? -1.213 24.027 29.221 1.00 87.56 595 GLN A CA 1
ATOM 4674 C C . GLN A 1 595 ? 0.107 23.427 28.731 1.00 87.56 595 GLN A C 1
ATOM 4676 O O . GLN A 1 595 ? 0.491 23.609 27.576 1.00 87.56 595 GLN A O 1
ATOM 4681 N N . ASP A 1 596 ? 0.770 22.674 29.596 1.00 90.38 596 ASP A N 1
ATOM 4682 C CA . ASP A 1 596 ? 1.963 21.920 29.225 1.00 90.38 596 ASP A CA 1
ATOM 4683 C C . ASP A 1 596 ? 1.542 20.607 28.551 1.00 90.38 596 ASP A C 1
ATOM 4685 O O . ASP A 1 596 ? 0.709 19.874 29.089 1.00 90.38 596 ASP A O 1
ATOM 4689 N N . LEU A 1 597 ? 2.107 20.311 27.381 1.00 91.00 597 LEU A N 1
ATOM 4690 C CA . LEU A 1 597 ? 1.918 19.036 26.693 1.00 91.00 597 LEU A CA 1
ATOM 4691 C C . LEU A 1 597 ? 3.025 18.067 27.103 1.00 91.00 597 LEU A C 1
ATOM 4693 O O . LEU A 1 597 ? 4.208 18.414 27.097 1.00 91.00 597 LEU A O 1
ATOM 4697 N N . THR A 1 598 ? 2.636 16.845 27.452 1.00 93.19 598 THR A N 1
ATOM 4698 C CA . THR A 1 598 ? 3.550 15.772 27.859 1.00 93.19 598 THR A CA 1
ATOM 4699 C C . THR A 1 598 ? 3.004 14.430 27.397 1.00 93.19 598 THR A C 1
ATOM 4701 O O . THR A 1 598 ? 1.787 14.241 27.425 1.00 93.19 598 THR A O 1
ATOM 4704 N N . GLY A 1 599 ? 3.878 13.478 27.083 1.00 94.31 599 GLY A N 1
ATOM 4705 C CA . GLY A 1 599 ? 3.493 12.094 26.806 1.00 94.31 599 GLY A CA 1
ATOM 4706 C C . GLY A 1 599 ? 3.845 11.646 25.396 1.00 94.31 599 GLY A C 1
ATOM 4707 O O . GLY A 1 599 ? 4.689 12.247 24.738 1.00 94.31 599 GLY A O 1
ATOM 4708 N N . ASN A 1 600 ? 3.228 10.553 24.968 1.00 96.81 600 ASN A N 1
ATOM 4709 C CA . ASN A 1 600 ? 3.478 9.948 23.669 1.00 96.81 600 ASN A CA 1
ATOM 4710 C C . ASN A 1 600 ? 2.536 10.518 22.609 1.00 96.81 600 ASN A C 1
ATOM 4712 O O . ASN A 1 600 ? 1.355 10.746 22.870 1.00 96.81 600 ASN A O 1
ATOM 4716 N N . TYR A 1 601 ? 3.084 10.731 21.421 1.00 97.38 601 TYR A N 1
ATOM 4717 C CA . TYR A 1 601 ? 2.406 11.245 20.243 1.00 97.38 601 TYR A CA 1
ATOM 4718 C C . TYR A 1 601 ? 2.698 10.297 19.080 1.00 97.38 601 TYR A C 1
ATOM 4720 O O . TYR A 1 601 ? 3.854 10.114 18.702 1.00 97.38 601 TYR A O 1
ATOM 4728 N N . ILE A 1 602 ? 1.667 9.643 18.563 1.00 98.12 602 ILE A N 1
ATOM 4729 C CA . ILE A 1 602 ? 1.732 8.692 17.453 1.00 98.12 602 ILE A CA 1
ATOM 4730 C C . ILE A 1 602 ? 1.979 9.473 16.171 1.00 98.12 602 ILE A C 1
ATOM 4732 O O . ILE A 1 602 ? 1.282 10.448 15.902 1.00 98.12 602 ILE A O 1
ATOM 4736 N N . ILE A 1 603 ? 2.958 9.047 15.377 1.00 98.06 603 ILE A N 1
ATOM 4737 C CA . ILE A 1 603 ? 3.231 9.651 14.071 1.00 98.06 603 ILE A CA 1
ATOM 4738 C C . ILE A 1 603 ? 2.153 9.187 13.087 1.00 98.06 603 ILE A C 1
ATOM 4740 O O . ILE A 1 603 ? 1.991 7.989 12.864 1.00 98.06 603 ILE A O 1
ATOM 4744 N N . ARG A 1 604 ? 1.404 10.136 12.518 1.00 97.94 604 ARG A N 1
ATOM 4745 C CA . ARG A 1 604 ? 0.286 9.880 11.597 1.00 97.94 604 ARG A CA 1
ATOM 4746 C C . ARG A 1 604 ? 0.558 10.313 10.173 1.00 97.94 604 ARG A C 1
ATOM 4748 O O . ARG A 1 604 ? 0.021 9.704 9.260 1.00 97.94 604 ARG A O 1
ATOM 4755 N N . ALA A 1 605 ? 1.380 11.326 9.957 1.00 98.31 605 ALA A N 1
ATOM 4756 C CA . ALA A 1 605 ? 1.837 11.670 8.620 1.00 98.31 605 ALA A CA 1
ATOM 4757 C C . ALA A 1 605 ? 3.273 12.159 8.671 1.00 98.31 605 ALA A C 1
ATOM 4759 O O . ALA A 1 605 ? 3.714 12.720 9.677 1.00 98.31 605 ALA A O 1
ATOM 4760 N N . VAL A 1 606 ? 3.996 11.927 7.584 1.00 98.25 606 VAL A N 1
ATOM 4761 C CA . VAL A 1 606 ? 5.381 12.348 7.427 1.00 98.25 606 VAL A CA 1
ATOM 4762 C C . VAL A 1 606 ? 5.555 12.919 6.031 1.00 98.25 606 VAL A C 1
ATOM 4764 O O . VAL A 1 606 ? 5.190 12.283 5.044 1.00 98.25 606 VAL A O 1
ATOM 4767 N N . THR A 1 607 ? 6.167 14.094 5.955 1.00 97.75 607 THR A N 1
ATOM 4768 C CA . THR A 1 607 ? 6.475 14.789 4.706 1.00 97.75 607 THR A CA 1
ATOM 4769 C C . THR A 1 607 ? 7.959 15.123 4.679 1.00 97.75 607 THR A C 1
ATOM 4771 O O . THR A 1 607 ? 8.467 15.794 5.571 1.00 97.75 607 THR A O 1
ATOM 4774 N N . ASN A 1 608 ? 8.676 14.656 3.658 1.00 96.31 608 ASN A N 1
ATOM 4775 C CA . ASN A 1 608 ? 10.083 14.970 3.436 1.00 96.31 608 ASN A CA 1
ATOM 4776 C C . ASN A 1 608 ? 10.215 15.969 2.282 1.00 96.31 608 ASN A C 1
ATOM 4778 O O . ASN A 1 608 ? 10.016 15.623 1.113 1.00 96.31 608 ASN A O 1
ATOM 4782 N N . THR A 1 609 ? 10.585 17.201 2.617 1.00 94.19 609 THR A N 1
ATOM 4783 C CA . THR A 1 609 ? 10.724 18.312 1.670 1.00 94.19 609 THR A CA 1
ATOM 4784 C C . THR A 1 609 ? 12.195 18.523 1.331 1.00 94.19 609 THR A C 1
ATOM 4786 O O . THR A 1 609 ? 12.999 18.840 2.209 1.00 94.19 609 THR A O 1
ATOM 4789 N N . TYR A 1 610 ? 12.559 18.362 0.057 1.00 90.88 610 TYR A N 1
ATOM 4790 C CA . TYR A 1 610 ? 13.912 18.640 -0.428 1.00 90.88 610 TYR A CA 1
ATOM 4791 C C . TYR A 1 610 ? 14.062 20.116 -0.806 1.00 90.88 610 TYR A C 1
ATOM 4793 O O . TYR A 1 610 ? 13.304 20.632 -1.624 1.00 90.88 610 TYR A O 1
ATOM 4801 N N . MET A 1 611 ? 15.060 20.793 -0.234 1.00 87.81 611 MET A N 1
ATOM 4802 C CA . MET A 1 611 ? 15.411 22.172 -0.577 1.00 87.81 611 MET A CA 1
ATOM 4803 C C . MET A 1 611 ? 16.731 22.195 -1.363 1.00 87.81 611 MET A C 1
ATOM 4805 O O . MET A 1 611 ? 17.807 22.193 -0.751 1.00 87.81 611 MET A O 1
ATOM 4809 N N . PRO A 1 612 ? 16.692 22.242 -2.710 1.00 81.44 612 PRO A N 1
ATOM 4810 C CA . PRO A 1 612 ? 17.884 22.085 -3.545 1.00 81.44 612 PRO A CA 1
ATOM 4811 C C . PRO A 1 612 ? 18.934 23.176 -3.306 1.00 81.44 612 PRO A C 1
ATOM 4813 O O . PRO A 1 612 ? 20.125 22.880 -3.259 1.00 81.44 612 PRO A O 1
ATOM 4816 N N . GLU A 1 613 ? 18.513 24.423 -3.061 1.00 81.69 613 GLU A N 1
ATOM 4817 C CA . GLU A 1 613 ? 19.428 25.545 -2.787 1.00 81.69 613 GLU A CA 1
ATOM 4818 C C . GLU A 1 613 ? 20.285 25.337 -1.530 1.00 81.69 613 GLU A C 1
ATOM 4820 O O . GLU A 1 613 ? 21.395 25.863 -1.427 1.00 81.69 613 GLU A O 1
ATOM 4825 N N . GLN A 1 614 ? 19.762 24.582 -0.563 1.00 82.12 614 GLN A N 1
ATOM 4826 C CA . GLN A 1 614 ? 20.412 24.310 0.717 1.00 82.12 614 GLN A CA 1
ATOM 4827 C C . GLN A 1 614 ? 21.044 22.913 0.765 1.00 82.12 614 GLN A C 1
ATOM 4829 O O . GLN A 1 614 ? 21.825 22.631 1.674 1.00 82.12 614 GLN A O 1
ATOM 4834 N N . GLY A 1 615 ? 20.721 22.042 -0.197 1.00 82.31 615 GLY A N 1
ATOM 4835 C CA . GLY A 1 615 ? 21.163 20.650 -0.215 1.00 82.31 615 GLY A CA 1
ATOM 4836 C C . GLY A 1 615 ? 20.678 19.849 0.997 1.00 82.31 615 GLY A C 1
ATOM 4837 O O . GLY A 1 615 ? 21.364 18.922 1.423 1.00 82.31 615 GLY A O 1
ATOM 4838 N N . CYS A 1 616 ? 19.536 20.219 1.582 1.00 86.06 616 CYS A N 1
ATOM 4839 C CA . CYS A 1 616 ? 18.987 19.584 2.777 1.00 86.06 616 CYS A CA 1
ATOM 4840 C C . CYS A 1 616 ? 17.570 19.049 2.543 1.00 86.06 616 CYS A C 1
ATOM 4842 O O . CYS A 1 616 ? 16.858 19.472 1.630 1.00 86.06 616 CYS A O 1
ATOM 4844 N N . ILE A 1 617 ? 17.180 18.097 3.389 1.00 89.94 617 ILE A N 1
ATOM 4845 C CA . ILE A 1 617 ? 15.823 17.565 3.474 1.00 89.94 617 ILE A CA 1
ATOM 4846 C C . ILE A 1 617 ? 15.299 17.898 4.865 1.00 89.94 617 ILE A C 1
ATOM 4848 O O . ILE A 1 617 ? 15.972 17.601 5.856 1.00 89.94 617 ILE A O 1
ATOM 4852 N N . PHE A 1 618 ? 14.117 18.501 4.919 1.00 92.25 618 PHE A N 1
ATOM 4853 C CA . PHE A 1 618 ? 13.370 18.716 6.154 1.00 92.25 618 PHE A CA 1
ATOM 4854 C C . PHE A 1 618 ? 12.266 17.675 6.273 1.00 92.25 618 PHE A C 1
ATOM 4856 O O . PHE A 1 618 ? 11.691 17.261 5.266 1.00 92.25 618 PHE A O 1
ATOM 4863 N N . THR A 1 619 ? 11.990 17.256 7.504 1.00 95.56 619 THR A N 1
ATOM 4864 C CA . THR A 1 619 ? 10.937 16.291 7.809 1.00 95.56 619 THR A CA 1
ATOM 4865 C C . THR A 1 619 ? 9.874 16.986 8.642 1.00 95.56 619 THR A C 1
ATOM 4867 O O . THR A 1 619 ? 10.152 17.404 9.765 1.00 95.56 619 THR A O 1
ATOM 4870 N N . ASP A 1 620 ? 8.667 17.075 8.102 1.00 96.94 620 ASP A N 1
ATOM 4871 C CA . ASP A 1 620 ? 7.483 17.504 8.833 1.00 96.94 620 ASP A CA 1
ATOM 4872 C C . ASP A 1 620 ? 6.731 16.252 9.295 1.00 96.94 620 ASP A C 1
ATOM 4874 O O . ASP A 1 620 ? 6.555 15.310 8.517 1.00 96.94 620 ASP A O 1
ATOM 4878 N N . ILE A 1 621 ? 6.314 16.216 10.558 1.00 97.31 621 ILE A N 1
ATOM 4879 C CA . ILE A 1 621 ? 5.508 15.129 11.118 1.00 97.31 621 ILE A CA 1
ATOM 4880 C C . ILE A 1 621 ? 4.192 15.672 11.663 1.00 97.31 621 ILE A C 1
ATOM 4882 O O . ILE A 1 621 ? 4.173 16.675 12.375 1.00 97.31 621 ILE A O 1
ATOM 4886 N N . GLN A 1 622 ? 3.102 14.975 11.362 1.00 97.75 622 GLN A N 1
ATOM 4887 C CA . GLN A 1 622 ? 1.807 15.182 12.005 1.00 97.75 622 GLN A CA 1
ATOM 4888 C C . GLN A 1 622 ? 1.585 14.073 13.011 1.00 97.75 622 GLN A C 1
ATOM 4890 O O . GLN A 1 622 ? 1.855 12.900 12.723 1.00 97.75 622 GLN A O 1
ATOM 4895 N N . THR A 1 623 ? 1.117 14.435 14.199 1.00 97.62 623 THR A N 1
ATOM 4896 C CA . THR A 1 623 ? 1.005 13.490 15.305 1.00 97.62 623 THR A CA 1
ATOM 4897 C C . THR A 1 623 ? -0.315 13.602 16.048 1.00 97.62 623 THR A C 1
ATOM 4899 O O . THR A 1 623 ? -0.901 14.678 16.153 1.00 97.62 623 THR A O 1
ATOM 4902 N N . GLU A 1 624 ? -0.753 12.486 16.621 1.00 97.12 624 GLU A N 1
ATOM 4903 C CA . GLU A 1 624 ? -1.908 12.403 17.516 1.00 97.12 624 GLU A CA 1
ATOM 4904 C C . GLU A 1 624 ? -1.455 11.954 18.901 1.00 97.12 624 GLU A C 1
ATOM 4906 O O . GLU A 1 624 ? -0.621 11.059 19.027 1.00 97.12 624 GLU A O 1
ATOM 4911 N N . GLN A 1 625 ? -2.010 12.533 19.961 1.00 96.62 625 GLN A N 1
ATOM 4912 C CA . GLN A 1 625 ? -1.710 12.078 21.318 1.00 96.62 625 GLN A CA 1
ATOM 4913 C C . GLN A 1 625 ? -2.144 10.617 21.518 1.00 96.62 625 GLN A C 1
ATOM 4915 O O . GLN A 1 625 ? -3.310 10.291 21.300 1.00 96.62 625 GLN A O 1
ATOM 4920 N N . GLU A 1 626 ? -1.241 9.768 22.016 1.00 96.81 626 GLU A N 1
ATOM 4921 C CA . GLU A 1 626 ? -1.575 8.405 22.447 1.00 96.81 626 GLU A CA 1
ATOM 4922 C C . GLU A 1 626 ? -2.501 8.464 23.672 1.00 96.81 626 GLU A C 1
ATOM 4924 O O . GLU A 1 626 ? -2.150 9.042 24.710 1.00 96.81 626 GLU A O 1
ATOM 4929 N N . MET A 1 627 ? -3.690 7.876 23.553 1.00 95.38 627 MET A N 1
ATOM 4930 C CA . MET A 1 627 ? -4.701 7.901 24.610 1.00 95.38 627 MET A CA 1
ATOM 4931 C C . MET A 1 627 ? -4.540 6.749 25.603 1.00 95.38 627 MET A C 1
ATOM 4933 O O . MET A 1 627 ? -4.007 5.690 25.287 1.00 95.38 627 MET A O 1
ATOM 4937 N N . ASP A 1 628 ? -5.022 6.948 26.834 1.00 92.69 628 ASP A N 1
ATOM 4938 C CA . ASP A 1 628 ? -5.106 5.849 27.794 1.00 92.69 628 ASP A CA 1
ATOM 4939 C C . ASP A 1 628 ? -6.153 4.800 27.373 1.00 92.69 628 ASP A C 1
ATOM 4941 O O . ASP A 1 628 ? -7.071 5.074 26.596 1.00 92.69 628 ASP A O 1
ATOM 4945 N N . ASP A 1 629 ? -6.048 3.600 27.954 1.00 91.31 629 ASP A N 1
ATOM 4946 C CA . ASP A 1 629 ? -6.946 2.467 27.681 1.00 91.31 629 ASP A CA 1
ATOM 4947 C C . ASP A 1 629 ? -8.443 2.768 27.915 1.00 91.31 629 ASP A C 1
ATOM 4949 O O . ASP A 1 629 ? -9.316 1.992 27.515 1.00 91.31 629 ASP A O 1
ATOM 4953 N N . GLY A 1 630 ? -8.754 3.859 28.616 1.00 91.44 630 GLY A N 1
ATOM 4954 C CA . GLY A 1 630 ? -10.110 4.242 28.950 1.00 91.44 630 GLY A CA 1
ATOM 4955 C C . GLY A 1 630 ? -10.810 3.319 29.930 1.00 91.44 630 GLY A C 1
ATOM 4956 O O . GLY A 1 630 ? -10.234 2.462 30.604 1.00 91.44 630 GLY A O 1
ATOM 4957 N N . VAL A 1 631 ? -12.117 3.541 30.049 1.00 94.06 631 VAL A N 1
ATOM 4958 C CA . VAL A 1 631 ? -12.995 2.675 30.832 1.00 94.06 631 VAL A CA 1
ATOM 4959 C C . VAL A 1 631 ? -13.515 1.584 29.908 1.00 94.06 631 VAL A C 1
ATOM 4961 O O . VAL A 1 631 ? -14.190 1.883 28.924 1.00 94.06 631 VAL A O 1
ATOM 4964 N N . ALA A 1 632 ? -13.237 0.326 30.253 1.00 96.12 632 ALA A N 1
ATOM 4965 C CA . ALA A 1 632 ? -13.764 -0.821 29.526 1.00 96.12 632 ALA A CA 1
ATOM 4966 C C . ALA A 1 632 ? -15.298 -0.755 29.401 1.00 96.12 632 ALA A C 1
ATOM 4968 O O . ALA A 1 632 ? -16.001 -0.368 30.341 1.00 96.12 632 ALA A O 1
ATOM 4969 N N . GLY A 1 633 ? -15.806 -1.171 28.245 1.00 95.88 633 GLY A N 1
ATOM 4970 C CA . GLY A 1 633 ? -17.230 -1.254 27.959 1.00 95.88 633 GLY A CA 1
ATOM 4971 C C . GLY A 1 633 ? -17.979 -2.249 28.850 1.00 95.88 633 GLY A C 1
ATOM 4972 O O . GLY A 1 633 ? -17.400 -3.074 29.564 1.00 95.88 633 GLY A O 1
ATOM 4973 N N . VAL A 1 634 ? -19.306 -2.180 28.800 1.00 97.38 634 VAL A N 1
ATOM 4974 C CA . VAL A 1 634 ? -20.213 -3.117 29.469 1.00 97.38 634 VAL A CA 1
ATOM 4975 C C . VAL A 1 634 ? -20.757 -4.129 28.471 1.00 97.38 634 VAL A C 1
ATOM 4977 O O . VAL A 1 634 ? -21.103 -3.789 27.344 1.00 97.38 634 VAL A O 1
ATOM 4980 N N . THR A 1 635 ? -20.869 -5.380 28.908 1.00 97.38 635 THR A N 1
ATOM 4981 C CA . THR A 1 635 ? -21.463 -6.452 28.107 1.00 97.38 635 THR A CA 1
ATOM 4982 C C . THR A 1 635 ? -22.927 -6.151 27.801 1.00 97.38 635 THR A C 1
ATOM 4984 O O . THR A 1 635 ? -23.721 -5.943 28.723 1.00 97.38 635 THR A O 1
ATOM 4987 N N . ILE A 1 636 ? -23.299 -6.215 26.524 1.00 95.31 636 ILE A N 1
ATOM 4988 C CA . ILE A 1 636 ? -24.700 -6.280 26.108 1.00 95.31 636 ILE A CA 1
ATOM 4989 C C . ILE A 1 636 ? -25.094 -7.760 26.088 1.00 95.31 636 ILE A C 1
ATOM 4991 O O . ILE A 1 636 ? -24.459 -8.581 25.426 1.00 95.31 636 ILE A O 1
ATOM 4995 N N . VAL A 1 637 ? -26.118 -8.120 26.863 1.00 91.94 637 VAL A N 1
ATOM 4996 C CA . VAL A 1 637 ? -26.603 -9.504 26.932 1.00 91.94 637 VAL A CA 1
ATOM 4997 C C . VAL A 1 637 ? -27.446 -9.786 25.693 1.00 91.94 637 VAL A C 1
ATOM 4999 O O . VAL A 1 637 ? -28.517 -9.204 25.535 1.00 91.94 637 VAL A O 1
ATOM 5002 N N . ILE A 1 638 ? -26.962 -10.685 24.837 1.00 90.31 638 ILE A N 1
ATOM 5003 C CA . ILE A 1 638 ? -27.736 -11.235 23.722 1.00 90.31 638 ILE A CA 1
ATOM 5004 C C . ILE A 1 638 ? -28.778 -12.195 24.324 1.00 90.31 638 ILE A C 1
ATOM 5006 O O . ILE A 1 638 ? -28.379 -13.095 25.067 1.00 90.31 638 ILE A O 1
ATOM 5010 N N . PRO A 1 639 ? -30.087 -12.008 24.080 1.00 84.88 639 PRO A N 1
ATOM 5011 C CA . PRO A 1 639 ? -31.109 -12.936 24.556 1.00 84.88 639 PRO A CA 1
ATOM 5012 C C . PRO A 1 639 ? -30.880 -14.357 24.014 1.00 84.88 639 PRO A C 1
ATOM 5014 O O . PRO A 1 639 ? -30.645 -14.519 22.820 1.00 84.88 639 PRO A O 1
ATOM 5017 N N . ASP A 1 640 ? -30.974 -15.377 24.877 1.00 79.62 640 ASP A N 1
ATOM 5018 C CA . ASP A 1 640 ? -30.801 -16.788 24.479 1.00 79.62 640 ASP A CA 1
ATOM 5019 C C . ASP A 1 640 ? -31.904 -17.270 23.516 1.00 79.62 640 ASP A C 1
ATOM 5021 O O . ASP A 1 640 ? -31.688 -18.155 22.690 1.00 79.62 640 ASP A O 1
ATOM 5025 N N . GLU A 1 641 ? -33.091 -16.672 23.616 1.00 79.12 641 GLU A N 1
ATOM 5026 C CA . GLU A 1 641 ? -34.208 -16.859 22.698 1.00 79.12 641 GLU A CA 1
ATOM 5027 C C . GLU A 1 641 ? -34.517 -15.491 22.086 1.00 79.12 641 GLU A C 1
ATOM 5029 O O . GLU A 1 641 ? -34.682 -14.510 22.823 1.00 79.12 641 GLU A O 1
ATOM 5034 N N . MET A 1 642 ? -34.601 -15.407 20.748 1.00 65.69 642 MET A N 1
ATOM 5035 C CA . MET A 1 642 ? -35.253 -14.249 20.137 1.00 65.69 642 MET A CA 1
ATOM 5036 C C . MET A 1 642 ? -36.620 -14.120 20.805 1.00 65.69 642 MET A C 1
ATOM 5038 O O . MET A 1 642 ? -37.311 -15.135 20.928 1.00 65.69 642 MET A O 1
ATOM 5042 N N . PRO A 1 643 ? -37.013 -12.926 21.275 1.00 66.19 643 PRO A N 1
ATOM 5043 C CA . PRO A 1 643 ? -38.335 -12.755 21.836 1.00 66.19 643 PRO A CA 1
ATOM 5044 C C . PRO A 1 643 ? -39.335 -13.231 20.785 1.00 66.19 643 PRO A C 1
ATOM 5046 O O . PRO A 1 643 ? -39.453 -12.613 19.730 1.00 66.19 643 PRO A O 1
ATOM 5049 N N . ASP A 1 644 ? -40.049 -14.318 21.075 1.00 56.81 644 ASP A N 1
ATOM 5050 C CA . ASP A 1 644 ? -41.127 -14.883 20.251 1.00 56.81 644 ASP A CA 1
ATOM 5051 C C . ASP A 1 644 ? -42.370 -13.971 20.339 1.00 56.81 644 ASP A C 1
ATOM 5053 O O . ASP A 1 644 ? -43.518 -14.391 20.496 1.00 56.81 644 ASP A O 1
ATOM 5057 N N . VAL A 1 645 ? -42.124 -12.660 20.348 1.00 53.22 645 VAL A N 1
ATOM 5058 C CA . VAL A 1 645 ? -43.128 -11.621 20.385 1.00 53.22 645 VAL A CA 1
ATOM 5059 C C . VAL A 1 645 ? -43.607 -11.511 18.955 1.00 53.22 645 VAL A C 1
ATOM 5061 O O . VAL A 1 645 ? -43.149 -10.682 18.172 1.00 53.22 645 VAL A O 1
ATOM 5064 N N . VAL A 1 646 ? -44.575 -12.363 18.626 1.00 48.00 646 VAL A N 1
ATOM 5065 C CA . VAL A 1 646 ? -45.622 -11.963 17.697 1.00 48.00 646 VAL A CA 1
ATOM 5066 C C . VAL A 1 646 ? -46.111 -10.620 18.226 1.00 48.00 646 VAL A C 1
ATOM 5068 O O . VAL A 1 646 ? -46.804 -10.554 19.241 1.00 48.00 646 VAL A O 1
ATOM 5071 N N . TYR A 1 647 ? -45.666 -9.535 17.596 1.00 47.91 647 TYR A N 1
ATOM 5072 C CA . TYR A 1 647 ? -46.189 -8.198 17.827 1.00 47.91 647 TYR A CA 1
ATOM 5073 C C . TYR A 1 647 ? -47.597 -8.191 17.218 1.00 47.91 647 TYR A C 1
ATOM 5075 O O . TYR A 1 647 ? -47.852 -7.568 16.194 1.00 47.91 647 TYR A O 1
ATOM 5083 N N . GLU A 1 648 ? -48.521 -8.958 17.801 1.00 51.66 648 GLU A N 1
ATOM 5084 C CA . GLU A 1 648 ? -49.922 -8.593 17.733 1.00 51.66 648 GLU A CA 1
ATOM 5085 C C . GLU A 1 648 ? -50.001 -7.315 18.565 1.00 51.66 648 GLU A C 1
ATOM 5087 O O . GLU A 1 648 ? -49.744 -7.369 19.771 1.00 51.66 648 GLU A O 1
ATOM 5092 N N . PRO A 1 649 ? -50.257 -6.139 17.964 1.00 52.25 649 PRO A N 1
ATOM 5093 C CA . PRO A 1 649 ? -50.578 -4.974 18.759 1.00 52.25 649 PRO A CA 1
ATOM 5094 C C . PRO A 1 649 ? -51.852 -5.316 19.532 1.00 52.25 649 PRO A C 1
ATOM 5096 O O . PRO A 1 649 ? -52.960 -5.206 19.005 1.00 52.25 649 PRO A O 1
ATOM 5099 N N . GLU A 1 650 ? -51.706 -5.765 20.779 1.00 48.34 650 GLU A N 1
ATOM 5100 C CA . GLU A 1 650 ? -52.802 -5.805 21.732 1.00 48.34 650 GLU A CA 1
ATOM 5101 C C . GLU A 1 650 ? -53.220 -4.350 21.943 1.00 48.34 650 GLU A C 1
ATOM 5103 O O . GLU A 1 650 ? -52.693 -3.631 22.793 1.00 48.34 650 GLU A O 1
ATOM 5108 N N . TYR A 1 651 ? -54.168 -3.886 21.130 1.00 49.69 651 TYR A N 1
ATOM 5109 C CA . TYR A 1 651 ? -54.998 -2.758 21.503 1.00 49.69 651 TYR A CA 1
ATOM 5110 C C . TYR A 1 651 ? -55.624 -3.135 22.847 1.00 49.69 651 TYR A C 1
ATOM 5112 O O . TYR A 1 651 ? -56.360 -4.123 22.901 1.00 49.69 651 TYR A O 1
ATOM 5120 N N . PRO A 1 652 ? -55.340 -2.409 23.942 1.00 49.28 652 PRO A N 1
ATOM 5121 C CA . PRO A 1 652 ? -55.885 -2.772 25.234 1.00 49.28 652 PRO A CA 1
ATOM 5122 C C . PRO A 1 652 ? -57.399 -2.548 25.198 1.00 49.28 652 PRO A C 1
ATOM 5124 O O . PRO A 1 652 ? -57.891 -1.429 25.373 1.00 49.28 652 PRO A O 1
ATOM 5127 N N . GLU A 1 653 ? -58.155 -3.621 24.970 1.00 56.78 653 GLU A N 1
ATOM 5128 C CA . GLU A 1 653 ? -59.594 -3.657 25.189 1.00 56.78 653 GLU A CA 1
ATOM 5129 C C . GLU A 1 653 ? -59.854 -3.539 26.695 1.00 56.78 653 GLU A C 1
ATOM 5131 O O . GLU A 1 653 ? -59.963 -4.525 27.419 1.00 56.78 653 GLU A O 1
ATOM 5136 N N . GLY A 1 654 ? -59.941 -2.303 27.192 1.00 60.03 654 GLY A N 1
ATOM 5137 C CA . GLY A 1 654 ? -60.470 -2.052 28.530 1.00 60.03 654 GLY A CA 1
ATOM 5138 C C . GLY A 1 654 ? -59.774 -0.975 29.346 1.00 60.03 654 GLY A C 1
ATOM 5139 O O . GLY A 1 654 ? -59.397 -1.233 30.486 1.00 60.03 654 GLY A O 1
ATOM 5140 N N . PHE A 1 655 ? -59.724 0.267 28.860 1.00 43.81 655 PHE A N 1
ATOM 5141 C CA . PHE A 1 655 ? -59.665 1.411 29.778 1.00 43.81 655 PHE A CA 1
ATOM 5142 C C . PHE A 1 655 ? -61.079 1.788 30.231 1.00 43.81 655 PHE A C 1
ATOM 5144 O O . PHE A 1 655 ? -61.734 2.687 29.707 1.00 43.81 655 PHE A O 1
ATOM 5151 N N . GLY A 1 656 ? -61.564 1.044 31.226 1.00 50.91 656 GLY A N 1
ATOM 5152 C CA . GLY A 1 656 ? -62.746 1.396 31.997 1.00 50.91 656 GLY A CA 1
ATOM 5153 C C . GLY A 1 656 ? -62.460 2.555 32.956 1.00 50.91 656 GLY A C 1
ATOM 5154 O O . GLY A 1 656 ? -61.654 2.419 33.868 1.00 50.91 656 GLY A O 1
ATOM 5155 N N . GLY A 1 657 ? -63.164 3.669 32.742 1.00 54.84 657 GLY A N 1
ATOM 5156 C CA . GLY A 1 657 ? -63.611 4.648 33.741 1.00 54.84 657 GLY A CA 1
ATOM 5157 C C . GLY A 1 657 ? -62.642 5.067 34.850 1.00 54.84 657 GLY A C 1
ATOM 5158 O O . GLY A 1 657 ? -62.726 4.558 35.966 1.00 54.84 657 GLY A O 1
ATOM 5159 N N . VAL A 1 658 ? -61.856 6.113 34.592 1.00 41.53 658 VAL A N 1
ATOM 5160 C CA . VAL A 1 658 ? -61.330 6.999 35.642 1.00 41.53 658 VAL A CA 1
ATOM 5161 C C . VAL A 1 658 ? -62.080 8.331 35.551 1.00 41.53 658 VAL A C 1
ATOM 5163 O O . VAL A 1 658 ? -62.197 8.909 34.472 1.00 41.53 658 VAL A O 1
ATOM 5166 N N . GLU A 1 659 ? -62.650 8.771 36.677 1.00 48.38 659 GLU A N 1
ATOM 5167 C CA . GLU A 1 659 ? -63.379 10.038 36.825 1.00 48.38 659 GLU A CA 1
ATOM 5168 C C . GLU A 1 659 ? -62.515 11.256 36.429 1.00 48.38 659 GLU A C 1
ATOM 5170 O O . GLU A 1 659 ? -61.309 11.264 36.693 1.00 48.38 659 GLU A O 1
ATOM 5175 N N . PRO A 1 660 ? -63.111 12.305 35.825 1.00 39.75 660 PRO A N 1
ATOM 5176 C CA . PRO A 1 660 ? -62.372 13.428 35.264 1.00 39.75 660 PRO A CA 1
ATOM 5177 C C . PRO A 1 660 ? -61.786 14.311 36.371 1.00 39.75 660 PRO A C 1
ATOM 5179 O O . PRO A 1 660 ? -62.503 15.015 37.086 1.00 39.75 660 PRO A O 1
ATOM 5182 N N . LEU A 1 661 ? -60.459 14.310 36.484 1.00 39.38 661 LEU A N 1
ATOM 5183 C CA . LEU A 1 661 ? -59.729 15.394 37.130 1.00 39.38 661 LEU A CA 1
ATOM 5184 C C . LEU A 1 661 ? -59.752 16.619 36.204 1.00 39.38 661 LEU A C 1
ATOM 5186 O O . LEU A 1 661 ? -59.397 16.513 35.037 1.00 39.38 661 LEU A O 1
ATOM 5190 N N . GLY A 1 662 ? -60.212 17.736 36.779 1.00 40.66 662 GLY A N 1
ATOM 5191 C CA . GLY A 1 662 ? -60.195 19.137 36.334 1.00 40.66 662 GLY A CA 1
ATOM 5192 C C . GLY A 1 662 ? -59.712 19.477 34.922 1.00 40.66 662 GLY A C 1
ATOM 5193 O O . GLY A 1 662 ? -58.586 19.169 34.553 1.00 40.66 662 GLY A O 1
ATOM 5194 N N . GLU A 1 663 ? -60.564 20.224 34.212 1.00 45.47 663 GLU A N 1
ATOM 5195 C CA . GLU A 1 663 ? -60.354 20.847 32.899 1.00 45.47 663 GLU A CA 1
ATOM 5196 C C . GLU A 1 663 ? -58.904 21.304 32.658 1.00 45.47 663 GLU A C 1
ATOM 5198 O O . GLU A 1 663 ? -58.476 22.387 33.063 1.00 45.47 663 GLU A O 1
ATOM 5203 N N . VAL A 1 664 ? -58.161 20.458 31.945 1.00 39.56 664 VAL A N 1
ATOM 5204 C CA . VAL A 1 664 ? -57.011 20.861 31.139 1.00 39.56 664 VAL A CA 1
ATOM 5205 C C . VAL A 1 664 ? -57.584 21.521 29.875 1.00 39.56 664 VAL A C 1
ATOM 5207 O O . VAL A 1 664 ? -58.529 20.968 29.306 1.00 39.56 664 VAL A O 1
ATOM 5210 N N . PRO A 1 665 ? -57.078 22.688 29.436 1.00 38.53 665 PRO A N 1
ATOM 5211 C CA . PRO A 1 665 ? -57.604 23.391 28.270 1.00 38.53 665 PRO A CA 1
ATOM 5212 C C . PRO A 1 665 ? -57.643 22.480 27.039 1.00 38.53 665 PRO A C 1
ATOM 5214 O O . PRO A 1 665 ? -56.607 22.003 26.575 1.00 38.53 665 PRO A O 1
ATOM 5217 N N . GLN A 1 666 ? -58.846 22.238 26.518 1.00 40.34 666 GLN A N 1
ATOM 5218 C CA . GLN A 1 666 ? -59.022 21.713 25.172 1.00 40.34 666 GLN A CA 1
ATOM 5219 C C . GLN A 1 666 ? -58.666 22.819 24.186 1.00 40.34 666 GLN A C 1
ATOM 5221 O O . GLN A 1 666 ? -59.395 23.797 24.073 1.00 40.34 666 GLN A O 1
ATOM 5226 N N . GLU A 1 667 ? -57.504 22.677 23.561 1.00 39.50 667 GLU A N 1
ATOM 5227 C CA . GLU A 1 667 ? -57.257 22.794 22.119 1.00 39.50 667 GLU A CA 1
ATOM 5228 C C . GLU A 1 667 ? -55.730 22.852 21.927 1.00 39.50 667 GLU A C 1
ATOM 5230 O O . GLU A 1 667 ? -55.094 23.811 22.372 1.00 39.50 667 GLU A O 1
ATOM 5235 N N . PRO A 1 668 ? -55.091 21.856 21.283 1.00 37.12 668 PRO A N 1
ATOM 5236 C CA . PRO A 1 668 ? -53.849 22.153 20.591 1.00 37.12 668 PRO A CA 1
ATOM 5237 C C . PRO A 1 668 ? -54.198 23.160 19.481 1.00 37.12 668 PRO A C 1
ATOM 5239 O O . PRO A 1 668 ? -55.216 22.973 18.810 1.00 37.12 668 PRO A O 1
ATOM 5242 N N . PRO A 1 669 ? -53.422 24.239 19.281 1.00 35.22 669 PRO A N 1
ATOM 5243 C CA . PRO A 1 669 ? -53.699 25.172 18.199 1.00 35.22 669 PRO A CA 1
ATOM 5244 C C . PRO A 1 669 ? -53.733 24.401 16.876 1.00 35.22 669 PRO A C 1
ATOM 5246 O O . PRO A 1 669 ? -52.783 23.698 16.539 1.00 35.22 669 PRO A O 1
ATOM 5249 N N . ALA A 1 670 ? -54.824 24.555 16.125 1.00 38.38 670 ALA A N 1
ATOM 5250 C CA . ALA A 1 670 ? -55.080 23.919 14.831 1.00 38.38 670 ALA A CA 1
ATOM 5251 C C . ALA A 1 670 ? -54.151 24.400 13.689 1.00 38.38 670 ALA A C 1
ATOM 5253 O O . ALA A 1 670 ? -54.514 24.314 12.524 1.00 38.38 670 ALA A O 1
ATOM 5254 N N . ASN A 1 671 ? -52.955 24.908 14.004 1.00 38.56 671 ASN A N 1
ATOM 5255 C CA . ASN A 1 671 ? -52.073 25.621 13.077 1.00 38.56 671 ASN A CA 1
ATOM 5256 C C . ASN A 1 671 ? -50.620 25.117 13.130 1.00 38.56 671 ASN A C 1
ATOM 5258 O O . ASN A 1 671 ? -49.691 25.922 13.130 1.00 38.56 671 ASN A O 1
ATOM 5262 N N . ALA A 1 672 ? -50.396 23.805 13.178 1.00 30.27 672 ALA A N 1
ATOM 5263 C CA . ALA A 1 672 ? -49.117 23.251 12.740 1.00 30.27 672 ALA A CA 1
ATOM 5264 C C . ALA A 1 672 ? -49.299 22.780 11.287 1.00 30.27 672 ALA A C 1
ATOM 5266 O O . ALA A 1 672 ? -49.911 21.731 11.084 1.00 30.27 672 ALA A O 1
ATOM 5267 N N . PRO A 1 673 ? -48.847 23.540 10.270 1.00 35.56 673 PRO A N 1
ATOM 5268 C CA . PRO A 1 673 ? -48.878 23.054 8.905 1.00 35.56 673 PRO A CA 1
ATOM 5269 C C . PRO A 1 673 ? -47.816 21.964 8.770 1.00 35.56 673 PRO A C 1
ATOM 5271 O O . PRO A 1 673 ? -46.615 22.223 8.830 1.00 35.56 673 PRO A O 1
ATOM 5274 N N . SER A 1 674 ? -48.274 20.728 8.607 1.00 33.41 674 SER A N 1
ATOM 5275 C CA . SER A 1 674 ? -47.500 19.663 7.988 1.00 33.41 674 SER A CA 1
ATOM 5276 C C . SER A 1 674 ? -47.218 20.055 6.535 1.00 33.41 674 SER A C 1
ATOM 5278 O O . SER A 1 674 ? -48.162 20.220 5.770 1.00 33.41 674 SER A O 1
ATOM 5280 N N . GLY A 1 675 ? -45.942 20.197 6.174 1.00 33.28 675 GLY A N 1
ATOM 5281 C CA . GLY A 1 675 ? -45.474 20.275 4.787 1.00 33.28 675 GLY A CA 1
ATOM 5282 C C . GLY A 1 675 ? -45.869 21.545 4.028 1.00 33.28 675 GLY A C 1
ATOM 5283 O O . GLY A 1 675 ? -46.919 21.606 3.396 1.00 33.28 675 GLY A O 1
ATOM 5284 N N . LEU A 1 676 ? -44.980 22.540 4.005 1.00 32.03 676 LEU A N 1
ATOM 5285 C CA . LEU A 1 676 ? -45.010 23.588 2.983 1.00 32.03 676 LEU A CA 1
ATOM 5286 C C . LEU A 1 676 ? -44.502 22.989 1.664 1.00 32.03 676 LEU A C 1
ATOM 5288 O O . LEU A 1 676 ? -43.317 23.063 1.352 1.00 32.03 676 LEU A O 1
ATOM 5292 N N . GLY A 1 677 ? -45.402 22.340 0.925 1.00 30.47 677 GLY A N 1
ATOM 5293 C CA . GLY A 1 677 ? -45.181 22.027 -0.483 1.00 30.47 677 GLY A CA 1
ATOM 5294 C C . GLY A 1 677 ? -45.141 23.321 -1.294 1.00 30.47 677 GLY A C 1
ATOM 5295 O O . GLY A 1 677 ? -45.965 24.211 -1.083 1.00 30.47 677 GLY A O 1
ATOM 5296 N N . TYR A 1 678 ? -44.171 23.436 -2.196 1.00 33.09 678 TYR A N 1
ATOM 5297 C CA . TYR A 1 678 ? -44.153 24.474 -3.221 1.00 33.09 678 TYR A CA 1
ATOM 5298 C C . TYR A 1 678 ? -45.377 24.283 -4.129 1.00 33.09 678 TYR A C 1
ATOM 5300 O O . TYR A 1 678 ? -45.523 23.238 -4.759 1.00 33.09 678 TYR A O 1
ATOM 5308 N N . TRP A 1 679 ? -46.270 25.272 -4.177 1.00 32.94 679 TRP A N 1
ATOM 5309 C CA . TRP A 1 679 ? -47.411 25.279 -5.092 1.00 32.94 679 TRP A CA 1
ATOM 5310 C C . TRP A 1 679 ? -46.995 26.007 -6.370 1.00 32.94 679 TRP A C 1
ATOM 5312 O O . TRP A 1 679 ? -46.997 27.236 -6.413 1.00 32.94 679 TRP A O 1
ATOM 5322 N N . TYR A 1 680 ? -46.608 25.249 -7.396 1.00 34.47 680 TYR A N 1
ATOM 5323 C CA . TYR A 1 680 ? -46.547 25.760 -8.764 1.00 34.47 680 TYR A CA 1
ATOM 5324 C C . TYR A 1 680 ? -47.980 25.910 -9.282 1.00 34.47 680 TYR A C 1
ATOM 5326 O O . TYR A 1 680 ? -48.754 24.952 -9.251 1.00 34.47 680 TYR A O 1
ATOM 5334 N N . ALA A 1 681 ? -48.342 27.107 -9.740 1.00 32.97 681 ALA A N 1
ATOM 5335 C CA . ALA A 1 681 ? -49.578 27.304 -10.482 1.00 32.97 681 ALA A CA 1
ATOM 5336 C C . ALA A 1 681 ? -49.416 26.653 -11.867 1.00 32.97 681 ALA A C 1
ATOM 5338 O O . ALA A 1 681 ? -48.691 27.165 -12.713 1.00 32.97 681 ALA A O 1
ATOM 5339 N N . CYS A 1 682 ? -50.062 25.506 -12.066 1.00 32.34 682 CYS A N 1
ATOM 5340 C CA . CYS A 1 682 ? -50.428 24.998 -13.385 1.00 32.34 682 CYS A CA 1
ATOM 5341 C C . CYS A 1 682 ? -51.903 25.368 -13.629 1.00 32.34 682 CYS A C 1
ATOM 5343 O O . CYS A 1 682 ? -52.717 25.296 -12.708 1.00 32.34 682 CYS A O 1
ATOM 5345 N N . ASP A 1 683 ? -52.220 25.849 -14.832 1.00 36.94 683 ASP A N 1
ATOM 5346 C CA . ASP A 1 683 ? -53.537 26.407 -15.193 1.00 36.94 683 ASP A CA 1
ATOM 5347 C C . ASP A 1 683 ? -54.617 25.296 -15.366 1.00 36.94 683 ASP A C 1
ATOM 5349 O O . ASP A 1 683 ? -54.267 24.116 -15.500 1.00 36.94 683 ASP A O 1
ATOM 5353 N N . PRO A 1 684 ? -55.942 25.580 -15.323 1.00 38.34 684 PRO A N 1
ATOM 5354 C CA . PRO A 1 684 ? -56.945 24.775 -14.645 1.00 38.34 684 PRO A CA 1
ATOM 5355 C C . PRO A 1 684 ? -57.753 24.020 -15.710 1.00 38.34 684 PRO A C 1
ATOM 5357 O O . PRO A 1 684 ? -58.860 24.408 -16.088 1.00 38.34 684 PRO A O 1
ATOM 5360 N N . GLY A 1 685 ? -57.153 22.975 -16.272 1.00 33.84 685 GLY A N 1
ATOM 5361 C CA . GLY A 1 685 ? -57.812 22.120 -17.266 1.00 33.84 685 GLY A CA 1
ATOM 5362 C C . GLY A 1 685 ? -58.744 21.069 -16.659 1.00 33.84 685 GLY A C 1
ATOM 5363 O O . GLY A 1 685 ? -59.682 20.626 -17.322 1.00 33.84 685 GLY A O 1
ATOM 5364 N N . ASP A 1 686 ? -58.535 20.710 -15.392 1.00 33.78 686 ASP A N 1
ATOM 5365 C CA . ASP A 1 686 ? -59.366 19.744 -14.683 1.00 33.78 686 ASP A CA 1
ATOM 5366 C C . ASP A 1 686 ? -60.323 20.463 -13.734 1.00 33.78 686 ASP A C 1
ATOM 5368 O O . ASP A 1 686 ? -59.934 21.203 -12.833 1.00 33.78 686 ASP A O 1
ATOM 5372 N N . ALA A 1 687 ? -61.618 20.244 -13.953 1.00 33.78 687 ALA A N 1
ATOM 5373 C CA . ALA A 1 687 ? -62.727 20.915 -13.282 1.00 33.78 687 ALA A CA 1
ATOM 5374 C C . ALA A 1 687 ? -62.901 20.530 -11.795 1.00 33.78 687 ALA A C 1
ATOM 5376 O O . ALA A 1 687 ? -64.033 20.348 -11.347 1.00 33.78 687 ALA A O 1
ATOM 5377 N N . ASN A 1 688 ? -61.819 20.372 -11.028 1.00 33.38 688 ASN A N 1
ATOM 5378 C CA . ASN A 1 688 ? -61.883 19.940 -9.635 1.00 33.38 688 ASN A CA 1
ATOM 5379 C C . ASN A 1 688 ? -60.729 20.413 -8.730 1.00 33.38 688 ASN A C 1
ATOM 5381 O O . ASN A 1 688 ? -60.464 19.735 -7.742 1.00 33.38 688 ASN A O 1
ATOM 5385 N N . ASP A 1 689 ? -60.108 21.575 -8.980 1.00 32.69 689 ASP A N 1
ATOM 5386 C CA . ASP A 1 689 ? -59.128 22.134 -8.034 1.00 32.69 689 ASP A CA 1
ATOM 5387 C C . ASP A 1 689 ? -59.411 23.568 -7.547 1.00 32.69 689 ASP A C 1
ATOM 5389 O O . ASP A 1 689 ? -59.963 24.431 -8.228 1.00 32.69 689 ASP A O 1
ATOM 5393 N N . TYR A 1 690 ? -59.093 23.751 -6.266 1.00 34.50 690 TYR A N 1
ATOM 5394 C CA . TYR A 1 690 ? -59.540 24.782 -5.330 1.00 34.50 690 TYR A CA 1
ATOM 5395 C C . TYR A 1 690 ? -58.923 26.172 -5.572 1.00 34.50 690 TYR A C 1
ATOM 5397 O O . TYR A 1 690 ? -57.991 26.536 -4.871 1.00 34.50 690 TYR A O 1
ATOM 5405 N N . TRP A 1 691 ? -59.497 27.008 -6.439 1.00 34.09 691 TRP A N 1
ATOM 5406 C CA . TRP A 1 691 ? -59.421 28.478 -6.299 1.00 34.09 691 TRP A CA 1
ATOM 5407 C C . TRP A 1 691 ? -60.736 29.123 -6.768 1.00 34.09 691 TRP A C 1
ATOM 5409 O O . TRP A 1 691 ? -60.850 29.666 -7.860 1.00 34.09 691 TRP A O 1
ATOM 5419 N N . ASP A 1 692 ? -61.765 29.041 -5.920 1.00 39.09 692 ASP A N 1
ATOM 5420 C CA . ASP A 1 692 ? -62.970 29.872 -6.042 1.00 39.09 692 ASP A CA 1
ATOM 5421 C C . ASP A 1 692 ? -62.604 31.327 -5.674 1.00 39.09 692 ASP A C 1
ATOM 5423 O O . ASP A 1 692 ? -61.925 31.543 -4.660 1.00 39.09 692 ASP A O 1
ATOM 5427 N N . GLU A 1 693 ? -63.071 32.316 -6.454 1.00 40.84 693 GLU A N 1
ATOM 5428 C CA . GLU A 1 693 ? -62.875 33.776 -6.274 1.00 40.84 693 GLU A CA 1
ATOM 5429 C C . GLU A 1 693 ? -63.133 34.254 -4.829 1.00 40.84 693 GLU A C 1
ATOM 5431 O O . GLU A 1 693 ? -62.662 35.312 -4.411 1.00 40.84 693 GLU A O 1
ATOM 5436 N N . ALA A 1 694 ? -63.837 33.453 -4.028 1.00 44.78 694 ALA A N 1
ATOM 5437 C CA . ALA A 1 694 ? -64.052 33.652 -2.602 1.00 44.78 694 ALA A CA 1
ATOM 5438 C C . ALA A 1 694 ? -62.775 33.696 -1.725 1.00 44.78 694 ALA A C 1
ATOM 5440 O O . ALA A 1 694 ? -62.881 34.120 -0.572 1.00 44.78 694 ALA A O 1
ATOM 5441 N N . HIS A 1 695 ? -61.596 33.286 -2.221 1.00 45.62 695 HIS A N 1
ATOM 5442 C CA . HIS A 1 695 ? -60.360 33.196 -1.415 1.00 45.62 695 HIS A CA 1
ATOM 5443 C C . HIS A 1 695 ? -59.239 34.175 -1.802 1.00 45.62 695 HIS A C 1
ATOM 5445 O O . HIS A 1 695 ? -58.229 34.234 -1.097 1.00 45.62 695 HIS A O 1
ATOM 5451 N N . ALA A 1 696 ? -59.402 34.990 -2.851 1.00 50.16 696 ALA A N 1
ATOM 5452 C CA . ALA A 1 696 ? -58.453 36.070 -3.120 1.00 50.16 696 ALA A CA 1
ATOM 5453 C C . ALA A 1 696 ? -58.540 37.127 -1.995 1.00 50.16 696 ALA A C 1
ATOM 5455 O O . ALA A 1 696 ? -59.639 37.603 -1.685 1.00 50.16 696 ALA A O 1
ATOM 5456 N N . PRO A 1 697 ? -57.423 37.519 -1.349 1.00 51.94 697 PRO A N 1
ATOM 5457 C CA . PRO A 1 697 ? -57.461 38.547 -0.319 1.00 51.94 697 PRO A CA 1
ATOM 5458 C C . PRO A 1 697 ? -58.002 39.859 -0.905 1.00 51.94 697 PRO A C 1
ATOM 5460 O O . PRO A 1 697 ? -57.571 40.319 -1.964 1.00 51.94 697 PRO A O 1
ATOM 5463 N N . ALA A 1 698 ? -58.976 40.462 -0.219 1.00 49.75 698 ALA A N 1
ATOM 5464 C CA . ALA A 1 698 ? -59.627 41.689 -0.667 1.00 49.75 698 ALA A CA 1
ATOM 5465 C C . ALA A 1 698 ? -58.593 42.804 -0.929 1.00 49.75 698 ALA A C 1
ATOM 5467 O O . ALA A 1 698 ? -57.863 43.192 -0.020 1.00 49.75 698 ALA A O 1
ATOM 5468 N N . GLY A 1 699 ? -58.563 43.338 -2.156 1.00 55.94 699 GLY A N 1
ATOM 5469 C CA . GLY A 1 699 ? -57.619 44.386 -2.568 1.00 55.94 699 GLY A CA 1
ATOM 5470 C C . GLY A 1 699 ? -56.409 43.905 -3.377 1.00 55.94 699 GLY A C 1
ATOM 5471 O O . GLY A 1 699 ? -55.509 44.706 -3.617 1.00 55.94 699 GLY A O 1
ATOM 5472 N N . ALA A 1 700 ? -56.377 42.641 -3.811 1.00 56.00 700 ALA A N 1
ATOM 5473 C CA . ALA A 1 700 ? -55.497 42.216 -4.900 1.00 56.00 700 ALA A CA 1
ATOM 5474 C C . ALA A 1 700 ? -55.702 43.096 -6.156 1.00 56.00 700 ALA A C 1
ATOM 5476 O O . ALA A 1 700 ? -56.855 43.431 -6.458 1.00 56.00 700 ALA A O 1
ATOM 5477 N N . PRO A 1 701 ? -54.626 43.493 -6.874 1.00 55.31 701 PRO A N 1
ATOM 5478 C CA . PRO A 1 701 ? -54.735 44.082 -8.206 1.00 55.31 701 PRO A CA 1
ATOM 5479 C C . PRO A 1 701 ? -55.652 43.217 -9.070 1.00 55.31 701 PRO A C 1
ATOM 5481 O O . PRO A 1 701 ? -55.742 42.009 -8.852 1.00 55.31 701 PRO A O 1
ATOM 5484 N N . ALA A 1 702 ? -56.360 43.817 -10.027 1.00 52.03 702 ALA A N 1
ATOM 5485 C CA . ALA A 1 702 ? -57.174 43.051 -10.962 1.00 52.03 702 ALA A CA 1
ATOM 5486 C C . ALA A 1 702 ? -56.253 42.215 -11.866 1.00 52.03 702 ALA A C 1
ATOM 5488 O O . ALA A 1 702 ? -55.897 42.629 -12.963 1.00 52.03 702 ALA A O 1
ATOM 5489 N N . PHE A 1 703 ? -55.851 41.046 -11.382 1.00 55.81 703 PHE A N 1
ATOM 5490 C CA . PHE A 1 703 ? -55.270 39.985 -12.182 1.00 55.81 703 PHE A CA 1
ATOM 5491 C C . PHE A 1 703 ? -56.434 39.448 -13.022 1.00 55.81 703 PHE A C 1
ATOM 5493 O O . PHE A 1 703 ? -57.372 38.875 -12.471 1.00 55.81 703 PHE A O 1
ATOM 5500 N N . GLY A 1 704 ? -56.486 39.816 -14.305 1.00 45.34 704 GLY A N 1
ATOM 5501 C CA . GLY A 1 704 ? -57.694 39.685 -15.128 1.00 45.34 704 GLY A CA 1
ATOM 5502 C C . GLY A 1 704 ? -58.335 38.295 -15.051 1.00 45.34 704 GLY A C 1
ATOM 5503 O O . GLY A 1 704 ? -57.685 37.294 -15.335 1.00 45.34 704 GLY A O 1
ATOM 5504 N N . SER A 1 705 ? -59.618 38.231 -14.679 1.00 37.88 705 SER A N 1
ATOM 5505 C CA . SER A 1 705 ? -60.379 36.984 -14.683 1.00 37.88 705 SER A CA 1
ATOM 5506 C C . SER A 1 705 ? -60.769 36.580 -16.108 1.00 37.88 705 SER A C 1
ATOM 5508 O O . SER A 1 705 ? -61.176 37.394 -16.940 1.00 37.88 705 SER A O 1
ATOM 5510 N N . TRP A 1 706 ? -60.617 35.288 -16.384 1.00 36.06 706 TRP A N 1
ATOM 5511 C CA . TRP A 1 706 ? -60.834 34.658 -17.678 1.00 36.06 706 TRP A CA 1
ATOM 5512 C C . TRP A 1 706 ? -62.302 34.717 -18.135 1.00 36.06 706 TRP A C 1
ATOM 5514 O O . TRP A 1 706 ? -63.218 34.252 -17.459 1.00 36.06 706 TRP A O 1
ATOM 5524 N N . THR A 1 707 ? -62.545 35.185 -19.358 1.00 33.41 707 THR A N 1
ATOM 5525 C CA . THR A 1 707 ? -63.642 34.669 -20.191 1.00 33.41 707 THR A CA 1
ATOM 5526 C C . THR A 1 707 ? -63.078 34.462 -21.589 1.00 33.41 707 THR A C 1
ATOM 5528 O O . THR A 1 707 ? -62.855 35.426 -22.315 1.00 33.41 707 THR A O 1
ATOM 5531 N N . ALA A 1 708 ? -62.793 33.208 -21.942 1.00 31.86 708 ALA A N 1
ATOM 5532 C CA . ALA A 1 708 ? -62.192 32.839 -23.217 1.00 31.86 708 ALA A CA 1
ATOM 5533 C C . ALA A 1 708 ? -63.010 33.384 -24.404 1.00 31.86 708 ALA A C 1
ATOM 5535 O O . ALA A 1 708 ? -64.131 32.939 -24.666 1.00 31.86 708 ALA A O 1
ATOM 5536 N N . VAL A 1 709 ? -62.432 34.331 -25.145 1.00 33.75 709 VAL A N 1
ATOM 5537 C CA . VAL A 1 709 ? -62.802 34.621 -26.532 1.00 33.75 709 VAL A CA 1
ATOM 5538 C C . VAL A 1 709 ? -61.664 34.069 -27.384 1.00 33.75 709 VAL A C 1
ATOM 5540 O O . VAL A 1 709 ? -60.537 34.538 -27.315 1.00 33.75 709 VAL A O 1
ATOM 5543 N N . ALA A 1 710 ? -61.960 33.002 -28.119 1.00 40.84 710 ALA A N 1
ATOM 5544 C CA . ALA A 1 710 ? -60.998 32.077 -28.711 1.00 40.84 710 ALA A CA 1
ATOM 5545 C C . ALA A 1 710 ? -60.268 32.583 -29.977 1.00 40.84 710 ALA A C 1
ATOM 5547 O O . ALA A 1 710 ? -60.230 31.850 -30.965 1.00 40.84 710 ALA A O 1
ATOM 5548 N N . SER A 1 711 ? -59.724 33.806 -30.018 1.00 41.47 711 SER A N 1
ATOM 5549 C CA . SER A 1 711 ? -59.040 34.251 -31.248 1.00 41.47 711 SER A CA 1
ATOM 5550 C C . SER A 1 711 ? -58.045 35.415 -31.150 1.00 41.47 711 SER A C 1
ATOM 5552 O O . SER A 1 711 ? -57.953 36.150 -32.124 1.00 41.47 711 SER A O 1
ATOM 5554 N N . ASP A 1 712 ? -57.298 35.611 -30.063 1.00 37.25 712 ASP A N 1
ATOM 5555 C CA . ASP A 1 712 ? -56.148 36.536 -30.115 1.00 37.25 712 ASP A CA 1
ATOM 5556 C C . ASP A 1 712 ? -54.968 36.032 -29.274 1.00 37.25 712 ASP A C 1
ATOM 5558 O O . ASP A 1 712 ? -55.136 35.532 -28.164 1.00 37.25 712 ASP A O 1
ATOM 5562 N N . THR A 1 713 ? -53.780 36.137 -29.862 1.00 38.88 713 THR A N 1
ATOM 5563 C CA . THR A 1 713 ? -52.489 35.510 -29.533 1.00 38.88 713 THR A CA 1
ATOM 5564 C C . THR A 1 713 ? -51.711 36.182 -28.393 1.00 38.88 713 THR A C 1
ATOM 5566 O O . THR A 1 713 ? -50.486 36.201 -28.408 1.00 38.88 713 THR A O 1
ATOM 5569 N N . SER A 1 714 ? -52.372 36.726 -27.369 1.00 38.28 714 SER A N 1
ATOM 5570 C CA . SER A 1 714 ? -51.660 37.322 -26.226 1.00 38.28 714 SER A CA 1
ATOM 5571 C C . SER A 1 714 ? -51.412 36.288 -25.119 1.00 38.28 714 SER A C 1
ATOM 5573 O O . SER A 1 714 ? -52.326 35.971 -24.354 1.00 38.28 714 SER A O 1
ATOM 5575 N N . ILE A 1 715 ? -50.187 35.765 -25.037 1.00 42.06 715 ILE A N 1
ATOM 5576 C CA . ILE A 1 715 ? -49.720 34.867 -23.967 1.00 42.06 715 ILE A CA 1
ATOM 5577 C C . ILE A 1 715 ? -49.592 35.663 -22.647 1.00 42.06 715 ILE A C 1
ATOM 5579 O O . ILE A 1 715 ? -49.202 36.830 -22.634 1.00 42.06 715 ILE A O 1
ATOM 5583 N N . TYR A 1 716 ? -50.025 35.057 -21.539 1.00 46.06 716 TYR A N 1
ATOM 5584 C CA . TYR A 1 716 ? -50.451 35.727 -20.303 1.00 46.06 716 TYR A CA 1
ATOM 5585 C C . TYR A 1 716 ? -49.316 36.066 -19.305 1.00 46.06 716 TYR A C 1
ATOM 5587 O O . TYR A 1 716 ? -48.397 35.284 -19.091 1.00 46.06 716 TYR A O 1
ATOM 5595 N N . LYS A 1 717 ? -49.435 37.231 -18.639 1.00 49.69 717 LYS A N 1
ATOM 5596 C CA . LYS A 1 717 ? -48.462 37.859 -17.715 1.00 49.69 717 LYS A CA 1
ATOM 5597 C C . LYS A 1 717 ? -48.764 37.598 -16.229 1.00 49.69 717 LYS A C 1
ATOM 5599 O O . LYS A 1 717 ? -49.317 38.477 -15.560 1.00 49.69 717 LYS A O 1
ATOM 5604 N N . THR A 1 718 ? -48.481 36.424 -15.665 1.00 55.94 718 THR A N 1
ATOM 5605 C CA . THR A 1 718 ? -48.551 36.298 -14.190 1.00 55.94 718 THR A CA 1
ATOM 5606 C C . THR A 1 718 ? -47.634 35.208 -13.646 1.00 55.94 718 THR A C 1
ATOM 5608 O O . THR A 1 718 ? -47.888 34.024 -13.827 1.00 55.94 718 THR A O 1
ATOM 5611 N N . CYS A 1 719 ? -46.582 35.612 -12.933 1.00 60.50 719 CYS A N 1
ATOM 5612 C CA . CYS A 1 719 ? -45.732 34.721 -12.145 1.00 60.50 719 CYS A CA 1
ATOM 5613 C C . CYS A 1 719 ? -45.851 35.092 -10.661 1.00 60.50 719 CYS A C 1
ATOM 5615 O O . CYS A 1 719 ? -45.961 36.271 -10.325 1.00 60.50 719 CYS A O 1
ATOM 5617 N N . TYR A 1 720 ? -45.871 34.092 -9.778 1.00 64.88 720 TYR A N 1
ATOM 5618 C CA . TYR A 1 720 ? -46.028 34.253 -8.331 1.00 64.88 720 TYR A CA 1
ATOM 5619 C C . TYR A 1 720 ? -44.975 33.442 -7.591 1.00 64.88 720 TYR A C 1
ATOM 5621 O O . TYR A 1 720 ? -44.696 32.307 -7.970 1.00 64.88 720 TYR A O 1
ATOM 5629 N N . MET A 1 721 ? -44.438 33.980 -6.494 1.00 67.75 721 MET A N 1
ATOM 5630 C CA . MET A 1 721 ? -43.486 33.233 -5.678 1.00 67.75 721 MET A CA 1
ATOM 5631 C C . MET A 1 721 ? -43.420 33.726 -4.225 1.00 67.75 721 MET A C 1
ATOM 5633 O O . MET A 1 721 ? -43.483 34.924 -3.938 1.00 67.75 721 MET A O 1
ATOM 5637 N N . TYR A 1 722 ? -43.261 32.779 -3.295 1.00 66.31 722 TYR A N 1
ATOM 5638 C CA . TYR A 1 722 ? -43.175 33.024 -1.854 1.00 66.31 722 TYR A CA 1
ATOM 5639 C C . TYR A 1 722 ? -41.730 32.984 -1.348 1.00 66.31 722 TYR A C 1
ATOM 5641 O O . TYR A 1 722 ? -41.006 32.017 -1.580 1.00 66.31 722 TYR A O 1
ATOM 5649 N N . SER A 1 723 ? -41.326 33.998 -0.580 1.00 63.97 723 SER A N 1
ATOM 5650 C CA . SER A 1 723 ? -40.060 33.987 0.155 1.00 63.97 723 SER A CA 1
ATOM 5651 C C . SER A 1 723 ? -40.285 33.445 1.568 1.00 63.97 723 SER A C 1
ATOM 5653 O O . SER A 1 723 ? -40.745 34.168 2.456 1.00 63.97 723 SER A O 1
ATOM 5655 N N . ALA A 1 724 ? -39.921 32.179 1.797 1.00 57.06 724 ALA A N 1
ATOM 5656 C CA . ALA A 1 724 ? -40.058 31.525 3.103 1.00 57.06 724 ALA A CA 1
ATOM 5657 C C . ALA A 1 724 ? -39.291 32.245 4.224 1.00 57.06 724 ALA A C 1
ATOM 5659 O O . ALA A 1 724 ? -39.742 32.268 5.368 1.00 57.06 724 ALA A O 1
ATOM 5660 N N . THR A 1 725 ? -38.169 32.878 3.883 1.00 58.09 725 THR A N 1
ATOM 5661 C CA . THR A 1 725 ? -37.298 33.582 4.830 1.00 58.09 725 THR A CA 1
ATOM 5662 C C . THR A 1 725 ? -37.872 34.925 5.279 1.00 58.09 725 THR A C 1
ATOM 5664 O O . THR A 1 725 ? -37.731 35.299 6.441 1.00 58.09 725 THR A O 1
ATOM 5667 N N . THR A 1 726 ? -38.525 35.668 4.378 1.00 62.22 726 THR A N 1
ATOM 5668 C CA . THR A 1 726 ? -39.042 37.019 4.681 1.00 62.22 726 THR A CA 1
ATOM 5669 C C . THR A 1 726 ? -40.544 37.055 4.955 1.00 62.22 726 THR A C 1
ATOM 5671 O O . THR A 1 726 ? -41.047 38.066 5.445 1.00 62.22 726 THR A O 1
ATOM 5674 N N . GLY A 1 727 ? -41.266 35.970 4.658 1.00 66.94 727 GLY A N 1
ATOM 5675 C CA . GLY A 1 727 ? -42.722 35.907 4.787 1.00 66.94 727 GLY A CA 1
ATOM 5676 C C . GLY A 1 727 ? -43.464 36.801 3.787 1.00 66.94 727 GLY A C 1
ATOM 5677 O O . GLY A 1 727 ? -44.601 37.191 4.050 1.00 66.94 727 GLY A O 1
ATOM 5678 N N . ARG A 1 728 ? -42.822 37.161 2.670 1.00 70.12 728 ARG A N 1
ATOM 5679 C CA . ARG A 1 728 ? -43.361 38.046 1.625 1.00 70.12 728 ARG A CA 1
ATOM 5680 C C . ARG A 1 728 ? -43.747 37.253 0.384 1.00 70.12 728 ARG A C 1
ATOM 5682 O O . ARG A 1 728 ? -43.141 36.222 0.080 1.00 70.12 728 ARG A O 1
ATOM 5689 N N . PHE A 1 729 ? -44.753 37.749 -0.326 1.00 76.25 729 PHE A N 1
ATOM 5690 C CA . PHE A 1 729 ? -45.209 37.186 -1.593 1.00 76.25 729 PHE A CA 1
ATOM 5691 C C . PHE A 1 729 ? -44.949 38.195 -2.704 1.00 76.25 729 PHE A C 1
ATOM 5693 O O . PHE A 1 729 ? -45.299 39.363 -2.551 1.00 76.25 729 PHE A O 1
ATOM 5700 N N . PHE A 1 730 ? -44.354 37.756 -3.805 1.00 77.31 730 PHE A N 1
ATOM 5701 C CA . PHE A 1 730 ? -44.106 38.600 -4.969 1.00 77.31 730 PHE A CA 1
ATOM 5702 C C . PHE A 1 730 ? -44.892 38.055 -6.151 1.00 77.31 730 PHE A C 1
ATOM 5704 O O . PHE A 1 730 ? -45.074 36.841 -6.276 1.00 77.31 730 PHE A O 1
ATOM 5711 N N . GLY A 1 731 ? -45.368 38.947 -7.008 1.00 78.19 731 GLY A N 1
ATOM 5712 C CA . GLY A 1 731 ? -45.938 38.547 -8.280 1.00 78.19 731 GLY A CA 1
ATOM 5713 C C . GLY A 1 731 ? -45.815 39.628 -9.336 1.00 78.19 731 GLY A C 1
ATOM 5714 O O . GLY A 1 731 ? -45.768 40.812 -9.015 1.00 78.19 731 GLY A O 1
ATOM 5715 N N . TYR A 1 732 ? -45.757 39.223 -10.597 1.00 78.75 732 TYR A N 1
ATOM 5716 C CA . TYR A 1 732 ? -45.848 40.146 -11.724 1.00 78.75 732 TYR A CA 1
ATOM 5717 C C . TYR A 1 732 ? -47.310 40.273 -12.160 1.00 78.75 732 TYR A C 1
ATOM 5719 O O . TYR A 1 732 ? -47.965 39.267 -12.422 1.00 78.75 732 TYR A O 1
ATOM 5727 N N . GLY A 1 733 ? -47.834 41.498 -12.165 1.00 74.75 733 GLY A N 1
ATOM 5728 C CA . GLY A 1 733 ? -49.183 41.835 -12.625 1.00 74.75 733 GLY A CA 1
ATOM 5729 C C . GLY A 1 733 ? -49.173 42.445 -14.027 1.00 74.75 733 GLY A C 1
ATOM 5730 O O . GLY A 1 733 ? -48.151 42.460 -14.699 1.00 74.75 733 GLY A O 1
ATOM 5731 N N . TRP A 1 734 ? -50.316 42.982 -14.467 1.00 65.06 734 TRP A N 1
ATOM 5732 C CA . TRP A 1 734 ? -50.481 43.546 -15.819 1.00 65.06 734 TRP A CA 1
ATOM 5733 C C . TRP A 1 734 ? -49.569 44.735 -16.147 1.00 65.06 734 TRP A C 1
ATOM 5735 O O . TRP A 1 734 ? -49.409 45.048 -17.322 1.00 65.06 734 TRP A O 1
ATOM 5745 N N . ASP A 1 735 ? -49.042 45.414 -15.133 1.00 76.38 735 ASP A N 1
ATOM 5746 C CA . ASP A 1 735 ? -48.361 46.698 -15.262 1.00 76.38 735 ASP A CA 1
ATOM 5747 C C . ASP A 1 735 ? -47.073 46.797 -14.434 1.00 76.38 735 ASP A C 1
ATOM 5749 O O . ASP A 1 735 ? -46.563 47.905 -14.248 1.00 76.38 735 ASP A O 1
ATOM 5753 N N . GLY A 1 736 ? -46.573 45.688 -13.872 1.00 82.00 736 GLY A N 1
ATOM 5754 C CA . GLY A 1 736 ? -45.370 45.726 -13.045 1.00 82.00 736 GLY A CA 1
ATOM 5755 C C . GLY A 1 736 ? -45.188 44.591 -12.034 1.00 82.00 736 GLY A C 1
ATOM 5756 O O . GLY A 1 736 ? -45.990 43.664 -11.941 1.00 82.00 736 GLY A O 1
ATOM 5757 N N . ILE A 1 737 ? -44.128 44.686 -11.229 1.00 82.06 737 ILE A N 1
ATOM 5758 C CA . ILE A 1 737 ? -43.821 43.781 -10.110 1.00 82.06 737 ILE A CA 1
ATOM 5759 C C . ILE A 1 737 ? -44.524 44.280 -8.847 1.00 82.06 737 ILE A C 1
ATOM 5761 O O . ILE A 1 737 ? -44.403 45.448 -8.476 1.00 82.06 737 ILE A O 1
ATOM 5765 N N . TRP A 1 738 ? -45.212 43.380 -8.153 1.00 83.44 738 TRP A N 1
ATOM 5766 C CA . TRP A 1 738 ? -45.990 43.643 -6.949 1.00 83.44 738 TRP A CA 1
ATOM 5767 C C . TRP A 1 738 ? -45.505 42.793 -5.773 1.00 83.44 738 TRP A C 1
ATOM 5769 O O . TRP A 1 738 ? -45.110 41.639 -5.935 1.00 83.44 738 TRP A O 1
ATOM 5779 N N . GLU A 1 739 ? -45.597 43.350 -4.569 1.00 84.19 739 GLU A N 1
ATOM 5780 C CA . GLU A 1 739 ? -45.302 42.673 -3.307 1.00 84.19 739 GLU A CA 1
ATOM 5781 C C . GLU A 1 739 ? -46.520 42.687 -2.377 1.00 84.19 739 GLU A C 1
ATOM 5783 O O . GLU A 1 739 ? -47.217 43.695 -2.248 1.00 84.19 739 GLU A O 1
ATOM 5788 N N . TYR A 1 740 ? -46.748 41.578 -1.677 1.00 77.56 740 TYR A N 1
ATOM 5789 C CA . TYR A 1 740 ? -47.715 41.450 -0.594 1.00 77.56 740 TYR A CA 1
ATOM 5790 C C . TYR A 1 740 ? -47.007 41.330 0.764 1.00 77.56 740 TYR A C 1
ATOM 5792 O O . TYR A 1 740 ? -46.306 40.348 1.026 1.00 77.56 740 TYR A O 1
ATOM 5800 N N . SER A 1 741 ? -47.222 42.310 1.652 1.00 72.69 741 SER A N 1
ATOM 5801 C CA . SER A 1 741 ? -46.600 42.373 2.986 1.00 72.69 741 SER A CA 1
ATOM 5802 C C . SER A 1 741 ? -47.530 43.019 4.035 1.00 72.69 741 SER A C 1
ATOM 5804 O O . SER A 1 741 ? -48.248 43.967 3.694 1.00 72.69 741 SER A O 1
ATOM 5806 N N . PRO A 1 742 ? -47.540 42.588 5.321 1.00 59.53 742 PRO A N 1
ATOM 5807 C CA . PRO A 1 742 ? -46.864 41.428 5.921 1.00 59.53 742 PRO A CA 1
ATOM 5808 C C . PRO A 1 742 ? -47.796 40.218 6.173 1.00 59.53 742 PRO A C 1
ATOM 5810 O O . PRO A 1 742 ? -48.961 40.378 6.546 1.00 59.53 742 PRO A O 1
ATOM 5813 N N . LEU A 1 743 ? -47.252 38.998 6.073 1.00 60.47 743 LEU A N 1
ATOM 5814 C CA . LEU A 1 743 ? -47.844 37.757 6.606 1.00 60.47 743 LEU A CA 1
ATOM 5815 C C . LEU A 1 743 ? -47.073 37.303 7.867 1.00 60.47 743 LEU A C 1
ATOM 5817 O O . LEU A 1 743 ? -45.891 37.623 7.989 1.00 60.47 743 LEU A O 1
ATOM 5821 N N . PRO A 1 744 ? -47.709 36.599 8.831 1.00 55.72 744 PRO A N 1
ATOM 5822 C CA . PRO A 1 744 ? -48.897 35.765 8.653 1.00 55.72 744 PRO A CA 1
ATOM 5823 C C . PRO A 1 744 ? -50.109 36.215 9.494 1.00 55.72 744 PRO A C 1
ATOM 5825 O O . PRO A 1 744 ? -50.005 36.422 10.699 1.00 55.72 744 PRO A O 1
ATOM 5828 N N . MET A 1 745 ? -51.288 36.284 8.860 1.00 47.34 745 MET A N 1
ATOM 5829 C CA . MET A 1 745 ? -52.616 36.546 9.464 1.00 47.34 745 MET A CA 1
ATOM 5830 C C . MET A 1 745 ? -53.032 38.015 9.723 1.00 47.34 745 MET A C 1
ATOM 5832 O O . MET A 1 745 ? -53.712 38.306 10.707 1.00 47.34 745 MET A O 1
ATOM 5836 N N . GLY A 1 746 ? -52.719 38.941 8.808 1.00 56.44 746 GLY A N 1
ATOM 5837 C CA . GLY A 1 746 ? -53.317 40.287 8.760 1.00 56.44 746 GLY A CA 1
ATOM 5838 C C . GLY A 1 746 ? -53.806 40.668 7.357 1.00 56.44 746 GLY A C 1
ATOM 5839 O O . GLY A 1 746 ? -53.418 40.039 6.379 1.00 56.44 746 GLY A O 1
ATOM 5840 N N . THR A 1 747 ? -54.657 41.699 7.255 1.00 55.09 747 THR A N 1
ATOM 5841 C CA . THR A 1 747 ? -55.083 42.326 5.988 1.00 55.09 747 THR A CA 1
ATOM 5842 C C . THR A 1 747 ? -53.893 43.023 5.315 1.00 55.09 747 THR A C 1
ATOM 5844 O O . THR A 1 747 ? -53.741 44.240 5.439 1.00 55.09 747 THR A O 1
ATOM 5847 N N . GLY A 1 748 ? -53.006 42.263 4.674 1.00 63.09 748 GLY A N 1
ATOM 5848 C CA . GLY A 1 748 ? -51.948 42.821 3.835 1.00 63.09 748 GLY A CA 1
ATOM 5849 C C . GLY A 1 748 ? -52.547 43.523 2.615 1.00 63.09 748 GLY A C 1
ATOM 5850 O O . GLY A 1 748 ? -53.640 43.168 2.163 1.00 63.09 748 GLY A O 1
ATOM 5851 N N . ALA A 1 749 ? -51.843 44.526 2.101 1.00 74.12 749 ALA A N 1
ATOM 5852 C CA . ALA A 1 749 ? -52.155 45.178 0.836 1.00 74.12 749 ALA A CA 1
ATOM 5853 C C . ALA A 1 749 ? -51.033 44.872 -0.156 1.00 74.12 749 ALA A C 1
ATOM 5855 O O . ALA A 1 749 ? -49.868 44.805 0.235 1.00 74.12 749 ALA A O 1
ATOM 5856 N N . TRP A 1 750 ? -51.390 44.697 -1.425 1.00 79.12 750 TRP A N 1
ATOM 5857 C CA . TRP A 1 750 ? -50.401 44.654 -2.491 1.00 79.12 750 TRP A CA 1
ATOM 5858 C C . TRP A 1 750 ? -49.845 46.057 -2.722 1.00 79.12 750 TRP A C 1
ATOM 5860 O O . TRP A 1 750 ? -50.606 47.019 -2.857 1.00 79.12 750 TRP A O 1
ATOM 5870 N N . ALA A 1 751 ? -48.525 46.165 -2.765 1.00 82.94 751 ALA A N 1
ATOM 5871 C CA . ALA A 1 751 ? -47.809 47.365 -3.157 1.00 82.94 751 ALA A CA 1
ATOM 5872 C C . ALA A 1 751 ? -47.075 47.083 -4.470 1.00 82.94 751 ALA A C 1
ATOM 5874 O O . ALA A 1 751 ? -46.350 46.097 -4.575 1.00 82.94 751 ALA A O 1
ATOM 5875 N N . GLN A 1 752 ? -47.280 47.933 -5.474 1.00 87.56 752 GLN A N 1
ATOM 5876 C CA . GLN A 1 752 ? -46.494 47.880 -6.702 1.00 87.56 752 GLN A CA 1
ATOM 5877 C C . GLN A 1 752 ? -45.082 48.356 -6.373 1.00 87.56 752 GLN A C 1
ATOM 5879 O O . GLN A 1 752 ? -44.914 49.451 -5.832 1.00 87.56 752 GLN A O 1
ATOM 5884 N N . LEU A 1 753 ? -44.092 47.514 -6.650 1.00 83.31 753 LEU A N 1
ATOM 5885 C CA . LEU A 1 753 ? -42.683 47.829 -6.449 1.00 83.31 753 LEU A CA 1
ATOM 5886 C C . LEU A 1 753 ? -42.101 48.548 -7.660 1.00 83.31 753 LEU A C 1
ATOM 5888 O O . LEU A 1 753 ? -41.395 49.538 -7.495 1.00 83.31 753 LEU A O 1
ATOM 5892 N N . TYR A 1 754 ? -42.424 48.056 -8.857 1.00 83.62 754 TYR A N 1
ATOM 5893 C CA . TYR A 1 754 ? -41.948 48.605 -10.123 1.00 83.62 754 TYR A CA 1
ATOM 5894 C C . TYR A 1 754 ? -43.045 48.511 -11.163 1.00 83.62 754 TYR A C 1
ATOM 5896 O O . TYR A 1 754 ? -43.593 47.432 -11.357 1.00 83.62 754 TYR A O 1
ATOM 5904 N N . THR A 1 755 ? -43.341 49.613 -11.836 1.00 89.75 755 THR A N 1
ATOM 5905 C CA . THR A 1 755 ? -44.153 49.625 -13.058 1.00 89.75 755 THR A CA 1
ATOM 5906 C C . THR A 1 755 ? -43.329 49.165 -14.263 1.00 89.75 755 THR A C 1
ATOM 5908 O O . THR A 1 755 ? -42.104 49.298 -14.258 1.00 89.75 755 THR A O 1
ATOM 5911 N N . ASP A 1 756 ? -43.975 48.712 -15.336 1.00 84.31 756 ASP A N 1
ATOM 5912 C CA . ASP A 1 756 ? -43.285 48.385 -16.597 1.00 84.31 756 ASP A CA 1
ATOM 5913 C C . ASP A 1 756 ? -42.469 49.573 -17.129 1.00 84.31 756 ASP A C 1
ATOM 5915 O O . ASP A 1 756 ? -41.337 49.405 -17.568 1.00 84.31 756 ASP A O 1
ATOM 5919 N N . ALA A 1 757 ? -42.985 50.799 -16.982 1.00 87.00 757 ALA A N 1
ATOM 5920 C CA . ALA A 1 757 ? -42.270 52.018 -17.358 1.00 87.00 757 ALA A CA 1
ATOM 5921 C C . ALA A 1 757 ? -41.019 52.271 -16.503 1.00 87.00 757 ALA A C 1
ATOM 5923 O O . ALA A 1 757 ? -40.014 52.776 -17.005 1.00 87.00 757 ALA A O 1
ATOM 5924 N N . GLU A 1 758 ? -41.060 51.943 -15.210 1.00 87.44 758 GLU A N 1
ATOM 5925 C CA . GLU A 1 758 ? -39.889 52.032 -14.334 1.00 87.44 758 GLU A CA 1
ATOM 5926 C C . GLU A 1 758 ? -38.862 50.952 -14.677 1.00 87.44 758 GLU A C 1
ATOM 5928 O O . GLU A 1 758 ? -37.674 51.266 -14.721 1.00 87.44 758 GLU A O 1
ATOM 5933 N N . ILE A 1 759 ? -39.297 49.727 -14.992 1.00 84.12 759 ILE A N 1
ATOM 5934 C CA . ILE A 1 759 ? -38.418 48.646 -15.468 1.00 84.12 759 ILE A CA 1
ATOM 5935 C C . ILE A 1 759 ? -37.754 49.052 -16.787 1.00 84.12 759 ILE A C 1
ATOM 5937 O O . ILE A 1 759 ? -36.531 49.001 -16.901 1.00 84.12 759 ILE A O 1
ATOM 5941 N N . ALA A 1 760 ? -38.533 49.557 -17.741 1.00 83.88 760 ALA A N 1
ATOM 5942 C CA . ALA A 1 760 ? -38.015 50.060 -19.004 1.00 83.88 760 ALA A CA 1
ATOM 5943 C C . ALA A 1 760 ? -37.042 51.225 -18.800 1.00 83.88 760 ALA A C 1
ATOM 5945 O O . ALA A 1 760 ? -35.969 51.256 -19.394 1.00 83.88 760 ALA A O 1
ATOM 5946 N N . THR A 1 761 ? -37.351 52.157 -17.894 1.00 85.81 761 THR A N 1
ATOM 5947 C CA . THR A 1 761 ? -36.438 53.258 -17.546 1.00 85.81 761 THR A CA 1
ATOM 5948 C C . THR A 1 761 ? -35.130 52.746 -16.943 1.00 85.81 761 THR A C 1
ATOM 5950 O O . THR A 1 761 ? -34.072 53.291 -17.259 1.00 85.81 761 THR A O 1
ATOM 5953 N N . LEU A 1 762 ? -35.175 51.708 -16.099 1.00 82.25 762 LEU A N 1
ATOM 5954 C CA . LEU A 1 762 ? -33.977 51.072 -15.538 1.00 82.25 762 LEU A CA 1
ATOM 5955 C C . LEU A 1 762 ? -33.101 50.440 -16.626 1.00 82.25 762 LEU A C 1
ATOM 5957 O O . LEU A 1 762 ? -31.880 50.459 -16.494 1.00 82.25 762 LEU A O 1
ATOM 5961 N N . LEU A 1 763 ? -33.715 49.944 -17.701 1.00 81.06 763 LEU A N 1
ATOM 5962 C CA . LEU A 1 763 ? -33.032 49.407 -18.881 1.00 81.06 763 LEU A CA 1
ATOM 5963 C C . LEU A 1 763 ? -32.618 50.487 -19.892 1.00 81.06 763 LEU A C 1
ATOM 5965 O O . LEU A 1 763 ? -31.949 50.179 -20.868 1.00 81.06 763 LEU A O 1
ATOM 5969 N N . GLY A 1 764 ? -32.968 51.756 -19.657 1.00 85.06 764 GLY A N 1
ATOM 5970 C CA . GLY A 1 764 ? -32.644 52.872 -20.549 1.00 85.06 764 GLY A CA 1
ATOM 5971 C C . GLY A 1 764 ? -33.713 53.211 -21.596 1.00 85.06 764 GLY A C 1
ATOM 5972 O O . GLY A 1 764 ? -33.521 54.183 -22.320 1.00 85.06 764 GLY A O 1
ATOM 5973 N N . HIS A 1 765 ? -34.851 52.509 -21.606 1.00 84.56 765 HIS A N 1
ATOM 5974 C CA . HIS A 1 765 ? -35.915 52.586 -22.623 1.00 84.56 765 HIS A CA 1
ATOM 5975 C C . HIS A 1 765 ? -37.241 53.179 -22.107 1.00 84.56 765 HIS A C 1
ATOM 5977 O O . HIS A 1 765 ? -38.342 52.851 -22.551 1.00 84.56 765 HIS A O 1
ATOM 5983 N N . GLY A 1 766 ? -37.176 54.062 -21.108 1.00 83.56 766 GLY A N 1
ATOM 5984 C CA . GLY A 1 766 ? -38.374 54.623 -20.469 1.00 83.56 766 GLY A CA 1
ATOM 5985 C C . GLY A 1 766 ? -39.246 55.515 -21.369 1.00 83.56 766 GLY A C 1
ATOM 5986 O O . GLY A 1 766 ? -40.344 55.891 -20.957 1.00 83.56 766 GLY A O 1
ATOM 5987 N N . GLY A 1 767 ? -38.763 55.910 -22.553 1.00 80.56 767 GLY A N 1
ATOM 5988 C CA . GLY A 1 767 ? -39.470 56.806 -23.480 1.00 80.56 767 GLY A CA 1
ATOM 5989 C C . GLY A 1 767 ? -40.041 56.120 -24.724 1.00 80.56 767 GLY A C 1
ATOM 5990 O O . GLY A 1 767 ? -40.777 56.762 -25.473 1.00 80.56 767 GLY A O 1
ATOM 5991 N N . ASP A 1 768 ? -39.683 54.860 -24.924 1.00 81.81 768 ASP A N 1
ATOM 5992 C CA . ASP A 1 768 ? -39.705 54.146 -26.197 1.00 81.81 768 ASP A CA 1
ATOM 5993 C C . ASP A 1 768 ? -40.144 52.680 -26.056 1.00 81.81 768 ASP A C 1
ATOM 5995 O O . ASP A 1 768 ? -40.460 52.045 -27.058 1.00 81.81 768 ASP A O 1
ATOM 5999 N N . PHE A 1 769 ? -40.258 52.141 -24.837 1.00 85.44 769 PHE A N 1
ATOM 6000 C CA . PHE A 1 769 ? -40.815 50.803 -24.639 1.00 85.44 769 PHE A CA 1
ATOM 6001 C C . PHE A 1 769 ? -42.290 50.706 -25.057 1.00 85.44 769 PHE A C 1
ATOM 6003 O O . PHE A 1 769 ? -43.100 51.612 -24.833 1.00 85.44 769 PHE A O 1
ATOM 6010 N N . THR A 1 770 ? -42.643 49.572 -25.651 1.00 80.69 770 THR A N 1
ATOM 6011 C CA . THR A 1 770 ? -44.017 49.207 -26.003 1.00 80.69 770 THR A CA 1
ATOM 6012 C C . THR A 1 770 ? -44.604 48.288 -24.947 1.00 80.69 770 THR A C 1
ATOM 6014 O O . THR A 1 770 ? -45.767 48.456 -24.577 1.00 80.69 770 THR A O 1
ATOM 6017 N N . ASP A 1 771 ? -43.805 47.338 -24.448 1.00 77.88 771 ASP A N 1
ATOM 6018 C CA . ASP A 1 771 ? -44.268 46.364 -23.468 1.00 77.88 771 ASP A CA 1
ATOM 6019 C C . ASP A 1 771 ? -43.127 45.702 -22.672 1.00 77.88 771 ASP A C 1
ATOM 6021 O O . ASP A 1 771 ? -41.989 45.640 -23.131 1.00 77.88 771 ASP A O 1
ATOM 6025 N N . VAL A 1 772 ? -43.427 45.185 -21.479 1.00 77.25 772 VAL A N 1
ATOM 6026 C CA . VAL A 1 772 ? -42.499 44.416 -20.627 1.00 77.25 772 VAL A CA 1
ATOM 6027 C C . VAL A 1 772 ? -43.172 43.110 -20.195 1.00 77.25 772 VAL A C 1
ATOM 6029 O O . VAL A 1 772 ? -44.376 43.066 -19.934 1.00 77.25 772 VAL A O 1
ATOM 6032 N N . TYR A 1 773 ? -42.386 42.038 -20.122 1.00 74.62 773 TYR A N 1
ATOM 6033 C CA . TYR A 1 773 ? -42.796 40.692 -19.736 1.00 74.62 773 TYR A CA 1
ATOM 6034 C C . TYR A 1 773 ? -41.772 40.097 -18.771 1.00 74.62 773 TYR A C 1
ATOM 6036 O O . TYR A 1 773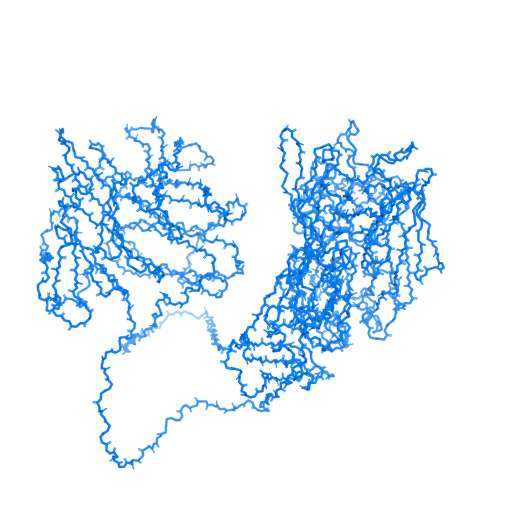 ? -40.583 40.085 -19.061 1.00 74.62 773 TYR A O 1
ATOM 6044 N N . ILE A 1 774 ? -42.206 39.558 -17.632 1.00 72.38 774 ILE A N 1
ATOM 6045 C CA . ILE A 1 774 ? -41.324 38.799 -16.733 1.00 72.38 774 ILE A CA 1
ATOM 6046 C C . ILE A 1 774 ? -41.611 37.310 -16.906 1.00 72.38 774 ILE A C 1
ATOM 6048 O O . ILE A 1 774 ? -42.701 36.853 -16.561 1.00 72.38 774 ILE A O 1
ATOM 6052 N N . SER A 1 775 ? -40.634 36.562 -17.421 1.00 63.69 775 SER A N 1
ATOM 6053 C CA . SER A 1 775 ? -40.757 35.123 -17.676 1.00 63.69 775 SER A CA 1
ATOM 6054 C C . SER A 1 775 ? -40.514 34.283 -16.422 1.00 63.69 775 SER A C 1
ATOM 6056 O O . SER A 1 775 ? -41.156 33.251 -16.243 1.00 63.69 775 SER A O 1
ATOM 6058 N N . ARG A 1 776 ? -39.630 34.724 -15.513 1.00 63.41 776 ARG A N 1
ATOM 6059 C CA . ARG A 1 776 ? -39.286 33.976 -14.287 1.00 63.41 776 ARG A CA 1
ATOM 6060 C C . ARG A 1 776 ? -38.843 34.900 -13.153 1.00 63.41 776 ARG A C 1
ATOM 6062 O O . ARG A 1 776 ? -38.225 35.935 -13.385 1.00 63.41 776 ARG A O 1
ATOM 6069 N N . MET A 1 777 ? -39.134 34.505 -11.914 1.00 67.06 777 MET A N 1
ATOM 6070 C CA . MET A 1 777 ? -38.630 35.138 -10.688 1.00 67.06 777 MET A CA 1
ATOM 6071 C C . MET A 1 777 ? -38.107 34.063 -9.732 1.00 67.06 777 MET A C 1
ATOM 6073 O O . MET A 1 777 ? -38.797 33.064 -9.554 1.00 67.06 777 MET A O 1
ATOM 6077 N N . GLU A 1 778 ? -36.955 34.279 -9.082 1.00 64.19 778 GLU A N 1
ATOM 6078 C CA . GLU A 1 778 ? -36.368 33.372 -8.073 1.00 64.19 778 GLU A CA 1
ATOM 6079 C C . GLU A 1 778 ? -35.671 34.105 -6.902 1.00 64.19 778 GLU A C 1
ATOM 6081 O O . GLU A 1 778 ? -35.206 35.238 -7.029 1.00 64.19 778 GLU A O 1
ATOM 6086 N N . PHE A 1 779 ? -35.600 33.463 -5.725 1.00 59.44 779 PHE A N 1
ATOM 6087 C CA . PHE A 1 779 ? -34.872 33.961 -4.544 1.00 59.44 779 PHE A CA 1
ATOM 6088 C C . PHE A 1 779 ? -33.741 33.014 -4.136 1.00 59.44 779 PHE A C 1
ATOM 6090 O O . PHE A 1 779 ? -33.890 31.795 -4.169 1.00 59.44 779 PHE A O 1
ATOM 6097 N N . SER A 1 780 ? -32.629 33.578 -3.659 1.00 55.31 780 SER A N 1
ATOM 6098 C CA . SER A 1 780 ? -31.539 32.802 -3.061 1.00 55.31 780 SER A CA 1
ATOM 6099 C C . SER A 1 780 ? -31.963 32.212 -1.712 1.00 55.31 780 SER A C 1
ATOM 6101 O O . SER A 1 780 ? -32.459 32.925 -0.840 1.00 55.31 780 SER A O 1
ATOM 6103 N N . VAL A 1 781 ? -31.722 30.912 -1.526 1.00 49.41 781 VAL A N 1
ATOM 6104 C CA . VAL A 1 781 ? -32.079 30.129 -0.324 1.00 49.41 781 VAL A CA 1
ATOM 6105 C C . VAL A 1 781 ? -30.934 29.990 0.699 1.00 49.41 781 VAL A C 1
ATOM 6107 O O . VAL A 1 781 ? -31.042 29.220 1.651 1.00 49.41 781 VAL A O 1
ATOM 6110 N N . LYS A 1 782 ? -29.822 30.729 0.549 1.00 47.72 782 LYS A N 1
ATOM 6111 C CA . LYS A 1 782 ? -28.660 30.618 1.459 1.00 47.72 782 LYS A CA 1
ATOM 6112 C C . LYS A 1 782 ? -28.845 31.403 2.780 1.00 47.72 782 LYS A C 1
ATOM 6114 O O . LYS A 1 782 ? -28.949 32.627 2.715 1.00 47.72 782 LYS A O 1
ATOM 6119 N N . PRO A 1 783 ? -28.687 30.768 3.968 1.00 40.09 783 PRO A N 1
ATOM 6120 C CA . PRO A 1 783 ? -28.839 31.421 5.282 1.00 40.09 783 PRO A CA 1
ATOM 6121 C C . PRO A 1 783 ? -27.849 32.563 5.572 1.00 40.09 783 PRO A C 1
ATOM 6123 O O . PRO A 1 783 ? -28.097 33.429 6.404 1.00 40.09 783 PRO A O 1
ATOM 6126 N N . THR A 1 784 ? -26.677 32.567 4.928 1.00 44.25 784 THR A N 1
ATOM 6127 C CA . THR A 1 784 ? -25.656 33.617 5.110 1.00 44.25 784 THR A CA 1
ATOM 6128 C C . THR A 1 784 ? -25.896 34.848 4.234 1.00 44.25 784 THR A C 1
ATOM 6130 O O . THR A 1 784 ? -25.184 35.845 4.368 1.00 44.25 784 THR A O 1
ATOM 6133 N N . ARG A 1 785 ? -26.885 34.794 3.332 1.00 53.94 785 ARG A N 1
ATOM 6134 C CA . ARG A 1 785 ? -27.215 35.840 2.352 1.00 53.94 785 ARG A CA 1
ATOM 6135 C C . ARG A 1 785 ? -28.732 36.038 2.247 1.00 53.94 785 ARG A C 1
ATOM 6137 O O . ARG A 1 785 ? -29.269 36.214 1.156 1.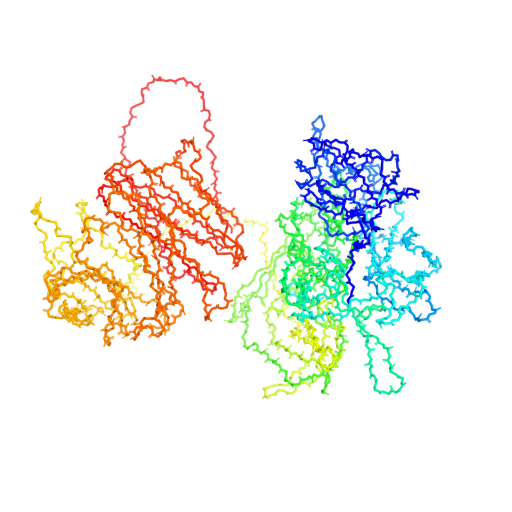00 53.94 785 ARG A O 1
ATOM 6144 N N . ASP A 1 786 ? -29.403 36.015 3.396 1.00 50.16 786 ASP A N 1
ATOM 6145 C CA . ASP A 1 786 ? -30.851 36.182 3.500 1.00 50.16 786 ASP A CA 1
ATOM 6146 C C . ASP A 1 786 ? -31.315 37.492 2.838 1.00 50.16 786 ASP A C 1
ATOM 6148 O O . ASP A 1 786 ? -30.921 38.592 3.233 1.00 50.16 786 ASP A O 1
ATOM 6152 N N . GLY A 1 787 ? -32.165 37.352 1.814 1.00 55.94 787 GLY A N 1
ATOM 6153 C CA . GLY A 1 787 ? -32.831 38.454 1.125 1.00 55.94 787 GLY A CA 1
ATOM 6154 C C . GLY A 1 787 ? -32.351 38.754 -0.298 1.00 55.94 787 GLY A C 1
ATOM 6155 O O . GLY A 1 787 ? -32.520 39.874 -0.735 1.00 55.94 787 GLY A O 1
ATOM 6156 N N . TRP A 1 788 ? -31.723 37.868 -1.066 1.00 64.62 788 TRP A N 1
ATOM 6157 C CA . TRP A 1 788 ? -31.382 38.199 -2.470 1.00 64.62 788 TRP A CA 1
ATOM 6158 C C . TRP A 1 788 ? -32.419 37.613 -3.429 1.00 64.62 788 TRP A C 1
ATOM 6160 O O . TRP A 1 788 ? -32.770 36.442 -3.288 1.00 64.62 788 TRP A O 1
ATOM 6170 N N . GLY A 1 789 ? -32.919 38.414 -4.376 1.00 68.38 789 GLY A N 1
ATOM 6171 C CA . GLY A 1 789 ? -33.919 37.998 -5.368 1.00 68.38 789 GLY A CA 1
ATOM 6172 C C . GLY A 1 789 ? -33.545 38.445 -6.773 1.00 68.38 789 GLY A C 1
ATOM 6173 O O . GLY A 1 789 ? -32.937 39.504 -6.929 1.00 68.38 789 GLY A O 1
ATOM 6174 N N . TRP A 1 790 ? -33.904 37.652 -7.777 1.00 72.88 790 TRP A N 1
ATOM 6175 C CA . TRP A 1 790 ? -33.719 37.978 -9.186 1.00 72.88 790 TRP A CA 1
ATOM 6176 C C . TRP A 1 790 ? -34.957 37.628 -10.015 1.00 72.88 790 TRP A C 1
ATOM 6178 O O . TRP A 1 790 ? -35.797 36.827 -9.609 1.00 72.88 790 TRP A O 1
ATOM 6188 N N . ALA A 1 791 ? -35.098 38.286 -11.159 1.00 73.81 791 ALA A N 1
ATOM 6189 C CA . ALA A 1 791 ? -36.144 38.047 -12.139 1.00 73.81 791 ALA A CA 1
ATOM 6190 C C . ALA A 1 791 ? -35.571 38.200 -13.543 1.00 73.81 791 ALA A C 1
ATOM 6192 O O . ALA A 1 791 ? -34.794 39.114 -13.794 1.00 73.81 791 ALA A O 1
ATOM 6193 N N . THR A 1 792 ? -35.974 37.339 -14.460 1.00 74.12 792 THR A N 1
ATOM 6194 C CA . THR A 1 792 ? -35.637 37.438 -15.880 1.00 74.12 792 THR A CA 1
ATOM 6195 C C . THR A 1 792 ? -36.873 37.808 -16.668 1.00 74.12 792 THR A C 1
ATOM 6197 O O . THR A 1 792 ? -37.967 37.308 -16.391 1.00 74.12 792 THR A O 1
ATOM 6200 N N . GLY A 1 793 ? -36.705 38.688 -17.643 1.00 76.75 793 GLY A N 1
ATOM 6201 C CA . GLY A 1 793 ? -37.801 39.189 -18.448 1.00 76.75 793 GLY A CA 1
ATOM 6202 C C . GLY A 1 793 ? -37.378 39.575 -19.852 1.00 76.75 793 GLY A C 1
ATOM 6203 O O . GLY A 1 793 ? -36.195 39.612 -20.174 1.00 76.75 793 GLY A O 1
ATOM 6204 N N . ILE A 1 794 ? -38.381 39.849 -20.671 1.00 77.25 794 ILE A N 1
ATOM 6205 C CA . ILE A 1 794 ? -38.282 40.313 -22.046 1.00 77.25 794 ILE A CA 1
ATOM 6206 C C . ILE A 1 794 ? -38.983 41.671 -22.118 1.00 77.25 794 ILE A C 1
ATOM 6208 O O . ILE A 1 794 ? -40.072 41.840 -21.576 1.00 77.25 794 ILE A O 1
ATOM 6212 N N . MET A 1 795 ? -38.370 42.659 -22.754 1.00 82.31 795 MET A N 1
ATOM 6213 C CA . MET A 1 795 ? -38.951 43.976 -22.998 1.00 82.31 795 MET A CA 1
ATOM 6214 C C . MET A 1 795 ? -38.957 44.256 -24.492 1.00 82.31 795 MET A C 1
ATOM 6216 O O . MET A 1 795 ? -37.993 43.947 -25.176 1.00 82.31 795 MET A O 1
ATOM 6220 N N . TYR A 1 796 ? -40.016 44.892 -24.967 1.00 79.94 796 TYR A N 1
ATOM 6221 C CA . TYR A 1 796 ? -40.143 45.370 -26.334 1.00 79.94 796 TYR A CA 1
ATOM 6222 C C . TYR A 1 796 ? -40.070 46.890 -26.338 1.00 79.94 796 TYR A C 1
ATOM 6224 O O . TYR A 1 796 ? -40.727 47.542 -25.515 1.00 79.94 796 TYR A O 1
ATOM 6232 N N . TYR A 1 797 ? -39.292 47.464 -27.248 1.00 82.25 797 TYR A N 1
ATOM 6233 C CA . TYR A 1 797 ? -39.219 48.909 -27.435 1.00 82.25 797 TYR A CA 1
ATOM 6234 C C . TYR A 1 797 ? -39.110 49.285 -28.907 1.00 82.25 797 TYR A C 1
ATOM 6236 O O . TYR A 1 797 ? -38.731 48.471 -29.732 1.00 82.25 797 TYR A O 1
ATOM 6244 N N . VAL A 1 798 ? -39.495 50.514 -29.237 1.00 77.44 798 VAL A N 1
ATOM 6245 C CA . VAL A 1 798 ? -39.406 51.057 -30.592 1.00 77.44 798 VAL A CA 1
ATOM 6246 C C . VAL A 1 798 ? -38.427 52.208 -30.571 1.00 77.44 798 VAL A C 1
ATOM 6248 O O . VAL A 1 798 ? -38.681 53.214 -29.906 1.00 77.44 798 VAL A O 1
ATOM 6251 N N . ASP A 1 799 ? -37.319 52.091 -31.286 1.00 76.62 799 ASP A N 1
ATOM 6252 C CA . ASP A 1 799 ? -36.295 53.125 -31.246 1.00 76.62 799 ASP A CA 1
ATOM 6253 C C . ASP A 1 799 ? -36.713 54.420 -31.985 1.00 76.62 799 ASP A C 1
ATOM 6255 O O . ASP A 1 799 ? -37.838 54.607 -32.463 1.00 76.62 799 ASP A O 1
ATOM 6259 N N . GLY A 1 800 ? -35.793 55.386 -32.060 1.00 73.25 800 GLY A N 1
ATOM 6260 C CA . GLY A 1 800 ? -36.046 56.670 -32.719 1.00 73.25 800 GLY A CA 1
ATOM 6261 C C . GLY A 1 800 ? -36.301 56.591 -34.233 1.00 73.25 800 GLY A C 1
ATOM 6262 O O . GLY A 1 800 ? -36.722 57.606 -34.806 1.00 73.25 800 GLY A O 1
ATOM 6263 N N . GLU A 1 801 ? -36.046 55.446 -34.870 1.00 75.50 801 GLU A N 1
ATOM 6264 C CA . GLU A 1 801 ? -36.216 55.187 -36.306 1.00 75.50 801 GLU A CA 1
ATOM 6265 C C . GLU A 1 801 ? -37.483 54.373 -36.629 1.00 75.50 801 GLU A C 1
ATOM 6267 O O . GLU A 1 801 ? -37.897 54.350 -37.790 1.00 75.50 801 GLU A O 1
ATOM 6272 N N . ALA A 1 802 ? -38.212 53.948 -35.588 1.00 72.69 802 ALA A N 1
ATOM 6273 C CA . ALA A 1 802 ? -39.437 53.146 -35.615 1.00 72.69 802 ALA A CA 1
ATOM 6274 C C . ALA A 1 802 ? -39.228 51.636 -35.784 1.00 72.69 802 ALA A C 1
ATOM 6276 O O . ALA A 1 802 ? -40.206 50.953 -36.088 1.00 72.69 802 ALA A O 1
ATOM 6277 N N . ASP A 1 803 ? -38.012 51.155 -35.532 1.00 74.31 803 ASP A N 1
ATOM 6278 C CA . ASP A 1 803 ? -37.694 49.732 -35.573 1.00 74.31 803 ASP A CA 1
ATOM 6279 C C . ASP A 1 803 ? -38.044 49.080 -34.219 1.00 74.31 803 ASP A C 1
ATOM 6281 O O . ASP A 1 803 ? -37.817 49.670 -33.153 1.00 74.31 803 ASP A O 1
ATOM 6285 N N . GLU A 1 804 ? -38.666 47.901 -34.254 1.00 74.88 804 GLU A N 1
ATOM 6286 C CA . GLU A 1 804 ? -39.062 47.111 -33.081 1.00 74.88 804 GLU A CA 1
ATOM 6287 C C . GLU A 1 804 ? -37.878 46.293 -32.539 1.00 74.88 804 GLU A C 1
ATOM 6289 O O . GLU A 1 804 ? -37.357 45.389 -33.185 1.00 74.88 804 GLU A O 1
ATOM 6294 N N . HIS A 1 805 ? -37.474 46.576 -31.306 1.00 75.50 805 HIS A N 1
ATOM 6295 C CA . HIS A 1 805 ? -36.398 45.879 -30.610 1.00 75.50 805 HIS A CA 1
ATOM 6296 C C . HIS A 1 805 ? -36.941 45.009 -29.480 1.00 75.50 805 HIS A C 1
ATOM 6298 O O . HIS A 1 805 ? -37.899 45.375 -28.785 1.00 75.50 805 HIS A O 1
ATOM 6304 N N . MET A 1 806 ? -36.282 43.874 -29.249 1.00 76.69 806 MET A N 1
ATOM 6305 C CA . MET A 1 806 ? -36.541 42.991 -28.116 1.00 76.69 806 MET A CA 1
ATOM 6306 C C . MET A 1 806 ? -35.302 42.865 -27.230 1.00 76.69 806 MET A C 1
ATOM 6308 O O . MET A 1 806 ? -34.232 42.443 -27.664 1.00 76.69 806 MET A O 1
ATOM 6312 N N . VAL A 1 807 ? -35.487 43.144 -25.943 1.00 76.94 807 VAL A N 1
ATOM 6313 C CA . VAL A 1 807 ? -34.453 43.074 -24.916 1.00 76.94 807 VAL A CA 1
ATOM 6314 C C . VAL A 1 807 ? -34.740 41.942 -23.950 1.00 76.94 807 VAL A C 1
ATOM 6316 O O . VAL A 1 807 ? -35.728 41.988 -23.219 1.00 76.94 807 VAL A O 1
ATOM 6319 N N . LEU A 1 808 ? -33.836 40.971 -23.853 1.00 75.31 808 LEU A N 1
ATOM 6320 C CA . LEU A 1 808 ? -33.803 40.077 -22.698 1.00 75.31 808 LEU A CA 1
ATOM 6321 C C . LEU A 1 808 ? -33.075 40.788 -21.562 1.00 75.31 808 LEU A C 1
ATOM 6323 O O . LEU A 1 808 ? -31.979 41.310 -21.758 1.00 75.31 808 LEU A O 1
ATOM 6327 N N . PHE A 1 809 ? -33.635 40.779 -20.360 1.00 74.75 809 PHE A N 1
ATOM 6328 C CA . PHE A 1 809 ? -33.014 41.404 -19.202 1.00 74.75 809 PHE A CA 1
ATOM 6329 C C . PHE A 1 809 ? -33.092 40.551 -17.937 1.00 74.75 809 PHE A C 1
ATOM 6331 O O . PHE A 1 809 ? -33.973 39.709 -17.762 1.00 74.75 809 PHE A O 1
ATOM 6338 N N . CYS A 1 810 ? -32.169 40.819 -17.016 1.00 77.62 810 CYS A N 1
ATOM 6339 C CA . CYS A 1 810 ? -32.190 40.294 -15.658 1.00 77.62 810 CYS A CA 1
ATOM 6340 C C . CYS A 1 810 ? -32.273 41.455 -14.660 1.00 77.62 810 CYS A C 1
ATOM 6342 O O . CYS A 1 810 ? -31.471 42.392 -14.696 1.00 77.62 810 CYS A O 1
ATOM 6344 N N . LEU A 1 811 ? -33.259 41.391 -13.771 1.00 77.06 811 LEU A N 1
ATOM 6345 C CA . LEU A 1 811 ? -33.405 42.240 -12.598 1.00 77.06 811 LEU A CA 1
ATOM 6346 C C . LEU A 1 811 ? -32.863 41.494 -11.391 1.00 77.06 811 LEU A C 1
ATOM 6348 O O . LEU A 1 811 ? -33.202 40.333 -11.178 1.00 77.06 811 LEU A O 1
ATOM 6352 N N . HIS A 1 812 ? -32.099 42.165 -10.541 1.00 73.88 812 HIS A N 1
ATOM 6353 C CA . HIS A 1 812 ? -31.713 41.585 -9.262 1.00 73.88 812 HIS A CA 1
ATOM 6354 C C . HIS A 1 812 ? -31.684 42.622 -8.143 1.00 73.88 812 HIS A C 1
ATOM 6356 O O . HIS A 1 812 ? -31.443 43.815 -8.352 1.00 73.88 812 HIS A O 1
ATOM 6362 N N . THR A 1 813 ? -31.934 42.150 -6.921 1.00 70.62 813 THR A N 1
ATOM 6363 C CA . THR A 1 813 ? -32.002 42.983 -5.718 1.00 70.62 813 THR A CA 1
ATOM 6364 C C . THR A 1 813 ? -31.257 42.381 -4.546 1.00 70.62 813 THR A C 1
ATOM 6366 O O . THR A 1 813 ? -31.146 41.164 -4.381 1.00 70.62 813 THR A O 1
ATOM 6369 N N . ARG A 1 814 ? -30.790 43.281 -3.679 1.00 59.69 814 ARG A N 1
ATOM 6370 C CA . ARG A 1 814 ? -30.243 42.957 -2.367 1.00 59.69 814 ARG A CA 1
ATOM 6371 C C . ARG A 1 814 ? -31.281 43.319 -1.301 1.00 59.69 814 ARG A C 1
ATOM 6373 O O . ARG A 1 814 ? -31.733 44.458 -1.259 1.00 59.69 814 ARG A O 1
ATOM 6380 N N . ASN A 1 815 ? -31.598 42.374 -0.422 1.00 62.50 815 ASN A N 1
ATOM 6381 C CA . ASN A 1 815 ? -32.573 42.447 0.680 1.00 62.50 815 ASN A CA 1
ATOM 6382 C C . ASN A 1 815 ? -34.075 42.453 0.293 1.00 62.50 815 ASN A C 1
ATOM 6384 O O . ASN A 1 815 ? -34.844 43.227 0.846 1.00 62.50 815 ASN A O 1
ATOM 6388 N N . GLY A 1 816 ? -34.520 41.564 -0.597 1.00 56.84 816 GLY A N 1
ATOM 6389 C CA . GLY A 1 816 ? -35.927 41.202 -0.778 1.00 56.84 816 GLY A CA 1
ATOM 6390 C C . GLY A 1 816 ? -36.715 42.267 -1.525 1.00 56.84 816 GLY A C 1
ATOM 6391 O O . GLY A 1 816 ? -37.806 42.606 -1.095 1.00 56.84 816 GLY A O 1
ATOM 6392 N N . TRP A 1 817 ? -36.132 42.814 -2.598 1.00 58.97 817 TRP A N 1
ATOM 6393 C CA . TRP A 1 817 ? -36.657 43.929 -3.399 1.00 58.97 817 TRP A CA 1
ATOM 6394 C C . TRP A 1 817 ? -36.854 45.275 -2.671 1.00 58.97 817 TRP A C 1
ATOM 6396 O O . TRP A 1 817 ? -37.195 46.257 -3.319 1.00 58.97 817 TRP A O 1
ATOM 6406 N N . ASP A 1 818 ? -36.500 45.384 -1.383 1.00 53.94 818 ASP A N 1
ATOM 6407 C CA . ASP A 1 818 ? -36.472 46.655 -0.627 1.00 53.94 818 ASP A CA 1
ATOM 6408 C C . ASP A 1 818 ? -35.247 47.552 -0.954 1.00 53.94 818 ASP A C 1
ATOM 6410 O O . ASP A 1 818 ? -35.080 48.634 -0.382 1.00 53.94 818 ASP A O 1
ATOM 6414 N N . GLY A 1 819 ? -34.338 47.086 -1.818 1.00 59.75 819 GLY A N 1
ATOM 6415 C CA . GLY A 1 819 ? -33.079 47.747 -2.185 1.00 59.75 819 GLY A CA 1
ATOM 6416 C C . GLY A 1 819 ? -33.073 48.345 -3.597 1.00 59.75 819 GLY A C 1
ATOM 6417 O O . GLY A 1 819 ? -34.059 48.298 -4.319 1.00 59.75 819 GLY A O 1
ATOM 6418 N N . VAL A 1 820 ? -31.933 48.908 -4.015 1.00 58.34 820 VAL A N 1
ATOM 6419 C CA . VAL A 1 820 ? -31.737 49.357 -5.407 1.00 58.34 820 VAL A CA 1
ATOM 6420 C C . VAL A 1 820 ? -31.849 48.141 -6.333 1.00 58.34 820 VAL A C 1
ATOM 6422 O O . VAL A 1 820 ? -31.063 47.202 -6.192 1.00 58.34 820 VAL A O 1
ATOM 6425 N N . VAL A 1 821 ? -32.822 48.158 -7.250 1.00 65.62 821 VAL A N 1
ATOM 6426 C CA . VAL A 1 821 ? -32.869 47.220 -8.378 1.00 65.62 821 VAL A CA 1
ATOM 6427 C C . VAL A 1 821 ? -31.777 47.592 -9.357 1.00 65.62 821 VAL A C 1
ATOM 6429 O O . VAL A 1 821 ? -31.672 48.741 -9.787 1.00 65.62 821 VAL A O 1
ATOM 6432 N N . TYR A 1 822 ? -30.994 46.590 -9.719 1.00 70.31 822 TYR A N 1
ATOM 6433 C CA . TYR A 1 822 ? -30.105 46.650 -10.860 1.00 70.31 822 TYR A CA 1
ATOM 6434 C C . TYR A 1 822 ? -30.771 45.864 -11.984 1.00 70.31 822 TYR A C 1
ATOM 6436 O O . TYR A 1 822 ? -31.201 44.727 -11.782 1.00 70.31 822 TYR A O 1
ATOM 6444 N N . ALA A 1 823 ? -30.899 46.508 -13.139 1.00 72.69 823 ALA A N 1
ATOM 6445 C CA . ALA A 1 823 ? -31.396 45.903 -14.360 1.00 72.69 823 ALA A CA 1
ATOM 6446 C C . ALA A 1 823 ? -30.229 45.799 -15.335 1.00 72.69 823 ALA A C 1
ATOM 6448 O O . ALA A 1 823 ? -29.465 46.751 -15.492 1.00 72.69 823 ALA A O 1
ATOM 6449 N N . THR A 1 824 ? -30.065 44.639 -15.953 1.00 72.00 824 THR A N 1
ATOM 6450 C CA . THR A 1 824 ? -29.051 44.428 -16.983 1.00 72.00 824 THR A CA 1
ATOM 6451 C C . THR A 1 824 ? -29.724 43.894 -18.231 1.00 72.00 824 THR A C 1
ATOM 6453 O O . THR A 1 824 ? -30.339 42.830 -18.179 1.00 72.00 824 THR A O 1
ATOM 6456 N N . THR A 1 825 ? -29.556 44.616 -19.338 1.00 74.44 825 THR A N 1
ATOM 6457 C CA . THR A 1 825 ? -29.816 44.115 -20.688 1.00 74.44 825 THR A CA 1
ATOM 6458 C C . THR A 1 825 ? -28.821 43.006 -20.999 1.00 74.44 825 THR A C 1
ATOM 6460 O O . THR A 1 825 ? -27.610 43.220 -21.011 1.00 74.44 825 THR A O 1
ATOM 6463 N N . VAL A 1 826 ? -29.354 41.808 -21.179 1.00 65.62 826 VAL A N 1
ATOM 6464 C CA . VAL A 1 826 ? -28.618 40.587 -21.487 1.00 65.62 826 VAL A CA 1
ATOM 6465 C C . VAL A 1 826 ? -28.414 40.448 -22.991 1.00 65.62 826 VAL A C 1
ATOM 6467 O O . VAL A 1 826 ? -27.328 40.084 -23.428 1.00 65.62 826 VAL A O 1
ATOM 6470 N N . LEU A 1 827 ? -29.455 40.765 -23.756 1.00 71.06 827 LEU A N 1
ATOM 6471 C CA . LEU A 1 827 ? -29.480 40.735 -25.211 1.00 71.06 827 LEU A CA 1
ATOM 6472 C C . LEU A 1 827 ? -30.384 41.866 -25.696 1.00 71.06 827 LEU A C 1
ATOM 6474 O O . LEU A 1 827 ? -31.408 42.108 -25.062 1.00 71.06 827 LEU A O 1
ATOM 6478 N N . ASP A 1 828 ? -30.015 42.509 -26.798 1.00 75.81 828 ASP A N 1
ATOM 6479 C CA . ASP A 1 828 ? -30.822 43.500 -27.511 1.00 75.81 828 ASP A CA 1
ATOM 6480 C C . ASP A 1 828 ? -30.823 43.125 -29.000 1.00 75.81 828 ASP A C 1
ATOM 6482 O O . ASP A 1 828 ? -29.751 43.058 -29.609 1.00 75.81 828 ASP A O 1
ATOM 6486 N N . ALA A 1 829 ? -31.989 42.774 -29.541 1.00 69.94 829 ALA A N 1
ATOM 6487 C CA . ALA A 1 829 ? -32.153 42.279 -30.906 1.00 69.94 829 ALA A CA 1
ATOM 6488 C C . ALA A 1 829 ? -33.082 43.200 -31.715 1.00 69.94 829 ALA A C 1
ATOM 6490 O O . ALA A 1 829 ? -34.167 43.537 -31.244 1.00 69.94 829 ALA A O 1
ATOM 6491 N N . GLU A 1 830 ? -32.646 43.562 -32.926 1.00 68.88 830 GLU A N 1
ATOM 6492 C CA . GLU A 1 830 ? -33.302 44.501 -33.854 1.00 68.88 830 GLU A CA 1
ATOM 6493 C C . GLU A 1 830 ? -34.250 43.792 -34.853 1.00 68.88 830 GLU A C 1
ATOM 6495 O O . GLU A 1 830 ? -34.133 42.586 -35.101 1.00 68.88 830 GLU A O 1
ATOM 6500 N N . GLU A 1 831 ? -35.187 44.556 -35.432 1.00 50.50 831 GLU A N 1
ATOM 6501 C CA . GLU A 1 831 ? -36.270 44.147 -36.345 1.00 50.50 831 GLU A CA 1
ATOM 6502 C C . GLU A 1 831 ? -35.775 43.621 -37.713 1.00 50.50 831 GLU A C 1
ATOM 6504 O O . GLU A 1 831 ? -35.903 44.267 -38.744 1.00 50.50 831 GLU A O 1
ATOM 6509 N N . ASP A 1 832 ? -35.216 42.414 -37.739 1.00 52.69 832 ASP A N 1
ATOM 6510 C CA . ASP A 1 832 ? -35.178 41.522 -38.920 1.00 52.69 832 ASP A CA 1
ATOM 6511 C C . ASP A 1 832 ? -35.194 40.030 -38.500 1.00 52.69 832 ASP A C 1
ATOM 6513 O O . ASP A 1 832 ? -35.063 39.111 -39.315 1.00 52.69 832 ASP A O 1
ATOM 6517 N N . VAL A 1 833 ? -35.401 39.775 -37.204 1.00 54.25 833 VAL A N 1
ATOM 6518 C CA . VAL A 1 833 ? -35.482 38.447 -36.598 1.00 54.25 833 VAL A CA 1
ATOM 6519 C C . VAL A 1 833 ? -36.960 38.055 -36.481 1.00 54.25 833 VAL A C 1
ATOM 6521 O O . VAL A 1 833 ? -37.696 38.609 -35.670 1.00 54.25 833 VAL A O 1
ATOM 6524 N N . ASP A 1 834 ? -37.415 37.124 -37.325 1.00 50.66 834 ASP A N 1
ATOM 6525 C CA . ASP A 1 834 ? -38.823 36.706 -37.403 1.00 50.66 834 ASP A CA 1
ATOM 6526 C C . ASP A 1 834 ? -39.337 36.170 -36.047 1.00 50.66 834 ASP A C 1
ATOM 6528 O O . ASP A 1 834 ? -38.822 35.187 -35.504 1.00 50.66 834 ASP A O 1
ATOM 6532 N N . TYR A 1 835 ? -40.366 36.831 -35.508 1.00 42.44 835 TYR A N 1
ATOM 6533 C CA . TYR A 1 835 ? -40.943 36.609 -34.175 1.00 42.44 835 TYR A CA 1
ATOM 6534 C C . TYR A 1 835 ? -41.368 35.151 -33.931 1.00 42.44 835 TYR A C 1
ATOM 6536 O O . TYR A 1 835 ? -41.169 34.612 -32.840 1.00 42.44 835 TYR A O 1
ATOM 6544 N N . ASP A 1 836 ? -41.896 34.481 -34.961 1.00 46.53 836 ASP A N 1
ATOM 6545 C CA . ASP A 1 836 ? -42.370 33.094 -34.866 1.00 46.53 836 ASP A CA 1
ATOM 6546 C C . ASP A 1 836 ? -41.216 32.079 -34.724 1.00 46.53 836 ASP A C 1
ATOM 6548 O O . ASP A 1 836 ? -41.430 30.954 -34.265 1.00 46.53 836 ASP A O 1
ATOM 6552 N N . TYR A 1 837 ? -39.983 32.464 -35.072 1.00 45.03 837 TYR A N 1
ATOM 6553 C CA . TYR A 1 837 ? -38.801 31.605 -34.956 1.00 45.03 837 TYR A CA 1
ATOM 6554 C C . TYR A 1 837 ? -38.232 31.583 -33.525 1.00 45.03 837 TYR A C 1
ATOM 6556 O O . TYR A 1 837 ? -37.705 30.561 -33.077 1.00 45.03 837 TYR A O 1
ATOM 6564 N N . TRP A 1 838 ? -38.394 32.678 -32.774 1.00 45.91 838 TRP A N 1
ATOM 6565 C CA . TRP A 1 838 ? -37.726 32.897 -31.484 1.00 45.91 838 TRP A CA 1
ATOM 6566 C C . TRP A 1 838 ? -38.449 32.334 -30.255 1.00 45.91 838 TRP A C 1
ATOM 6568 O O . TRP A 1 838 ? -37.800 32.069 -29.249 1.00 45.91 838 TRP A O 1
ATOM 6578 N N . ILE A 1 839 ? -39.756 32.047 -30.320 1.00 42.16 839 ILE A N 1
ATOM 6579 C CA . ILE A 1 839 ? -40.493 31.422 -29.193 1.00 42.16 839 ILE A CA 1
ATOM 6580 C C . ILE A 1 839 ? -39.933 30.024 -28.843 1.00 42.16 839 ILE A C 1
ATOM 6582 O O . ILE A 1 839 ? -40.165 29.511 -27.753 1.00 42.16 839 ILE A O 1
ATOM 6586 N N . SER A 1 840 ? -39.144 29.415 -29.734 1.00 41.81 840 SER A N 1
ATOM 6587 C CA . SER A 1 840 ? -38.466 28.137 -29.480 1.00 41.81 840 SER A CA 1
ATOM 6588 C C . SER A 1 840 ? -37.066 28.259 -28.849 1.00 41.81 840 SER A C 1
ATOM 6590 O O . SER A 1 840 ? -36.404 27.240 -28.658 1.00 41.81 840 SER A O 1
ATOM 6592 N N . TRP A 1 841 ? -36.598 29.477 -28.544 1.00 48.03 841 TRP A N 1
ATOM 6593 C CA . TRP A 1 841 ? -35.227 29.757 -28.107 1.00 48.03 841 TRP A CA 1
ATOM 6594 C C . TRP A 1 841 ? -35.217 30.217 -26.645 1.00 48.03 841 TRP A C 1
ATOM 6596 O O . TRP A 1 841 ? -35.539 31.363 -26.340 1.00 48.03 841 TRP A O 1
ATOM 6606 N N . GLU A 1 842 ? -34.807 29.341 -25.726 1.00 46.31 842 GLU A N 1
ATOM 6607 C CA . GLU A 1 842 ? -34.495 29.749 -24.354 1.00 46.31 842 GLU A CA 1
ATOM 6608 C C . GLU A 1 842 ? -32.988 30.034 -24.237 1.00 46.31 842 GLU A C 1
ATOM 6610 O O . GLU A 1 842 ? -32.180 29.104 -24.299 1.00 46.31 842 GLU A O 1
ATOM 6615 N N . PRO A 1 843 ? -32.557 31.296 -24.064 1.00 48.69 843 PRO A N 1
ATOM 6616 C CA . PRO A 1 843 ? -31.173 31.578 -23.716 1.00 48.69 843 PRO A CA 1
ATOM 6617 C C . PRO A 1 843 ? -30.860 30.914 -22.372 1.00 48.69 843 PRO A C 1
ATOM 6619 O O . PRO A 1 843 ? -31.499 31.196 -21.355 1.00 48.69 843 PRO A O 1
ATOM 6622 N N . GLY A 1 844 ? -29.869 30.022 -22.369 1.00 47.66 844 GLY A N 1
ATOM 6623 C CA . GLY A 1 844 ? -29.401 29.343 -21.167 1.00 47.66 844 GLY A CA 1
ATOM 6624 C C . GLY A 1 844 ? -28.753 30.330 -20.197 1.00 47.66 844 GLY A C 1
ATOM 6625 O O . GLY A 1 844 ? -27.546 30.564 -20.248 1.00 47.66 844 GLY A O 1
ATOM 6626 N N . LEU A 1 845 ? -29.544 30.916 -19.298 1.00 47.00 845 LEU A N 1
ATOM 6627 C CA . LEU A 1 845 ? -29.021 31.696 -18.184 1.00 47.00 845 LEU A CA 1
ATOM 6628 C C . LEU A 1 845 ? -28.652 30.744 -17.047 1.00 47.00 845 LEU A C 1
ATOM 6630 O O . LEU A 1 845 ? -29.524 30.152 -16.414 1.00 47.00 845 LEU A O 1
ATOM 6634 N N . ALA A 1 846 ? -27.361 30.634 -16.752 1.00 48.53 846 ALA A N 1
ATOM 6635 C CA . ALA A 1 846 ? -26.887 29.841 -15.634 1.00 48.53 846 ALA A CA 1
ATOM 6636 C C . ALA A 1 846 ? -26.145 30.715 -14.621 1.00 48.53 846 ALA A C 1
ATOM 6638 O O . ALA A 1 846 ? -25.150 31.374 -14.925 1.00 48.53 846 ALA A O 1
ATOM 6639 N N . ILE A 1 847 ? -26.656 30.725 -13.393 1.00 48.12 847 ILE A N 1
ATOM 6640 C CA . ILE A 1 847 ? -26.139 31.550 -12.304 1.00 48.12 847 ILE A CA 1
ATOM 6641 C C . ILE A 1 847 ? -25.325 30.652 -11.374 1.00 48.12 847 ILE A C 1
ATOM 6643 O O . ILE A 1 847 ? -25.877 29.779 -10.706 1.00 48.12 847 ILE A O 1
ATOM 6647 N N . ASP A 1 848 ? -24.015 30.889 -11.290 1.00 50.69 848 ASP A N 1
ATOM 6648 C CA . ASP A 1 848 ? -23.183 30.277 -10.255 1.00 50.69 848 ASP A CA 1
ATOM 6649 C C . ASP A 1 848 ? -23.530 30.898 -8.892 1.00 50.69 848 ASP A C 1
ATOM 6651 O O . ASP A 1 848 ? -23.175 32.035 -8.581 1.00 50.69 848 ASP A O 1
ATOM 6655 N N . MET A 1 849 ? -24.241 30.143 -8.053 1.00 44.41 849 MET A N 1
ATOM 6656 C CA . MET A 1 849 ? -24.655 30.590 -6.721 1.00 44.41 849 MET A CA 1
ATOM 6657 C C . MET A 1 849 ? -23.537 30.515 -5.664 1.00 44.41 849 MET A C 1
ATOM 6659 O O . MET A 1 849 ? -23.782 30.831 -4.487 1.00 44.41 849 MET A O 1
ATOM 6663 N N . HIS A 1 850 ? -22.329 30.066 -6.018 1.00 48.06 850 HIS A N 1
ATOM 6664 C CA . HIS A 1 850 ? -21.200 29.911 -5.095 1.00 48.06 850 HIS A CA 1
ATOM 6665 C C . HIS A 1 850 ? -20.211 31.081 -5.138 1.00 48.06 850 HIS A C 1
ATOM 6667 O O . HIS A 1 850 ? -19.583 31.354 -4.111 1.00 48.06 850 HIS A O 1
ATOM 6673 N N . SER A 1 851 ? -20.137 31.828 -6.244 1.00 55.31 851 SER A N 1
ATOM 6674 C CA . SER A 1 851 ? -19.314 33.038 -6.373 1.00 55.31 851 SER A CA 1
ATOM 6675 C C . SER A 1 851 ? -20.155 34.328 -6.387 1.00 55.31 851 SER A C 1
ATOM 6677 O O . SER A 1 851 ? -21.360 34.302 -6.612 1.00 55.31 851 SER A O 1
ATOM 6679 N N . ASP A 1 852 ? -19.543 35.494 -6.132 1.00 53.06 852 ASP A N 1
ATOM 6680 C CA . ASP A 1 852 ? -20.187 36.812 -6.331 1.00 53.06 852 ASP A CA 1
ATOM 6681 C C . ASP A 1 852 ? -20.251 37.198 -7.828 1.00 53.06 852 ASP A C 1
ATOM 6683 O O . ASP A 1 852 ? -20.205 38.379 -8.177 1.00 53.06 852 ASP A O 1
ATOM 6687 N N . THR A 1 853 ? -20.299 36.205 -8.727 1.00 55.81 853 THR A N 1
ATOM 6688 C CA . THR A 1 853 ? -20.193 36.401 -10.176 1.00 55.81 853 THR A CA 1
ATOM 6689 C C . THR A 1 853 ? -21.390 35.805 -10.911 1.00 55.81 853 THR A C 1
ATOM 6691 O O . THR A 1 853 ? -21.679 34.623 -10.771 1.00 55.81 853 THR A O 1
ATOM 6694 N N . VAL A 1 854 ? -22.063 36.618 -11.730 1.00 60.28 854 VAL A N 1
ATOM 6695 C CA . VAL A 1 854 ? -23.104 36.145 -12.661 1.00 60.28 854 VAL A CA 1
ATOM 6696 C C . VAL A 1 854 ? -22.467 35.883 -14.010 1.00 60.28 854 VAL A C 1
ATOM 6698 O O . VAL A 1 854 ? -21.736 36.745 -14.508 1.00 60.28 854 VAL A O 1
ATOM 6701 N N . TYR A 1 855 ? -22.778 34.735 -14.604 1.00 62.38 855 TYR A N 1
ATOM 6702 C CA . TYR A 1 855 ? -22.403 34.414 -15.972 1.00 62.38 855 TYR A CA 1
ATOM 6703 C C . TYR A 1 855 ? -23.633 34.435 -16.866 1.00 62.38 855 TYR A C 1
ATOM 6705 O O . TYR A 1 855 ? -24.728 34.063 -16.449 1.00 62.38 855 TYR A O 1
ATOM 6713 N N . ILE A 1 856 ? -23.449 34.903 -18.092 1.00 60.84 856 ILE A N 1
ATOM 6714 C CA . ILE A 1 856 ? -24.490 34.888 -19.110 1.00 60.84 856 ILE A CA 1
ATOM 6715 C C . ILE A 1 856 ? -23.867 34.349 -20.382 1.00 60.84 856 ILE A C 1
ATOM 6717 O O . ILE A 1 856 ? -22.885 34.915 -20.858 1.00 60.84 856 ILE A O 1
ATOM 6721 N N . LEU A 1 857 ? -24.433 33.271 -20.914 1.00 59.41 857 LEU A N 1
ATOM 6722 C CA . LEU A 1 857 ? -24.061 32.752 -22.217 1.00 59.41 857 LEU A CA 1
ATOM 6723 C C . LEU A 1 857 ? -25.041 33.275 -23.274 1.00 59.41 857 LEU A C 1
ATOM 6725 O O . LEU A 1 857 ? -26.243 33.045 -23.192 1.00 59.41 857 LEU A O 1
ATOM 6729 N N . GLU A 1 858 ? -24.506 33.977 -24.260 1.00 61.72 858 GLU A N 1
ATOM 6730 C CA . GLU A 1 858 ? -25.188 34.425 -25.469 1.00 61.72 858 GLU A CA 1
ATOM 6731 C C . GLU A 1 858 ? -24.672 33.574 -26.634 1.00 61.72 858 GLU A C 1
ATOM 6733 O O . GLU A 1 858 ? -23.468 33.354 -26.753 1.00 61.72 858 GLU A O 1
ATOM 6738 N N . ALA A 1 859 ? -25.555 33.078 -27.494 1.00 57.31 859 ALA A N 1
ATOM 6739 C CA . ALA A 1 859 ? -25.166 32.356 -28.698 1.00 57.31 859 ALA A CA 1
ATOM 6740 C C . ALA A 1 859 ? -25.990 32.854 -29.882 1.00 57.31 859 ALA A C 1
ATOM 6742 O O . ALA A 1 859 ? -27.190 33.081 -29.754 1.00 57.31 859 ALA A O 1
ATOM 6743 N N . HIS A 1 860 ? -25.335 33.006 -31.027 1.00 58.44 860 HIS A N 1
ATOM 6744 C CA . HIS A 1 860 ? -25.935 33.445 -32.275 1.00 58.44 860 HIS A CA 1
ATOM 6745 C C . HIS A 1 860 ? -25.599 32.423 -33.364 1.00 58.44 860 HIS A C 1
ATOM 6747 O O . HIS A 1 860 ? -24.434 32.314 -33.776 1.00 58.44 860 HIS A O 1
ATOM 6753 N N . PRO A 1 861 ? -26.579 31.647 -33.846 1.00 52.69 861 PRO A N 1
ATOM 6754 C CA . PRO A 1 861 ? -26.358 30.790 -34.996 1.00 52.69 861 PRO A CA 1
ATOM 6755 C C . PRO A 1 861 ? -26.288 31.637 -36.280 1.00 52.69 861 PRO A C 1
ATOM 6757 O O . PRO A 1 861 ? -26.713 32.792 -36.297 1.00 52.69 861 PRO A O 1
ATOM 6760 N N . PRO A 1 862 ? -25.723 31.115 -37.371 1.00 57.41 862 PRO A N 1
ATOM 6761 C CA . PRO A 1 862 ? -25.722 31.801 -38.661 1.00 57.41 862 PRO A CA 1
ATOM 6762 C C . PRO A 1 862 ? -27.130 32.094 -39.187 1.00 57.41 862 PRO A C 1
ATOM 6764 O O . PRO A 1 862 ? -27.983 31.213 -39.192 1.00 57.41 862 PRO A O 1
ATOM 6767 N N . GLU A 1 863 ? -27.353 33.299 -39.711 1.00 52.81 863 GLU A N 1
ATOM 6768 C CA . GLU A 1 863 ? -28.581 33.614 -40.447 1.00 52.81 863 GLU A CA 1
ATOM 6769 C C . GLU A 1 863 ? -28.615 32.858 -41.785 1.00 52.81 863 GLU A C 1
ATOM 6771 O O . GLU A 1 863 ? -27.732 33.027 -42.638 1.00 52.81 863 GLU A O 1
ATOM 6776 N N . GLU A 1 864 ? -29.651 32.045 -42.009 1.00 47.16 864 GLU A N 1
ATOM 6777 C CA . GLU A 1 864 ? -29.944 31.499 -43.333 1.00 47.16 864 GLU A CA 1
ATOM 6778 C C . GLU A 1 864 ? -30.877 32.430 -44.113 1.00 47.16 864 GLU A C 1
ATOM 6780 O O . GLU A 1 864 ? -32.069 32.536 -43.838 1.00 47.16 864 GLU A O 1
ATOM 6785 N N . SER A 1 865 ? -30.367 33.019 -45.196 1.00 44.25 865 SER A N 1
ATOM 6786 C CA . SER A 1 865 ? -31.218 33.561 -46.262 1.00 44.25 865 SER A CA 1
ATOM 6787 C C . SER A 1 865 ? -31.412 32.514 -47.368 1.00 44.25 865 SER A C 1
ATOM 6789 O O . SER A 1 865 ? -30.908 32.640 -48.483 1.00 44.25 865 SER A O 1
ATOM 6791 N N . GLY A 1 866 ? -32.151 31.441 -47.065 1.00 49.91 866 GLY A N 1
ATOM 6792 C CA . GLY A 1 866 ? -32.666 30.496 -48.070 1.00 49.91 866 GLY A CA 1
ATOM 6793 C C . GLY A 1 866 ? -31.620 29.676 -48.844 1.00 49.91 866 GLY A C 1
ATOM 6794 O O . GLY A 1 866 ? -31.852 29.321 -50.005 1.00 49.91 866 GLY A O 1
ATOM 6795 N N . GLY A 1 867 ? -30.480 29.370 -48.226 1.00 52.91 867 GLY A N 1
ATOM 6796 C CA . GLY A 1 867 ? -29.443 28.470 -48.731 1.00 52.91 867 GLY A CA 1
ATOM 6797 C C . GLY A 1 867 ? -28.231 28.446 -47.797 1.00 52.91 867 GLY A C 1
ATOM 6798 O O . GLY A 1 867 ? -28.059 29.399 -47.043 1.00 52.91 867 GLY A O 1
ATOM 6799 N N . ILE A 1 868 ? -27.418 27.376 -47.907 1.00 49.34 868 ILE A N 1
ATOM 6800 C CA . ILE A 1 868 ? -26.245 27.035 -47.068 1.00 49.34 868 ILE A CA 1
ATOM 6801 C C . ILE A 1 868 ? -25.678 28.273 -46.347 1.00 49.34 868 ILE A C 1
ATOM 6803 O O . ILE A 1 868 ? -25.190 29.177 -47.042 1.00 49.34 868 ILE A O 1
ATOM 6807 N N . PRO A 1 869 ? -25.692 28.313 -45.002 1.00 49.16 869 PRO A N 1
ATOM 6808 C CA . PRO A 1 869 ? -25.384 29.519 -44.248 1.00 49.16 869 PRO A CA 1
ATOM 6809 C C . PRO A 1 869 ? -23.981 30.024 -44.599 1.00 49.16 869 PRO A C 1
ATOM 6811 O O . PRO A 1 869 ? -22.994 29.293 -44.513 1.00 49.16 869 PRO A O 1
ATOM 6814 N N . THR A 1 870 ? -23.873 31.281 -45.038 1.00 48.12 870 THR A N 1
ATOM 6815 C CA . THR A 1 870 ? -22.592 31.875 -45.468 1.00 48.12 870 THR A CA 1
ATOM 6816 C C . THR A 1 870 ? -21.829 32.589 -44.350 1.00 48.12 870 THR A C 1
ATOM 6818 O O . THR A 1 870 ? -20.751 33.128 -44.608 1.00 48.12 870 THR A O 1
ATOM 6821 N N . TYR A 1 871 ? -22.365 32.607 -43.127 1.00 52.66 871 TYR A N 1
ATOM 6822 C CA . TYR A 1 871 ? -21.781 33.289 -41.971 1.00 52.66 871 TYR A CA 1
ATOM 6823 C C . TYR A 1 871 ? -21.408 32.292 -40.865 1.00 52.66 871 TYR A C 1
ATOM 6825 O O . TYR A 1 871 ? -22.023 31.240 -40.731 1.00 52.66 871 TYR A O 1
ATOM 6833 N N . SER A 1 872 ? -20.363 32.603 -40.097 1.00 53.59 872 SER A N 1
ATOM 6834 C CA . SER A 1 872 ? -19.955 31.830 -38.918 1.00 53.59 872 SER A CA 1
ATOM 6835 C C . SER A 1 872 ? -20.901 32.119 -37.752 1.00 53.59 872 SER A C 1
ATOM 6837 O O . SER A 1 872 ? -21.273 33.276 -37.554 1.00 53.59 872 SER A O 1
ATOM 6839 N N . GLY A 1 873 ? -21.251 31.099 -36.968 1.00 64.88 873 GLY A N 1
ATOM 6840 C CA . GLY A 1 873 ? -21.948 31.297 -35.701 1.00 64.88 873 GLY A CA 1
ATOM 6841 C C . GLY A 1 873 ? -20.978 31.842 -34.660 1.00 64.88 873 GLY A C 1
ATOM 6842 O O . GLY A 1 873 ? -19.754 31.781 -34.835 1.00 64.88 873 GLY A O 1
ATOM 6843 N N . TRP A 1 874 ? -21.500 32.382 -33.569 1.00 67.56 874 TRP A N 1
ATOM 6844 C CA . TRP A 1 874 ? -20.676 32.792 -32.438 1.00 67.56 874 TRP A CA 1
ATOM 6845 C C . TRP A 1 874 ? -21.380 32.538 -31.117 1.00 67.56 874 TRP A C 1
ATOM 6847 O O . TRP A 1 874 ? -22.602 32.436 -31.049 1.00 67.56 874 TRP A O 1
ATOM 6857 N N . TRP A 1 875 ? -20.597 32.436 -30.054 1.00 67.69 875 TRP A N 1
ATOM 6858 C CA . TRP A 1 875 ? -21.107 32.513 -28.694 1.00 67.69 875 TRP A CA 1
ATOM 6859 C C . TRP A 1 875 ? -20.223 33.442 -27.863 1.00 67.69 875 TRP A C 1
ATOM 6861 O O . TRP A 1 875 ? -19.030 33.618 -28.130 1.00 67.69 875 TRP A O 1
ATOM 6871 N N . ARG A 1 876 ? -20.829 34.068 -26.858 1.00 67.38 876 ARG A N 1
ATOM 6872 C CA . ARG A 1 876 ? -20.216 35.005 -25.922 1.00 67.38 876 ARG A CA 1
ATOM 6873 C C . ARG A 1 876 ? -20.604 34.625 -24.506 1.00 67.38 876 ARG A C 1
ATOM 6875 O O . ARG A 1 876 ? -21.775 34.490 -24.186 1.00 67.38 876 ARG A O 1
ATOM 6882 N N . LEU A 1 877 ? -19.615 34.488 -23.638 1.00 69.69 877 LEU A N 1
ATOM 6883 C CA . LEU A 1 877 ? -19.817 34.360 -22.204 1.00 69.69 877 LEU A CA 1
ATOM 6884 C C . LEU A 1 877 ? -19.513 35.709 -21.566 1.00 69.69 877 LEU A C 1
ATOM 6886 O O . LEU A 1 877 ? -18.374 36.175 -21.594 1.00 69.69 877 LEU A O 1
ATOM 6890 N N . TYR A 1 878 ? -20.505 36.332 -20.952 1.00 65.25 878 TYR A N 1
ATOM 6891 C CA . TYR A 1 878 ? -20.326 37.519 -20.131 1.00 65.25 878 TYR A CA 1
ATOM 6892 C C . TYR A 1 878 ? -20.176 37.115 -18.675 1.00 65.25 878 TYR A C 1
ATOM 6894 O O . TYR A 1 878 ? -20.815 36.176 -18.207 1.00 65.25 878 TYR A O 1
ATOM 6902 N N . ARG A 1 879 ? -19.345 37.855 -17.944 1.00 70.31 879 ARG A N 1
ATOM 6903 C CA . ARG A 1 879 ? -19.242 37.753 -16.489 1.00 70.31 879 ARG A CA 1
ATOM 6904 C C . ARG A 1 879 ? -19.482 39.113 -15.859 1.00 70.31 879 ARG A C 1
ATOM 6906 O O . ARG A 1 879 ? -18.931 40.115 -16.314 1.00 70.31 879 ARG A O 1
ATOM 6913 N N . SER A 1 880 ? -20.215 39.150 -14.760 1.00 60.22 880 SER A N 1
ATOM 6914 C CA . SER A 1 880 ? -20.227 40.303 -13.864 1.00 60.22 880 SER A CA 1
ATOM 6915 C C . SER A 1 880 ? -19.653 39.889 -12.527 1.00 60.22 880 SER A C 1
ATOM 6917 O O . SER A 1 880 ? -20.312 39.164 -11.794 1.00 60.22 880 SER A O 1
ATOM 6919 N N . GLN A 1 881 ? -18.469 40.392 -12.181 1.00 57.41 881 GLN A N 1
ATOM 6920 C CA . GLN A 1 881 ? -17.991 40.356 -10.796 1.00 57.41 881 GLN A CA 1
ATOM 6921 C C . GLN A 1 881 ? -18.818 41.355 -9.967 1.00 57.41 881 GLN A C 1
ATOM 6923 O O . GLN A 1 881 ? -19.244 42.382 -10.497 1.00 57.41 881 GLN A O 1
ATOM 6928 N N . ASP A 1 882 ? -19.090 41.032 -8.703 1.00 57.66 882 ASP A N 1
ATOM 6929 C CA . ASP A 1 882 ? -19.877 41.843 -7.762 1.00 57.66 882 ASP A CA 1
ATOM 6930 C C . ASP A 1 882 ? -21.353 42.074 -8.158 1.00 57.66 882 ASP A C 1
ATOM 6932 O O . ASP A 1 882 ? -21.927 43.100 -7.790 1.00 57.66 882 ASP A O 1
ATOM 6936 N N . PHE A 1 883 ? -21.975 41.129 -8.884 1.00 52.62 883 PHE A N 1
ATOM 6937 C CA . PHE A 1 883 ? -23.402 41.152 -9.273 1.00 52.62 883 PHE A CA 1
ATOM 6938 C C . PHE A 1 883 ? -23.894 42.540 -9.760 1.00 52.62 883 PHE A C 1
ATOM 6940 O O . PHE A 1 883 ? -24.661 43.215 -9.077 1.00 52.62 883 PHE A O 1
ATOM 6947 N N . GLY A 1 884 ? -23.485 42.961 -10.961 1.00 52.62 884 GLY A N 1
ATOM 6948 C CA . GLY A 1 884 ? -24.310 43.839 -11.800 1.00 52.62 884 GLY A CA 1
ATOM 6949 C C . GLY A 1 884 ? -23.984 45.332 -11.861 1.00 52.62 884 GLY A C 1
ATOM 6950 O O . GLY A 1 884 ? -24.859 46.105 -12.239 1.00 52.62 884 GLY A O 1
ATOM 6951 N N . GLN A 1 885 ? -22.762 45.791 -11.557 1.00 50.69 885 GLN A N 1
ATOM 6952 C CA . GLN A 1 885 ? -22.393 47.164 -11.969 1.00 50.69 885 GLN A CA 1
ATOM 6953 C C . GLN A 1 885 ? -21.938 47.244 -13.433 1.00 50.69 885 GLN A C 1
ATOM 6955 O O . GLN A 1 885 ? -22.198 48.250 -14.087 1.00 50.69 885 GLN A O 1
ATOM 6960 N N . THR A 1 886 ? -21.305 46.190 -13.957 1.00 56.12 886 THR A N 1
ATOM 6961 C CA . THR A 1 886 ? -20.911 46.058 -15.368 1.00 56.12 886 THR A CA 1
ATOM 6962 C C . THR A 1 886 ? -20.710 44.582 -15.705 1.00 56.12 886 THR A C 1
ATOM 6964 O O . THR A 1 886 ? -19.911 43.918 -15.042 1.00 56.12 886 THR A O 1
ATOM 6967 N N . PHE A 1 887 ? -21.360 44.084 -16.757 1.00 60.12 887 PHE A N 1
ATOM 6968 C CA . PHE A 1 887 ? -20.983 42.813 -17.374 1.00 60.12 887 PHE A CA 1
ATOM 6969 C C . PHE A 1 887 ? -19.810 43.059 -18.321 1.00 60.12 887 PHE A C 1
ATOM 6971 O O . PHE A 1 887 ? -19.844 43.962 -19.155 1.00 60.12 887 PHE A O 1
ATOM 6978 N N . ALA A 1 888 ? -18.744 42.283 -18.160 1.00 66.88 888 ALA A N 1
ATOM 6979 C CA . ALA A 1 888 ? -17.610 42.273 -19.068 1.00 66.88 888 ALA A CA 1
ATOM 6980 C C . ALA A 1 888 ? -17.646 40.973 -19.868 1.00 66.88 888 ALA A C 1
ATOM 6982 O O . ALA A 1 888 ? -17.855 39.902 -19.296 1.00 66.88 888 ALA A O 1
ATOM 6983 N N . LEU A 1 889 ? -17.410 41.065 -21.176 1.00 69.69 889 LEU A N 1
ATOM 6984 C CA . LEU A 1 889 ? -17.210 39.895 -22.022 1.00 69.69 889 LEU A CA 1
ATOM 6985 C C . LEU A 1 889 ? -16.038 39.079 -21.456 1.00 69.69 889 LEU A C 1
ATOM 6987 O O . LEU A 1 889 ? -14.903 39.558 -21.396 1.00 69.69 889 LEU A O 1
ATOM 6991 N N . ALA A 1 890 ? -16.337 37.885 -20.951 1.00 67.56 890 ALA A N 1
ATOM 6992 C CA . ALA A 1 890 ? -15.361 36.976 -20.368 1.00 67.56 890 ALA A CA 1
ATOM 6993 C C . ALA A 1 890 ? -14.662 36.162 -21.458 1.00 67.56 890 ALA A C 1
ATOM 6995 O O . ALA A 1 890 ? -13.452 35.960 -21.374 1.00 67.56 890 ALA A O 1
ATOM 6996 N N . GLN A 1 891 ? -15.425 35.721 -22.462 1.00 69.88 891 GLN A N 1
ATOM 6997 C CA . GLN A 1 891 ? -14.949 34.925 -23.590 1.00 69.88 891 GLN A CA 1
ATOM 6998 C C . GLN A 1 891 ? -15.893 35.100 -24.788 1.00 69.88 891 GLN A C 1
ATOM 7000 O O . GLN A 1 891 ? -17.097 35.243 -24.603 1.00 69.88 891 GLN A O 1
ATOM 7005 N N . GLU A 1 892 ? -15.350 35.099 -26.002 1.00 75.00 892 GLU A N 1
ATOM 7006 C CA . GLU A 1 892 ? -16.098 35.092 -27.264 1.00 75.00 892 GLU A CA 1
ATOM 7007 C C . GLU A 1 892 ? -15.375 34.167 -28.233 1.00 75.00 892 GLU A C 1
ATOM 7009 O O . GLU A 1 892 ? -14.163 34.307 -28.420 1.00 75.00 892 GLU A O 1
ATOM 7014 N N . GLU A 1 893 ? -16.107 33.252 -28.860 1.00 67.19 893 GLU A N 1
ATOM 7015 C CA . GLU A 1 893 ? -15.570 32.401 -29.918 1.00 67.19 893 GLU A CA 1
ATOM 7016 C C . GLU A 1 893 ? -16.526 32.356 -31.109 1.00 67.19 893 GLU A C 1
ATOM 7018 O O . GLU A 1 893 ? -17.749 32.305 -30.974 1.00 67.19 893 GLU A O 1
ATOM 7023 N N . THR A 1 894 ? -15.939 32.392 -32.304 1.00 63.16 894 THR A N 1
ATOM 7024 C CA . THR A 1 894 ? -16.641 32.207 -33.577 1.00 63.16 894 THR A CA 1
ATOM 7025 C C . THR A 1 894 ? -16.416 30.777 -34.038 1.00 63.16 894 THR A C 1
ATOM 7027 O O . THR A 1 894 ? -15.275 30.320 -34.098 1.00 63.16 894 THR A O 1
ATOM 7030 N N . PHE A 1 895 ? -17.486 30.071 -34.388 1.00 55.22 895 PHE A N 1
ATOM 7031 C CA . PHE A 1 895 ? -17.420 28.704 -34.895 1.00 55.22 895 PHE A CA 1
ATOM 7032 C C . PHE A 1 895 ? -17.972 28.636 -36.321 1.00 55.22 895 PHE A C 1
ATOM 7034 O O . PHE A 1 895 ? -18.921 29.330 -36.690 1.00 55.22 895 PHE A O 1
ATOM 7041 N N . VAL A 1 896 ? -17.344 27.813 -37.162 1.00 49.75 896 VAL A N 1
ATOM 7042 C CA . VAL A 1 896 ? -17.816 27.567 -38.530 1.00 49.75 896 VAL A CA 1
ATOM 7043 C C . VAL A 1 896 ? -18.830 26.432 -38.471 1.00 49.75 896 VAL A C 1
ATOM 7045 O O . VAL A 1 896 ? -18.501 25.331 -38.035 1.00 49.75 896 VAL A O 1
ATOM 7048 N N . TRP A 1 897 ? -20.066 26.692 -38.897 1.00 42.62 897 TRP A N 1
ATOM 7049 C CA . TRP A 1 897 ? -21.116 25.675 -38.892 1.00 42.62 897 TRP A CA 1
ATOM 7050 C C . TRP A 1 897 ? -20.734 24.519 -39.834 1.00 42.62 897 TRP A C 1
ATOM 7052 O O . TRP A 1 897 ? -20.417 24.744 -41.002 1.00 42.62 897 TRP A O 1
ATOM 7062 N N . GLY A 1 898 ? -20.723 23.284 -39.318 1.00 49.25 898 GLY A N 1
ATOM 7063 C CA . GLY A 1 898 ? -20.571 22.066 -40.124 1.00 49.25 898 GLY A CA 1
ATOM 7064 C C . GLY A 1 898 ? -19.146 21.540 -40.339 1.00 49.25 898 GLY A C 1
ATOM 7065 O O . GLY A 1 898 ? -18.948 20.709 -41.224 1.00 49.25 898 GLY A O 1
ATOM 7066 N N . VAL A 1 899 ? -18.148 21.973 -39.562 1.00 40.44 899 VAL A N 1
ATOM 7067 C CA . VAL A 1 899 ? -16.771 21.459 -39.688 1.00 40.44 899 VAL A CA 1
ATOM 7068 C C . VAL A 1 899 ? -16.212 21.072 -38.320 1.00 40.44 899 VAL A C 1
ATOM 7070 O O . VAL A 1 899 ? -15.449 21.830 -37.743 1.00 40.44 899 VAL A O 1
ATOM 7073 N N . ASP A 1 900 ? -16.620 19.910 -37.803 1.00 35.56 900 ASP A N 1
ATOM 7074 C CA . ASP A 1 900 ? -15.695 18.957 -37.169 1.00 35.56 900 ASP A CA 1
ATOM 7075 C C . ASP A 1 900 ? -16.379 17.618 -36.822 1.00 35.56 900 ASP A C 1
ATOM 7077 O O . ASP A 1 900 ? -17.405 17.551 -36.150 1.00 35.56 900 ASP A O 1
ATOM 7081 N N . GLY A 1 901 ? -15.776 16.524 -37.297 1.00 38.59 901 GLY A N 1
ATOM 7082 C CA . GLY A 1 901 ? -15.813 15.194 -36.672 1.00 38.59 901 GLY A CA 1
ATOM 7083 C C . GLY A 1 901 ? -17.062 14.308 -36.769 1.00 38.59 901 GLY A C 1
ATOM 7084 O O . GLY A 1 901 ? -16.904 13.092 -36.695 1.00 38.59 901 GLY A O 1
ATOM 7085 N N . TYR A 1 902 ? -18.270 14.838 -36.966 1.00 36.56 902 TYR A N 1
ATOM 7086 C CA . TYR A 1 902 ? -19.499 14.033 -36.889 1.00 36.56 902 TYR A CA 1
ATOM 7087 C C . TYR A 1 902 ? -20.146 13.835 -38.262 1.00 36.56 902 TYR A C 1
ATOM 7089 O O . TYR A 1 902 ? -20.525 14.783 -38.947 1.00 36.56 902 TYR A O 1
ATOM 7097 N N . GLY A 1 903 ? -20.263 12.578 -38.695 1.00 35.53 903 GLY A N 1
ATOM 7098 C CA . GLY A 1 903 ? -20.967 12.231 -39.925 1.00 35.53 903 GLY A CA 1
ATOM 7099 C C . GLY A 1 903 ? -22.463 12.509 -39.793 1.00 35.53 903 GLY A C 1
ATOM 7100 O O . GLY A 1 903 ? -23.185 11.694 -39.230 1.00 35.53 903 GLY A O 1
ATOM 7101 N N . LEU A 1 904 ? -22.927 13.632 -40.342 1.00 36.88 904 LEU A N 1
ATOM 7102 C CA . LEU A 1 904 ? -24.349 13.922 -40.531 1.00 36.88 904 LEU A CA 1
ATOM 7103 C C . LEU A 1 904 ? -24.943 12.891 -41.503 1.00 36.88 904 LEU A C 1
ATOM 7105 O O . LEU A 1 904 ? -24.638 12.914 -42.698 1.00 36.88 904 LEU A O 1
ATOM 7109 N N . GLN A 1 905 ? -25.765 11.967 -40.999 1.00 37.66 905 GLN A N 1
ATOM 7110 C CA . GLN A 1 905 ? -26.488 11.007 -41.842 1.00 37.66 905 GLN A CA 1
ATOM 7111 C C . GLN A 1 905 ? -27.866 11.497 -42.308 1.00 37.66 905 GLN A C 1
ATOM 7113 O O . GLN A 1 905 ? -28.447 10.842 -43.171 1.00 37.66 905 GLN A O 1
ATOM 7118 N N . ASN A 1 906 ? -28.358 12.652 -41.848 1.00 40.94 906 ASN A N 1
ATOM 7119 C CA . ASN A 1 906 ? -29.604 13.223 -42.357 1.00 40.94 906 ASN A CA 1
ATOM 7120 C C . ASN A 1 906 ? -29.566 14.767 -42.313 1.00 40.94 906 ASN A C 1
ATOM 7122 O O . ASN A 1 906 ? -29.417 15.317 -41.228 1.00 40.94 906 ASN A O 1
ATOM 7126 N N . PRO A 1 907 ? -29.653 15.480 -43.453 1.00 44.88 907 PRO A N 1
ATOM 7127 C CA . PRO A 1 907 ? -29.663 16.947 -43.487 1.00 44.88 907 PRO A CA 1
ATOM 7128 C C . PRO A 1 907 ? -31.005 17.573 -43.061 1.00 44.88 907 PRO A C 1
ATOM 7130 O O . PRO A 1 907 ? -31.096 18.789 -43.032 1.00 44.88 907 PRO A O 1
ATOM 7133 N N . ASP A 1 908 ? -32.021 16.764 -42.741 1.00 44.84 908 ASP A N 1
ATOM 7134 C CA . ASP A 1 908 ? -33.364 17.238 -42.372 1.00 44.84 908 ASP A CA 1
ATOM 7135 C C . ASP A 1 908 ? -33.637 17.174 -40.845 1.00 44.84 908 ASP A C 1
ATOM 7137 O O . ASP A 1 908 ? -34.736 17.494 -40.399 1.00 44.84 908 ASP A O 1
ATOM 7141 N N . GLU A 1 909 ? -32.654 16.768 -40.029 1.00 46.41 909 GLU A N 1
ATOM 7142 C CA . GLU A 1 909 ? -32.749 16.696 -38.560 1.00 46.41 909 GLU A CA 1
ATOM 7143 C C . GLU A 1 909 ? -31.647 17.562 -37.925 1.00 46.41 909 GLU A C 1
ATOM 7145 O O . GLU A 1 909 ? -30.532 17.106 -37.663 1.00 46.41 909 GLU A O 1
ATOM 7150 N N . GLU A 1 910 ? -31.937 18.848 -37.719 1.00 46.88 910 GLU A N 1
ATOM 7151 C CA . GLU A 1 910 ? -30.953 19.845 -37.282 1.00 46.88 910 GLU A CA 1
ATOM 7152 C C . GLU A 1 910 ? -30.993 20.061 -35.760 1.00 46.88 910 GLU A C 1
ATOM 7154 O O . GLU A 1 910 ? -31.649 20.969 -35.247 1.00 46.88 910 GLU A O 1
ATOM 7159 N N . PHE A 1 911 ? -30.251 19.229 -35.025 1.00 43.78 911 PHE A N 1
ATOM 7160 C CA . PHE A 1 911 ? -29.874 19.504 -33.636 1.00 43.78 911 PHE A CA 1
ATOM 7161 C C . PHE A 1 911 ? -28.408 19.939 -33.583 1.00 43.78 911 PHE A C 1
ATOM 7163 O O . PHE A 1 911 ? -27.522 19.211 -34.038 1.00 43.78 911 PHE A O 1
ATOM 7170 N N . CYS A 1 912 ? -28.132 21.110 -33.007 1.00 44.12 912 CYS A N 1
ATOM 7171 C CA . CYS A 1 912 ? -26.772 21.542 -32.700 1.00 44.12 912 CYS A CA 1
ATOM 7172 C C . CYS A 1 912 ? -26.659 21.857 -31.208 1.00 44.12 912 CYS A C 1
ATOM 7174 O O . CYS A 1 912 ? -27.226 22.835 -30.721 1.00 44.12 912 CYS A O 1
ATOM 7176 N N . ASP A 1 913 ? -25.899 21.029 -30.492 1.00 47.91 913 ASP A N 1
ATOM 7177 C CA . ASP A 1 913 ? -25.437 21.360 -29.148 1.00 47.91 913 ASP A CA 1
ATOM 7178 C C . ASP A 1 913 ? -24.156 22.191 -29.265 1.00 47.91 913 ASP A C 1
ATOM 7180 O O . ASP A 1 913 ? -23.131 21.713 -29.764 1.00 47.91 913 ASP A O 1
ATOM 7184 N N . VAL A 1 914 ? -24.203 23.443 -28.810 1.00 44.19 914 VAL A N 1
ATOM 7185 C CA . VAL A 1 914 ? -23.012 24.297 -28.731 1.00 44.19 914 VAL A CA 1
ATOM 7186 C C . VAL A 1 914 ? -22.365 24.083 -27.366 1.00 44.19 914 VAL A C 1
ATOM 7188 O O . VAL A 1 914 ? -22.955 24.405 -26.332 1.00 44.19 914 VAL A O 1
ATOM 7191 N N . TRP A 1 915 ? -21.148 23.532 -27.372 1.00 48.88 915 TRP A N 1
ATOM 7192 C CA . TRP A 1 915 ? -20.363 23.260 -26.168 1.00 48.88 915 TRP A CA 1
ATOM 7193 C C . TRP A 1 915 ? -19.339 24.360 -25.931 1.00 48.88 915 TRP A C 1
ATOM 7195 O O . TRP A 1 915 ? -18.507 24.643 -26.794 1.00 48.88 915 TRP A O 1
ATOM 7205 N N . VAL A 1 916 ? -19.365 24.938 -24.733 1.00 47.34 916 VAL A N 1
ATOM 7206 C CA . VAL A 1 916 ? -18.433 25.998 -24.340 1.00 47.34 916 VAL A CA 1
ATOM 7207 C C . VAL A 1 916 ? -17.540 25.514 -23.196 1.00 47.34 916 VAL A C 1
ATOM 7209 O O . VAL A 1 916 ? -18.002 25.446 -22.053 1.00 47.34 916 VAL A O 1
ATOM 7212 N N . PRO A 1 917 ? -16.267 25.162 -23.459 1.00 48.03 917 PRO A N 1
ATOM 7213 C CA . PRO A 1 917 ? -15.314 24.843 -22.405 1.00 48.03 917 PRO A CA 1
ATOM 7214 C C . PRO A 1 917 ? -14.812 26.135 -21.747 1.00 48.03 917 PRO A C 1
ATOM 7216 O O . PRO A 1 917 ? -14.126 26.939 -22.380 1.00 48.03 917 PRO A O 1
ATOM 7219 N N . TRP A 1 918 ? -15.110 26.337 -20.460 1.00 44.62 918 TRP A N 1
ATOM 7220 C CA . TRP A 1 918 ? -14.626 27.502 -19.714 1.00 44.62 918 TRP A CA 1
ATOM 7221 C C . TRP A 1 918 ? -13.717 27.115 -18.543 1.00 44.62 918 TRP A C 1
ATOM 7223 O O . TRP A 1 918 ? -14.075 26.318 -17.674 1.00 44.62 918 TRP A O 1
ATOM 7233 N N . LYS A 1 919 ? -12.535 27.739 -18.481 1.00 45.41 919 LYS A N 1
ATOM 7234 C CA . LYS A 1 919 ? -11.602 27.639 -17.352 1.00 45.41 919 LYS A CA 1
ATOM 7235 C C . LYS A 1 919 ? -11.716 28.899 -16.498 1.00 45.41 919 LYS A C 1
ATOM 7237 O O . LYS A 1 919 ? -11.330 29.988 -16.918 1.00 45.41 919 LYS A O 1
ATOM 7242 N N . SER A 1 920 ? -12.254 28.756 -15.293 1.00 44.31 920 SER A N 1
ATOM 7243 C CA . SER A 1 920 ? -12.351 29.862 -14.343 1.00 44.31 920 SER A CA 1
ATOM 7244 C C . SER A 1 920 ? -10.974 30.292 -13.842 1.00 44.31 920 SER A C 1
ATOM 7246 O O . SER A 1 920 ? -10.194 29.476 -13.363 1.00 44.31 920 SER A O 1
ATOM 7248 N N . ASN A 1 921 ? -10.686 31.594 -13.885 1.00 39.59 921 ASN A N 1
ATOM 7249 C CA . ASN A 1 921 ? -9.422 32.138 -13.370 1.00 39.59 921 ASN A CA 1
ATOM 7250 C C . ASN A 1 921 ? -9.418 32.309 -11.840 1.00 39.59 921 ASN A C 1
ATOM 7252 O O . ASN A 1 921 ? -8.371 32.586 -11.261 1.00 39.59 921 ASN A O 1
ATOM 7256 N N . SER A 1 922 ? -10.577 32.199 -11.185 1.00 39.34 922 SER A N 1
ATOM 7257 C CA . SER A 1 922 ? -10.733 32.338 -9.729 1.00 39.34 922 SER A CA 1
ATOM 7258 C C . SER A 1 922 ? -11.020 31.013 -9.024 1.00 39.34 922 SER A C 1
ATOM 7260 O O . SER A 1 922 ? -11.086 30.983 -7.798 1.00 39.34 922 SER A O 1
ATOM 7262 N N . TYR A 1 923 ? -11.195 29.928 -9.778 1.00 39.31 923 TYR A N 1
ATOM 7263 C CA . TYR A 1 923 ? -11.480 28.598 -9.257 1.00 39.31 923 TYR A CA 1
ATOM 7264 C C . TYR A 1 923 ? -10.358 27.641 -9.664 1.00 39.31 923 TYR A C 1
ATOM 7266 O O . TYR A 1 923 ? -10.116 27.425 -10.847 1.00 39.31 923 TYR A O 1
ATOM 7274 N N . GLN A 1 924 ? -9.663 27.071 -8.680 1.00 40.81 924 GLN A N 1
ATOM 7275 C CA . GLN A 1 924 ? -8.547 26.145 -8.915 1.00 40.81 924 GLN A CA 1
ATOM 7276 C C . GLN A 1 924 ? -9.002 24.698 -9.215 1.00 40.81 924 GLN A C 1
ATOM 7278 O O . GLN A 1 924 ? -8.158 23.840 -9.437 1.00 40.81 924 GLN A O 1
ATOM 7283 N N . GLY A 1 925 ? -10.315 24.423 -9.257 1.00 38.88 925 GLY A N 1
ATOM 7284 C CA . GLY A 1 925 ? -10.890 23.067 -9.285 1.00 38.88 925 GLY A CA 1
ATOM 7285 C C . GLY A 1 925 ? -11.417 22.541 -10.632 1.00 38.88 925 GLY A C 1
ATOM 7286 O O . GLY A 1 925 ? -12.308 21.700 -10.623 1.00 38.88 925 GLY A O 1
ATOM 7287 N N . GLY A 1 926 ? -10.916 23.012 -11.780 1.00 44.38 926 GLY A N 1
ATOM 7288 C CA . GLY A 1 926 ? -11.237 22.430 -13.101 1.00 44.38 926 GLY A CA 1
ATOM 7289 C C . GLY A 1 926 ? -12.208 23.228 -13.990 1.00 44.38 926 GLY A C 1
ATOM 7290 O O . GLY A 1 926 ? -12.690 24.297 -13.617 1.00 44.38 926 GLY A O 1
ATOM 7291 N N . THR A 1 927 ? -12.411 22.729 -15.218 1.00 37.72 927 THR A N 1
ATOM 7292 C CA . THR A 1 927 ? -13.196 23.344 -16.311 1.00 37.72 927 THR A CA 1
ATOM 7293 C C . THR A 1 927 ? -14.701 23.168 -16.073 1.00 37.72 927 THR A C 1
ATOM 7295 O O . THR A 1 927 ? -15.142 22.062 -15.771 1.00 37.72 927 THR A O 1
ATOM 7298 N N . VAL A 1 928 ? -15.498 24.227 -16.233 1.00 42.38 928 VAL A N 1
ATOM 7299 C CA . VAL A 1 928 ? -16.970 24.143 -16.266 1.00 42.38 928 VAL A CA 1
ATOM 7300 C C . VAL A 1 928 ? -17.396 24.079 -17.732 1.00 42.38 928 VAL A C 1
ATOM 7302 O O . VAL A 1 928 ? -16.913 24.870 -18.545 1.00 42.38 928 VAL A O 1
ATOM 7305 N N . PHE A 1 929 ? -18.272 23.135 -18.073 1.00 43.44 929 PHE A N 1
ATOM 7306 C CA . PHE A 1 929 ? -18.800 22.968 -19.426 1.00 43.44 929 PHE A CA 1
ATOM 7307 C C . PHE A 1 929 ? -20.254 23.434 -19.479 1.00 43.44 929 PHE A C 1
ATOM 7309 O O . PHE A 1 929 ? -21.040 23.116 -18.586 1.00 43.44 929 PHE A O 1
ATOM 7316 N N . TRP A 1 930 ? -20.597 24.181 -20.527 1.00 50.19 930 TRP A N 1
ATOM 7317 C CA . TRP A 1 930 ? -21.950 24.683 -20.769 1.00 50.19 930 TRP A CA 1
ATOM 7318 C C . TRP A 1 930 ? -22.514 24.069 -22.045 1.00 50.19 930 TRP A C 1
ATOM 7320 O O . TRP A 1 930 ? -21.785 23.937 -23.031 1.00 50.19 930 TRP A O 1
ATOM 7330 N N . THR A 1 931 ? -23.806 23.746 -22.029 1.00 40.72 931 THR A N 1
ATOM 7331 C CA . THR A 1 931 ? -24.546 23.289 -23.209 1.00 40.72 931 THR A CA 1
ATOM 7332 C C . THR A 1 931 ? -25.721 24.217 -23.444 1.00 40.72 931 THR A C 1
ATOM 7334 O O . THR A 1 931 ? -26.498 24.465 -22.521 1.00 40.72 931 THR A O 1
ATOM 7337 N N . THR A 1 932 ? -25.896 24.676 -24.676 1.00 42.41 932 THR A N 1
ATOM 7338 C CA . THR A 1 932 ? -27.197 25.149 -25.148 1.00 42.41 932 THR A CA 1
ATOM 7339 C C . THR A 1 932 ? -27.556 24.357 -26.397 1.00 42.41 932 THR A C 1
ATOM 7341 O O . THR A 1 932 ? -26.707 24.170 -27.273 1.00 42.41 932 THR A O 1
ATOM 7344 N N . THR A 1 933 ? -28.782 23.845 -26.452 1.00 42.53 933 THR A N 1
ATOM 7345 C CA . THR A 1 933 ? -29.299 23.149 -27.632 1.00 42.53 933 THR A CA 1
ATOM 7346 C C . THR A 1 933 ? -30.025 24.179 -28.481 1.00 42.53 933 THR A C 1
ATOM 7348 O O . THR A 1 933 ? -31.032 24.737 -28.046 1.00 42.53 933 THR A O 1
ATOM 7351 N N . VAL A 1 934 ? -29.523 24.439 -29.687 1.00 42.91 934 VAL A N 1
ATOM 7352 C CA . VAL A 1 934 ? -30.202 25.301 -30.661 1.00 42.91 934 VAL A CA 1
ATOM 7353 C C . VAL A 1 934 ? -30.962 24.400 -31.626 1.00 42.91 934 VAL A C 1
ATOM 7355 O O . VAL A 1 934 ? -30.381 23.500 -32.235 1.00 42.91 934 VAL A O 1
ATOM 7358 N N . LEU A 1 935 ? -32.273 24.618 -31.725 1.00 42.50 935 LEU A N 1
ATOM 7359 C CA . LEU A 1 935 ? -33.190 23.786 -32.499 1.00 42.50 935 LEU A CA 1
ATOM 7360 C C . LEU A 1 935 ? -33.711 24.609 -33.677 1.00 42.50 935 LEU A C 1
ATOM 7362 O O . LEU A 1 935 ? -34.433 25.587 -33.481 1.00 42.50 935 LEU A O 1
ATOM 7366 N N . GLN A 1 936 ? -33.354 24.221 -34.901 1.00 39.25 936 GLN A N 1
ATOM 7367 C CA . GLN A 1 936 ? -33.917 24.813 -36.112 1.00 39.25 936 GLN A CA 1
ATOM 7368 C C . GLN A 1 936 ? -34.947 23.839 -36.689 1.00 39.25 936 GLN A C 1
ATOM 7370 O O . GLN A 1 936 ? -34.672 22.667 -36.915 1.00 39.25 936 GLN A O 1
ATOM 7375 N N . SER A 1 937 ? -36.190 24.293 -36.847 1.00 42.12 937 SER A N 1
ATOM 7376 C CA . SER A 1 937 ? -37.307 23.447 -37.277 1.00 42.12 937 SER A CA 1
ATOM 7377 C C . SER A 1 937 ? -38.094 24.173 -38.354 1.00 42.12 937 SER A C 1
ATOM 7379 O O . SER A 1 937 ? -38.880 25.065 -38.046 1.00 42.12 937 SER A O 1
ATOM 7381 N N . THR A 1 938 ? -37.941 23.754 -39.608 1.00 40.44 938 THR A N 1
ATOM 7382 C CA . THR A 1 938 ? -38.704 24.304 -40.739 1.00 40.44 938 THR A CA 1
ATOM 7383 C C . THR A 1 938 ? -40.044 23.599 -40.984 1.00 40.44 938 THR A C 1
ATOM 7385 O O . THR A 1 938 ? -40.856 24.135 -41.735 1.00 40.44 938 THR A O 1
ATOM 7388 N N . ASP A 1 939 ? -40.334 22.464 -40.325 1.00 42.88 939 ASP A N 1
ATOM 7389 C CA . ASP A 1 939 ? -41.564 21.691 -40.557 1.00 42.88 939 ASP A CA 1
ATOM 7390 C C . ASP A 1 939 ? -42.271 21.196 -39.277 1.00 42.88 939 ASP A C 1
ATOM 7392 O O . ASP A 1 939 ? -41.668 20.826 -38.272 1.00 42.88 939 ASP A O 1
ATOM 7396 N N . ILE A 1 940 ? -43.606 21.187 -39.335 1.00 41.84 940 ILE A N 1
ATOM 7397 C CA . ILE A 1 940 ? -44.550 21.025 -38.205 1.00 41.84 940 ILE A CA 1
ATOM 7398 C C . ILE A 1 940 ? -44.763 19.571 -37.730 1.00 41.84 940 ILE A C 1
ATOM 7400 O O . ILE A 1 940 ? -45.605 19.333 -36.865 1.00 41.84 940 ILE A O 1
ATOM 7404 N N . TRP A 1 941 ? -44.042 18.590 -38.282 1.00 37.22 941 TRP A N 1
ATOM 7405 C CA . TRP A 1 941 ? -44.268 17.164 -38.005 1.00 37.22 941 TRP A CA 1
ATOM 7406 C C . TRP A 1 941 ? -42.946 16.382 -37.954 1.00 37.22 941 TRP A C 1
ATOM 7408 O O . TRP A 1 941 ? -42.482 15.905 -38.984 1.00 37.22 941 TRP A O 1
ATOM 7418 N N . MET A 1 942 ? -42.358 16.224 -36.762 1.00 36.06 942 MET A N 1
ATOM 7419 C CA . MET A 1 942 ? -41.207 15.336 -36.525 1.00 36.06 942 MET A CA 1
ATOM 7420 C C . MET A 1 942 ? -41.591 14.107 -35.684 1.00 36.06 942 MET A C 1
ATOM 7422 O O . MET A 1 942 ? -42.433 14.194 -34.788 1.00 36.06 942 MET A O 1
ATOM 7426 N N . GLU A 1 943 ? -40.959 12.972 -35.997 1.00 35.53 943 GLU A N 1
ATOM 7427 C CA . GLU A 1 943 ? -40.935 11.732 -35.207 1.00 35.53 943 GLU A CA 1
ATOM 7428 C C . GLU A 1 943 ? -39.936 11.887 -34.038 1.00 35.53 943 GLU A C 1
ATOM 7430 O O . GLU A 1 943 ? -38.912 12.551 -34.175 1.00 35.53 943 GLU A O 1
ATOM 7435 N N . TYR A 1 944 ? -40.257 11.341 -32.860 1.00 36.25 944 TYR A N 1
ATOM 7436 C CA . TYR A 1 944 ? -39.574 11.676 -31.602 1.00 36.25 944 TYR A CA 1
ATOM 7437 C C . TYR A 1 944 ? -38.306 10.848 -31.365 1.00 36.25 944 TYR A C 1
ATOM 7439 O O . TYR A 1 944 ? -38.382 9.622 -31.312 1.00 36.25 944 TYR A O 1
ATOM 7447 N N . LEU A 1 945 ? -37.187 11.515 -31.069 1.00 38.12 945 LEU A N 1
ATOM 7448 C CA . LEU A 1 945 ? -36.007 10.896 -30.465 1.00 38.12 945 LEU A CA 1
ATOM 7449 C C . LEU A 1 945 ? -35.681 11.615 -29.147 1.00 38.12 945 LEU A C 1
ATOM 7451 O O . LEU A 1 945 ? -35.320 12.788 -29.138 1.00 38.12 945 LEU A O 1
ATOM 7455 N N . ILE A 1 946 ? -35.847 10.916 -28.021 1.00 38.88 946 ILE A N 1
ATOM 7456 C CA . ILE A 1 946 ? -35.422 11.381 -26.693 1.00 38.88 946 ILE A CA 1
ATOM 7457 C C . ILE A 1 946 ? -34.114 10.656 -26.388 1.00 38.88 946 ILE A C 1
ATOM 7459 O O . ILE A 1 946 ? -34.143 9.448 -26.169 1.00 38.88 946 ILE A O 1
ATOM 7463 N N . VAL A 1 947 ? -32.985 11.369 -26.359 1.00 40.78 947 VAL A N 1
ATOM 7464 C CA . VAL A 1 947 ? -31.680 10.779 -26.012 1.00 40.78 947 VAL A CA 1
ATOM 7465 C C . VAL A 1 947 ? -31.215 11.351 -24.672 1.00 40.78 947 VAL A C 1
ATOM 7467 O O . VAL A 1 947 ? -30.598 12.415 -24.646 1.00 40.78 947 VAL A O 1
ATOM 7470 N N . PRO A 1 948 ? -31.536 10.710 -23.535 1.00 37.44 948 PRO A N 1
ATOM 7471 C CA . PRO A 1 948 ? -30.912 11.070 -22.274 1.00 37.44 948 PRO A CA 1
ATOM 7472 C C . PRO A 1 948 ? -29.449 10.625 -22.329 1.00 37.44 948 PRO A C 1
ATOM 7474 O O . PRO A 1 948 ? -29.159 9.438 -22.481 1.00 37.44 948 PRO A O 1
ATOM 7477 N N . LYS A 1 949 ? -28.529 11.583 -22.226 1.00 40.72 949 LYS A N 1
ATOM 7478 C CA . LYS A 1 949 ? -27.089 11.319 -22.225 1.00 40.72 949 LYS A CA 1
ATOM 7479 C C . LYS A 1 949 ? -26.523 11.608 -20.843 1.00 40.72 949 LYS A C 1
ATOM 7481 O O . LYS A 1 949 ? -26.763 12.676 -20.279 1.00 40.72 949 LYS A O 1
ATOM 7486 N N . ILE A 1 950 ? -25.793 10.638 -20.296 1.00 40.34 950 ILE A N 1
ATOM 7487 C CA . ILE A 1 950 ? -25.035 10.799 -19.054 1.00 40.34 950 ILE A CA 1
ATOM 7488 C C . ILE A 1 950 ? -23.571 10.969 -19.438 1.00 40.34 950 ILE A C 1
ATOM 7490 O O . ILE A 1 950 ? -23.003 10.149 -20.161 1.00 40.34 950 ILE A O 1
ATOM 7494 N N . TYR A 1 951 ? -22.967 12.051 -18.957 1.00 43.81 951 TYR A N 1
ATOM 7495 C CA . TYR A 1 951 ? -21.587 12.399 -19.279 1.00 43.81 951 TYR A CA 1
ATOM 7496 C C . TYR A 1 951 ? -20.696 12.260 -18.050 1.00 43.81 951 TYR A C 1
ATOM 7498 O O . TYR A 1 951 ? -21.045 12.736 -16.964 1.00 43.81 951 TYR A O 1
ATOM 7506 N N . ARG A 1 952 ? -19.522 11.646 -18.240 1.00 42.69 952 ARG A N 1
ATOM 7507 C CA . ARG A 1 952 ? -18.500 11.460 -17.205 1.00 42.69 952 ARG A CA 1
ATOM 7508 C C . ARG A 1 952 ? -17.312 12.373 -17.493 1.00 42.69 952 ARG A C 1
ATOM 7510 O O . ARG A 1 952 ? -16.703 12.292 -18.557 1.00 42.69 952 ARG A O 1
ATOM 7517 N N . SER A 1 953 ? -16.969 13.233 -16.537 1.00 39.34 953 SER A N 1
ATOM 7518 C CA . SER A 1 953 ? -15.729 14.018 -16.575 1.00 39.34 953 SER A CA 1
ATOM 7519 C C . SER A 1 953 ? -14.666 13.321 -15.731 1.00 39.34 953 SER A C 1
ATOM 7521 O O . SER A 1 953 ? -14.708 13.411 -14.504 1.00 39.34 953 SER A O 1
ATOM 7523 N N . GLN A 1 954 ? -13.688 12.685 -16.373 1.00 39.31 954 GLN A N 1
ATOM 7524 C CA . GLN A 1 954 ? -12.455 12.243 -15.719 1.00 39.31 954 GLN A CA 1
ATOM 7525 C C . GLN A 1 954 ? -11.307 13.126 -16.206 1.00 39.31 954 GLN A C 1
ATOM 7527 O O . GLN A 1 954 ? -11.048 13.180 -17.403 1.00 39.31 954 GLN A O 1
ATOM 7532 N N . ASN A 1 955 ? -10.639 13.840 -15.293 1.00 37.69 955 ASN A N 1
ATOM 7533 C CA . ASN A 1 955 ? -9.344 14.501 -15.521 1.00 37.69 955 ASN A CA 1
ATOM 7534 C C . ASN A 1 955 ? -9.142 15.085 -16.939 1.00 37.69 955 ASN A C 1
ATOM 7536 O O . ASN A 1 955 ? -8.232 14.700 -17.664 1.00 37.69 955 ASN A O 1
ATOM 7540 N N . HIS A 1 956 ? -9.992 16.046 -17.318 1.00 35.91 956 HIS A N 1
ATOM 7541 C CA . HIS A 1 956 ? -9.915 16.810 -18.574 1.00 35.91 956 HIS A CA 1
ATOM 7542 C C . HIS A 1 956 ? -10.235 16.062 -19.890 1.00 35.91 956 HIS A C 1
ATOM 7544 O O . HIS A 1 956 ? -10.046 16.646 -20.958 1.00 35.91 956 HIS A O 1
ATOM 7550 N N . GLY A 1 957 ? -10.814 14.857 -19.840 1.00 32.91 957 GLY A N 1
ATOM 7551 C CA . GLY A 1 957 ? -11.486 14.199 -20.969 1.00 32.91 957 GLY A CA 1
ATOM 7552 C C . GLY A 1 957 ? -12.956 13.889 -20.657 1.00 32.91 957 GLY A C 1
ATOM 7553 O O . GLY A 1 957 ? -13.288 13.513 -19.532 1.00 32.91 957 GLY A O 1
ATOM 7554 N N . LEU A 1 958 ? -13.845 14.065 -21.641 1.00 33.91 958 LEU A N 1
ATOM 7555 C CA . LEU A 1 958 ? -15.259 13.678 -21.546 1.00 33.91 958 LEU A CA 1
ATOM 7556 C C . LEU A 1 958 ? -15.490 12.384 -22.332 1.00 33.91 958 LEU A C 1
ATOM 7558 O O . LEU A 1 958 ? -15.201 12.330 -23.528 1.00 33.91 958 LEU A O 1
ATOM 7562 N N . SER A 1 959 ? -16.060 11.374 -21.678 1.00 39.12 959 SER A N 1
ATOM 7563 C CA . SER A 1 959 ? -16.723 10.245 -22.338 1.00 39.12 959 SER A CA 1
ATOM 7564 C C . SER A 1 959 ? -18.217 10.281 -22.007 1.00 39.12 959 SER A C 1
ATOM 7566 O O . SER A 1 959 ? -18.623 10.758 -20.943 1.00 39.12 959 SER A O 1
ATOM 7568 N N . TYR A 1 960 ? -19.053 9.837 -22.945 1.00 38.72 960 TYR A N 1
ATOM 7569 C CA . TYR A 1 960 ? -20.494 9.709 -22.739 1.00 38.72 960 TYR A CA 1
ATOM 7570 C C . TYR A 1 960 ? -20.937 8.294 -23.063 1.00 38.72 960 TYR A C 1
ATOM 7572 O O . TYR A 1 960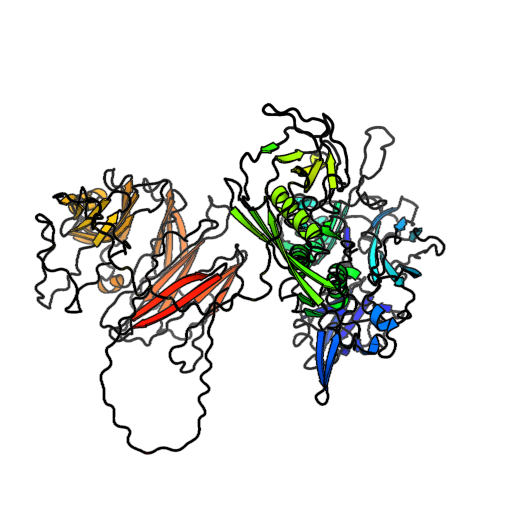 ? -20.329 7.629 -23.904 1.00 38.72 960 TYR A O 1
ATOM 7580 N N . GLU A 1 961 ? -22.002 7.863 -22.404 1.00 40.03 961 GLU A N 1
ATOM 7581 C CA . GLU A 1 961 ? -22.684 6.611 -22.703 1.00 40.03 961 GLU A CA 1
ATOM 7582 C C . GLU A 1 961 ? -24.115 6.953 -23.138 1.00 40.03 961 GLU A C 1
ATOM 7584 O O . GLU A 1 961 ? -24.824 7.694 -22.448 1.00 40.03 961 GLU A O 1
ATOM 7589 N N . ASP A 1 962 ? -24.521 6.482 -24.320 1.00 38.09 962 ASP A N 1
ATOM 7590 C CA . ASP A 1 962 ? -25.918 6.569 -24.747 1.00 38.09 962 ASP A CA 1
ATOM 7591 C C . ASP A 1 962 ? -26.734 5.587 -23.902 1.00 38.09 962 ASP A C 1
ATOM 7593 O O . ASP A 1 962 ? -26.448 4.388 -23.883 1.00 38.09 962 ASP A O 1
ATOM 7597 N N . ILE A 1 963 ? -27.789 6.065 -23.239 1.00 42.34 963 ILE A N 1
ATOM 7598 C CA . ILE A 1 963 ? -28.793 5.169 -22.661 1.00 42.34 963 ILE A CA 1
ATOM 7599 C C . ILE A 1 963 ? -29.635 4.664 -23.835 1.00 42.34 963 ILE A C 1
ATOM 7601 O O . ILE A 1 963 ? -30.624 5.288 -24.217 1.00 42.34 963 ILE A O 1
ATOM 7605 N N . GLY A 1 964 ? -29.161 3.598 -24.480 1.00 36.16 964 GLY A N 1
ATOM 7606 C CA . GLY A 1 964 ? -29.752 3.060 -25.699 1.00 36.16 964 GLY A CA 1
ATOM 7607 C C . GLY A 1 964 ? -31.244 2.756 -25.560 1.00 36.16 964 GLY A C 1
ATOM 7608 O O . GLY A 1 964 ? -31.687 2.198 -24.560 1.00 36.16 964 GLY A O 1
ATOM 7609 N N . ASP A 1 965 ? -31.993 3.099 -26.609 1.00 38.72 965 ASP A N 1
ATOM 7610 C CA . ASP A 1 965 ? -33.230 2.423 -26.992 1.00 38.72 965 ASP A CA 1
ATOM 7611 C C . ASP A 1 965 ? -32.852 0.994 -27.401 1.00 38.72 965 ASP A C 1
ATOM 7613 O O . ASP A 1 965 ? -32.441 0.726 -28.532 1.00 38.72 965 ASP A O 1
ATOM 7617 N N . ASP A 1 966 ? -32.908 0.067 -26.451 1.00 32.34 966 ASP A N 1
ATOM 7618 C CA . ASP A 1 966 ? -32.642 -1.353 -26.639 1.00 32.34 966 ASP A CA 1
ATOM 7619 C C . ASP A 1 966 ? -33.788 -2.064 -27.378 1.00 32.34 966 ASP A C 1
ATOM 7621 O O . ASP A 1 966 ? -34.147 -3.189 -27.056 1.00 32.34 966 ASP A O 1
ATOM 7625 N N . GLY A 1 967 ? -34.342 -1.432 -28.421 1.00 33.22 967 GLY A N 1
ATOM 7626 C CA . GLY A 1 967 ? -34.972 -2.083 -29.576 1.00 33.22 967 GLY A CA 1
ATOM 7627 C C . GLY A 1 967 ? -36.003 -3.179 -29.284 1.00 33.22 967 GLY A C 1
ATOM 7628 O O . GLY A 1 967 ? -36.176 -4.088 -30.102 1.00 33.22 967 GLY A O 1
ATOM 7629 N N . GLY A 1 968 ? -36.692 -3.128 -28.145 1.00 29.14 968 GLY A N 1
ATOM 7630 C CA . GLY A 1 968 ? -37.592 -4.182 -27.701 1.00 29.14 968 GLY A CA 1
ATOM 7631 C C . GLY A 1 968 ? -38.606 -3.680 -26.683 1.00 29.14 968 GLY A C 1
ATOM 7632 O O . GLY A 1 968 ? -38.244 -3.110 -25.663 1.00 29.14 968 GLY A O 1
ATOM 7633 N N . ASP A 1 969 ? -39.888 -3.929 -26.968 1.00 39.50 969 ASP A N 1
ATOM 7634 C CA . ASP A 1 969 ? -41.030 -3.720 -26.069 1.00 39.50 969 ASP A CA 1
ATOM 7635 C C . ASP A 1 969 ? -40.720 -4.181 -24.629 1.00 39.50 969 ASP A C 1
ATOM 7637 O O . ASP A 1 969 ? -40.829 -5.368 -24.302 1.00 39.50 969 ASP A O 1
ATOM 7641 N N . LEU A 1 970 ? -40.400 -3.241 -23.739 1.00 28.73 970 LEU A N 1
ATOM 7642 C CA . LEU A 1 970 ? -40.385 -3.466 -22.297 1.00 28.73 970 LEU A CA 1
ATOM 7643 C C . LEU A 1 970 ? -41.525 -2.677 -21.652 1.00 28.73 970 LEU A C 1
ATOM 7645 O O . LEU A 1 970 ? -41.498 -1.459 -21.485 1.00 28.73 970 LEU A O 1
ATOM 7649 N N . THR A 1 971 ? -42.567 -3.411 -21.274 1.00 34.50 971 THR A N 1
ATOM 7650 C CA . THR A 1 971 ? -43.666 -2.931 -20.436 1.00 34.50 971 THR A CA 1
ATOM 7651 C C . THR A 1 971 ? -43.148 -2.495 -19.065 1.00 34.50 971 THR A C 1
ATOM 7653 O O . THR A 1 971 ? -42.649 -3.334 -18.321 1.00 34.50 971 THR A O 1
ATOM 7656 N N . SER A 1 972 ? -43.319 -1.210 -18.728 1.00 36.16 972 SER A N 1
ATOM 7657 C CA . SER A 1 972 ? -43.307 -0.635 -17.367 1.00 36.16 972 SER A CA 1
ATOM 7658 C C . SER A 1 972 ? -42.381 -1.342 -16.357 1.00 36.16 972 SER A C 1
ATOM 7660 O O . SER A 1 972 ? -42.857 -2.026 -15.448 1.00 36.16 972 SER A O 1
ATOM 7662 N N . GLY A 1 973 ? -41.066 -1.184 -16.522 1.00 31.92 973 GLY A N 1
ATOM 7663 C CA . GLY A 1 973 ? -40.039 -1.662 -15.594 1.00 31.92 973 GLY A CA 1
ATOM 7664 C C . GLY A 1 973 ? -39.219 -0.501 -15.029 1.00 31.92 973 GLY A C 1
ATOM 7665 O O . GLY A 1 973 ? -38.923 0.461 -15.732 1.00 31.92 973 GLY A O 1
ATOM 7666 N N . LEU A 1 974 ? -38.901 -0.574 -13.738 1.00 31.55 974 LEU A N 1
ATOM 7667 C CA . LEU A 1 974 ? -38.101 0.406 -13.007 1.00 31.55 974 LEU A CA 1
ATOM 7668 C C . LEU A 1 974 ? -36.619 0.170 -13.352 1.00 31.55 974 LEU A C 1
ATOM 7670 O O . LEU A 1 974 ? -36.050 -0.826 -12.911 1.00 31.55 974 LEU A O 1
ATOM 7674 N N . ASN A 1 975 ? -36.002 1.048 -14.145 1.00 36.28 975 ASN A N 1
ATOM 7675 C CA . ASN A 1 975 ? -34.565 0.968 -14.419 1.00 36.28 975 ASN A CA 1
ATOM 7676 C C . ASN A 1 975 ? -33.797 1.507 -13.205 1.00 36.28 975 ASN A C 1
ATOM 7678 O O . ASN A 1 975 ? -33.982 2.659 -12.815 1.00 36.28 975 ASN A O 1
ATOM 7682 N N . ARG A 1 976 ? -32.969 0.663 -12.581 1.00 35.00 976 ARG A N 1
ATOM 7683 C CA . ARG A 1 976 ? -32.147 1.003 -11.412 1.00 35.00 976 ARG A CA 1
ATOM 7684 C C . ARG A 1 976 ? -30.678 0.873 -11.816 1.00 35.00 976 ARG A C 1
ATOM 7686 O O . ARG A 1 976 ? -30.234 -0.228 -12.122 1.00 35.00 976 ARG A O 1
ATOM 7693 N N . LEU A 1 977 ? -29.948 1.984 -11.839 1.00 37.47 977 LEU A N 1
ATOM 7694 C CA . LEU A 1 977 ? -28.493 1.993 -12.004 1.00 37.47 977 LEU A CA 1
ATOM 7695 C C . LEU A 1 977 ? -27.865 1.983 -10.607 1.00 37.47 977 LEU A C 1
ATOM 7697 O O . LEU A 1 977 ? -28.065 2.917 -9.837 1.00 37.47 977 LEU A O 1
ATOM 7701 N N . GLY A 1 978 ? -27.161 0.905 -10.264 1.00 33.97 978 GLY A N 1
ATOM 7702 C CA . GLY A 1 978 ? -26.430 0.763 -9.006 1.00 33.97 978 GLY A CA 1
ATOM 7703 C C . GLY A 1 978 ? -24.967 0.449 -9.290 1.00 33.97 978 GLY A C 1
ATOM 7704 O O . GLY A 1 978 ? -24.662 -0.633 -9.776 1.00 33.97 978 GLY A O 1
ATOM 7705 N N . GLY A 1 979 ? -24.082 1.394 -8.985 1.00 34.34 979 GLY A N 1
ATOM 7706 C CA . GLY A 1 979 ? -22.628 1.236 -8.993 1.00 34.34 979 GLY A CA 1
ATOM 7707 C C . GLY A 1 979 ? -22.004 2.168 -7.943 1.00 34.34 979 GLY A C 1
ATOM 7708 O O . GLY A 1 979 ? -22.675 3.116 -7.528 1.00 34.34 979 GLY A O 1
ATOM 7709 N N . PRO A 1 980 ? -20.783 1.901 -7.449 1.00 35.19 980 PRO A N 1
ATOM 7710 C CA . PRO A 1 980 ? -20.116 2.755 -6.469 1.00 35.19 980 PRO A CA 1
ATOM 7711 C C . PRO A 1 980 ? -19.586 4.029 -7.145 1.00 35.19 980 PRO A C 1
ATOM 7713 O O . PRO A 1 980 ? -18.723 3.968 -8.015 1.00 35.19 980 PRO A O 1
ATOM 7716 N N . TRP A 1 981 ? -20.101 5.192 -6.743 1.00 42.41 981 TRP A N 1
ATOM 7717 C CA . TRP A 1 981 ? -19.655 6.500 -7.233 1.00 42.41 981 TRP A CA 1
ATOM 7718 C C . TRP A 1 981 ? -18.657 7.076 -6.220 1.00 42.41 981 TRP A C 1
ATOM 7720 O O . TRP A 1 981 ? -18.972 7.173 -5.031 1.00 42.41 981 TRP A O 1
ATOM 7730 N N . ASN A 1 982 ? -17.438 7.408 -6.653 1.00 41.00 982 ASN A N 1
ATOM 7731 C CA . ASN A 1 982 ? -16.459 8.060 -5.778 1.00 41.00 982 ASN A CA 1
ATOM 7732 C C . ASN A 1 982 ? -16.824 9.547 -5.577 1.00 41.00 982 ASN A C 1
ATOM 7734 O O . ASN A 1 982 ? -17.576 10.136 -6.350 1.00 41.00 982 ASN A O 1
ATOM 7738 N N . SER A 1 983 ? -16.308 10.167 -4.514 1.00 39.91 983 SER A N 1
ATOM 7739 C CA . SER A 1 983 ? -16.645 11.547 -4.129 1.00 39.91 983 SER A CA 1
ATOM 7740 C C . SER A 1 983 ? -16.070 12.632 -5.049 1.00 39.91 983 SER A C 1
ATOM 7742 O O . SER A 1 983 ? -16.346 13.807 -4.825 1.00 39.91 983 SER A O 1
ATOM 7744 N N . THR A 1 984 ? -15.270 12.270 -6.056 1.00 38.97 984 THR A N 1
ATOM 7745 C CA . THR A 1 984 ? -14.610 13.207 -6.980 1.00 38.97 984 THR A CA 1
ATOM 7746 C C . THR A 1 984 ? -15.206 13.190 -8.389 1.00 38.97 984 THR A C 1
ATOM 7748 O O . THR A 1 984 ? -14.988 14.133 -9.154 1.00 38.97 984 THR A O 1
ATOM 7751 N N . GLU A 1 985 ? -15.978 12.164 -8.746 1.00 42.03 985 GLU A N 1
ATOM 7752 C CA . GLU A 1 985 ? -16.672 12.072 -10.027 1.00 42.03 985 GLU A CA 1
ATOM 7753 C C . GLU A 1 985 ? -17.943 12.924 -10.041 1.00 42.03 985 GLU A C 1
ATOM 7755 O O . GLU A 1 985 ? -18.818 12.812 -9.184 1.00 42.03 985 GLU A O 1
ATOM 7760 N N . ARG A 1 986 ? -18.056 13.788 -11.056 1.00 48.53 986 ARG A N 1
ATOM 7761 C CA . ARG A 1 986 ? -19.231 14.639 -11.269 1.00 48.53 986 ARG A CA 1
ATOM 7762 C C . ARG A 1 986 ? -20.065 14.075 -12.410 1.00 48.53 986 ARG A C 1
ATOM 7764 O O . ARG A 1 986 ? -19.555 13.877 -13.513 1.00 48.53 986 ARG A O 1
ATOM 7771 N N . VAL A 1 987 ? -21.340 13.824 -12.128 1.00 41.78 987 VAL A N 1
ATOM 7772 C CA . VAL A 1 987 ? -22.316 13.312 -13.095 1.00 41.78 987 VAL A CA 1
ATOM 7773 C C . VAL A 1 987 ? -23.124 14.483 -13.639 1.00 41.78 987 VAL A C 1
ATOM 7775 O O . VAL A 1 987 ? -23.722 15.235 -12.869 1.00 41.78 987 VAL A O 1
ATOM 7778 N N . TYR A 1 988 ? -23.155 14.627 -14.963 1.00 48.03 988 TYR A N 1
ATOM 7779 C CA . TYR A 1 988 ? -23.963 15.635 -15.647 1.00 48.03 988 TYR A CA 1
ATOM 7780 C C . TYR A 1 988 ? -25.083 14.941 -16.417 1.00 48.03 988 TYR A C 1
ATOM 7782 O O . TYR A 1 988 ? -24.824 14.040 -17.217 1.00 48.03 988 TYR A O 1
ATOM 7790 N N . GLY A 1 989 ? -26.321 15.372 -16.183 1.00 40.53 989 GLY A N 1
ATOM 7791 C CA . GLY A 1 989 ? -27.473 14.980 -16.984 1.00 40.53 989 GLY A CA 1
ATOM 7792 C C . GLY A 1 989 ? -28.094 16.218 -17.611 1.00 40.53 989 GLY A C 1
ATOM 7793 O O . GLY A 1 989 ? -28.444 17.150 -16.888 1.00 40.53 989 GLY A O 1
ATOM 7794 N N . SER A 1 990 ? -28.230 16.225 -18.935 1.00 41.28 990 SER A N 1
ATOM 7795 C CA . SER A 1 990 ? -29.127 17.142 -19.632 1.00 41.28 990 SER A CA 1
ATOM 7796 C C . SER A 1 990 ? -30.310 16.349 -20.177 1.00 41.28 990 SER A C 1
ATOM 7798 O O . SER A 1 990 ? -30.189 15.199 -20.605 1.00 41.28 990 SER A O 1
ATOM 7800 N N . VAL A 1 991 ? -31.486 16.962 -20.124 1.00 41.28 991 VAL A N 1
ATOM 7801 C CA . VAL A 1 991 ? -32.687 16.453 -20.779 1.00 41.28 991 VAL A CA 1
ATOM 7802 C C . VAL A 1 991 ? -33.246 17.617 -21.573 1.00 41.28 991 VAL A C 1
ATOM 7804 O O . VAL A 1 991 ? -33.633 18.620 -20.983 1.00 41.28 991 VAL A O 1
ATOM 7807 N N . SER A 1 992 ? -33.260 17.487 -22.897 1.00 42.66 992 SER A N 1
ATOM 7808 C CA . SER A 1 992 ? -33.941 18.421 -23.790 1.00 42.66 992 SER A CA 1
ATOM 7809 C C . SER A 1 992 ? -35.182 17.724 -24.339 1.00 42.66 992 SER A C 1
ATOM 7811 O O . SER A 1 992 ? -35.106 16.582 -24.798 1.00 42.66 992 SER A O 1
ATOM 7813 N N . MET A 1 993 ? -36.350 18.358 -24.226 1.00 41.75 993 MET A N 1
ATOM 7814 C CA . MET A 1 993 ? -37.620 17.779 -24.674 1.00 41.75 993 MET A CA 1
ATOM 7815 C C . MET A 1 993 ? -38.373 18.786 -25.530 1.00 41.75 993 MET A C 1
ATOM 7817 O O . MET A 1 993 ? -38.522 19.932 -25.129 1.00 41.75 993 MET A O 1
ATOM 7821 N N . ARG A 1 994 ? -38.923 18.342 -26.662 1.00 37.88 994 ARG A N 1
ATOM 7822 C CA . ARG A 1 994 ? -39.970 19.063 -27.394 1.00 37.88 994 ARG A CA 1
ATOM 7823 C C . ARG A 1 994 ? -41.205 18.175 -27.413 1.00 37.88 994 ARG A C 1
ATOM 7825 O O . ARG A 1 994 ? -41.194 17.114 -28.034 1.00 37.88 994 ARG A O 1
ATOM 7832 N N . MET A 1 995 ? -42.253 18.564 -26.695 1.00 39.19 995 MET A N 1
ATOM 7833 C CA . MET A 1 995 ? -43.503 17.803 -26.678 1.00 39.19 995 MET A CA 1
ATOM 7834 C C . MET A 1 995 ? -44.447 18.321 -27.763 1.00 39.19 995 MET A C 1
ATOM 7836 O O . MET A 1 995 ? -44.619 19.525 -27.925 1.00 39.19 995 MET A O 1
ATOM 7840 N N . SER A 1 996 ? -45.039 17.400 -28.526 1.00 38.59 996 SER A N 1
ATOM 7841 C CA . SER A 1 996 ? -46.157 17.707 -29.424 1.00 38.59 996 SER A CA 1
ATOM 7842 C C . SER A 1 996 ? -47.476 17.287 -28.760 1.00 38.59 996 SER A C 1
ATOM 7844 O O . SER A 1 996 ? -47.468 16.551 -27.772 1.00 38.59 996 SER A O 1
ATOM 7846 N N . ALA A 1 997 ? -48.597 17.753 -29.320 1.00 38.28 997 ALA A N 1
ATOM 7847 C CA . ALA A 1 997 ? -49.956 17.677 -28.778 1.00 38.28 997 ALA A CA 1
ATOM 7848 C C . ALA A 1 997 ? -50.429 16.291 -28.272 1.00 38.28 997 ALA A C 1
ATOM 7850 O O . ALA A 1 997 ? -51.358 16.241 -27.469 1.00 38.28 997 ALA A O 1
ATOM 7851 N N . ASP A 1 998 ? -49.784 15.191 -28.676 1.00 40.72 998 ASP A N 1
ATOM 7852 C CA . ASP A 1 998 ? -50.194 13.819 -28.340 1.00 40.72 998 ASP A CA 1
ATOM 7853 C C . ASP A 1 998 ? -49.195 13.031 -27.452 1.00 40.72 998 ASP A C 1
ATOM 7855 O O . ASP A 1 998 ? -49.382 11.828 -27.250 1.00 40.72 998 ASP A O 1
ATOM 7859 N N . ALA A 1 999 ? -48.143 13.661 -26.910 1.00 39.34 999 ALA A N 1
ATOM 7860 C CA . ALA A 1 999 ? -47.133 12.975 -26.089 1.00 39.34 999 ALA A CA 1
ATOM 7861 C C . ALA A 1 999 ? -47.554 12.798 -24.610 1.00 39.34 999 ALA A C 1
ATOM 7863 O O . ALA A 1 999 ? -48.160 13.681 -24.005 1.00 39.34 999 ALA A O 1
ATOM 7864 N N . ASP A 1 1000 ? -47.209 11.652 -24.007 1.00 41.00 1000 ASP A N 1
ATOM 7865 C CA . ASP A 1 1000 ? -47.425 11.376 -22.578 1.00 41.00 1000 ASP A CA 1
ATOM 7866 C C . ASP A 1 1000 ? -46.558 12.307 -21.698 1.00 41.00 1000 ASP A C 1
ATOM 7868 O O . ASP A 1 1000 ? -45.374 12.502 -21.981 1.00 41.00 1000 ASP A O 1
ATOM 7872 N N . GLN A 1 1001 ? -47.101 12.845 -20.593 1.00 41.22 1001 GLN A N 1
ATOM 7873 C CA . GLN A 1 1001 ? -46.294 13.615 -19.640 1.00 41.22 1001 GLN A CA 1
ATOM 7874 C C . GLN A 1 1001 ? -45.285 12.689 -18.965 1.00 41.22 1001 GLN A C 1
ATOM 7876 O O . GLN A 1 1001 ? -45.641 11.648 -18.403 1.00 41.22 1001 GLN A O 1
ATOM 7881 N N . LEU A 1 1002 ? -44.024 13.101 -18.984 1.00 39.53 1002 LEU A N 1
ATOM 7882 C CA . LEU A 1 1002 ? -42.895 12.338 -18.478 1.00 39.53 1002 LEU A CA 1
ATOM 7883 C C . LEU A 1 1002 ? -42.282 13.119 -17.314 1.00 39.53 1002 LEU A C 1
ATOM 7885 O O . LEU A 1 1002 ? -41.902 14.275 -17.469 1.00 39.53 1002 LEU A O 1
ATOM 7889 N N . ARG A 1 1003 ? -42.227 12.505 -16.131 1.00 41.84 1003 ARG A N 1
ATOM 7890 C CA . ARG A 1 1003 ? -41.562 13.053 -14.944 1.00 41.84 1003 ARG A CA 1
ATOM 7891 C C . ARG A 1 1003 ? -40.278 12.271 -14.703 1.00 41.84 1003 ARG A C 1
ATOM 7893 O O . ARG A 1 1003 ? -40.316 11.041 -14.622 1.00 41.84 1003 ARG A O 1
ATOM 7900 N N . ALA A 1 1004 ? -39.165 12.985 -14.587 1.00 40.16 1004 ALA A N 1
ATOM 7901 C CA . ALA A 1 1004 ? -37.889 12.437 -14.153 1.00 40.16 1004 ALA A CA 1
ATOM 7902 C C . ALA A 1 1004 ? -37.662 12.821 -12.685 1.00 40.16 1004 ALA A C 1
ATOM 7904 O O . ALA A 1 1004 ? -37.760 13.992 -12.323 1.00 40.16 1004 ALA A O 1
ATOM 7905 N N . TYR A 1 1005 ? -37.393 11.832 -11.840 1.00 43.47 1005 TYR A N 1
ATOM 7906 C CA . TYR A 1 1005 ? -37.025 12.023 -10.440 1.00 43.47 1005 TYR A CA 1
ATOM 7907 C C . TYR A 1 1005 ? -35.568 11.627 -10.268 1.00 43.47 1005 TYR A C 1
ATOM 7909 O O . TYR A 1 1005 ? -35.188 10.551 -10.714 1.00 43.47 1005 TYR A O 1
ATOM 7917 N N . MET A 1 1006 ? -34.774 12.456 -9.599 1.00 38.34 1006 MET A N 1
ATOM 7918 C CA . MET A 1 1006 ? -33.391 12.131 -9.264 1.00 38.34 1006 MET A CA 1
ATOM 7919 C C . MET A 1 1006 ? -33.215 12.268 -7.753 1.00 38.34 1006 MET A C 1
ATOM 7921 O O . MET A 1 1006 ? -33.573 13.303 -7.190 1.00 38.34 1006 MET A O 1
ATOM 7925 N N . TRP A 1 1007 ? -32.715 11.231 -7.083 1.00 41.38 1007 TRP A N 1
ATOM 7926 C CA . TRP A 1 1007 ? -32.371 11.304 -5.660 1.00 41.38 1007 TRP A CA 1
ATOM 7927 C C . TRP A 1 1007 ? -31.093 10.520 -5.355 1.00 41.38 1007 TRP A C 1
ATOM 7929 O O . TRP A 1 1007 ? -30.686 9.642 -6.118 1.00 41.38 1007 TRP A O 1
ATOM 7939 N N . LYS A 1 1008 ? -30.463 10.859 -4.228 1.00 38.09 1008 LYS A N 1
ATOM 7940 C CA . LYS A 1 1008 ? -29.217 10.259 -3.745 1.00 38.09 1008 LYS A CA 1
ATOM 7941 C C . LYS A 1 1008 ? -29.526 9.137 -2.750 1.00 38.09 1008 LYS A C 1
ATOM 7943 O O . LYS A 1 1008 ? -30.228 9.369 -1.770 1.00 38.09 1008 LYS A O 1
ATOM 7948 N N . GLU A 1 1009 ? -29.047 7.926 -3.013 1.00 39.50 1009 GLU A N 1
ATOM 7949 C CA . GLU A 1 1009 ? -29.195 6.755 -2.137 1.00 39.50 1009 GLU A CA 1
ATOM 7950 C C . GLU A 1 1009 ? -27.774 6.309 -1.733 1.00 39.50 1009 GLU A C 1
ATOM 7952 O O . GLU A 1 1009 ? -27.042 5.717 -2.524 1.00 39.50 1009 GLU A O 1
ATOM 7957 N N . GLY A 1 1010 ? -27.324 6.682 -0.527 1.00 55.62 1010 GLY A N 1
ATOM 7958 C CA . GLY A 1 1010 ? -25.931 6.475 -0.099 1.00 55.62 1010 GLY A CA 1
ATOM 7959 C C . GLY A 1 1010 ? -24.930 7.359 -0.864 1.00 55.62 1010 GLY A C 1
ATOM 7960 O O . GLY A 1 1010 ? -25.115 8.573 -0.956 1.00 55.62 1010 GLY A O 1
ATOM 7961 N N . SER A 1 1011 ? -23.859 6.765 -1.403 1.00 36.28 1011 SER A N 1
ATOM 7962 C CA . SER A 1 1011 ? -22.886 7.457 -2.268 1.00 36.28 1011 SER A CA 1
ATOM 7963 C C . SER A 1 1011 ? -23.325 7.558 -3.734 1.00 36.28 1011 SER A C 1
ATOM 7965 O O . SER A 1 1011 ? -22.645 8.228 -4.503 1.00 36.28 1011 SER A O 1
ATOM 7967 N N . GLY A 1 1012 ? -24.446 6.939 -4.132 1.00 37.25 1012 GLY A N 1
ATOM 7968 C CA . GLY A 1 1012 ? -24.882 6.884 -5.528 1.00 37.25 1012 GLY A CA 1
ATOM 7969 C C . GLY A 1 1012 ? -26.175 7.613 -5.874 1.00 37.25 1012 GLY A C 1
ATOM 7970 O O . GLY A 1 1012 ? -26.965 7.986 -5.006 1.00 37.25 1012 GLY A O 1
ATOM 7971 N N . TRP A 1 1013 ? -26.389 7.808 -7.178 1.00 41.81 1013 TRP A N 1
ATOM 7972 C CA . TRP A 1 1013 ? -27.556 8.486 -7.750 1.00 41.81 1013 TRP A CA 1
ATOM 7973 C C . TRP A 1 1013 ? -28.544 7.498 -8.368 1.00 41.81 1013 TRP A C 1
ATOM 7975 O O . TRP A 1 1013 ? -28.147 6.589 -9.091 1.00 41.81 1013 TRP A O 1
ATOM 7985 N N . THR A 1 1014 ? -29.842 7.709 -8.136 1.00 41.16 1014 THR A N 1
ATOM 7986 C CA . THR A 1 1014 ? -30.925 6.973 -8.808 1.00 41.16 1014 THR A CA 1
ATOM 7987 C C . THR A 1 1014 ? -31.795 7.938 -9.611 1.00 41.16 1014 THR A C 1
ATOM 7989 O O . THR A 1 1014 ? -32.270 8.940 -9.073 1.00 41.16 1014 THR A O 1
ATOM 7992 N N . LEU A 1 1015 ? -32.037 7.617 -10.888 1.00 39.06 1015 LEU A N 1
ATOM 7993 C CA . LEU A 1 1015 ? -32.962 8.329 -11.774 1.00 39.06 1015 LEU A CA 1
ATOM 7994 C C . LEU A 1 1015 ? -34.204 7.461 -12.031 1.00 39.06 1015 LEU A C 1
ATOM 7996 O O . LEU A 1 1015 ? -34.083 6.339 -12.517 1.00 39.06 1015 LEU A O 1
ATOM 8000 N N . ILE A 1 1016 ? -35.404 7.969 -11.740 1.00 41.09 1016 ILE A N 1
ATOM 8001 C CA . ILE A 1 1016 ? -36.676 7.277 -11.992 1.00 41.09 1016 ILE A CA 1
ATOM 8002 C C . ILE A 1 1016 ? -37.500 8.018 -13.038 1.00 41.09 1016 ILE A C 1
ATOM 8004 O O . ILE A 1 1016 ? -37.765 9.213 -12.917 1.00 41.09 1016 ILE A O 1
ATOM 8008 N N . ARG A 1 1017 ? -37.987 7.263 -14.026 1.00 38.44 1017 ARG A N 1
ATOM 8009 C CA . ARG A 1 1017 ? -38.949 7.705 -15.038 1.00 38.44 1017 ARG A CA 1
ATOM 8010 C C . ARG A 1 1017 ? -40.374 7.337 -14.617 1.00 38.44 1017 ARG A C 1
ATOM 8012 O O . ARG A 1 1017 ? -40.657 6.166 -14.376 1.00 38.44 1017 ARG A O 1
ATOM 8019 N N . ALA A 1 1018 ? -41.285 8.308 -14.598 1.00 38.47 1018 ALA A N 1
ATOM 8020 C CA . ALA A 1 1018 ? -42.724 8.070 -14.466 1.00 38.47 1018 ALA A CA 1
ATOM 8021 C C . ALA A 1 1018 ? -43.490 8.738 -15.615 1.00 38.47 1018 ALA A C 1
ATOM 8023 O O . ALA A 1 1018 ? -43.257 9.905 -15.919 1.00 38.47 1018 ALA A O 1
ATOM 8024 N N . THR A 1 1019 ? -44.416 8.017 -16.245 1.00 36.91 1019 THR A N 1
ATOM 8025 C CA . THR A 1 1019 ? -45.253 8.528 -17.345 1.00 36.91 1019 THR A CA 1
ATOM 8026 C C . THR A 1 1019 ? -46.726 8.567 -16.941 1.00 36.91 1019 THR A C 1
ATOM 8028 O O . THR A 1 1019 ? -47.267 7.554 -16.495 1.00 36.91 1019 THR A O 1
ATOM 8031 N N . THR A 1 1020 ? -47.393 9.708 -17.130 1.00 39.03 1020 THR A N 1
ATOM 8032 C CA . THR A 1 1020 ? -48.851 9.875 -16.964 1.00 39.03 1020 THR A CA 1
ATOM 8033 C C . THR A 1 1020 ? -49.440 10.666 -18.131 1.00 39.03 1020 THR A C 1
ATOM 8035 O O . THR A 1 1020 ? -48.815 11.575 -18.655 1.00 39.03 1020 THR A O 1
ATOM 8038 N N . ARG A 1 1021 ? -50.658 10.330 -18.557 1.00 33.41 1021 ARG A N 1
ATOM 8039 C CA . ARG A 1 1021 ? -51.253 10.830 -19.804 1.00 33.41 1021 ARG A CA 1
ATOM 8040 C C . ARG A 1 1021 ? -52.129 12.065 -19.552 1.00 33.41 1021 ARG A C 1
ATOM 8042 O O . ARG A 1 1021 ? -53.180 11.924 -18.931 1.00 33.41 1021 ARG A O 1
ATOM 8049 N N . ALA A 1 1022 ? -51.729 13.243 -20.037 1.00 36.03 1022 ALA A N 1
ATOM 8050 C CA . ALA A 1 1022 ? -52.535 14.473 -20.019 1.00 36.03 1022 ALA A CA 1
ATOM 8051 C C . ALA A 1 1022 ? -52.166 15.390 -21.207 1.00 36.03 1022 ALA A C 1
ATOM 8053 O O . ALA A 1 1022 ? -51.029 15.359 -21.663 1.00 36.03 1022 ALA A O 1
ATOM 8054 N N . GLY A 1 1023 ? -53.148 16.135 -21.736 1.00 41.44 1023 GLY A N 1
ATOM 8055 C CA . GLY A 1 1023 ? -53.125 16.716 -23.089 1.00 41.44 1023 GLY A CA 1
ATOM 8056 C C . GLY A 1 1023 ? -52.461 18.090 -23.281 1.00 41.44 1023 GLY A C 1
ATOM 8057 O O . GLY A 1 1023 ? -52.238 18.821 -22.325 1.00 41.44 1023 GLY A O 1
ATOM 8058 N N . ASN A 1 1024 ? -52.217 18.391 -24.567 1.00 35.28 1024 ASN A N 1
ATOM 8059 C CA . ASN A 1 1024 ? -51.831 19.637 -25.256 1.00 35.28 1024 ASN A CA 1
ATOM 8060 C C . ASN A 1 1024 ? -50.961 20.665 -24.504 1.00 35.28 1024 ASN A C 1
ATOM 8062 O O . ASN A 1 1024 ? -51.498 21.623 -23.953 1.00 35.28 1024 ASN A O 1
ATOM 8066 N N . PHE A 1 1025 ? -49.632 20.569 -24.648 1.00 39.75 1025 PHE A N 1
ATOM 8067 C CA . PHE A 1 1025 ? -48.684 21.647 -24.318 1.00 39.75 1025 PHE A CA 1
ATOM 8068 C C . PHE A 1 1025 ? -47.547 21.756 -25.346 1.00 39.75 1025 PHE A C 1
ATOM 8070 O O . PHE A 1 1025 ? -47.223 20.777 -26.017 1.00 39.75 1025 PHE A O 1
ATOM 8077 N N . TRP A 1 1026 ? -46.966 22.957 -25.437 1.00 33.59 1026 TRP A N 1
ATOM 8078 C CA . TRP A 1 1026 ? -45.760 23.293 -26.197 1.00 33.59 1026 TRP A CA 1
ATOM 8079 C C . TRP A 1 1026 ? -44.804 24.020 -25.245 1.00 33.59 1026 TRP A C 1
ATOM 8081 O O . TRP A 1 1026 ? -44.896 25.232 -25.139 1.00 33.59 1026 TRP A O 1
ATOM 8091 N N . ASP A 1 1027 ? -43.936 23.293 -24.542 1.00 33.38 1027 ASP A N 1
ATOM 8092 C CA . ASP A 1 1027 ? -42.811 23.870 -23.793 1.00 33.38 1027 ASP A CA 1
ATOM 8093 C C . ASP A 1 1027 ? -41.614 22.916 -23.889 1.00 33.38 1027 ASP A C 1
ATOM 8095 O O . ASP A 1 1027 ? -41.779 21.688 -23.886 1.00 33.38 1027 ASP A O 1
ATOM 8099 N N . SER A 1 1028 ? -40.412 23.481 -23.977 1.00 34.28 1028 SER A N 1
ATOM 8100 C CA . SER A 1 1028 ? -39.141 22.760 -23.907 1.00 34.28 1028 SER A CA 1
ATOM 8101 C C . SER A 1 1028 ? -38.417 23.145 -22.626 1.00 34.28 1028 SER A C 1
ATOM 8103 O O . SER A 1 1028 ? -38.159 24.315 -22.394 1.00 34.28 1028 SER A O 1
ATOM 8105 N N . LEU A 1 1029 ? -38.117 22.158 -21.781 1.00 34.53 1029 LEU A N 1
ATOM 8106 C CA . LEU A 1 1029 ? -37.564 22.365 -20.445 1.00 34.53 1029 LEU A CA 1
ATOM 8107 C C . LEU A 1 1029 ? -36.169 21.737 -20.384 1.00 34.53 1029 LEU A C 1
ATOM 8109 O O . LEU A 1 1029 ? -36.059 20.514 -20.453 1.00 34.53 1029 LEU A O 1
ATOM 8113 N N . CYS A 1 1030 ? -35.119 22.549 -20.244 1.00 35.28 1030 CYS A N 1
ATOM 8114 C CA . CYS A 1 1030 ? -33.746 22.061 -20.098 1.00 35.28 1030 CYS A CA 1
ATOM 8115 C C . CYS A 1 1030 ? -33.305 22.158 -18.628 1.00 35.28 1030 CYS A C 1
ATOM 8117 O O . CYS A 1 1030 ? -33.314 23.238 -18.038 1.00 35.28 1030 CYS A O 1
ATOM 8119 N N . TRP A 1 1031 ? -32.947 21.029 -18.008 1.00 35.03 1031 TRP A N 1
ATOM 8120 C CA . TRP A 1 1031 ? -32.433 20.996 -16.632 1.00 35.03 1031 TRP A CA 1
ATOM 8121 C C . TRP A 1 1031 ? -30.916 20.843 -16.652 1.00 35.03 1031 TRP A C 1
ATOM 8123 O O . TRP A 1 1031 ? -30.399 19.916 -17.269 1.00 35.03 1031 TRP A O 1
ATOM 8133 N N . VAL A 1 1032 ? -30.217 21.709 -15.916 1.00 37.91 1032 VAL A N 1
ATOM 8134 C CA . VAL A 1 1032 ? -28.804 21.528 -15.568 1.00 37.91 1032 VAL A CA 1
ATOM 8135 C C . VAL A 1 1032 ? -28.687 21.669 -14.055 1.00 37.91 1032 VAL A C 1
ATOM 8137 O O . VAL A 1 1032 ? -28.950 22.737 -13.506 1.00 37.91 1032 VAL A O 1
ATOM 8140 N N . ILE A 1 1033 ? -28.322 20.587 -13.368 1.00 37.97 1033 ILE A N 1
ATOM 8141 C CA . ILE A 1 1033 ? -28.049 20.593 -11.924 1.00 37.97 1033 ILE A CA 1
ATOM 8142 C C . ILE A 1 1033 ? -26.547 20.385 -11.741 1.00 37.97 1033 ILE A C 1
ATOM 8144 O O . ILE A 1 1033 ? -25.993 19.411 -12.243 1.00 37.97 1033 ILE A O 1
ATOM 8148 N N . MET A 1 1034 ? -25.888 21.300 -11.029 1.00 35.09 1034 MET A N 1
ATOM 8149 C CA . MET A 1 1034 ? -24.476 21.184 -10.658 1.00 35.09 1034 MET A CA 1
ATOM 8150 C C . MET A 1 1034 ? -24.376 20.949 -9.145 1.00 35.09 1034 MET A C 1
ATOM 8152 O O . MET A 1 1034 ? -24.907 21.747 -8.375 1.00 35.09 1034 MET A O 1
ATOM 8156 N N . GLU A 1 1035 ? -23.689 19.889 -8.708 1.00 37.03 1035 GLU A N 1
ATOM 8157 C CA . GLU A 1 1035 ? -23.293 19.712 -7.301 1.00 37.03 1035 GLU A CA 1
ATOM 8158 C C . GLU A 1 1035 ? -21.796 20.024 -7.139 1.00 37.03 1035 GLU A C 1
ATOM 8160 O O . GLU A 1 1035 ? -20.976 19.672 -7.992 1.00 37.03 1035 GLU A O 1
ATOM 8165 N N . GLN A 1 1036 ? -21.441 20.691 -6.036 1.00 35.50 1036 GLN A N 1
ATOM 8166 C CA . GLN A 1 1036 ? -20.063 20.847 -5.576 1.00 35.50 1036 GLN A CA 1
ATOM 8167 C C . GLN A 1 1036 ? -19.956 20.381 -4.115 1.00 35.50 1036 GLN A C 1
ATOM 8169 O O . GLN A 1 1036 ? -20.779 20.757 -3.283 1.00 35.50 1036 GLN A O 1
ATOM 8174 N N . ASP A 1 1037 ? -18.925 19.582 -3.847 1.00 32.94 1037 ASP A N 1
ATOM 8175 C CA . ASP A 1 1037 ? -18.544 18.893 -2.608 1.00 32.94 1037 ASP A CA 1
ATOM 8176 C C . ASP A 1 1037 ? -19.078 19.453 -1.272 1.00 32.94 1037 ASP A C 1
ATOM 8178 O O . ASP A 1 1037 ? -18.860 20.612 -0.906 1.00 32.94 1037 ASP A O 1
ATOM 8182 N N . GLY A 1 1038 ? -19.656 18.552 -0.466 1.00 39.88 1038 GLY A N 1
ATOM 8183 C CA . GLY A 1 1038 ? -19.596 18.640 0.999 1.00 39.88 1038 GLY A CA 1
ATOM 8184 C C . GLY A 1 1038 ? -20.761 19.299 1.744 1.00 39.88 1038 GLY A C 1
ATOM 8185 O O . GLY A 1 1038 ? -20.599 19.596 2.928 1.00 39.88 1038 GLY A O 1
ATOM 8186 N N . TYR A 1 1039 ? -21.932 19.502 1.131 1.00 31.64 1039 TYR A N 1
ATOM 8187 C CA . TYR A 1 1039 ? -23.127 19.948 1.861 1.00 31.64 1039 TYR A CA 1
ATOM 8188 C C . TYR A 1 1039 ? -24.295 18.973 1.745 1.00 31.64 1039 TYR A C 1
ATOM 8190 O O . TYR A 1 1039 ? -24.744 18.616 0.663 1.00 31.64 1039 TYR A O 1
ATOM 8198 N N . ASP A 1 1040 ? -24.797 18.585 2.912 1.00 34.06 1040 ASP A N 1
ATOM 8199 C CA . ASP A 1 1040 ? -25.907 17.665 3.098 1.00 34.06 1040 ASP A CA 1
ATOM 8200 C C . ASP A 1 1040 ? -27.230 18.289 2.610 1.00 34.06 1040 ASP A C 1
ATOM 8202 O O . ASP A 1 1040 ? -27.791 19.199 3.236 1.00 34.06 1040 ASP A O 1
ATOM 8206 N N . LEU A 1 1041 ? -27.707 17.824 1.453 1.00 32.94 1041 LEU A N 1
ATOM 8207 C CA . LEU A 1 1041 ? -28.979 18.220 0.839 1.00 32.94 1041 LEU A CA 1
ATOM 8208 C C . LEU A 1 1041 ? -30.192 17.542 1.511 1.00 32.94 1041 LEU A C 1
ATOM 8210 O O . LEU A 1 1041 ? -31.333 17.847 1.153 1.00 32.94 1041 LEU A O 1
ATOM 8214 N N . ASP A 1 1042 ? -29.968 16.715 2.543 1.00 31.45 1042 ASP A N 1
ATOM 8215 C CA . ASP A 1 1042 ? -30.990 15.946 3.276 1.00 31.45 1042 ASP A CA 1
ATOM 8216 C C . ASP A 1 1042 ? -32.116 16.787 3.896 1.00 31.45 1042 ASP A C 1
ATOM 8218 O O . ASP A 1 1042 ? -33.131 16.248 4.341 1.00 31.45 1042 ASP A O 1
ATOM 8222 N N . LYS A 1 1043 ? -31.992 18.118 3.944 1.00 30.28 1043 LYS A N 1
ATOM 8223 C CA . LYS A 1 1043 ? -32.985 18.973 4.612 1.00 30.28 1043 LYS A CA 1
ATOM 8224 C C . LYS A 1 1043 ? -34.030 19.634 3.721 1.00 30.28 1043 LYS A C 1
ATOM 8226 O O . LYS A 1 1043 ? -34.959 20.204 4.292 1.00 30.28 1043 LYS A O 1
ATOM 8231 N N . TYR A 1 1044 ? -33.942 19.571 2.388 1.00 31.95 1044 TYR A N 1
ATOM 8232 C CA . TYR A 1 1044 ? -34.829 20.403 1.549 1.00 31.95 1044 TYR A CA 1
ATOM 8233 C C . TYR A 1 1044 ? -35.427 19.755 0.289 1.00 31.95 1044 TYR A C 1
ATOM 8235 O O . TYR A 1 1044 ? -36.121 20.444 -0.458 1.00 31.95 1044 TYR A O 1
ATOM 8243 N N . LEU A 1 1045 ? -35.301 18.438 0.101 1.00 28.56 1045 LEU A N 1
ATOM 8244 C CA . LEU A 1 1045 ? -36.189 17.691 -0.800 1.00 28.56 1045 LEU A CA 1
ATOM 8245 C C . LEU A 1 1045 ? -37.421 17.214 -0.017 1.00 28.56 1045 LEU A C 1
ATOM 8247 O O . LEU A 1 1045 ? -37.321 16.498 0.976 1.00 28.56 1045 LEU A O 1
ATOM 8251 N N . ALA A 1 1046 ? -38.601 17.678 -0.427 1.00 26.91 1046 ALA A N 1
ATOM 8252 C CA . ALA A 1 1046 ? -39.854 17.392 0.258 1.00 26.91 1046 ALA A CA 1
ATOM 8253 C C . ALA A 1 1046 ? -40.152 15.880 0.277 1.00 26.91 1046 ALA A C 1
ATOM 8255 O O . ALA A 1 1046 ? -40.416 15.276 -0.761 1.00 26.91 1046 ALA A O 1
ATOM 8256 N N . TYR A 1 1047 ? -40.197 15.286 1.473 1.00 25.94 1047 TYR A N 1
ATOM 8257 C CA . TYR A 1 1047 ? -40.813 13.978 1.703 1.00 25.94 1047 TYR A CA 1
ATOM 8258 C C . TYR A 1 1047 ? -42.325 14.071 1.441 1.00 25.94 1047 TYR A C 1
ATOM 8260 O O . TYR A 1 1047 ? -43.120 14.357 2.338 1.00 25.94 1047 TYR A O 1
ATOM 8268 N N . GLY A 1 1048 ? -42.742 13.825 0.202 1.00 25.33 1048 GLY A N 1
ATOM 8269 C CA . GLY A 1 1048 ? -44.121 13.467 -0.103 1.00 25.33 1048 GLY A CA 1
ATOM 8270 C C . GLY A 1 1048 ? -44.331 11.995 0.232 1.00 25.33 1048 GLY A C 1
ATOM 8271 O O . GLY A 1 1048 ? -43.967 11.133 -0.561 1.00 25.33 1048 GLY A O 1
ATOM 8272 N N . GLN A 1 1049 ? -44.904 11.682 1.398 1.00 23.25 1049 GLN A N 1
ATOM 8273 C CA . GLN A 1 1049 ? -45.379 10.317 1.636 1.00 23.25 1049 GLN A CA 1
ATOM 8274 C C . GLN A 1 1049 ? -46.483 9.984 0.617 1.00 23.25 1049 GLN A C 1
ATOM 8276 O O . GLN A 1 1049 ? -47.427 10.770 0.486 1.00 23.25 1049 GLN A O 1
ATOM 8281 N N . PRO A 1 1050 ? -46.417 8.847 -0.099 1.00 26.50 1050 PRO A N 1
ATOM 8282 C CA . PRO A 1 1050 ? -47.485 8.457 -1.004 1.00 26.50 1050 PRO A CA 1
ATOM 8283 C C . PRO A 1 1050 ? -48.741 8.108 -0.195 1.00 26.50 1050 PRO A C 1
ATOM 8285 O O . PRO A 1 1050 ? -48.800 7.092 0.498 1.00 26.50 1050 PRO A O 1
ATOM 8288 N N . TYR A 1 1051 ? -49.770 8.952 -0.288 1.00 23.39 1051 TYR A N 1
ATOM 8289 C CA . TYR A 1 1051 ? -51.118 8.595 0.146 1.00 23.39 1051 TYR A CA 1
ATOM 8290 C C . TYR A 1 1051 ? -51.691 7.554 -0.823 1.00 23.39 1051 TYR A C 1
ATOM 8292 O O . TYR A 1 1051 ? -51.942 7.841 -1.992 1.00 23.39 1051 TYR A O 1
ATOM 8300 N N . TYR A 1 1052 ? -51.934 6.342 -0.324 1.00 24.92 1052 TYR A N 1
ATOM 8301 C CA . TYR A 1 1052 ? -52.731 5.335 -1.021 1.00 24.92 1052 TYR A CA 1
ATOM 8302 C C . TYR A 1 1052 ? -54.194 5.792 -1.090 1.00 24.92 1052 TYR A C 1
ATOM 8304 O O . TYR A 1 1052 ? -54.908 5.792 -0.084 1.00 24.92 1052 TYR A O 1
ATOM 8312 N N . VAL A 1 1053 ? -54.671 6.143 -2.286 1.00 23.77 1053 VAL A N 1
ATOM 8313 C CA . VAL A 1 1053 ? -56.109 6.268 -2.547 1.00 23.77 1053 VAL A CA 1
ATOM 8314 C C . VAL A 1 1053 ? -56.669 4.859 -2.715 1.00 23.77 1053 VAL A C 1
ATOM 8316 O O . VAL A 1 1053 ? -56.409 4.171 -3.698 1.00 23.77 1053 VAL A O 1
ATOM 8319 N N . ASN A 1 1054 ? -57.433 4.415 -1.720 1.00 24.72 1054 ASN A N 1
ATOM 8320 C CA . ASN A 1 1054 ? -58.138 3.143 -1.752 1.00 24.72 1054 ASN A CA 1
ATOM 8321 C C . ASN A 1 1054 ? -59.279 3.232 -2.783 1.00 24.72 1054 ASN A C 1
ATOM 8323 O O . ASN A 1 1054 ? -60.342 3.791 -2.502 1.00 24.72 1054 ASN A O 1
ATOM 8327 N N . ALA A 1 1055 ? -59.045 2.731 -3.997 1.00 27.72 1055 ALA A N 1
ATOM 8328 C CA . ALA A 1 1055 ? -60.087 2.589 -5.004 1.00 27.72 1055 ALA A CA 1
ATOM 8329 C C . ALA A 1 1055 ? -61.064 1.495 -4.549 1.00 27.72 1055 ALA A C 1
ATOM 8331 O O . ALA A 1 1055 ? -60.716 0.319 -4.444 1.00 27.72 1055 ALA A O 1
ATOM 8332 N N . GLY A 1 1056 ? -62.287 1.912 -4.223 1.00 24.72 1056 GLY A N 1
ATOM 8333 C CA . GLY A 1 1056 ? -63.337 1.049 -3.700 1.00 24.72 1056 GLY A CA 1
ATOM 8334 C C . GLY A 1 1056 ? -63.611 -0.166 -4.586 1.00 24.72 1056 GLY A C 1
ATOM 8335 O O . GLY A 1 1056 ? -63.742 -0.061 -5.804 1.00 24.72 1056 GLY A O 1
ATOM 8336 N N . ALA A 1 1057 ? -63.747 -1.317 -3.928 1.00 36.03 1057 ALA A N 1
ATOM 8337 C CA . ALA A 1 1057 ? -64.183 -2.571 -4.517 1.00 36.03 1057 ALA A CA 1
ATOM 8338 C C . ALA A 1 1057 ? -65.537 -2.404 -5.234 1.00 36.03 1057 ALA A C 1
ATOM 8340 O O . ALA A 1 1057 ? -66.587 -2.281 -4.599 1.00 36.03 1057 ALA A O 1
ATOM 8341 N N . GLY A 1 1058 ? -65.493 -2.415 -6.566 1.00 26.95 1058 GLY A N 1
ATOM 8342 C CA . GLY A 1 1058 ? -66.641 -2.542 -7.456 1.00 26.95 1058 GLY A CA 1
ATOM 8343 C C . GLY A 1 1058 ? -66.650 -3.933 -8.081 1.00 26.95 1058 GLY A C 1
ATOM 8344 O O . GLY A 1 1058 ? -65.704 -4.333 -8.749 1.00 26.95 1058 GLY A O 1
ATOM 8345 N N . THR A 1 1059 ? -67.712 -4.673 -7.798 1.00 35.16 1059 THR A N 1
ATOM 8346 C CA . THR A 1 1059 ? -68.013 -6.046 -8.211 1.00 35.16 1059 THR A CA 1
ATOM 8347 C C . THR A 1 1059 ? -68.261 -6.214 -9.718 1.00 35.16 1059 THR A C 1
ATOM 8349 O O . THR A 1 1059 ? -68.734 -5.289 -10.371 1.00 35.16 1059 THR A O 1
ATOM 8352 N N . ASP A 1 1060 ? -68.074 -7.460 -10.174 1.00 35.25 1060 ASP A N 1
ATOM 8353 C CA . ASP A 1 1060 ? -68.530 -8.092 -11.428 1.00 35.25 1060 ASP A CA 1
ATOM 8354 C C . ASP A 1 1060 ? -67.694 -7.896 -12.704 1.00 35.25 1060 ASP A C 1
ATOM 8356 O O . ASP A 1 1060 ? -67.909 -6.969 -13.481 1.00 35.25 1060 ASP A O 1
ATOM 8360 N N . VAL A 1 1061 ? -66.862 -8.905 -13.015 1.00 28.12 1061 VAL A N 1
ATOM 8361 C CA . VAL A 1 1061 ? -66.624 -9.330 -14.405 1.00 28.12 1061 VAL A CA 1
ATOM 8362 C C . VAL A 1 1061 ? -66.714 -10.858 -14.504 1.00 28.12 1061 VAL A C 1
ATOM 8364 O O . VAL A 1 1061 ? -66.009 -11.607 -13.832 1.00 28.12 1061 VAL A O 1
ATOM 8367 N N . ASP A 1 1062 ? -67.649 -11.275 -15.351 1.00 28.62 1062 ASP A N 1
ATOM 8368 C CA . ASP A 1 1062 ? -68.083 -12.625 -15.701 1.00 28.62 1062 ASP A CA 1
ATOM 8369 C C . ASP A 1 1062 ? -66.964 -13.420 -16.410 1.00 28.62 1062 ASP A C 1
ATOM 8371 O O . ASP A 1 1062 ? -66.391 -12.952 -17.398 1.00 28.62 1062 ASP A O 1
ATOM 8375 N N . VAL A 1 1063 ? -66.652 -14.635 -15.942 1.00 32.47 1063 VAL A N 1
ATOM 8376 C CA . VAL A 1 1063 ? -65.622 -15.500 -16.550 1.00 32.47 1063 VAL A CA 1
ATOM 8377 C C . VAL A 1 1063 ? -66.281 -16.481 -17.525 1.00 32.47 1063 VAL A C 1
ATOM 8379 O O . VAL A 1 1063 ? -66.865 -17.490 -17.125 1.00 32.47 1063 VAL A O 1
ATOM 8382 N N . GLY A 1 1064 ? -66.176 -16.198 -18.825 1.00 28.12 1064 GLY A N 1
ATOM 8383 C CA . GLY A 1 1064 ? -66.537 -17.126 -19.903 1.00 28.12 1064 GLY A CA 1
ATOM 8384 C C . GLY A 1 1064 ? -65.406 -18.127 -20.214 1.00 28.12 1064 GLY A C 1
ATOM 8385 O O . GLY A 1 1064 ? -64.238 -17.743 -20.178 1.00 28.12 1064 GLY A O 1
ATOM 8386 N N . PRO A 1 1065 ? -65.700 -19.406 -20.535 1.00 33.03 1065 PRO A N 1
ATOM 8387 C CA . PRO A 1 1065 ? -64.688 -20.453 -20.616 1.00 33.03 1065 PRO A CA 1
ATOM 8388 C C . PRO A 1 1065 ? -64.118 -20.599 -22.031 1.00 33.03 1065 PRO A C 1
ATOM 8390 O O . PRO A 1 1065 ? -64.849 -20.879 -22.983 1.00 33.03 1065 PRO A O 1
ATOM 8393 N N . GLY A 1 1066 ? -62.795 -20.527 -22.151 1.00 31.66 1066 GLY A N 1
ATOM 8394 C CA . GLY A 1 1066 ? -62.090 -21.048 -23.316 1.00 31.66 1066 GLY A CA 1
ATOM 8395 C C . GLY A 1 1066 ? -60.764 -20.358 -23.575 1.00 31.66 1066 GLY A C 1
ATOM 8396 O O . GLY A 1 1066 ? -60.754 -19.337 -24.245 1.00 31.66 1066 GLY A O 1
ATOM 8397 N N . LEU A 1 1067 ? -59.669 -20.949 -23.086 1.00 29.38 1067 LEU A N 1
ATOM 8398 C CA . LEU A 1 1067 ? -58.431 -21.240 -23.825 1.00 29.38 1067 LEU A CA 1
ATOM 8399 C C . LEU A 1 1067 ? -57.457 -22.018 -22.911 1.00 29.38 1067 LEU A C 1
ATOM 8401 O O . LEU A 1 1067 ? -57.636 -22.080 -21.700 1.00 29.38 1067 LEU A O 1
ATOM 8405 N N . ALA A 1 1068 ? -56.546 -22.751 -23.549 1.00 32.56 1068 ALA A N 1
ATOM 8406 C CA . ALA A 1 1068 ? -55.874 -23.972 -23.094 1.00 32.56 1068 ALA A CA 1
ATOM 8407 C C . ALA A 1 1068 ? -54.748 -23.776 -22.039 1.00 32.56 1068 ALA A C 1
ATOM 8409 O O . ALA A 1 1068 ? -54.266 -22.660 -21.872 1.00 32.56 1068 ALA A O 1
ATOM 8410 N N . PRO A 1 1069 ? -54.311 -24.851 -21.341 1.00 34.62 1069 PRO A N 1
ATOM 8411 C CA . PRO A 1 1069 ? -53.384 -24.778 -20.213 1.00 34.62 1069 PRO A CA 1
ATOM 8412 C C . PRO A 1 1069 ? -51.918 -24.809 -20.668 1.00 34.62 1069 PRO A C 1
ATOM 8414 O O . PRO A 1 1069 ? -51.531 -25.673 -21.456 1.00 34.62 1069 PRO A O 1
ATOM 8417 N N . GLY A 1 1070 ? -51.096 -23.915 -20.121 1.00 36.69 1070 GLY A N 1
ATOM 8418 C CA . GLY A 1 1070 ? -49.644 -23.955 -20.285 1.00 36.69 1070 GLY A CA 1
ATOM 8419 C C . GLY A 1 1070 ? -48.997 -22.611 -19.981 1.00 36.69 1070 GLY A C 1
ATOM 8420 O O . GLY A 1 1070 ? -48.862 -21.786 -20.875 1.00 36.69 1070 GLY A O 1
ATOM 8421 N N . GLY A 1 1071 ? -48.618 -22.406 -18.722 1.00 25.98 1071 GLY A N 1
ATOM 8422 C CA . GLY A 1 1071 ? -47.896 -21.223 -18.265 1.00 25.98 1071 GLY A CA 1
ATOM 8423 C C . GLY A 1 1071 ? -47.983 -21.109 -16.751 1.00 25.98 1071 GLY A C 1
ATOM 8424 O O . GLY A 1 1071 ? -48.891 -20.463 -16.236 1.00 25.98 1071 GLY A O 1
ATOM 8425 N N . ASP A 1 1072 ? -47.079 -21.787 -16.046 1.00 26.92 1072 ASP A N 1
ATOM 8426 C CA . ASP A 1 1072 ? -46.870 -21.572 -14.617 1.00 26.92 1072 ASP A CA 1
ATOM 8427 C C . ASP A 1 1072 ? -46.323 -20.149 -14.421 1.00 26.92 1072 ASP A C 1
ATOM 8429 O O . ASP A 1 1072 ? -45.218 -19.834 -14.860 1.00 26.92 1072 ASP A O 1
ATOM 8433 N N . ILE A 1 1073 ? -47.106 -19.277 -13.782 1.00 24.83 1073 ILE A N 1
ATOM 8434 C CA . ILE A 1 1073 ? -46.619 -17.999 -13.257 1.00 24.83 1073 ILE A CA 1
ATOM 8435 C C . ILE A 1 1073 ? -46.119 -18.276 -11.839 1.00 24.83 1073 ILE A C 1
ATOM 8437 O O . ILE A 1 1073 ? -46.912 -18.435 -10.910 1.00 24.83 1073 ILE A O 1
ATOM 8441 N N . ASN A 1 1074 ? -44.798 -18.344 -11.677 1.00 25.36 1074 ASN A N 1
ATOM 8442 C CA . ASN A 1 1074 ? -44.159 -18.291 -10.367 1.00 25.36 1074 ASN A CA 1
ATOM 8443 C C . ASN A 1 1074 ? -44.225 -16.847 -9.852 1.00 25.36 1074 ASN A C 1
ATOM 8445 O O . ASN A 1 1074 ? -43.544 -15.964 -10.367 1.00 25.36 1074 ASN A O 1
ATOM 8449 N N . ILE A 1 1075 ? -45.056 -16.609 -8.837 1.00 22.95 1075 ILE A N 1
ATOM 8450 C CA . ILE A 1 1075 ? -45.054 -15.367 -8.058 1.00 22.95 1075 ILE A CA 1
ATOM 8451 C C . ILE A 1 1075 ? -43.993 -15.531 -6.964 1.00 22.95 1075 ILE A C 1
ATOM 8453 O O . ILE A 1 1075 ? -44.232 -16.226 -5.976 1.00 22.95 1075 ILE A O 1
ATOM 8457 N N . TYR A 1 1076 ? -42.828 -14.905 -7.131 1.00 23.28 1076 TYR A N 1
ATOM 8458 C CA . TYR A 1 1076 ? -41.865 -14.755 -6.042 1.00 23.28 1076 TYR A CA 1
ATOM 8459 C C . TYR A 1 1076 ? -42.281 -13.568 -5.171 1.00 23.28 1076 TYR A C 1
ATOM 8461 O O . TYR A 1 1076 ? -42.311 -12.426 -5.622 1.00 23.28 1076 TYR A O 1
ATOM 8469 N N . TRP A 1 1077 ? -42.621 -13.853 -3.916 1.00 22.14 1077 TRP A N 1
ATOM 8470 C CA . TRP A 1 1077 ? -42.715 -12.846 -2.868 1.00 22.14 1077 TRP A CA 1
ATOM 8471 C C . TRP A 1 1077 ? -41.298 -12.569 -2.364 1.00 22.14 1077 TRP A C 1
ATOM 8473 O O . TRP A 1 1077 ? -40.699 -13.440 -1.738 1.00 22.14 1077 TRP A O 1
ATOM 8483 N N . LEU A 1 1078 ? -40.765 -11.377 -2.631 1.00 21.97 1078 LEU A N 1
ATOM 8484 C CA . LEU A 1 1078 ? -39.582 -10.869 -1.940 1.00 21.97 1078 LEU A CA 1
ATOM 8485 C C . LEU A 1 1078 ? -40.055 -9.862 -0.891 1.00 21.97 1078 LEU A C 1
ATOM 8487 O O . LEU A 1 1078 ? -40.391 -8.720 -1.194 1.00 21.97 1078 LEU A O 1
ATOM 8491 N N . THR A 1 1079 ? -40.154 -10.326 0.351 1.00 23.47 1079 THR A N 1
ATOM 8492 C CA . THR A 1 1079 ? -40.365 -9.467 1.515 1.00 23.47 1079 THR A CA 1
ATOM 8493 C C . THR A 1 1079 ? -38.996 -8.979 1.971 1.00 23.47 1079 THR A C 1
ATOM 8495 O O . THR A 1 1079 ? -38.237 -9.739 2.564 1.00 23.47 1079 THR A O 1
ATOM 8498 N N . TYR A 1 1080 ? -38.669 -7.725 1.664 1.00 22.19 1080 TYR A N 1
ATOM 8499 C CA . TYR A 1 1080 ? -37.514 -7.041 2.236 1.00 22.19 1080 TYR A CA 1
ATOM 8500 C C . TYR A 1 1080 ? -37.912 -6.532 3.627 1.00 22.19 1080 TYR A C 1
ATOM 8502 O O . TYR A 1 1080 ? -38.754 -5.642 3.750 1.00 22.19 1080 TYR A O 1
ATOM 8510 N N . ILE A 1 1081 ? -37.370 -7.159 4.670 1.00 22.14 1081 ILE A N 1
ATOM 8511 C CA . ILE A 1 1081 ? -37.434 -6.668 6.049 1.00 22.14 1081 ILE A CA 1
ATOM 8512 C C . ILE A 1 1081 ? -36.111 -5.925 6.275 1.00 22.14 1081 ILE A C 1
ATOM 8514 O O . ILE A 1 1081 ? -35.069 -6.573 6.192 1.00 22.14 1081 ILE A O 1
ATOM 8518 N N . PRO A 1 1082 ? -36.114 -4.601 6.506 1.00 25.33 1082 PRO A N 1
ATOM 8519 C CA . PRO A 1 1082 ? -34.891 -3.878 6.819 1.00 25.33 1082 PRO A CA 1
ATOM 8520 C C . PRO A 1 1082 ? -34.422 -4.251 8.231 1.00 25.33 1082 PRO A C 1
ATOM 8522 O O . PRO A 1 1082 ? -35.231 -4.242 9.165 1.00 25.33 1082 PRO A O 1
ATOM 8525 N N . ALA A 1 1083 ? -33.138 -4.589 8.354 1.00 28.56 1083 ALA A N 1
ATOM 8526 C CA . ALA A 1 1083 ? -32.394 -4.594 9.610 1.00 28.56 1083 ALA A CA 1
ATOM 8527 C C . ALA A 1 1083 ? -31.600 -3.291 9.703 1.00 28.56 1083 ALA A C 1
ATOM 8529 O O . ALA A 1 1083 ? -31.024 -2.909 8.657 1.00 28.56 1083 ALA A O 1
#

Sequence (1083 aa):
MVIQQPQYTLAADPTVWTSYDWSCRINGNETDDPEASLTVDGGSHPGGVDLLDGMTVLISSVAYGHWDSAVCHVRGDQHVDNTTVSLDISTSSEVRGHVSNDDYLVVLDEFRLRQRYGRIEVVGGEIVWYKDWDIEWDDLGANDPARRLAMMPPVPIMGPHAVEFVDIGGASADFYFDWSDSYAPAVGETVDSWESWGETDHAGGTWTYNADAIPGWQTTDAISGLRGFRVVLEVDDGNGNATTLPYRRGVRYVFSLRRPGETQDGDPENAEPLTEFELAEPVAGSFEQGYWRTRVTVFADEASKYNIMPEALVVLFTEDTYTSDCDPLKRSVGAVNHRENILLVGRIINDTIRVDPETGDVTFDVASPGAEAAMYHNYPIVIQNDDAGTSWIDTPDLTVDRAVRYYIAWHTTLSLIADVYQTDDTKEIYAQDFLEGDIYSTLDGFLHDRLFARLLCDKYGRFFCEVDAQEQAFGTVTTLFTMMDGDWLDEVDVRQFNQSRVNAVECGGLIYAAGTVTPKLSRAPGLYDRYRGSRQEATSLAIASQNALNTTCGRHLNALNYEFEADFQLAGNWRYCDIAPQRVMNIGTLVTPRQDLTGNYIIRAVTNTYMPEQGCIFTDIQTEQEMDDGVAGVTIVIPDEMPDVVYEPEYPEGFGGVEPLGEVPQEPPANAPSGLGYWYACDPGDANDYWDEAHAPAGAPAFGSWTAVASDTSIYKTCYMYSATTGRFFGYGWDGIWEYSPLPMGTGAWAQLYTDAEIATLLGHGGDFTDVYISRMEFSVKPTRDGWGWATGIMYYVDGEADEHMVLFCLHTRNGWDGVVYATTVLDAEEDVDYDYWISWEPGLAIDMHSDTVYILEAHPPEESGGIPTYSGWWRLYRSQDFGQTFALAQEETFVWGVDGYGLQNPDEEFCDVWVPWKSNSYQGGTVFWTTTVLQSTDIWMEYLIVPKIYRSQNHGLSYEDIGDDGGDLTSGLNRLGGPWNSTERVYGSVSMRMSADADQLRAYMWKEGSGWTLIRATTRAGNFWDSLCWVIMEQDGYDLDKYLAYGQPYYVNAGAGTDVDVGPGLAPGGDINIYWLTYIPA

Secondary structure (DSSP, 8-state):
-EEE------SS-TT--S--SEEEEB-S--SS-TT-EEEB-----TT-EEE-TTEEEEEESSSTT--SSEEEEB-S-EEE-TT--EEEB---TTTTTT--TT-EEEEEEEE---BPPPEEEEETTEEEEEETTTEEGGGGTTT-HHHHHTTS--B----S-EEEE--TT---EEEEE--TT-B--STT----EEEEEE--SSSS--EEE-TT-SSEEEEESS--GGG-EEEEEEEE-SSS-TTT-GGGEEEEEEEEEPPTT---TTS-TT-S---SEEEEEEEEEETTT-SEEEEEEE-HHHHHHHTPPTT-EEEEE---B---SSS--B----SSTT-TTEEEEEEEEEEE----TTT--EEEEEE-HHHHHTTSEE--EEEEE-TT--STTEETT-BHHHHHHHHHHHSBSHHHHS-EE------B-SEEEEPSEEHHHHHHHHHHHHHSEEEEE-TTS-EEEEE-TTTSPTT-SP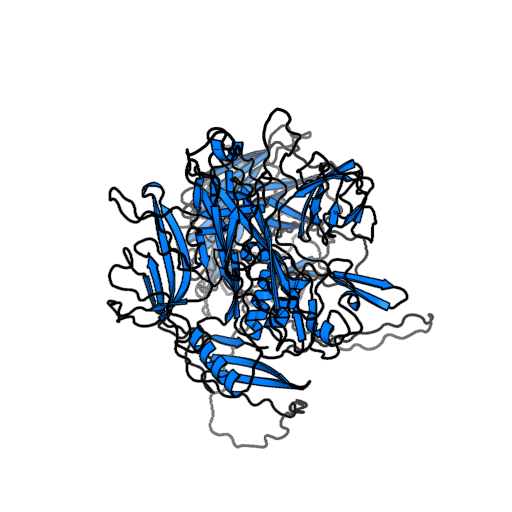EEEEE-TTSB-S--EEEE--S-SEEEEEEEEEEEETTEEEEEEEEES-SS--SSSEEEEEEEEE-S-HHHHHHHHHHHHHHTT--EEEEEEESS--TT--SSS--EEEEEEEE-SS-EEEEEEEEEEEEEEEETTTTEEEEEEEEEEPPP--PPPEEE---SS-----------S--------S-------S---S-----------STT-S--GGGSPTT----PPP---S---------EEEETTTTEEEEEETTEEEEEE--SSS--EEEEEEEHHHHHHHTT-TTTEEEEEEEEEEE---GGGTTEEEEEEEEEEE-TTS-EEEEEEEEEEESTTSSPPEEEEEEEE-TTS-HHHHTT--------SSSSEEEEEEEEPPP-SSSS--S-EEEEEEEEETTTS--EEEEEEEE-TT-SS---S-TT--EEEEEEEEE-SS-SS-EEEEEEEEE---SS--------EEEEEETTEEEEEE----SS---S-------PPPTT-EEEEE------TTPPEEEEEEEEETTEEEEEEEEE----------------SS--GGGTS--------------------------------------

Radius of gyration: 37.25 Å; chains: 1; bounding box: 108×94×86 Å

Foldseek 3Di:
DFWADQFQDPPPDSADGQAFQKKFFFAFDLADDLQQKTFTQQIDDVPWDKFAWQWKKAKAPPGAPHRPQHIWTFHHIDTGGSPDGMTHIQDDPSRHPRHGGRIMMTTHPDGDKDWWDKDWDQDPNDTWIAFSSDHTLCVLPVPDLLSLLVLFAWFFDWFFEAEDEADFPAAKDKAWTARVPTATPRPPFGFPDKDKDKDDPRFVWDWDDDPVPRRDIIMIRHFPFSNFIKMKMAIDRPSPSPPGASLRMAIHGYGYAHDVPRDDPPHPPRRYRQDQKDFPAFFKDFQVLQWTKTKMKHWAVVCVNGVRDAFTKDWDFDFDFDDPDPDTPTDAQAQDPNRRRTLAIFTFHDWDQPCDVVIRMTMTMTIFSLVVQQVAKFAKAKAFADSVSPHLRYRHQADLQNVLSSCPRRTICLSHHARAAEAPDNAGDGMDIQHIHGRQCSSQVSLCQAQVWGWHAKRSRYTYTHRPLLLDAPPPFAAPEEDDPPQFDDDKDKDFDPDQQEFKEKEKEWHDDPNDTDIWIWMPPEPDTHPDHHYYYRYHYRDDDNQRRQLSRQSVSQSSGFTMKMKTWGDFPPSNDILPPKHWYFYCWDDDPVGIDGGTWIFGMWTWDQDVVVRGIIIMTITTHRTHSGRGTDTDDDDPDDPPPPPPVPPPPDPPDDDDDDDDDPDDPPDDDDDPDDDDDDDPPDPDDDDDVVPDQPAPDCQDDDDDPDDDDDDHAWDKDADPLQCKIWMAGPFAIWIWDDDDPDSTHIDGLDGQLRLCVLVVQNPWWPDKGWPDKDDDPDPVQPAKIKTWIKTWGQDPVRKIKIFTKMWIDRHNSPGDIHIDGLDIDTPPDDPVQPVQDDQDFDQDPPALKGKGKDWACADDPPDDGPAWIKMWIWMDRNPHPDTDTPDMDTHHPPDDDDDDPDPQFDKDWDKDWDDDPVDPQHTDIDTDIDGDHPDDDDDDDWWKKKWKDDPPDIDIDTPDPPPDDDPDDWDWDDDADDQSIWIWIKTWDFDDFFDWDWDWDWDDDPRDITITIDTHHDGDDGDIDIDTDGDDDDDDPVPPDDPPDDDDDPDDDDDDDDDDDDDDDDDDDDDDDDDDDDD